Protein AF-A0AAD9DFH9-F1 (afdb_monomer_lite)

Organism: NCBI:txid267567

Sequence (785 aa):
MVCRERVYSNSEVNFMDFHFCVDCFRCASCRKSLGKLDAEDPFSGAQVVSNARGSIVQCGDCVMQPSGPKSTPVVVSYIPTKGGASSIKYCALCKSDFSGYKGEVQCIGVNNYHTECLRRKKSMIDSIGSRSLGSDDAGDMLEQITPPSSIAGDELTPAGAAQKLADKAIVRIALADDDGHTETSHLSNVFFVWSEKEDDLAEFEATEQDEKMEKFLRNDGCEIDLSVQVKYKLDTMKLQHNQLLTLPQLESDADGRITEKFQIELDLPDRSNIDIPQPSGPALLSIEPFPREQDSAKKVLRASWSYEYDGIQHEFRFTAPFNSPYGVAWEIFEGDELDFTSCKLECFIDTAYDHVMSESSPKQRRKSSRTSTSSLCDWELRADELLNEADDEKNSAKLVTGDNANPIDTSTKSDTSARISTEYSDGGSTLVRYRKSRHIDPDREENDHFSELLSVASYSDSISISLPTIVHITVEKNANDEIGLSLIEKYGTTVVSEVSKSGLFRSKLKEGCELLSINGHTVTSPRSFIRMMKDFTGQIVIMASSDPSPPGAKFIVVKKSFEFVGDKDEEQDISFQKLNGILRVEGIKEAGIFAETDISEGDLCLSINGVPAISENVAMRALARTQGNVALLMFPMANFWRSMVELTIETKYDRWWKSSSECVLFVGNDIAHPINLAFSQETGLCTIQDNTDSDVQVKTMNTIIHRVMKLLQQSIQSYISTPKKKRDSSRSLSVSPSGKLQNPSDVYKRALVKLDEMRESGRFSEEEYARAKRALTENAINTAN

Secondary structure (DSSP, 8-state):
--------TT-----------TTT-B-TTT--BGGGS-TT-TT-PEEEEEETTEEEEEEHHHHHS------PPP---------------B-TTT--BSTT--SPEEEETTEEEEHHHHHHHHHHHHHHTT-------------------S-------HHHHHHT--SEEEEEEEEE-TTS---EEEEEEEEEE-TTHHHHHHHHHHHHHHHHHHHHHH---PPP---EEEEEEE-TTS--S-SEEEPPPB-B-TT-BB-TTEEEEEE-TT-SSSPPPEESSS-EEEEEE-TTSTT-EEEEEEEEEEEEETTEEEEEEEEEEB--TT-S-SSB-TT-EEEGGG-EEEEEEE----GGG--------------------TTSTTTSSSSSSSS--------------------------------------------------HHHHHHHHHHHHHHHHH-SS--PPPPPPEEEEEEEE-TT----EEEEEETTEEEEEEE-TTSTTTTT--TT-EEEEETTEE--SHHHHHHHHHS--EEEEEEEESSPPPTT-EEEEEE--TT--S-TT---SEEEEEETTEEEEEEE-TTSTTTTSS--TT-EEEEETTEE--SHHHHHHHHHH--SEEEEEEE-HHHHHHHHHHHHS-TTEEEEESSSSEEEEEETTEEEEEEEEEE-TTT--EEESS-------HHHHHHHHHHHHHHHHHHHHHHHHS--------------TT---S-HHHHHHHHHHHHHHHHHTTSS-HHHHHHHHHHHHHHHHHHH-

Foldseek 3Di:
DDDDDDDDPDDDPDDDDDDDDQAPAAAPPPRHGLNPQDPPDPQQDWDWDADPVGIGIHTSVVVPDDDDDDDDDDDDDDDDDDDDDPDPQAAPQPRDGPVPPPADWDDDPPGIHGPVSVVVVVVVVVVVVPDDDDDDDDDDDDDDDDDDDDDDDPPPALLNVLVVDQQKKKKWKWFDDPPPPPPTHTQDIWMWGQPCSVVLSVVLVVVLVVVVVVCVVVVPPDDDWSKDKRWTDGDPPDPPVPLKGFDAWWDADPQQFTDPRIDIAMDRPPDPDDDGFAWPDGKGWDFACDVVNRDATWIKIKTWTWDADPQKIKIKIKIWTWPDLPGDDSTRHGGIITRSVPIIIMIMITNDDPPPPDDDDDDDDDDDDDDDDDDDDDDPVVVVVVVPPPPPPDDDDDDDDDDDDDDDDDDDDDDDDDDDDDDDDDDDDDPPDPDPPDDDDLLVLLQVLLSVLLSQLVDPDDPFDAAWAKDKDKFFDDLPAAQQFDWDQHNQWIFTQDGHCRHRCHPPADGQKTWADKPLHGDRYPVSVCVVPNPDGTMIITIITRHHHRRQKDKDKFFDDPPPPDDDPDDDQWFWDQAPQWIFTQDGDCPHRCVPPPHDGLKTFQDKNRHGCRDRVSRVVSVVPDHTMIITTIRQLLSSVVSLCVVQPDPQWDWDDPDSFWIWTDRHPPPPDIWIWGQDSRNRAIDTPDPDPDPRPSVVSRVSSVSSVVSSSSNSVCNVPPPPPPPPPPPPPCCPPVNDDPDLVVVLVVVLVVLVVCVVVVVDDPVRSVVSNVVSVVVSVVVVD

pLDDT: mean 75.34, std 22.9, range [23.89, 98.12]

Structure (mmCIF, N/CA/C/O backbone):
data_AF-A0AAD9DFH9-F1
#
_entry.id   AF-A0AAD9DFH9-F1
#
loop_
_atom_site.group_PDB
_atom_site.id
_atom_site.type_symbol
_atom_site.label_atom_id
_atom_site.label_alt_id
_atom_site.label_comp_id
_atom_site.label_asym_id
_atom_site.label_entity_id
_atom_site.label_seq_id
_atom_site.pdbx_PDB_ins_code
_atom_site.Cartn_x
_atom_site.Cartn_y
_atom_site.Cartn_z
_atom_site.occupancy
_atom_site.B_iso_or_equiv
_atom_site.auth_seq_id
_atom_site.auth_comp_id
_atom_site.auth_asym_id
_atom_site.auth_atom_id
_atom_site.pdbx_PDB_model_num
ATOM 1 N N . MET A 1 1 ? 17.040 25.869 -3.824 1.00 34.25 1 MET A N 1
ATOM 2 C CA . MET A 1 1 ? 18.285 25.871 -4.624 1.00 34.25 1 MET A CA 1
ATOM 3 C C . MET A 1 1 ? 19.460 26.176 -3.716 1.00 34.25 1 MET A C 1
ATOM 5 O O . MET A 1 1 ? 19.386 27.139 -2.967 1.00 34.25 1 MET A O 1
ATOM 9 N N . VAL A 1 2 ? 20.524 25.376 -3.768 1.00 29.17 2 VAL A N 1
ATOM 10 C CA . VAL A 1 2 ? 21.808 25.710 -3.137 1.00 29.17 2 VAL A CA 1
ATOM 11 C C . VAL A 1 2 ? 22.830 25.784 -4.263 1.00 29.17 2 VAL A C 1
ATOM 13 O O . VAL A 1 2 ? 23.212 24.751 -4.801 1.00 29.17 2 VAL A O 1
ATOM 16 N N . CYS A 1 3 ? 23.234 26.995 -4.645 1.00 36.47 3 CYS A N 1
ATOM 17 C CA . CYS A 1 3 ? 24.340 27.193 -5.577 1.00 36.47 3 CYS A CA 1
ATOM 18 C C . CYS A 1 3 ? 25.631 27.349 -4.768 1.00 36.47 3 CYS A C 1
ATOM 20 O O . CYS A 1 3 ? 25.657 28.069 -3.767 1.00 36.47 3 CYS A O 1
ATOM 22 N N . ARG A 1 4 ? 26.690 26.642 -5.160 1.00 37.12 4 ARG A N 1
ATOM 23 C CA . ARG A 1 4 ? 28.022 26.767 -4.560 1.00 37.12 4 ARG A CA 1
ATOM 24 C C . ARG A 1 4 ? 29.012 27.074 -5.669 1.00 37.12 4 ARG A C 1
ATOM 26 O O . ARG A 1 4 ? 29.520 26.153 -6.298 1.00 37.12 4 ARG A O 1
ATOM 33 N N . GLU A 1 5 ? 29.300 28.350 -5.878 1.00 42.38 5 GLU A N 1
ATOM 34 C CA . GLU A 1 5 ? 30.446 28.762 -6.684 1.00 42.38 5 GLU A CA 1
ATOM 35 C C . GLU A 1 5 ? 31.644 29.024 -5.764 1.00 42.38 5 GLU A C 1
ATOM 37 O O . GLU A 1 5 ? 31.523 29.642 -4.702 1.00 42.38 5 GLU A O 1
ATOM 42 N N . ARG A 1 6 ? 32.811 28.490 -6.133 1.00 40.62 6 ARG A N 1
ATOM 43 C CA . ARG A 1 6 ? 34.062 28.707 -5.403 1.00 40.62 6 ARG A CA 1
ATOM 44 C C . ARG A 1 6 ? 34.678 30.014 -5.892 1.00 40.62 6 ARG A C 1
ATOM 46 O O . ARG A 1 6 ? 35.302 30.042 -6.945 1.00 40.62 6 ARG A O 1
ATOM 53 N N . VAL A 1 7 ? 34.526 31.078 -5.111 1.00 41.00 7 VAL A N 1
ATOM 54 C CA . VAL A 1 7 ? 35.173 32.364 -5.400 1.00 41.00 7 VAL A CA 1
ATOM 55 C C . VAL A 1 7 ? 36.598 32.342 -4.840 1.00 41.00 7 VAL A C 1
ATOM 57 O O . VAL A 1 7 ? 36.805 32.074 -3.654 1.00 41.00 7 VAL A O 1
ATOM 60 N N . TYR A 1 8 ? 37.590 32.591 -5.695 1.00 47.69 8 TYR A N 1
ATOM 61 C CA . TYR A 1 8 ? 38.978 32.796 -5.276 1.00 47.69 8 TYR A CA 1
ATOM 62 C C . TYR A 1 8 ? 39.133 34.202 -4.684 1.00 47.69 8 TYR A C 1
ATOM 64 O O . TYR A 1 8 ? 38.439 35.132 -5.081 1.00 47.69 8 TYR A O 1
ATOM 72 N N . SER A 1 9 ? 40.044 34.374 -3.727 1.00 49.69 9 SER A N 1
ATOM 73 C CA . SER A 1 9 ? 40.058 35.502 -2.782 1.00 49.69 9 SER A CA 1
ATOM 74 C C . SER A 1 9 ? 40.278 36.915 -3.357 1.00 49.69 9 SER A C 1
ATOM 76 O O . SER A 1 9 ? 40.400 37.832 -2.559 1.00 49.69 9 SER A O 1
ATOM 78 N N . ASN A 1 10 ? 40.309 37.122 -4.681 1.00 48.41 10 ASN A N 1
ATOM 79 C CA . ASN A 1 10 ? 40.591 38.421 -5.315 1.00 48.41 10 ASN A CA 1
ATOM 80 C C . ASN A 1 10 ? 39.723 38.767 -6.553 1.00 48.41 10 ASN A C 1
ATOM 82 O O . ASN A 1 10 ? 40.087 39.671 -7.299 1.00 48.41 10 ASN A O 1
ATOM 86 N N . SER A 1 11 ? 38.597 38.092 -6.806 1.00 43.91 11 SER A N 1
ATOM 87 C CA . SER A 1 11 ? 37.689 38.443 -7.918 1.00 43.91 11 SER A CA 1
ATOM 88 C C . SER A 1 11 ? 36.369 39.034 -7.408 1.00 43.91 11 SER A C 1
ATOM 90 O O . SER A 1 11 ? 35.694 38.396 -6.600 1.00 43.91 11 SER A O 1
ATOM 92 N N . GLU A 1 12 ? 35.989 40.226 -7.888 1.00 46.69 12 GLU A N 1
ATOM 93 C CA . GLU A 1 12 ? 34.633 40.767 -7.708 1.00 46.69 12 GLU A CA 1
ATOM 94 C C . GLU A 1 12 ? 33.621 39.833 -8.387 1.00 46.69 12 GLU A C 1
ATOM 96 O O . GLU A 1 12 ? 33.785 39.459 -9.550 1.00 46.69 12 GLU A O 1
ATOM 101 N N . VAL A 1 13 ? 32.585 39.428 -7.647 1.00 46.88 13 VAL A N 1
ATOM 102 C CA . VAL A 1 13 ? 31.475 38.637 -8.189 1.00 46.88 13 VAL A CA 1
ATOM 103 C C . VAL A 1 13 ? 30.613 39.579 -9.022 1.00 46.88 13 VAL A C 1
ATOM 105 O O . VAL A 1 13 ? 29.714 40.239 -8.505 1.00 46.88 13 VAL A O 1
ATOM 108 N N . ASN A 1 14 ? 30.921 39.683 -10.311 1.00 48.25 14 ASN A N 1
ATOM 109 C CA . ASN A 1 14 ? 30.087 40.418 -11.250 1.00 48.25 14 ASN A CA 1
ATOM 110 C C . ASN A 1 14 ? 28.837 39.580 -11.541 1.00 48.25 14 ASN A C 1
ATOM 112 O O . ASN A 1 14 ? 28.956 38.527 -12.150 1.00 48.25 14 ASN A O 1
ATOM 116 N N . PHE A 1 15 ? 27.692 40.055 -11.036 1.00 48.97 15 PHE A N 1
ATOM 117 C CA . PHE A 1 15 ? 26.306 39.666 -11.338 1.00 48.97 15 PHE A CA 1
ATOM 118 C C . PHE A 1 15 ? 26.044 38.181 -11.661 1.00 48.97 15 PHE A C 1
ATOM 120 O O . PHE A 1 15 ? 26.361 37.682 -12.734 1.00 48.97 15 PHE A O 1
ATOM 127 N N . MET A 1 16 ? 25.361 37.491 -10.743 1.00 48.97 16 MET A N 1
ATOM 128 C CA . MET A 1 16 ? 24.745 36.194 -11.028 1.00 48.97 16 MET A CA 1
ATOM 129 C C . MET A 1 16 ? 23.327 36.396 -11.561 1.00 48.97 16 MET A C 1
ATOM 131 O O . MET A 1 16 ? 22.457 36.864 -10.822 1.00 48.97 16 MET A O 1
ATOM 135 N N . ASP A 1 17 ? 23.090 35.979 -12.801 1.00 48.53 17 ASP A N 1
ATOM 136 C CA . ASP A 1 17 ? 21.748 35.930 -13.372 1.00 48.53 17 ASP A CA 1
ATOM 137 C C . ASP A 1 17 ? 21.027 34.650 -12.934 1.00 48.53 17 ASP A C 1
ATOM 139 O O . ASP A 1 17 ? 21.520 33.530 -13.091 1.00 48.53 17 ASP A O 1
ATOM 143 N N . PHE A 1 18 ? 19.832 34.819 -12.371 1.00 52.66 18 PHE A N 1
ATOM 144 C CA . PHE A 1 18 ? 18.939 33.722 -12.014 1.00 52.66 18 PHE A CA 1
ATOM 145 C C . PHE A 1 18 ? 17.708 33.771 -12.912 1.00 52.66 18 PHE A C 1
ATOM 147 O O . PHE A 1 18 ? 16.924 34.717 -12.860 1.00 52.66 18 PHE A O 1
ATOM 154 N N . HIS A 1 19 ? 17.504 32.720 -13.703 1.00 52.22 19 HIS A N 1
ATOM 155 C CA . HIS A 1 19 ? 16.278 32.548 -14.474 1.00 52.22 19 HIS A CA 1
ATOM 156 C C . HIS A 1 19 ? 15.246 31.812 -13.615 1.00 52.22 19 HIS A C 1
ATOM 158 O O . HIS A 1 19 ? 15.403 30.631 -13.304 1.00 52.22 19 HIS A O 1
ATOM 164 N N . PHE A 1 20 ? 14.195 32.518 -13.203 1.00 56.41 20 PHE A N 1
ATOM 165 C CA . PHE A 1 20 ? 13.076 31.932 -12.469 1.00 56.41 20 PHE A CA 1
ATOM 166 C C . PHE A 1 20 ? 11.964 31.533 -13.439 1.00 56.41 20 PHE A C 1
ATOM 168 O O . PHE A 1 20 ? 11.616 32.297 -14.338 1.00 56.41 20 PHE A O 1
ATOM 175 N N . CYS A 1 21 ? 11.357 30.364 -13.222 1.00 57.78 21 CYS A N 1
ATOM 176 C CA . CYS A 1 21 ? 10.078 30.054 -13.851 1.00 57.78 21 CYS A CA 1
ATOM 177 C C . CYS A 1 21 ? 9.014 31.005 -13.280 1.00 57.78 21 CYS A C 1
ATOM 179 O O . CYS A 1 21 ? 8.750 31.006 -12.073 1.00 57.78 21 CYS A O 1
ATOM 181 N N . VAL A 1 22 ? 8.458 31.827 -14.167 1.00 55.53 22 VAL A N 1
ATOM 182 C CA . VAL A 1 22 ? 7.598 33.000 -13.928 1.00 55.53 22 VAL A CA 1
ATOM 183 C C . VAL A 1 22 ? 6.389 32.679 -13.029 1.00 55.53 22 VAL A C 1
ATOM 185 O O . VAL A 1 22 ? 5.982 33.519 -12.226 1.00 55.53 22 VAL A O 1
ATOM 188 N N . ASP A 1 23 ? 5.892 31.438 -13.048 1.00 63.00 23 ASP A N 1
ATOM 189 C CA . ASP A 1 23 ? 4.689 31.031 -12.306 1.00 63.00 23 ASP A CA 1
ATOM 190 C C . ASP A 1 23 ? 4.949 30.235 -11.017 1.00 63.00 23 ASP A C 1
ATOM 192 O O . ASP A 1 23 ? 4.044 30.062 -10.196 1.00 63.00 23 ASP A O 1
ATOM 196 N N . CYS A 1 24 ? 6.187 29.795 -10.777 1.00 71.50 24 CYS A N 1
ATOM 197 C CA . CYS A 1 24 ? 6.501 28.922 -9.641 1.00 71.50 24 CYS A CA 1
ATOM 198 C C . CYS A 1 24 ? 6.796 29.679 -8.337 1.00 71.50 24 CYS A C 1
ATOM 200 O O . CYS A 1 24 ? 6.831 29.071 -7.267 1.00 71.50 24 CYS A O 1
ATOM 202 N N . PHE A 1 25 ? 7.018 30.997 -8.391 1.00 76.06 25 PHE A N 1
ATOM 203 C CA . PHE A 1 25 ? 7.468 31.770 -7.233 1.00 76.06 25 PHE A CA 1
ATOM 204 C C . PHE A 1 25 ? 6.541 32.940 -6.900 1.00 76.06 25 PHE A C 1
ATOM 206 O O . PHE A 1 25 ? 6.201 33.778 -7.735 1.00 76.06 25 PHE A O 1
ATOM 213 N N . ARG A 1 26 ? 6.168 33.024 -5.619 1.00 83.81 26 ARG A N 1
ATOM 214 C CA . ARG A 1 26 ? 5.389 34.128 -5.047 1.00 83.81 26 ARG A CA 1
ATOM 215 C C . ARG A 1 26 ? 6.220 34.858 -3.999 1.00 83.81 26 ARG A C 1
ATOM 217 O O . ARG A 1 26 ? 6.926 34.218 -3.224 1.00 83.81 26 ARG A O 1
ATOM 224 N N . CYS A 1 27 ? 6.093 36.182 -3.938 1.00 84.56 27 CYS A N 1
ATOM 225 C CA . CYS A 1 27 ? 6.724 36.989 -2.895 1.00 84.56 27 CYS A CA 1
ATOM 226 C C . CYS A 1 27 ? 6.309 36.479 -1.505 1.00 84.56 27 CYS A C 1
ATOM 228 O O . CYS A 1 27 ? 5.117 36.386 -1.207 1.00 84.56 27 CYS A O 1
ATOM 230 N N . ALA A 1 28 ? 7.276 36.182 -0.637 1.00 85.62 28 ALA A N 1
ATOM 231 C CA . ALA A 1 28 ? 7.013 35.660 0.702 1.00 85.62 28 ALA A CA 1
ATOM 232 C C . ALA A 1 28 ? 6.160 36.615 1.559 1.00 85.62 28 ALA A C 1
ATOM 234 O O . ALA A 1 28 ? 5.367 36.155 2.379 1.00 85.62 28 ALA A O 1
ATOM 235 N N . SER A 1 29 ? 6.288 37.929 1.337 1.00 88.12 29 SER A N 1
ATOM 236 C CA . SER A 1 29 ? 5.566 38.954 2.096 1.00 88.12 29 SER A CA 1
ATOM 237 C C . SER A 1 29 ? 4.160 39.216 1.549 1.00 88.12 29 SER A C 1
ATOM 239 O O . SER A 1 29 ? 3.187 39.104 2.286 1.00 88.12 29 SER A O 1
ATOM 241 N N . CYS A 1 30 ? 4.023 39.551 0.260 1.00 89.06 30 CYS A N 1
ATOM 242 C CA . CYS A 1 30 ? 2.739 39.979 -0.317 1.00 89.06 30 CYS A CA 1
ATOM 243 C C . CYS A 1 30 ? 2.031 38.915 -1.169 1.00 89.06 30 CYS A C 1
ATOM 245 O O . CYS A 1 30 ? 0.954 39.177 -1.696 1.00 89.06 30 CYS A O 1
ATOM 247 N N . ARG A 1 31 ? 2.635 37.731 -1.343 1.00 86.88 31 ARG A N 1
ATOM 248 C CA . ARG A 1 31 ? 2.121 36.594 -2.134 1.00 86.88 31 ARG A CA 1
ATOM 249 C C . ARG A 1 31 ? 1.845 36.881 -3.619 1.00 86.88 31 ARG A C 1
ATOM 251 O O . ARG A 1 31 ? 1.329 35.997 -4.303 1.00 86.88 31 ARG A O 1
ATOM 258 N N . LYS A 1 32 ? 2.223 38.054 -4.145 1.00 83.56 32 LYS A N 1
ATOM 259 C CA . LYS A 1 32 ? 2.172 38.352 -5.587 1.00 83.56 32 LYS A CA 1
ATOM 260 C C . LYS A 1 32 ? 3.081 37.389 -6.357 1.00 83.56 32 LYS A C 1
ATOM 262 O O . LYS A 1 32 ? 4.185 37.096 -5.894 1.00 83.56 32 LYS A O 1
ATOM 267 N N . SER A 1 33 ? 2.611 36.914 -7.514 1.00 81.62 33 SER A N 1
ATOM 268 C CA . SER A 1 33 ? 3.453 36.159 -8.451 1.00 81.62 33 SER A CA 1
ATOM 269 C C . SER A 1 33 ? 4.599 37.052 -8.914 1.00 81.62 33 SER A C 1
ATOM 271 O O . SER A 1 33 ? 4.359 38.185 -9.337 1.00 81.62 33 SER A O 1
ATOM 273 N N . LEU A 1 34 ? 5.828 36.548 -8.808 1.00 75.00 34 LEU A N 1
ATOM 274 C CA . LEU A 1 34 ? 7.020 37.276 -9.243 1.00 75.00 34 LEU A CA 1
ATOM 275 C C . LEU A 1 34 ? 7.107 37.355 -10.770 1.00 75.00 34 LEU A C 1
ATOM 277 O O . LEU A 1 34 ? 7.780 38.231 -11.295 1.00 75.00 34 LEU A O 1
ATOM 281 N N . GLY A 1 35 ? 6.352 36.519 -11.482 1.00 74.25 35 GLY A N 1
ATOM 282 C CA . GLY A 1 35 ? 6.218 36.591 -12.928 1.00 74.25 35 GLY A CA 1
ATOM 283 C C . GLY A 1 35 ? 5.485 37.815 -13.471 1.00 74.25 35 GLY A C 1
ATOM 284 O O . GLY A 1 35 ? 5.462 38.040 -14.674 1.00 74.25 35 GLY A O 1
ATOM 285 N N . LYS A 1 36 ? 4.870 38.607 -12.586 1.00 73.00 36 LYS A N 1
ATOM 286 C CA . LYS A 1 36 ? 4.198 39.868 -12.930 1.00 73.00 36 LYS A CA 1
ATOM 287 C C . LYS A 1 36 ? 5.061 41.101 -12.643 1.00 73.00 36 LYS A C 1
ATOM 289 O O . LYS A 1 36 ? 4.527 42.207 -12.631 1.00 73.00 36 LYS A O 1
ATOM 294 N N . LEU A 1 37 ? 6.342 40.913 -12.323 1.00 72.50 37 LEU A N 1
ATOM 295 C CA . LEU A 1 37 ? 7.276 42.016 -12.111 1.00 72.50 37 LEU A CA 1
ATOM 296 C C . LEU A 1 37 ? 7.706 42.572 -13.468 1.00 72.50 37 LEU A C 1
ATOM 298 O O . LEU A 1 37 ? 8.056 41.817 -14.372 1.00 72.50 37 LEU A O 1
ATOM 302 N N . ASP A 1 38 ? 7.605 43.889 -13.611 1.00 69.25 38 ASP A N 1
ATOM 303 C CA . ASP A 1 38 ? 7.849 44.578 -14.872 1.00 69.25 38 ASP A CA 1
ATOM 304 C C . ASP A 1 38 ? 9.354 44.638 -15.147 1.00 69.25 38 ASP A C 1
ATOM 306 O O . ASP A 1 38 ? 10.089 45.281 -14.399 1.00 69.25 38 ASP A O 1
ATOM 310 N N . ALA A 1 39 ? 9.825 43.942 -16.183 1.00 61.78 39 ALA A N 1
ATOM 311 C CA . ALA A 1 39 ? 11.254 43.793 -16.464 1.00 61.78 39 ALA A CA 1
ATOM 312 C C . ALA A 1 39 ? 11.955 45.128 -16.786 1.00 61.78 39 ALA A C 1
ATOM 314 O O . ALA A 1 39 ? 13.180 45.201 -16.711 1.00 61.78 39 ALA A O 1
ATOM 315 N N . GLU A 1 40 ? 11.195 46.173 -17.132 1.00 65.06 40 GLU A N 1
ATOM 316 C CA . GLU A 1 40 ? 11.733 47.501 -17.443 1.00 65.06 40 GLU A CA 1
ATOM 317 C C . GLU A 1 40 ? 11.835 48.441 -16.229 1.00 65.06 40 GLU A C 1
ATOM 319 O O . GLU A 1 40 ? 12.477 49.489 -16.325 1.00 65.06 40 GLU A O 1
ATOM 324 N N . ASP A 1 41 ? 11.258 48.083 -15.077 1.00 68.25 41 ASP A N 1
ATOM 325 C CA . ASP A 1 41 ? 11.384 48.880 -13.854 1.00 68.25 41 ASP A CA 1
ATOM 326 C C . ASP A 1 41 ? 12.610 48.423 -13.034 1.00 68.25 41 ASP A C 1
ATOM 328 O O . ASP A 1 41 ? 12.608 47.327 -12.470 1.00 68.25 41 ASP A O 1
ATOM 332 N N . PRO A 1 42 ? 13.669 49.247 -12.898 1.00 52.88 42 PRO A N 1
ATOM 333 C CA . PRO A 1 42 ? 14.878 48.877 -12.159 1.00 52.88 42 PRO A CA 1
ATOM 334 C C . PRO A 1 42 ? 14.634 48.626 -10.660 1.00 52.88 42 PRO A C 1
ATOM 336 O O . PRO A 1 42 ? 15.512 48.090 -9.981 1.00 52.88 42 PRO A O 1
ATOM 339 N N . PHE A 1 43 ? 13.460 48.991 -10.131 1.00 50.91 43 PHE A N 1
ATOM 340 C CA . PHE A 1 43 ? 13.064 48.748 -8.744 1.00 50.91 43 PHE A CA 1
ATOM 341 C C . PHE A 1 43 ? 12.120 47.546 -8.566 1.00 50.91 43 PHE A C 1
ATOM 343 O O . PHE A 1 43 ? 11.827 47.173 -7.427 1.00 50.91 43 PHE A O 1
ATOM 350 N N . SER A 1 44 ? 11.698 46.882 -9.650 1.00 66.00 44 SER A N 1
ATOM 351 C CA . SER A 1 44 ? 10.789 45.726 -9.614 1.00 66.00 44 SER A CA 1
ATOM 352 C C . SER A 1 44 ? 11.492 44.382 -9.368 1.00 66.00 44 SER A C 1
ATOM 354 O O . SER A 1 44 ? 10.845 43.339 -9.389 1.00 66.00 44 SER A O 1
ATOM 356 N N . GLY A 1 45 ? 12.806 44.371 -9.118 1.00 73.38 45 GLY A N 1
ATOM 357 C CA . GLY A 1 45 ? 13.580 43.139 -8.937 1.00 73.38 45 GLY A CA 1
ATOM 358 C C . GLY A 1 45 ? 13.115 42.276 -7.756 1.00 73.38 45 GLY A C 1
ATOM 359 O O . GLY A 1 45 ? 12.454 42.741 -6.832 1.00 73.38 45 GLY A O 1
ATOM 360 N N . ALA A 1 46 ? 13.474 40.993 -7.752 1.00 75.25 46 ALA A N 1
ATOM 361 C CA . ALA A 1 46 ? 13.245 40.104 -6.615 1.00 75.25 46 ALA A CA 1
ATOM 362 C C . ALA A 1 46 ? 14.536 39.920 -5.801 1.00 75.25 46 ALA A C 1
ATOM 364 O O . ALA A 1 46 ? 15.613 39.738 -6.363 1.00 75.25 46 ALA A O 1
ATOM 365 N N . GLN A 1 47 ? 14.436 39.923 -4.472 1.00 80.69 47 GLN A N 1
ATOM 366 C CA . GLN A 1 47 ? 15.541 39.605 -3.571 1.00 80.69 47 GLN A CA 1
ATOM 367 C C . GLN A 1 47 ? 15.379 38.186 -3.026 1.00 80.69 47 GLN A C 1
ATOM 369 O O . GLN A 1 47 ? 14.330 37.836 -2.482 1.00 80.69 47 GLN A O 1
ATOM 374 N N . VAL A 1 48 ? 16.439 37.380 -3.115 1.00 77.88 48 VAL A N 1
ATOM 375 C CA . VAL A 1 48 ? 16.512 36.072 -2.454 1.00 77.88 48 VAL A CA 1
ATOM 376 C C . VAL A 1 48 ? 17.278 36.218 -1.142 1.00 77.88 48 VAL A C 1
ATOM 378 O O . VAL A 1 48 ? 18.471 36.510 -1.139 1.00 77.88 48 VAL A O 1
ATOM 381 N N . VAL A 1 49 ? 16.609 35.982 -0.016 1.00 74.81 49 VAL A N 1
ATOM 382 C CA . VAL A 1 49 ? 17.232 35.972 1.314 1.00 74.81 49 VAL A CA 1
ATOM 383 C C . VAL A 1 49 ? 17.428 34.521 1.737 1.00 74.81 49 VAL A C 1
ATOM 385 O O . VAL A 1 49 ? 16.458 33.784 1.900 1.00 74.81 49 VAL A O 1
ATOM 388 N N . SER A 1 50 ? 18.682 34.100 1.912 1.00 67.75 50 SER A N 1
ATOM 389 C CA . SER A 1 50 ? 19.030 32.719 2.279 1.00 67.75 50 SER A CA 1
ATOM 390 C C . SER A 1 50 ? 19.677 32.648 3.657 1.00 67.75 50 SER A C 1
ATOM 392 O O . SER A 1 50 ? 20.554 33.445 3.979 1.00 67.75 50 SER A O 1
ATOM 394 N N . ASN A 1 51 ? 19.278 31.666 4.466 1.00 65.25 51 ASN A N 1
ATOM 395 C CA . ASN A 1 51 ? 19.931 31.328 5.729 1.00 65.25 51 ASN A CA 1
ATOM 396 C C . ASN A 1 51 ? 20.049 29.800 5.899 1.00 65.25 51 ASN A C 1
ATOM 398 O O . ASN A 1 51 ? 19.638 29.027 5.035 1.00 65.25 51 ASN A O 1
ATOM 402 N N . ALA A 1 52 ? 20.595 29.348 7.032 1.00 52.00 52 ALA A N 1
ATOM 403 C CA . ALA A 1 52 ? 20.782 27.922 7.326 1.00 52.00 52 ALA A CA 1
ATOM 404 C C . ALA A 1 52 ? 19.474 27.097 7.381 1.00 52.00 52 ALA A C 1
ATOM 406 O O . ALA A 1 52 ? 19.534 25.873 7.437 1.00 52.00 52 ALA A O 1
ATOM 407 N N . ARG A 1 53 ? 18.301 27.746 7.386 1.00 52.59 53 ARG A N 1
ATOM 408 C CA . ARG A 1 53 ? 16.971 27.117 7.410 1.00 52.59 53 ARG A CA 1
ATOM 409 C C . ARG A 1 53 ? 16.251 27.154 6.055 1.00 52.59 53 ARG A C 1
ATOM 411 O O . ARG A 1 53 ? 15.155 26.613 5.965 1.00 52.59 53 ARG A O 1
ATOM 418 N N . GLY A 1 54 ? 16.841 27.764 5.024 1.00 57.72 54 GLY A N 1
ATOM 419 C CA . GLY A 1 54 ? 16.276 27.836 3.674 1.00 57.72 54 GLY A CA 1
ATOM 420 C C . GLY A 1 54 ? 16.382 29.223 3.036 1.00 57.72 54 GLY A C 1
ATOM 421 O O . GLY A 1 54 ? 16.959 30.151 3.607 1.00 57.72 54 GLY A O 1
ATOM 422 N N . SER A 1 55 ? 15.811 29.352 1.839 1.00 76.81 55 SER A N 1
ATOM 423 C CA . SER A 1 55 ? 15.786 30.592 1.055 1.00 76.81 55 SER A CA 1
ATOM 424 C C . SER A 1 55 ? 14.351 31.072 0.870 1.00 76.81 55 SER A C 1
ATOM 426 O O . SER A 1 55 ? 13.470 30.272 0.561 1.00 76.81 55 SER A O 1
ATOM 428 N N . ILE A 1 56 ? 14.120 32.374 1.024 1.00 82.06 56 ILE A N 1
ATOM 429 C CA . ILE A 1 56 ? 12.850 33.036 0.705 1.00 82.06 56 ILE A CA 1
ATOM 430 C C . ILE A 1 56 ? 13.071 34.067 -0.401 1.00 82.06 56 ILE A C 1
ATOM 432 O O . ILE A 1 56 ? 14.153 34.642 -0.497 1.00 82.06 56 ILE A O 1
ATOM 436 N N . VAL A 1 57 ? 12.048 34.312 -1.221 1.00 82.31 57 VAL A N 1
ATOM 437 C CA . VAL A 1 57 ? 12.090 35.313 -2.297 1.00 82.31 57 VAL A CA 1
ATOM 438 C C . VAL A 1 57 ? 11.079 36.420 -2.002 1.00 82.31 57 VAL A C 1
ATOM 440 O O . VAL A 1 57 ? 9.915 36.137 -1.711 1.00 82.31 57 VAL A O 1
ATOM 443 N N . GLN A 1 58 ? 11.504 37.680 -2.049 1.00 86.00 58 GLN A N 1
ATOM 444 C CA . GLN A 1 58 ? 10.665 38.864 -1.827 1.00 86.00 58 GLN A CA 1
ATOM 445 C C . GLN A 1 58 ? 10.708 39.775 -3.060 1.00 86.00 58 GLN A C 1
ATOM 447 O O . GLN A 1 58 ? 11.757 39.915 -3.675 1.00 86.00 58 GLN A O 1
ATOM 452 N N . CYS A 1 59 ? 9.582 40.386 -3.440 1.00 87.44 59 CYS A N 1
ATOM 453 C CA . CYS A 1 59 ? 9.560 41.386 -4.515 1.00 87.44 59 CYS A CA 1
ATOM 454 C C . CYS A 1 59 ? 10.135 42.727 -4.036 1.00 87.44 59 CYS A C 1
ATOM 456 O O . CYS A 1 59 ? 10.036 43.041 -2.847 1.00 87.44 59 CYS A O 1
ATOM 458 N N . GLY A 1 60 ? 10.663 43.528 -4.963 1.00 82.88 60 GLY A N 1
ATOM 459 C CA . GLY A 1 60 ? 11.338 44.802 -4.700 1.00 82.88 60 GLY A CA 1
ATOM 460 C C . GLY A 1 60 ? 10.504 45.757 -3.854 1.00 82.88 60 GLY A C 1
ATOM 461 O O . GLY A 1 60 ? 10.997 46.270 -2.853 1.00 82.88 60 GLY A O 1
ATOM 462 N N . ASP A 1 61 ? 9.202 45.863 -4.133 1.00 83.81 61 ASP A N 1
ATOM 463 C CA . ASP A 1 61 ? 8.256 46.649 -3.325 1.00 83.81 61 ASP A CA 1
ATOM 464 C C . ASP A 1 61 ? 8.273 46.277 -1.834 1.00 83.81 61 ASP A C 1
ATOM 466 O O . ASP A 1 61 ? 8.223 47.140 -0.960 1.00 83.81 61 ASP A O 1
ATOM 470 N N . CYS A 1 62 ? 8.328 44.978 -1.521 1.00 83.62 62 CYS A N 1
ATOM 471 C CA . CYS A 1 62 ? 8.317 44.490 -0.143 1.00 83.62 62 CYS A CA 1
ATOM 472 C C . CYS A 1 62 ? 9.677 44.627 0.541 1.00 83.62 62 CYS A C 1
ATOM 474 O O . CYS A 1 62 ? 9.724 44.655 1.767 1.00 83.62 62 CYS A O 1
ATOM 476 N N . VAL A 1 63 ? 10.759 44.696 -0.235 1.00 82.31 63 VAL A N 1
ATOM 477 C CA . VAL A 1 63 ? 12.115 44.953 0.264 1.00 82.31 63 VAL A CA 1
ATOM 478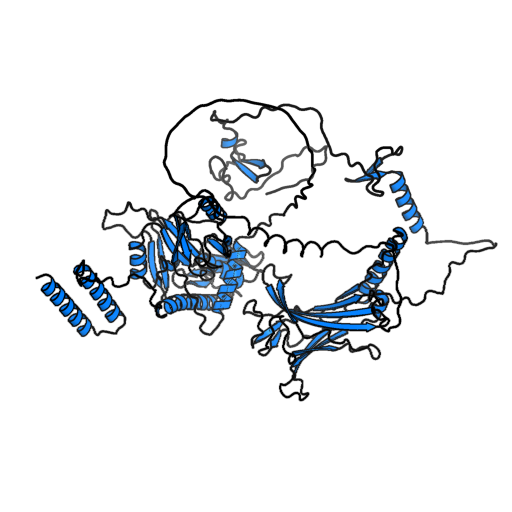 C C . VAL A 1 63 ? 12.293 46.440 0.573 1.00 82.31 63 VAL A C 1
ATOM 480 O O . VAL A 1 63 ? 12.902 46.799 1.578 1.00 82.31 63 VAL A O 1
ATOM 483 N N . MET A 1 64 ? 11.723 47.309 -0.265 1.00 77.44 64 MET A N 1
ATOM 484 C CA . MET A 1 64 ? 11.878 48.763 -0.180 1.00 77.44 64 MET A CA 1
ATOM 485 C C . MET A 1 64 ? 10.926 49.431 0.815 1.00 77.44 64 MET A C 1
ATOM 487 O O . MET A 1 64 ? 11.110 50.605 1.125 1.00 77.44 64 MET A O 1
ATOM 491 N N . GLN A 1 65 ? 9.924 48.722 1.341 1.00 77.31 65 GLN A N 1
ATOM 492 C CA . GLN A 1 65 ? 9.084 49.238 2.421 1.00 77.31 65 GLN A CA 1
ATOM 493 C C . GLN A 1 65 ? 9.782 49.047 3.779 1.00 77.31 65 GLN A C 1
ATOM 495 O O . GLN A 1 65 ? 9.817 47.925 4.290 1.00 77.31 65 GLN A O 1
ATOM 500 N N . PRO A 1 66 ? 10.312 50.112 4.416 1.00 44.81 66 PRO A N 1
ATOM 501 C CA . PRO A 1 66 ? 10.832 50.007 5.770 1.00 44.81 66 PRO A CA 1
ATOM 502 C C . PRO A 1 66 ? 9.678 49.649 6.707 1.00 44.81 66 PRO A C 1
ATOM 504 O O . PRO A 1 66 ? 8.708 50.394 6.854 1.00 44.81 66 PRO A O 1
ATOM 507 N N . SER A 1 67 ? 9.777 48.488 7.347 1.00 44.56 67 SER A N 1
ATOM 508 C CA . SER A 1 67 ? 8.832 48.057 8.369 1.00 44.56 67 SER A CA 1
ATOM 509 C C . SER A 1 67 ? 8.757 49.100 9.491 1.00 44.56 67 SER A C 1
ATOM 511 O O . SER A 1 67 ? 9.715 49.282 10.245 1.00 44.56 67 SER A O 1
ATOM 513 N N . GLY A 1 68 ? 7.609 49.771 9.619 1.00 41.78 68 GLY A N 1
ATOM 514 C CA . GLY A 1 68 ? 7.236 50.506 10.828 1.00 41.78 68 GLY A CA 1
ATOM 515 C C . GLY A 1 68 ? 7.125 49.565 12.043 1.00 41.78 68 GLY A C 1
ATOM 516 O O . GLY A 1 68 ? 6.993 48.349 11.884 1.00 41.78 68 GLY A O 1
ATOM 517 N N . PRO A 1 69 ? 7.202 50.089 13.276 1.00 43.47 69 PRO A N 1
ATOM 518 C CA . PRO A 1 69 ? 7.650 49.319 14.427 1.00 43.47 69 PRO A CA 1
ATOM 519 C C . PRO A 1 69 ? 6.524 48.465 15.009 1.00 43.47 69 PRO A C 1
ATOM 521 O O . PRO A 1 69 ? 5.583 49.009 15.582 1.00 43.47 69 PRO A O 1
ATOM 524 N N . LYS A 1 70 ? 6.659 47.134 14.978 1.00 35.00 70 LYS A N 1
ATOM 525 C CA . LYS A 1 70 ? 6.065 46.259 16.003 1.00 35.00 70 LYS A CA 1
ATOM 526 C C . LYS A 1 70 ? 7.031 45.130 16.382 1.00 35.00 70 LYS A C 1
ATOM 528 O O . LYS A 1 70 ? 7.215 44.170 15.647 1.00 35.00 70 LYS A O 1
ATOM 533 N N . SER A 1 71 ? 7.629 45.327 17.562 1.00 31.95 71 SER A N 1
ATOM 534 C CA . SER A 1 71 ? 8.260 44.360 18.476 1.00 31.95 71 SER A CA 1
ATOM 535 C C . SER A 1 71 ? 9.327 43.407 17.920 1.00 31.95 71 SER A C 1
ATOM 537 O O . SER A 1 71 ? 9.046 42.262 17.575 1.00 31.95 71 SER A O 1
ATOM 539 N N . THR A 1 72 ? 10.584 43.845 17.992 1.00 33.09 72 THR A N 1
ATOM 540 C CA . THR A 1 72 ? 11.756 42.981 18.204 1.00 33.09 72 THR A CA 1
ATOM 541 C C . THR A 1 72 ? 11.969 42.727 19.705 1.00 33.09 72 THR A C 1
ATOM 543 O O . THR A 1 72 ? 11.741 43.633 20.509 1.00 33.09 72 THR A O 1
ATOM 546 N N . PRO A 1 73 ? 12.513 41.568 20.121 1.00 30.86 73 PRO A N 1
ATOM 547 C CA . PRO A 1 73 ? 13.547 41.539 21.135 1.00 30.86 73 PRO A CA 1
ATOM 548 C C . PRO A 1 73 ? 14.900 41.808 20.465 1.00 30.86 73 PRO A C 1
ATOM 550 O O . PRO A 1 73 ? 15.278 41.198 19.465 1.00 30.86 73 PRO A O 1
ATOM 553 N N . VAL A 1 74 ? 15.595 42.783 21.029 1.00 30.22 74 VAL A N 1
ATOM 554 C CA . VAL A 1 74 ? 16.918 43.273 20.655 1.00 30.22 74 VAL A CA 1
ATOM 555 C C . VAL A 1 74 ? 17.991 42.221 20.957 1.00 30.22 74 VAL A C 1
ATOM 557 O O . VAL A 1 74 ? 18.042 41.702 22.069 1.00 30.22 74 VAL A O 1
ATOM 560 N N . VAL A 1 75 ? 18.918 42.002 20.019 1.00 24.70 75 VAL A N 1
ATOM 561 C CA . VAL A 1 75 ? 20.296 41.601 20.344 1.00 24.70 75 VAL A CA 1
ATOM 562 C C . VAL A 1 75 ? 21.231 42.632 19.722 1.00 24.70 75 VAL A C 1
ATOM 564 O O . VAL A 1 75 ? 21.331 42.763 18.505 1.00 24.70 75 VAL A O 1
ATOM 567 N N . VAL A 1 76 ? 21.858 43.406 20.606 1.00 25.39 76 VAL A N 1
ATOM 568 C CA . VAL A 1 76 ? 22.886 44.408 20.323 1.00 25.39 76 VAL A CA 1
ATOM 569 C C . VAL A 1 76 ? 24.149 43.711 19.820 1.00 25.39 76 VAL A C 1
ATOM 571 O O . VAL A 1 76 ? 24.634 42.764 20.437 1.00 25.39 76 VAL A O 1
ATOM 574 N N . SER A 1 77 ? 24.707 44.216 18.723 1.00 24.02 77 SER A N 1
ATOM 575 C CA . SER A 1 77 ? 26.042 43.873 18.245 1.00 24.02 77 SER A CA 1
ATOM 576 C C . SER A 1 77 ? 27.102 44.396 19.218 1.00 24.02 77 SER A C 1
ATOM 578 O O . SER A 1 77 ? 27.344 45.602 19.291 1.00 24.02 77 SER A O 1
ATOM 580 N N . TYR A 1 78 ? 27.762 43.490 19.934 1.00 23.89 78 TYR A N 1
ATOM 581 C CA . TYR A 1 78 ? 29.099 43.729 20.469 1.00 23.89 78 TYR A CA 1
ATOM 582 C C . TYR A 1 78 ? 30.122 43.197 19.467 1.00 23.89 78 TYR A C 1
ATOM 584 O O . TYR A 1 78 ? 29.940 42.117 18.914 1.00 23.89 78 TYR A O 1
ATOM 592 N N . ILE A 1 79 ? 31.191 43.960 19.249 1.00 34.12 79 ILE A N 1
ATOM 593 C CA . ILE A 1 79 ? 32.426 43.503 18.610 1.00 34.12 79 ILE A CA 1
ATOM 594 C C . ILE A 1 79 ? 33.260 42.811 19.698 1.00 34.12 79 ILE A C 1
ATOM 596 O O . ILE A 1 79 ? 33.659 43.495 20.644 1.00 34.12 79 ILE A O 1
ATOM 600 N N . PRO A 1 80 ? 33.599 41.515 19.573 1.00 26.56 80 PRO A N 1
ATOM 601 C CA . PRO A 1 80 ? 34.760 40.946 20.229 1.00 26.56 80 PRO A CA 1
ATOM 602 C C . PRO A 1 80 ? 35.851 40.698 19.187 1.00 26.56 80 PRO A C 1
ATOM 604 O O . PRO A 1 80 ? 35.710 39.947 18.222 1.00 26.56 80 PRO A O 1
ATOM 607 N N . THR A 1 81 ? 36.977 41.350 19.417 1.00 32.44 81 THR A N 1
ATOM 608 C CA . THR A 1 81 ? 38.281 40.997 18.877 1.00 32.44 81 THR A CA 1
ATOM 609 C C . THR A 1 81 ? 38.697 39.584 19.318 1.00 32.44 81 THR A C 1
ATOM 611 O O . THR A 1 81 ? 38.574 39.238 20.485 1.00 32.44 81 THR A O 1
ATOM 614 N N . LYS A 1 82 ? 39.288 38.831 18.375 1.00 42.69 82 LYS A N 1
ATOM 615 C CA . LYS A 1 82 ? 40.144 37.629 18.535 1.00 42.69 82 LYS A CA 1
ATOM 616 C C . LYS A 1 82 ? 39.546 36.363 19.193 1.00 42.69 82 LYS A C 1
ATOM 618 O O . LYS A 1 82 ? 39.310 36.313 20.391 1.00 42.69 82 LYS A O 1
ATOM 623 N N . GLY A 1 83 ? 39.537 35.275 18.411 1.00 28.98 83 GLY A N 1
ATOM 624 C CA . GLY A 1 83 ? 39.443 33.873 18.861 1.00 28.98 83 GLY A CA 1
ATOM 625 C C . GLY A 1 83 ? 38.521 33.042 17.960 1.00 28.98 83 GLY A C 1
ATOM 626 O O . GLY A 1 83 ? 37.413 33.467 17.687 1.00 28.98 83 GLY A O 1
ATOM 627 N N . GLY A 1 84 ? 38.862 31.874 17.420 1.00 32.22 84 GLY A N 1
ATOM 628 C CA . GLY A 1 84 ? 40.118 31.149 17.292 1.00 32.22 84 GLY A CA 1
ATOM 629 C C . GLY A 1 84 ? 39.932 30.176 16.121 1.00 32.22 84 GLY A C 1
ATOM 630 O O . GLY A 1 84 ? 38.998 29.379 16.124 1.00 32.22 84 GLY A O 1
ATOM 631 N N . ALA A 1 85 ? 40.780 30.267 15.097 1.00 36.34 85 ALA A N 1
ATOM 632 C CA . ALA A 1 85 ? 40.884 29.202 14.109 1.00 36.34 85 ALA A CA 1
ATOM 633 C C . ALA A 1 85 ? 41.536 28.004 14.807 1.00 36.34 85 ALA A C 1
ATOM 635 O O . ALA A 1 85 ? 42.571 28.164 15.457 1.00 36.34 85 ALA A O 1
ATOM 636 N N . SER A 1 86 ? 40.928 26.823 14.708 1.00 39.91 86 SER A N 1
ATOM 637 C CA . SER A 1 86 ? 41.532 25.574 15.163 1.00 39.91 86 SER A CA 1
ATOM 638 C C . SER A 1 86 ? 42.846 25.364 14.409 1.00 39.91 86 SER A C 1
ATOM 640 O O . SER A 1 86 ? 42.847 24.949 13.249 1.00 39.91 86 SER A O 1
ATOM 642 N N . SER A 1 87 ? 43.972 25.698 15.035 1.00 50.97 87 SER A N 1
ATOM 643 C CA . SER A 1 87 ? 45.282 25.368 14.496 1.00 50.97 87 SER A CA 1
ATOM 644 C C . SER A 1 87 ? 45.446 23.853 14.563 1.00 50.97 87 SER A C 1
ATOM 646 O O . SER A 1 87 ? 45.384 23.247 15.632 1.00 50.97 87 SER A O 1
ATOM 648 N N . ILE A 1 88 ? 45.603 23.222 13.402 1.00 58.84 88 ILE A N 1
ATOM 649 C CA . ILE A 1 88 ? 45.965 21.808 13.305 1.00 58.84 88 ILE A CA 1
ATOM 650 C C . ILE A 1 88 ? 47.336 21.654 13.968 1.00 58.84 88 ILE A C 1
ATOM 652 O O . ILE A 1 88 ? 48.323 22.208 13.482 1.00 58.84 88 ILE A O 1
ATOM 656 N N . LYS A 1 89 ? 47.376 20.943 15.099 1.00 81.38 89 LYS A N 1
ATOM 657 C CA . LYS A 1 89 ? 48.570 20.824 15.950 1.00 81.38 89 LYS A CA 1
ATOM 658 C C . LYS A 1 89 ? 49.544 19.730 15.520 1.00 81.38 89 LYS A C 1
ATOM 660 O O . LYS A 1 89 ? 50.647 19.697 16.038 1.00 81.38 89 LYS A O 1
ATOM 665 N N . TYR A 1 90 ? 49.183 18.871 14.567 1.00 87.62 90 TYR A N 1
ATOM 666 C CA . TYR A 1 90 ? 49.957 17.664 14.264 1.00 87.62 90 TYR A CA 1
ATOM 667 C C . TYR A 1 90 ? 50.361 17.575 12.794 1.00 87.62 90 TYR A C 1
ATOM 669 O O . TYR A 1 90 ? 49.584 17.923 11.901 1.00 87.62 90 TYR A O 1
ATOM 677 N N . CYS A 1 91 ? 51.560 17.050 12.542 1.00 90.69 91 CYS A N 1
ATOM 678 C CA . CYS A 1 91 ? 52.007 16.684 11.203 1.00 90.69 91 CYS A CA 1
ATOM 679 C C . CYS A 1 91 ? 51.140 15.548 10.651 1.00 90.69 91 CYS A C 1
ATOM 681 O O . CYS A 1 91 ? 51.063 14.474 11.242 1.00 90.69 91 CYS A O 1
ATOM 683 N N . ALA A 1 92 ? 50.520 15.740 9.487 1.00 86.12 9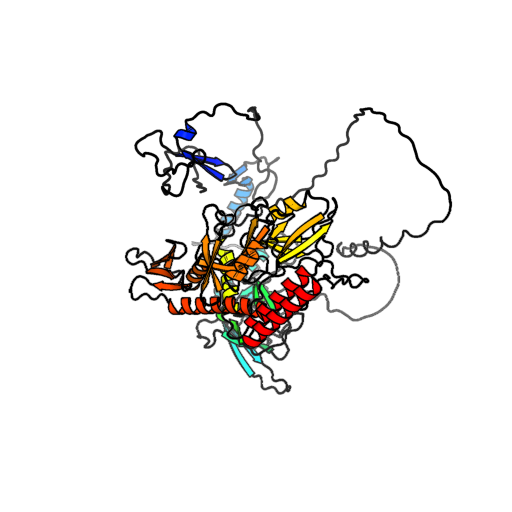2 ALA A N 1
ATOM 684 C CA . ALA A 1 92 ? 49.614 14.750 8.908 1.00 86.12 92 ALA A CA 1
ATOM 685 C C . ALA A 1 92 ? 50.306 13.418 8.548 1.00 86.12 92 ALA A C 1
ATOM 687 O O . ALA A 1 92 ? 49.626 12.390 8.523 1.00 86.12 92 ALA A O 1
ATOM 688 N N . LEU A 1 93 ? 51.630 13.434 8.331 1.00 88.69 93 LEU A N 1
ATOM 689 C CA . LEU A 1 93 ? 52.449 12.262 7.991 1.00 88.69 93 LEU A CA 1
ATOM 690 C C . LEU A 1 93 ? 52.848 11.439 9.224 1.00 88.69 93 LEU A C 1
ATOM 692 O O . LEU A 1 93 ? 52.563 10.253 9.275 1.00 88.69 93 LEU A O 1
ATOM 696 N N . CYS A 1 94 ? 53.488 12.053 10.222 1.00 89.94 94 CYS A N 1
ATOM 697 C CA . CYS A 1 94 ? 54.026 11.329 11.385 1.00 89.94 94 CYS A CA 1
ATOM 698 C C . CYS A 1 94 ? 53.197 11.491 12.666 1.00 89.94 94 CYS A C 1
ATOM 700 O O . CYS A 1 94 ? 53.598 10.996 13.712 1.00 89.94 94 CYS A O 1
ATOM 702 N N . LYS A 1 95 ? 52.084 12.231 12.604 1.00 89.19 95 LYS A N 1
ATOM 703 C CA . LYS A 1 95 ? 51.153 12.524 13.709 1.00 89.19 95 LYS A CA 1
ATOM 704 C C . LYS A 1 95 ? 51.761 13.208 14.941 1.00 89.19 95 LYS A C 1
ATOM 706 O O . LYS A 1 95 ? 51.041 13.437 15.906 1.00 89.19 95 LYS A O 1
ATOM 711 N N . SER A 1 96 ? 53.039 13.590 14.921 1.00 87.62 96 SER A N 1
ATOM 712 C CA . SER A 1 96 ? 53.661 14.314 16.033 1.00 87.62 96 SER A CA 1
ATOM 713 C C . SER A 1 96 ? 53.273 15.794 16.052 1.00 87.62 96 SER A C 1
ATOM 715 O O . SER A 1 96 ? 52.989 16.389 15.007 1.00 87.62 96 SER A O 1
ATOM 717 N N . ASP A 1 97 ? 53.226 16.353 17.264 1.00 88.75 97 ASP A N 1
ATOM 718 C CA . ASP A 1 97 ? 52.859 17.748 17.529 1.00 88.75 97 ASP A CA 1
ATOM 719 C C . ASP A 1 97 ? 53.917 18.706 16.956 1.00 88.75 97 ASP A C 1
ATOM 721 O O . ASP A 1 97 ? 55.119 18.430 17.012 1.00 88.75 97 ASP A O 1
ATOM 725 N N . PHE A 1 98 ? 53.477 19.846 16.425 1.00 87.88 98 PHE A N 1
ATOM 726 C CA . PHE A 1 98 ? 54.359 20.933 16.003 1.00 87.88 98 PHE A CA 1
ATOM 727 C C . PHE A 1 98 ? 54.964 21.697 17.190 1.00 87.88 98 PHE A C 1
ATOM 729 O O . PHE A 1 98 ? 55.942 22.428 17.013 1.00 87.88 98 PHE A O 1
ATOM 736 N N . SER A 1 99 ? 54.427 21.544 18.406 1.00 81.94 99 SER A N 1
ATOM 737 C CA . SER A 1 99 ? 54.979 22.163 19.610 1.00 81.94 99 SER A CA 1
ATOM 738 C C . SER A 1 99 ? 56.386 21.624 19.901 1.00 81.94 99 SER A C 1
ATOM 740 O O . SER A 1 99 ? 56.558 20.494 20.352 1.00 81.94 99 SER A O 1
ATOM 742 N N . GLY A 1 100 ? 57.407 22.441 19.635 1.00 79.50 100 GLY A N 1
ATOM 743 C CA . GLY A 1 100 ? 58.816 22.077 19.826 1.00 79.50 100 GLY A CA 1
ATOM 744 C C . GLY A 1 100 ? 59.541 21.616 18.558 1.00 79.50 100 GLY A C 1
ATOM 745 O O . GLY A 1 100 ? 60.757 21.418 18.605 1.00 79.50 100 GLY A O 1
ATOM 746 N N . TYR A 1 101 ? 58.853 21.510 17.414 1.00 88.06 101 TYR A N 1
ATOM 747 C CA . TYR A 1 101 ? 59.523 21.293 16.135 1.00 88.06 101 TYR A CA 1
ATOM 748 C C . TYR A 1 101 ? 60.270 22.566 15.720 1.00 88.06 101 TYR A C 1
ATOM 750 O O . TYR A 1 101 ? 59.674 23.618 15.508 1.00 88.06 101 TYR A O 1
ATOM 758 N N . LYS A 1 102 ? 61.602 22.480 15.626 1.00 85.56 102 LYS A N 1
ATOM 759 C CA . LYS A 1 102 ? 62.469 23.611 15.240 1.00 85.56 102 LYS A CA 1
ATOM 760 C C . LYS A 1 102 ? 62.621 23.779 13.721 1.00 85.56 102 LYS A C 1
ATOM 762 O O . LYS A 1 102 ? 63.344 24.672 13.290 1.00 85.56 102 LYS A O 1
ATOM 767 N N . GLY A 1 103 ? 62.005 22.903 12.926 1.00 83.94 103 GLY A N 1
ATOM 768 C CA . GLY A 1 103 ? 62.045 22.959 11.465 1.00 83.94 103 GLY A CA 1
ATOM 769 C C . GLY A 1 103 ? 60.845 23.689 10.864 1.00 83.94 103 GLY A C 1
ATOM 770 O O . GLY A 1 103 ? 59.891 24.043 11.552 1.00 83.94 103 GLY A O 1
ATOM 771 N N . GLU A 1 104 ? 60.881 23.886 9.552 1.00 85.81 104 GLU A N 1
ATOM 772 C CA . GLU A 1 104 ? 59.805 24.548 8.814 1.00 85.81 104 GLU A CA 1
ATOM 773 C C . GLU A 1 104 ? 58.584 23.623 8.656 1.00 85.81 104 GLU A C 1
ATOM 775 O O . GLU A 1 104 ? 58.721 22.420 8.400 1.00 85.81 104 GLU A O 1
ATOM 780 N N . VAL A 1 105 ? 57.379 24.170 8.813 1.00 86.94 105 VAL A N 1
ATOM 781 C CA . VAL A 1 105 ? 56.113 23.452 8.606 1.00 86.94 105 VAL A CA 1
ATOM 782 C C . VAL A 1 105 ? 55.550 23.851 7.250 1.00 86.94 105 VAL A C 1
ATOM 784 O O . VAL A 1 105 ? 55.366 25.036 6.987 1.00 86.94 105 VAL A O 1
ATOM 787 N N . GLN A 1 106 ? 55.266 22.871 6.394 1.00 81.56 106 GLN A N 1
ATOM 788 C CA . GLN A 1 106 ? 54.685 23.108 5.073 1.00 81.56 106 GLN A CA 1
ATOM 789 C C . GLN A 1 106 ? 53.193 22.773 5.075 1.00 81.56 106 GLN A C 1
ATOM 791 O O . GLN A 1 106 ? 52.794 21.684 5.494 1.00 81.56 106 GLN A O 1
ATOM 796 N N . CYS A 1 107 ? 52.374 23.704 4.586 1.00 82.00 107 CYS A N 1
ATOM 797 C CA . CYS A 1 107 ? 50.932 23.525 4.431 1.00 82.00 107 CYS A CA 1
ATOM 798 C C . CYS A 1 107 ? 50.624 23.087 2.993 1.00 82.00 107 CYS A C 1
ATOM 800 O O . CYS A 1 107 ? 50.879 23.838 2.052 1.00 82.00 107 CYS A O 1
ATOM 802 N N . ILE A 1 108 ? 50.063 21.888 2.815 1.00 73.25 108 ILE A N 1
ATOM 803 C CA . ILE A 1 108 ? 49.629 21.373 1.508 1.00 73.25 108 ILE A CA 1
ATOM 804 C C . ILE A 1 108 ? 48.148 20.999 1.622 1.00 73.25 108 ILE A C 1
ATOM 806 O O . ILE A 1 108 ? 47.781 20.023 2.281 1.00 73.25 108 ILE A O 1
ATOM 810 N N . GLY A 1 109 ? 47.285 21.797 0.988 1.00 80.06 109 GLY A N 1
ATOM 811 C CA . GLY A 1 109 ? 45.832 21.676 1.126 1.00 80.06 109 GLY A CA 1
ATOM 812 C C . GLY A 1 109 ? 45.365 22.059 2.534 1.00 80.06 109 GLY A C 1
ATOM 813 O O . GLY A 1 109 ? 45.723 23.117 3.039 1.00 80.06 109 GLY A O 1
ATOM 814 N N . VAL A 1 110 ? 44.566 21.197 3.169 1.00 77.94 110 VAL A N 1
ATOM 815 C CA . VAL A 1 110 ? 44.101 21.383 4.560 1.00 77.94 110 VAL A CA 1
ATOM 816 C C . VAL A 1 110 ? 45.056 20.793 5.605 1.00 77.94 110 VAL A C 1
ATOM 818 O O . VAL A 1 110 ? 44.781 20.891 6.794 1.00 77.94 110 VAL A O 1
ATOM 821 N N . ASN A 1 111 ? 46.163 20.174 5.182 1.00 82.25 111 ASN A N 1
ATOM 822 C CA . ASN A 1 111 ? 47.071 19.437 6.057 1.00 82.25 111 ASN A CA 1
ATOM 823 C C . ASN A 1 111 ? 48.420 20.151 6.214 1.00 82.25 111 ASN A C 1
ATOM 825 O O . ASN A 1 111 ? 48.966 20.699 5.254 1.00 82.25 111 ASN A O 1
ATOM 829 N N . ASN A 1 112 ? 48.989 20.057 7.417 1.00 89.75 112 ASN A N 1
ATOM 830 C CA . ASN A 1 112 ? 50.314 20.576 7.750 1.00 89.75 112 ASN A CA 1
ATOM 831 C C . ASN A 1 112 ? 51.310 19.417 7.884 1.00 89.75 112 ASN A C 1
ATOM 833 O O . ASN A 1 112 ? 50.970 18.358 8.416 1.00 89.75 112 ASN A O 1
ATOM 837 N N . TYR A 1 113 ? 52.553 19.621 7.452 1.00 92.38 113 TYR A N 1
ATOM 838 C CA . TYR A 1 113 ? 53.600 18.599 7.452 1.00 92.38 113 TYR A CA 1
ATOM 839 C C . TYR A 1 113 ? 54.920 19.147 8.003 1.00 92.38 113 TYR A C 1
ATOM 841 O O . TYR A 1 113 ? 55.293 20.284 7.720 1.00 92.38 113 TYR A O 1
ATOM 849 N N . HIS A 1 114 ? 55.678 18.323 8.730 1.00 96.00 114 HIS A N 1
ATOM 850 C CA . HIS A 1 114 ? 57.097 18.591 8.970 1.00 96.00 114 HIS A CA 1
ATOM 851 C C . HIS A 1 114 ? 57.843 18.548 7.633 1.00 96.00 114 HIS A C 1
ATOM 853 O O . HIS A 1 114 ? 57.736 17.555 6.908 1.00 96.00 114 HIS A O 1
ATOM 859 N N . THR A 1 115 ? 58.641 19.574 7.325 1.00 88.50 115 THR A N 1
ATOM 860 C CA . THR A 1 115 ? 59.463 19.593 6.098 1.00 88.50 115 THR A CA 1
ATOM 861 C C . THR A 1 115 ? 60.365 18.359 6.003 1.00 88.50 115 THR A C 1
ATOM 863 O O . THR A 1 115 ? 60.546 17.796 4.925 1.00 88.50 115 THR A O 1
ATOM 866 N N . GLU A 1 116 ? 60.853 17.861 7.141 1.00 88.31 116 GLU A N 1
ATOM 867 C CA . GLU A 1 116 ? 61.673 16.647 7.191 1.00 88.31 116 GLU A CA 1
ATOM 868 C C . GLU A 1 116 ? 60.890 15.372 6.828 1.00 88.31 116 GLU A C 1
ATOM 870 O O . GLU A 1 116 ? 61.417 14.484 6.160 1.00 88.31 116 GLU A O 1
ATOM 875 N N . CYS A 1 117 ? 59.604 15.289 7.191 1.00 89.19 117 CYS A N 1
ATOM 876 C CA . CYS A 1 117 ? 58.744 14.168 6.801 1.00 89.19 117 CYS A CA 1
ATOM 877 C C . CYS A 1 117 ? 58.472 14.162 5.293 1.00 89.19 117 CYS A C 1
ATOM 879 O O . CYS A 1 117 ? 58.467 13.098 4.677 1.00 89.19 117 CYS A O 1
ATOM 881 N N . LEU A 1 118 ? 58.294 15.340 4.688 1.00 85.50 118 LEU A N 1
ATOM 882 C CA . LEU A 1 118 ? 58.156 15.463 3.236 1.00 85.50 118 LEU A CA 1
ATOM 883 C C . LEU A 1 118 ? 59.465 15.132 2.509 1.00 85.50 118 LEU A C 1
ATOM 885 O O . LEU A 1 118 ? 59.426 14.445 1.490 1.00 85.50 118 LEU A O 1
ATOM 889 N N . ARG A 1 119 ? 60.625 15.529 3.055 1.00 83.75 119 ARG A N 1
ATOM 890 C CA . ARG A 1 119 ? 61.937 15.125 2.520 1.00 83.75 119 ARG A CA 1
ATOM 891 C C . ARG A 1 119 ? 62.152 13.620 2.574 1.00 83.75 119 ARG A C 1
ATOM 893 O O . ARG A 1 119 ? 62.587 13.061 1.577 1.00 83.75 119 ARG A O 1
ATOM 900 N N . ARG A 1 120 ? 61.822 12.957 3.687 1.00 83.00 120 ARG A N 1
ATOM 901 C CA . ARG A 1 120 ? 61.928 11.490 3.791 1.00 83.00 120 ARG A CA 1
ATOM 902 C C . ARG A 1 120 ? 61.016 10.783 2.796 1.00 83.00 120 ARG A C 1
ATOM 904 O O . ARG A 1 120 ? 61.469 9.867 2.123 1.00 83.00 120 ARG A O 1
ATOM 911 N N . LYS A 1 121 ? 59.772 11.254 2.642 1.00 81.62 121 LYS A N 1
ATOM 912 C CA . LYS A 1 121 ? 58.839 10.714 1.643 1.00 81.62 121 LYS A CA 1
ATOM 913 C C . LYS A 1 121 ? 59.373 10.892 0.219 1.00 81.62 121 LYS A C 1
ATOM 915 O O . LYS A 1 121 ? 59.344 9.946 -0.557 1.00 81.62 121 LYS A O 1
ATOM 920 N N . LYS A 1 122 ? 59.910 12.071 -0.110 1.00 76.81 122 LYS A N 1
ATOM 921 C CA . LYS A 1 122 ? 60.523 12.334 -1.419 1.00 76.81 122 LYS A CA 1
ATOM 922 C C . LYS A 1 122 ? 61.773 11.476 -1.649 1.00 76.81 122 LYS A C 1
ATOM 924 O O . LYS A 1 122 ? 61.889 10.861 -2.694 1.00 76.81 122 LYS A O 1
ATOM 929 N N . SER A 1 123 ? 62.638 11.341 -0.644 1.00 65.50 123 SER A N 1
ATOM 930 C CA . SER A 1 123 ? 63.827 10.483 -0.703 1.00 65.50 123 SER A CA 1
ATOM 931 C C . SER A 1 123 ? 63.491 8.996 -0.864 1.00 65.50 123 SER A C 1
ATOM 933 O O . SER A 1 123 ? 64.257 8.288 -1.510 1.00 65.50 123 SER A O 1
ATOM 935 N N . MET A 1 124 ? 62.376 8.511 -0.300 1.00 60.28 124 MET A N 1
ATOM 936 C CA . MET A 1 124 ? 61.876 7.147 -0.539 1.00 60.28 124 MET A CA 1
ATOM 937 C C . MET A 1 124 ? 61.370 6.975 -1.972 1.00 60.28 124 MET A C 1
ATOM 939 O O . MET A 1 124 ? 61.707 6.003 -2.633 1.00 60.28 124 MET A O 1
ATOM 943 N N . ILE A 1 125 ? 60.604 7.942 -2.477 1.00 66.62 125 ILE A N 1
ATOM 944 C CA . ILE A 1 125 ? 60.097 7.900 -3.854 1.00 66.62 125 ILE A CA 1
ATOM 945 C C . ILE A 1 125 ? 61.261 7.946 -4.857 1.00 66.62 125 ILE A C 1
ATOM 947 O O . ILE A 1 125 ? 61.287 7.164 -5.803 1.00 66.62 125 ILE A O 1
ATOM 951 N N . ASP A 1 126 ? 62.270 8.782 -4.607 1.00 59.97 126 ASP A N 1
ATOM 952 C CA . ASP A 1 126 ? 63.451 8.903 -5.468 1.00 59.97 126 ASP A CA 1
ATOM 953 C C . ASP A 1 126 ? 64.354 7.648 -5.403 1.00 59.97 126 ASP A C 1
ATOM 955 O O . ASP A 1 126 ? 64.985 7.286 -6.398 1.00 59.97 126 ASP A O 1
ATOM 959 N N . SER A 1 127 ? 64.385 6.931 -4.269 1.00 55.00 127 SER A N 1
ATOM 960 C CA . SER A 1 127 ? 65.117 5.655 -4.150 1.00 55.00 127 SER A CA 1
ATOM 961 C C . SER A 1 127 ? 64.395 4.476 -4.807 1.00 55.00 127 SER A C 1
ATOM 963 O O . SER A 1 127 ? 65.056 3.534 -5.241 1.00 55.00 127 SER A O 1
ATOM 965 N N . ILE A 1 128 ? 63.073 4.560 -4.968 1.00 52.38 128 ILE A N 1
ATOM 966 C CA . ILE A 1 128 ? 62.273 3.597 -5.737 1.00 52.38 128 ILE A CA 1
ATOM 967 C C . ILE A 1 128 ? 62.331 3.918 -7.246 1.00 52.38 128 ILE A C 1
ATOM 969 O O . ILE A 1 128 ? 62.396 3.009 -8.068 1.00 52.38 128 ILE A O 1
ATOM 973 N N . GLY A 1 129 ? 62.398 5.200 -7.627 1.00 43.34 129 GLY A N 1
ATOM 974 C CA . GLY A 1 129 ? 62.387 5.650 -9.027 1.00 43.34 129 GLY A CA 1
ATOM 975 C C . GLY A 1 129 ? 63.717 5.575 -9.793 1.00 43.34 129 GLY A C 1
ATOM 976 O O . GLY A 1 129 ? 63.733 5.865 -10.985 1.00 43.34 129 GLY A O 1
ATOM 977 N N . SER A 1 130 ? 64.831 5.192 -9.156 1.00 44.06 130 SER A N 1
ATOM 978 C CA . SER A 1 130 ? 66.177 5.252 -9.768 1.00 44.06 130 SER A CA 1
ATOM 979 C C . SER A 1 130 ? 66.710 3.924 -10.333 1.00 44.06 130 SER A C 1
ATOM 981 O O . SER A 1 130 ? 67.899 3.812 -10.627 1.00 44.06 130 SER A O 1
ATOM 983 N N . ARG A 1 131 ? 65.869 2.900 -10.521 1.00 47.94 131 ARG A N 1
ATOM 984 C CA . ARG A 1 131 ? 66.253 1.673 -11.242 1.00 47.94 131 ARG A CA 1
ATOM 985 C C . ARG A 1 131 ? 65.509 1.574 -12.573 1.00 47.94 131 ARG A C 1
ATOM 987 O O . ARG A 1 131 ? 64.473 0.930 -12.619 1.00 47.94 131 ARG A O 1
ATOM 994 N N . SER A 1 132 ? 66.051 2.192 -13.632 1.00 36.28 132 SER A N 1
ATOM 995 C CA . SER A 1 132 ? 66.160 1.608 -14.989 1.00 36.28 132 SER A CA 1
ATOM 996 C C . SER A 1 132 ? 66.684 2.616 -16.040 1.00 36.28 132 SER A C 1
ATOM 998 O O . SER A 1 132 ? 66.122 3.700 -16.180 1.00 36.28 132 SER A O 1
ATOM 1000 N N . LEU A 1 133 ? 67.696 2.163 -16.810 1.00 37.47 133 LEU A N 1
ATOM 1001 C CA . LEU A 1 133 ? 68.132 2.511 -18.189 1.00 37.47 133 LEU A CA 1
ATOM 1002 C C . LEU A 1 133 ? 69.510 3.197 -18.410 1.00 37.47 133 LEU A C 1
ATOM 1004 O O . LEU A 1 133 ? 69.604 4.419 -18.422 1.00 37.47 133 LEU A O 1
ATOM 1008 N N . GLY A 1 134 ? 70.507 2.352 -18.757 1.00 34.59 134 GLY A N 1
ATOM 1009 C CA . GLY A 1 134 ? 71.679 2.587 -19.646 1.00 34.59 134 GLY A CA 1
ATOM 1010 C C . GLY A 1 134 ? 72.875 3.361 -19.060 1.00 34.59 134 GLY A C 1
ATOM 1011 O O . GLY A 1 134 ? 72.669 4.335 -18.358 1.00 34.59 134 GLY A O 1
ATOM 1012 N N . SER A 1 135 ? 74.157 3.058 -19.304 1.00 37.50 135 SER A N 1
ATOM 1013 C CA . SER A 1 135 ? 74.856 2.173 -20.255 1.00 37.50 135 SER A CA 1
ATOM 1014 C C . SER A 1 135 ? 76.362 2.112 -19.894 1.00 37.50 135 SER A C 1
ATOM 1016 O O . SER A 1 135 ? 76.903 3.109 -19.427 1.00 37.50 135 SER A O 1
ATOM 1018 N N . ASP A 1 136 ? 76.988 0.973 -20.196 1.00 40.88 136 ASP A N 1
ATOM 1019 C CA . ASP A 1 136 ? 78.383 0.702 -20.603 1.00 40.88 136 ASP A CA 1
ATOM 1020 C C . ASP A 1 136 ? 79.623 1.043 -19.731 1.00 40.88 136 ASP A C 1
ATOM 1022 O O . ASP A 1 136 ? 79.947 2.188 -19.433 1.00 40.88 136 ASP A O 1
ATOM 1026 N N . ASP A 1 137 ? 80.390 -0.040 -19.527 1.00 39.69 137 ASP A N 1
ATOM 1027 C CA . ASP A 1 137 ? 81.849 -0.198 -19.400 1.00 39.69 137 ASP A CA 1
ATOM 1028 C C . ASP A 1 137 ? 82.631 0.019 -18.082 1.00 39.69 137 ASP A C 1
ATOM 1030 O O . ASP A 1 137 ? 82.609 1.060 -17.431 1.00 39.69 137 ASP A O 1
ATOM 1034 N N . ALA A 1 138 ? 83.483 -0.998 -17.857 1.00 35.62 138 ALA A N 1
ATOM 1035 C CA . ALA A 1 138 ? 84.732 -1.075 -17.090 1.00 35.62 138 ALA A CA 1
ATOM 1036 C C . ALA A 1 138 ? 84.705 -1.407 -15.578 1.00 35.62 138 ALA A C 1
ATOM 1038 O O . ALA A 1 138 ? 84.450 -0.562 -14.728 1.00 35.62 138 ALA A O 1
ATOM 1039 N N . GLY A 1 139 ? 85.224 -2.604 -15.260 1.00 32.59 139 GLY A N 1
ATOM 1040 C CA . GLY A 1 139 ? 86.326 -2.729 -14.293 1.00 32.59 139 GLY A CA 1
ATOM 1041 C C . GLY A 1 139 ? 86.054 -3.484 -12.989 1.00 32.59 139 GLY A C 1
ATOM 1042 O O . GLY A 1 139 ? 85.504 -2.926 -12.050 1.00 32.59 139 GLY A O 1
ATOM 1043 N N . ASP A 1 140 ? 86.546 -4.726 -12.943 1.00 39.75 140 ASP A N 1
ATOM 1044 C CA . ASP A 1 140 ? 86.904 -5.548 -11.773 1.00 39.75 140 ASP A CA 1
ATOM 1045 C C . ASP A 1 140 ? 87.068 -4.824 -10.419 1.00 39.75 140 ASP A C 1
ATOM 1047 O O . ASP A 1 140 ? 87.928 -3.956 -10.277 1.00 39.75 140 ASP A O 1
ATOM 1051 N N . MET A 1 141 ? 86.365 -5.305 -9.384 1.00 34.34 141 MET A N 1
ATOM 1052 C CA . MET A 1 141 ? 86.950 -5.958 -8.194 1.00 34.34 141 MET A CA 1
ATOM 1053 C C . MET A 1 141 ? 85.855 -6.347 -7.174 1.00 34.34 141 MET A C 1
ATOM 1055 O O . MET A 1 141 ? 84.934 -5.579 -6.922 1.00 34.34 141 MET A O 1
ATOM 1059 N N . LEU A 1 142 ? 86.010 -7.561 -6.618 1.00 36.25 142 LEU A N 1
ATOM 1060 C CA . LEU A 1 142 ? 85.504 -8.149 -5.355 1.00 36.25 142 LEU A CA 1
ATOM 1061 C C . LEU A 1 142 ? 84.802 -7.175 -4.371 1.00 36.25 142 LEU A C 1
ATOM 1063 O O . LEU A 1 142 ? 85.285 -6.074 -4.159 1.00 36.25 142 LEU A O 1
ATOM 1067 N N . GLU A 1 143 ? 83.753 -7.503 -3.608 1.00 37.84 143 GLU A N 1
ATOM 1068 C CA . GLU A 1 143 ? 83.297 -8.762 -3.002 1.00 37.84 143 GLU A CA 1
ATOM 1069 C C . GLU A 1 143 ? 81.922 -8.503 -2.328 1.00 37.84 143 GLU A C 1
ATOM 1071 O O . GLU A 1 143 ? 81.669 -7.395 -1.865 1.00 37.84 143 GLU A O 1
ATOM 1076 N N . GLN A 1 144 ? 81.094 -9.549 -2.197 1.00 46.44 144 GLN A N 1
ATOM 1077 C CA . GLN A 1 144 ? 79.997 -9.706 -1.218 1.00 46.44 144 GLN A CA 1
ATOM 1078 C C . GLN A 1 144 ? 78.847 -8.673 -1.215 1.00 46.44 144 GLN A C 1
ATOM 1080 O O . GLN A 1 144 ? 78.920 -7.624 -0.591 1.00 46.44 144 GLN A O 1
ATOM 1085 N N . ILE A 1 145 ? 77.717 -9.059 -1.817 1.00 34.09 145 ILE A N 1
ATOM 1086 C CA . ILE A 1 145 ? 76.421 -9.338 -1.157 1.00 34.09 145 ILE A CA 1
ATOM 1087 C C . ILE A 1 145 ? 75.508 -9.866 -2.272 1.00 34.09 145 ILE A C 1
ATOM 1089 O O . ILE A 1 145 ? 74.909 -9.115 -3.039 1.00 34.09 145 ILE A O 1
ATOM 1093 N N . THR A 1 146 ? 75.439 -11.188 -2.401 1.00 33.59 146 THR A N 1
ATOM 1094 C CA . THR A 1 146 ? 74.346 -11.847 -3.117 1.00 33.59 146 THR A CA 1
ATOM 1095 C C . THR A 1 146 ? 73.130 -11.797 -2.188 1.00 33.59 146 THR A C 1
ATOM 1097 O O . THR A 1 146 ? 73.234 -12.298 -1.065 1.00 33.59 146 THR A O 1
ATOM 1100 N N . PRO A 1 147 ? 71.987 -11.205 -2.579 1.00 34.03 147 PRO A N 1
ATOM 1101 C CA . PRO A 1 147 ? 70.751 -11.438 -1.844 1.00 34.03 147 PRO A CA 1
ATOM 1102 C C . PRO A 1 147 ? 70.406 -12.934 -1.943 1.00 34.03 147 PRO A C 1
ATOM 1104 O O . PRO A 1 147 ? 70.721 -13.560 -2.964 1.00 34.03 147 PRO A O 1
ATOM 1107 N N . PRO A 1 148 ? 69.793 -13.533 -0.909 1.00 35.19 148 PRO A N 1
ATOM 1108 C CA . PRO A 1 148 ? 69.423 -14.937 -0.941 1.00 35.19 148 PRO A CA 1
ATOM 1109 C C . PRO A 1 148 ? 68.312 -15.106 -1.979 1.00 35.19 148 PRO A C 1
ATOM 1111 O O . PRO A 1 148 ? 67.151 -14.798 -1.735 1.00 35.19 148 PRO A O 1
ATOM 1114 N N . SER A 1 149 ? 68.684 -15.567 -3.168 1.00 41.91 149 SER A N 1
ATOM 1115 C CA . SER A 1 149 ? 67.757 -16.263 -4.048 1.00 41.91 149 SER A CA 1
ATOM 1116 C C . SER A 1 149 ? 67.745 -17.731 -3.623 1.00 41.91 149 SER A C 1
ATOM 1118 O O . SER A 1 149 ? 68.771 -18.267 -3.210 1.00 41.91 149 SER A O 1
ATOM 1120 N N . SER A 1 150 ? 66.560 -18.339 -3.698 1.00 40.22 150 SER A N 1
ATOM 1121 C CA . SER A 1 150 ? 66.285 -19.773 -3.550 1.00 40.22 150 SER A CA 1
ATOM 1122 C C . SER A 1 150 ? 66.433 -20.399 -2.155 1.00 40.22 150 SER A C 1
ATOM 1124 O O . SER A 1 150 ? 67.261 -21.284 -1.989 1.00 40.22 150 SER A O 1
ATOM 1126 N N . ILE A 1 151 ? 65.585 -20.001 -1.194 1.00 38.12 151 ILE A N 1
ATOM 1127 C CA . ILE A 1 151 ? 64.811 -20.920 -0.319 1.00 38.12 151 ILE A CA 1
ATOM 1128 C C . ILE A 1 151 ? 63.506 -20.192 0.076 1.00 38.12 151 ILE A C 1
ATOM 1130 O O . ILE A 1 151 ? 63.252 -19.926 1.244 1.00 38.12 151 ILE A O 1
ATOM 1134 N N . ALA A 1 152 ? 62.705 -19.776 -0.905 1.00 42.22 152 ALA A N 1
ATOM 1135 C CA . ALA A 1 152 ? 61.289 -19.552 -0.640 1.00 42.22 152 ALA A CA 1
ATOM 1136 C C . ALA A 1 152 ? 60.661 -20.934 -0.805 1.00 42.22 152 ALA A C 1
ATOM 1138 O O . ALA A 1 152 ? 60.644 -21.464 -1.914 1.00 42.22 152 ALA A O 1
ATOM 1139 N N . GLY A 1 153 ? 60.266 -21.572 0.299 1.00 48.81 153 GLY A N 1
ATOM 1140 C CA . GLY A 1 153 ? 59.242 -22.603 0.172 1.00 48.81 153 GLY A CA 1
ATOM 1141 C C . GLY A 1 153 ? 58.051 -21.958 -0.529 1.00 48.81 153 GLY A C 1
ATOM 1142 O O . GLY A 1 153 ? 57.842 -20.757 -0.344 1.00 48.81 153 GLY A O 1
ATOM 1143 N N . ASP A 1 154 ? 57.334 -22.713 -1.357 1.00 58.78 154 ASP A N 1
ATOM 1144 C CA . ASP A 1 154 ? 56.019 -22.312 -1.856 1.00 58.78 154 ASP A CA 1
ATOM 1145 C C . ASP A 1 154 ? 55.104 -22.141 -0.634 1.00 58.78 154 ASP A C 1
ATOM 1147 O O . ASP A 1 154 ? 54.366 -23.044 -0.248 1.00 58.78 154 ASP A O 1
ATOM 1151 N N . GLU A 1 155 ? 55.255 -21.019 0.067 1.00 67.12 155 GLU A N 1
ATOM 1152 C CA . GLU A 1 155 ? 54.372 -20.602 1.134 1.00 67.12 155 GLU A CA 1
ATOM 1153 C C . GLU A 1 155 ? 53.030 -20.441 0.438 1.00 67.12 155 GLU A C 1
ATOM 1155 O O . GLU A 1 155 ? 52.895 -19.633 -0.481 1.00 67.12 155 GLU A O 1
ATOM 1160 N N . LEU A 1 156 ? 52.091 -21.324 0.771 1.00 76.31 156 LEU A N 1
ATOM 1161 C CA . LEU A 1 156 ? 50.774 -21.336 0.164 1.00 76.31 156 LEU A CA 1
ATOM 1162 C C . LEU A 1 156 ? 50.089 -20.036 0.544 1.00 76.31 156 LEU A C 1
ATOM 1164 O O . LEU A 1 156 ? 49.606 -19.862 1.660 1.00 76.31 156 LEU A O 1
ATOM 1168 N N . THR A 1 157 ? 50.116 -19.098 -0.390 1.00 88.31 157 THR A N 1
ATOM 1169 C CA . THR A 1 157 ? 49.432 -17.834 -0.231 1.00 88.31 157 THR A CA 1
ATOM 1170 C C . THR A 1 157 ? 47.971 -17.974 -0.653 1.00 88.31 157 THR A C 1
ATOM 1172 O O . THR A 1 157 ? 47.658 -18.804 -1.515 1.00 88.31 157 THR A O 1
ATOM 1175 N N . PRO A 1 158 ? 47.062 -17.150 -0.112 1.00 85.88 158 PRO A N 1
ATOM 1176 C CA . PRO A 1 158 ? 45.689 -17.051 -0.597 1.00 85.88 158 PRO A CA 1
ATOM 1177 C C . PRO A 1 158 ? 45.611 -16.815 -2.108 1.00 85.88 158 PRO A C 1
ATOM 1179 O O . PRO A 1 158 ? 44.783 -17.431 -2.772 1.00 85.88 158 PRO A O 1
ATOM 1182 N N . ALA A 1 159 ? 46.504 -15.994 -2.676 1.00 87.69 159 ALA A N 1
ATOM 1183 C CA . ALA A 1 159 ? 46.577 -15.772 -4.120 1.00 87.69 159 ALA A CA 1
ATOM 1184 C C . ALA A 1 159 ? 46.992 -17.047 -4.882 1.00 87.69 159 ALA A C 1
ATOM 1186 O O . ALA A 1 159 ? 46.365 -17.413 -5.879 1.00 87.69 159 ALA A O 1
ATOM 1187 N N . GLY A 1 160 ? 47.979 -17.794 -4.374 1.00 90.31 160 GLY A N 1
ATOM 1188 C CA . GLY A 1 160 ? 48.371 -19.093 -4.927 1.00 90.31 160 GLY A CA 1
ATOM 1189 C C . GLY A 1 160 ? 47.254 -20.141 -4.831 1.00 90.31 160 GLY A C 1
ATOM 1190 O O . GLY A 1 160 ? 47.041 -20.922 -5.763 1.00 90.31 160 GLY A O 1
ATOM 1191 N N . ALA A 1 161 ? 46.481 -20.130 -3.743 1.00 89.31 161 ALA A N 1
ATOM 1192 C CA . ALA A 1 161 ? 45.291 -20.962 -3.581 1.00 89.31 161 ALA A CA 1
ATOM 1193 C C . ALA A 1 161 ? 44.152 -20.528 -4.523 1.00 89.31 161 ALA A C 1
ATOM 1195 O O . ALA A 1 161 ? 43.505 -21.375 -5.141 1.00 89.31 161 ALA A O 1
ATOM 1196 N N . ALA A 1 162 ? 43.956 -19.223 -4.725 1.00 89.38 162 ALA A N 1
ATOM 1197 C CA . ALA A 1 162 ? 43.001 -18.668 -5.680 1.00 89.38 162 ALA A CA 1
ATOM 1198 C C . ALA A 1 162 ? 43.365 -19.033 -7.126 1.00 89.38 162 ALA A C 1
ATOM 1200 O O . ALA A 1 162 ? 42.486 -19.345 -7.928 1.00 89.38 162 ALA A O 1
ATOM 1201 N N . GLN A 1 163 ? 44.654 -19.098 -7.472 1.00 91.38 163 GLN A N 1
ATOM 1202 C CA . GLN A 1 163 ? 45.110 -19.564 -8.787 1.00 91.38 163 GLN A CA 1
ATOM 1203 C C . GLN A 1 163 ? 44.735 -21.039 -9.022 1.00 91.38 163 GLN A C 1
ATOM 1205 O O . GLN A 1 163 ? 44.418 -21.452 -10.147 1.00 91.38 163 GLN A O 1
ATOM 1210 N N . LYS A 1 164 ? 44.671 -21.825 -7.935 1.00 90.12 164 LYS A N 1
ATOM 1211 C CA . LYS A 1 164 ? 44.114 -23.185 -7.903 1.00 90.12 164 LYS A CA 1
ATOM 1212 C C . LYS A 1 164 ? 42.558 -23.219 -7.930 1.00 90.12 164 LYS A C 1
ATOM 1214 O O . LYS A 1 164 ? 41.961 -24.288 -7.917 1.00 90.12 164 LYS A O 1
ATOM 1219 N N . LEU A 1 165 ? 41.913 -22.071 -8.112 1.00 89.38 165 LEU A N 1
ATOM 1220 C CA . LEU A 1 165 ? 40.592 -21.829 -8.714 1.00 89.38 165 LEU A CA 1
ATOM 1221 C C . LEU A 1 165 ? 40.263 -22.674 -9.957 1.00 89.38 165 LEU A C 1
ATOM 1223 O O . LEU A 1 165 ? 41.073 -22.656 -10.891 1.00 89.38 165 LEU A O 1
ATOM 1227 N N . ALA A 1 166 ? 39.119 -23.360 -10.054 1.00 89.50 166 ALA A N 1
ATOM 1228 C CA . ALA A 1 166 ? 38.552 -23.683 -11.367 1.00 89.50 166 ALA A CA 1
ATOM 1229 C C . ALA A 1 166 ? 37.992 -22.402 -12.008 1.00 89.50 166 ALA A C 1
ATOM 1231 O O . ALA A 1 166 ? 37.422 -21.563 -11.319 1.00 89.50 166 ALA A O 1
ATOM 1232 N N . ASP A 1 167 ? 38.129 -22.252 -13.324 1.00 90.88 167 ASP A N 1
ATOM 1233 C CA . ASP A 1 167 ? 37.612 -21.067 -14.034 1.00 90.88 167 ASP A CA 1
ATOM 1234 C C . ASP A 1 167 ? 36.086 -21.113 -14.159 1.00 90.88 167 ASP A C 1
ATOM 1236 O O . ASP A 1 167 ? 35.435 -20.102 -14.427 1.00 90.88 167 ASP A O 1
ATOM 1240 N N . LYS A 1 168 ? 35.519 -22.311 -13.983 1.00 92.62 168 LYS A N 1
ATOM 1241 C CA . LYS A 1 168 ? 34.102 -22.609 -14.115 1.00 92.62 168 LYS A CA 1
ATOM 1242 C C . LYS A 1 168 ? 33.601 -23.348 -12.891 1.00 92.62 168 LYS A C 1
ATOM 1244 O O . LYS A 1 168 ? 34.275 -24.233 -12.369 1.00 92.62 168 LYS A O 1
ATOM 1249 N N . ALA A 1 169 ? 32.377 -23.024 -12.508 1.00 92.69 169 ALA A N 1
ATOM 1250 C CA . ALA A 1 169 ? 31.635 -23.725 -11.478 1.00 92.69 169 ALA A CA 1
ATOM 1251 C C . ALA A 1 169 ? 30.210 -23.998 -11.964 1.00 92.69 169 ALA A C 1
ATOM 1253 O O . ALA A 1 169 ? 29.628 -23.209 -12.713 1.00 92.69 169 ALA A O 1
ATOM 1254 N N . ILE A 1 170 ? 29.655 -25.134 -11.557 1.00 93.25 170 ILE A N 1
ATOM 1255 C CA . ILE A 1 170 ? 28.302 -25.558 -11.901 1.00 93.25 170 ILE A CA 1
ATOM 1256 C C . ILE A 1 170 ? 27.551 -25.799 -10.599 1.00 93.25 170 ILE A C 1
ATOM 1258 O O . ILE A 1 170 ? 27.930 -26.664 -9.819 1.00 93.25 170 ILE A O 1
ATOM 1262 N N . VAL A 1 171 ? 26.467 -25.060 -10.379 1.00 93.62 171 VAL A N 1
ATOM 1263 C CA . VAL A 1 171 ? 25.541 -25.318 -9.273 1.00 93.62 171 VAL A CA 1
ATOM 1264 C C . VAL A 1 171 ? 24.377 -26.138 -9.815 1.00 93.62 171 VAL A C 1
ATOM 1266 O O . VAL A 1 171 ? 23.643 -25.670 -10.689 1.00 93.62 171 VAL A O 1
ATOM 1269 N N . ARG A 1 172 ? 24.221 -27.371 -9.336 1.00 93.88 172 ARG A N 1
ATOM 1270 C CA . ARG A 1 172 ? 23.132 -28.276 -9.722 1.00 93.88 172 ARG A CA 1
ATOM 1271 C C . ARG A 1 172 ? 22.039 -28.221 -8.668 1.00 93.88 172 ARG A C 1
ATOM 1273 O O . ARG A 1 172 ? 22.328 -28.311 -7.481 1.00 93.88 172 ARG A O 1
ATOM 1280 N N . ILE A 1 173 ? 20.795 -28.078 -9.104 1.00 93.50 173 ILE A N 1
ATOM 1281 C CA . ILE A 1 173 ? 19.622 -28.052 -8.229 1.00 93.50 173 ILE A CA 1
ATOM 1282 C C . ILE A 1 173 ? 18.779 -29.281 -8.562 1.00 93.50 173 ILE A C 1
ATOM 1284 O O . ILE A 1 173 ? 18.420 -29.489 -9.726 1.00 93.50 173 ILE A O 1
ATOM 1288 N N . ALA A 1 174 ? 18.479 -30.097 -7.555 1.00 93.12 174 ALA A N 1
ATOM 1289 C CA . ALA A 1 174 ? 17.730 -31.338 -7.698 1.00 93.12 174 ALA A CA 1
ATOM 1290 C C . ALA A 1 174 ? 16.759 -31.555 -6.529 1.00 93.12 174 ALA A C 1
ATOM 1292 O O . ALA A 1 174 ? 16.923 -30.997 -5.443 1.00 93.12 174 ALA A O 1
ATOM 1293 N N . LEU A 1 175 ? 15.749 -32.390 -6.767 1.00 90.81 175 LEU A N 1
ATOM 1294 C CA . LEU A 1 175 ? 14.842 -32.898 -5.741 1.00 90.81 175 LEU A CA 1
ATOM 1295 C C . LEU A 1 175 ? 15.057 -34.396 -5.559 1.00 90.81 175 LEU A C 1
ATOM 1297 O O . LEU A 1 175 ? 15.065 -35.143 -6.537 1.00 90.81 175 LEU A O 1
ATOM 1301 N N . ALA A 1 176 ? 15.231 -34.825 -4.316 1.00 86.19 176 ALA A N 1
ATOM 1302 C CA . ALA A 1 176 ? 15.229 -36.228 -3.945 1.00 86.19 176 ALA A CA 1
ATOM 1303 C C . ALA A 1 176 ? 13.788 -36.714 -3.749 1.00 86.19 176 ALA A C 1
ATOM 1305 O O . ALA A 1 176 ? 12.985 -36.038 -3.101 1.00 86.19 176 ALA A O 1
ATOM 1306 N N . ASP A 1 177 ? 13.489 -37.896 -4.284 1.00 81.06 177 ASP A N 1
ATOM 1307 C CA . ASP A 1 177 ? 12.201 -38.554 -4.096 1.00 81.06 177 ASP A CA 1
ATOM 1308 C C . ASP A 1 177 ? 12.044 -39.086 -2.658 1.00 81.06 177 ASP A C 1
ATOM 1310 O O . ASP A 1 177 ? 13.002 -39.533 -2.017 1.00 81.06 177 ASP A O 1
ATOM 1314 N N . ASP A 1 178 ? 10.804 -39.073 -2.159 1.00 72.81 178 ASP A N 1
ATOM 1315 C CA . ASP A 1 178 ? 10.421 -39.427 -0.780 1.00 72.81 178 ASP A CA 1
ATOM 1316 C C . ASP A 1 178 ? 10.809 -40.854 -0.356 1.00 72.81 178 ASP A C 1
ATOM 1318 O O . ASP A 1 178 ? 10.888 -41.148 0.838 1.00 72.81 178 ASP A O 1
ATOM 1322 N N . ASP A 1 179 ? 11.078 -41.735 -1.319 1.00 70.19 179 ASP A N 1
ATOM 1323 C CA . ASP A 1 179 ? 11.243 -43.170 -1.092 1.00 70.19 179 ASP A CA 1
ATOM 1324 C C . ASP A 1 179 ? 12.695 -43.604 -0.817 1.00 70.19 179 ASP A C 1
ATOM 1326 O O . ASP A 1 179 ? 12.982 -44.800 -0.730 1.00 70.19 179 ASP A O 1
ATOM 1330 N N . GLY A 1 180 ? 13.644 -42.668 -0.686 1.00 58.25 180 GLY A N 1
ATOM 1331 C CA . GLY A 1 180 ? 15.060 -42.994 -0.440 1.00 58.25 180 GLY A CA 1
ATOM 1332 C C . GLY A 1 180 ? 15.726 -43.777 -1.583 1.00 58.25 180 GLY A C 1
ATOM 1333 O O . GLY A 1 180 ? 16.849 -44.270 -1.441 1.00 58.25 180 GLY A O 1
ATOM 1334 N N . HIS A 1 181 ? 15.042 -43.895 -2.723 1.00 57.19 181 HIS A N 1
ATOM 1335 C CA . HIS A 1 181 ? 15.575 -44.416 -3.968 1.00 57.19 181 HIS A CA 1
ATOM 1336 C C . HIS A 1 181 ? 16.142 -43.249 -4.783 1.00 57.19 181 HIS A C 1
ATOM 1338 O O . HIS A 1 181 ? 15.515 -42.212 -4.942 1.00 57.19 181 HIS A O 1
ATOM 1344 N N . THR A 1 182 ? 17.377 -43.415 -5.251 1.00 54.22 182 THR A N 1
ATOM 1345 C CA . THR A 1 182 ? 18.286 -42.382 -5.783 1.00 54.22 182 THR A CA 1
ATOM 1346 C C . THR A 1 182 ? 17.909 -41.815 -7.157 1.00 54.22 182 THR A C 1
ATOM 1348 O O . THR A 1 182 ? 18.796 -41.436 -7.920 1.00 54.22 182 THR A O 1
ATOM 1351 N N . GLU A 1 183 ? 16.633 -41.782 -7.526 1.00 61.94 183 GLU A N 1
ATOM 1352 C CA . GLU A 1 183 ? 16.225 -41.030 -8.711 1.00 61.94 183 GLU A CA 1
ATOM 1353 C C . GLU A 1 183 ? 16.077 -39.563 -8.301 1.00 61.94 183 GLU A C 1
ATOM 1355 O O . GLU A 1 183 ? 15.039 -39.102 -7.849 1.00 61.94 183 GLU A O 1
ATOM 1360 N N . THR A 1 184 ? 17.187 -38.825 -8.372 1.00 74.00 184 THR A N 1
ATOM 1361 C CA . THR A 1 184 ? 17.164 -37.378 -8.178 1.00 74.00 184 THR A CA 1
ATOM 1362 C C . THR A 1 184 ? 16.544 -36.731 -9.409 1.00 74.00 184 THR A C 1
ATOM 1364 O O . THR A 1 184 ? 17.086 -36.779 -10.518 1.00 74.00 184 THR A O 1
ATOM 1367 N N . SER A 1 185 ? 15.383 -36.110 -9.218 1.00 82.12 185 SER A N 1
ATOM 1368 C CA . SER A 1 185 ? 14.737 -35.304 -10.244 1.00 82.12 185 SER A CA 1
ATOM 1369 C C . SER A 1 185 ? 15.562 -34.035 -10.453 1.00 82.12 185 SER A C 1
ATOM 1371 O O . SER A 1 185 ? 15.523 -33.096 -9.654 1.00 82.12 185 SER A O 1
ATOM 1373 N N . HIS A 1 186 ? 16.371 -34.028 -11.513 1.00 87.06 186 HIS A N 1
ATOM 1374 C CA . HIS A 1 186 ? 17.186 -32.878 -11.900 1.00 87.06 186 HIS A CA 1
ATOM 1375 C C . HIS A 1 186 ? 16.288 -31.702 -12.301 1.00 87.06 186 HIS A C 1
ATOM 1377 O O . HIS A 1 186 ? 15.462 -31.836 -13.204 1.00 87.06 186 HIS A O 1
ATOM 1383 N N . LEU A 1 187 ? 16.448 -30.555 -11.632 1.00 87.06 187 LEU A N 1
ATOM 1384 C CA . LEU A 1 187 ? 15.655 -29.356 -11.909 1.00 87.06 187 LEU A CA 1
ATOM 1385 C C . LEU A 1 187 ? 16.388 -28.383 -12.834 1.00 87.06 187 LEU A C 1
ATOM 1387 O O . LEU A 1 187 ? 15.832 -27.931 -13.834 1.00 87.06 187 LEU A O 1
ATOM 1391 N N . SER A 1 188 ? 17.624 -28.013 -12.487 1.00 90.56 188 SER A N 1
ATOM 1392 C CA . SER A 1 188 ? 18.396 -27.027 -13.251 1.00 90.56 188 SER A CA 1
ATOM 1393 C C . SER A 1 188 ? 19.897 -27.107 -12.972 1.00 90.56 188 SER A C 1
ATOM 1395 O O . SER A 1 188 ? 20.333 -27.634 -11.950 1.00 90.56 188 SER A O 1
ATOM 1397 N N . ASN A 1 189 ? 20.688 -26.543 -13.887 1.00 91.56 189 ASN A N 1
ATOM 1398 C CA . ASN A 1 189 ? 22.120 -26.297 -13.727 1.00 91.56 189 ASN A CA 1
ATOM 1399 C C . ASN A 1 189 ? 22.399 -24.811 -13.939 1.00 91.56 189 ASN A C 1
ATOM 1401 O O . ASN A 1 189 ? 22.023 -24.270 -14.979 1.00 91.56 189 ASN A O 1
ATOM 1405 N N . VAL A 1 190 ? 23.106 -24.175 -13.008 1.00 89.75 190 VAL A N 1
ATOM 1406 C CA . VAL A 1 190 ? 23.562 -22.783 -13.106 1.00 89.75 190 VAL A CA 1
ATOM 1407 C C . VAL A 1 190 ? 25.065 -22.757 -13.349 1.00 89.75 190 VAL A C 1
ATOM 1409 O O . VAL A 1 190 ? 25.826 -23.350 -12.589 1.00 89.75 190 VAL A O 1
ATOM 1412 N N . PHE A 1 191 ? 25.492 -22.102 -14.430 1.00 91.62 191 PHE A N 1
ATOM 1413 C CA . PHE A 1 191 ? 26.895 -22.059 -14.845 1.00 91.62 191 PHE A CA 1
ATOM 1414 C C . PHE A 1 191 ? 27.518 -20.715 -14.483 1.00 91.62 191 PHE A C 1
ATOM 1416 O O . PHE A 1 191 ? 27.023 -19.658 -14.872 1.00 91.62 191 PHE A O 1
ATOM 1423 N N . PHE A 1 192 ? 28.638 -20.772 -13.780 1.00 90.12 192 PHE A N 1
ATOM 1424 C CA . PHE A 1 192 ? 29.417 -19.619 -13.366 1.00 90.12 192 PHE A CA 1
ATOM 1425 C C . PHE A 1 192 ? 30.802 -19.669 -14.006 1.00 90.12 192 PHE A C 1
ATOM 1427 O O . PHE A 1 192 ? 31.401 -20.740 -14.116 1.00 90.12 192 PHE A O 1
ATOM 1434 N N . VAL A 1 193 ? 31.306 -18.507 -14.416 1.00 92.00 193 VAL A N 1
ATOM 1435 C CA . VAL A 1 193 ? 32.641 -18.312 -14.986 1.00 92.00 193 VAL A CA 1
ATOM 1436 C C . VAL A 1 193 ? 33.344 -17.194 -14.225 1.00 92.00 193 VAL A C 1
ATOM 1438 O O . VAL A 1 193 ? 32.791 -16.116 -13.995 1.00 92.00 193 VAL A O 1
ATOM 1441 N N . TRP A 1 194 ? 34.596 -17.428 -13.862 1.00 92.06 194 TRP A N 1
ATOM 1442 C CA . TRP A 1 194 ? 35.471 -16.396 -13.331 1.00 92.06 194 TRP A CA 1
ATOM 1443 C C . TRP A 1 194 ? 36.118 -15.624 -14.491 1.00 92.06 194 TRP A C 1
ATOM 1445 O O . TRP A 1 194 ? 37.195 -15.962 -14.972 1.00 92.06 194 TRP A O 1
ATOM 1455 N N . SER A 1 195 ? 35.404 -14.620 -15.010 1.00 87.00 195 SER A N 1
ATOM 1456 C CA . SER A 1 195 ? 35.736 -13.976 -16.292 1.00 87.00 195 SER A CA 1
ATOM 1457 C C . SER A 1 195 ? 37.031 -13.158 -16.294 1.00 87.00 195 SER A C 1
ATOM 1459 O O . SER A 1 195 ? 37.642 -13.009 -17.343 1.00 87.00 195 SER A O 1
ATOM 1461 N N . GLU A 1 196 ? 37.414 -12.602 -15.145 1.00 89.69 196 GLU A N 1
ATOM 1462 C CA . GLU A 1 196 ? 38.549 -11.677 -14.973 1.00 89.69 196 GLU A CA 1
ATOM 1463 C C . GLU A 1 196 ? 39.628 -12.303 -14.077 1.00 89.69 196 GLU A C 1
ATOM 1465 O O . GLU A 1 196 ? 40.303 -11.619 -13.320 1.00 89.69 196 GLU A O 1
ATOM 1470 N N . LYS A 1 197 ? 39.796 -13.630 -14.157 1.00 91.31 197 LYS A N 1
ATOM 1471 C CA . LYS A 1 197 ? 40.674 -14.382 -13.253 1.00 91.31 197 LYS A CA 1
ATOM 1472 C C . LYS A 1 197 ? 42.104 -13.848 -13.189 1.00 91.31 197 LYS A C 1
ATOM 1474 O O . LYS A 1 197 ? 42.654 -13.754 -12.102 1.00 91.31 197 LYS A O 1
ATOM 1479 N N . GLU A 1 198 ? 42.720 -13.534 -14.325 1.00 92.75 198 GLU A N 1
ATOM 1480 C CA . GLU A 1 198 ? 44.110 -13.054 -14.351 1.00 92.75 198 GLU A CA 1
ATOM 1481 C C . GLU A 1 198 ? 44.258 -11.675 -13.689 1.00 92.75 198 GLU A C 1
ATOM 1483 O O . GLU A 1 198 ? 45.200 -11.469 -12.926 1.00 92.75 198 GLU A O 1
ATOM 1488 N N . ASP A 1 199 ? 43.306 -10.770 -13.931 1.00 90.44 199 ASP A N 1
ATOM 1489 C CA . ASP A 1 199 ? 43.298 -9.426 -13.345 1.00 90.44 199 ASP A CA 1
ATOM 1490 C C . ASP A 1 199 ? 43.019 -9.487 -11.834 1.00 90.44 199 ASP A C 1
ATOM 1492 O O . ASP A 1 199 ? 43.748 -8.879 -11.049 1.00 90.44 199 ASP A O 1
ATOM 1496 N N . ASP A 1 200 ? 42.028 -10.285 -11.418 1.00 87.75 200 ASP A N 1
ATOM 1497 C CA . ASP A 1 200 ? 41.681 -10.489 -10.008 1.00 87.75 200 ASP A CA 1
ATOM 1498 C C . ASP A 1 200 ? 42.851 -11.131 -9.237 1.00 87.75 200 ASP A C 1
ATOM 1500 O O . ASP A 1 200 ? 43.174 -10.712 -8.127 1.00 87.75 200 ASP A O 1
ATOM 1504 N N . LEU A 1 201 ? 43.542 -12.117 -9.830 1.00 90.19 201 LEU A N 1
ATOM 1505 C CA . LEU A 1 201 ? 44.736 -12.724 -9.229 1.00 90.19 201 LEU A CA 1
ATOM 1506 C C . LEU A 1 201 ? 45.872 -11.712 -9.062 1.00 90.19 201 LEU A C 1
ATOM 1508 O O . LEU A 1 201 ? 46.514 -11.699 -8.014 1.00 90.19 201 LEU A O 1
ATOM 1512 N N . ALA A 1 202 ? 46.103 -10.850 -10.055 1.00 90.25 202 ALA A N 1
ATOM 1513 C CA . ALA A 1 202 ? 47.111 -9.800 -9.953 1.00 90.25 202 ALA A CA 1
ATOM 1514 C C . ALA A 1 202 ? 46.768 -8.778 -8.852 1.00 90.25 202 ALA A C 1
ATOM 1516 O O . ALA A 1 202 ? 47.663 -8.320 -8.139 1.00 90.25 202 ALA A O 1
ATOM 1517 N N . GLU A 1 203 ? 45.485 -8.441 -8.677 1.00 89.56 203 GLU A N 1
ATOM 1518 C CA . GLU A 1 203 ? 45.018 -7.579 -7.585 1.00 89.56 203 GLU A CA 1
ATOM 1519 C C . GLU A 1 203 ? 45.211 -8.244 -6.213 1.00 89.56 203 GLU A C 1
ATOM 1521 O O . GLU A 1 203 ? 45.670 -7.586 -5.273 1.00 89.56 203 GLU A O 1
ATOM 1526 N N . PHE A 1 204 ? 44.935 -9.547 -6.094 1.00 89.12 204 PHE A N 1
ATOM 1527 C CA . PHE A 1 204 ? 45.171 -10.299 -4.858 1.00 89.12 204 PHE A CA 1
ATOM 1528 C C . PHE A 1 204 ? 46.656 -10.377 -4.510 1.00 89.12 204 PHE A C 1
ATOM 1530 O O . PHE A 1 204 ? 47.021 -10.097 -3.371 1.00 89.12 204 PHE A O 1
ATOM 1537 N N . GLU A 1 205 ? 47.523 -10.685 -5.478 1.00 90.25 205 GLU A N 1
ATOM 1538 C CA . GLU A 1 205 ? 48.976 -10.699 -5.271 1.00 90.25 205 GLU A CA 1
ATOM 1539 C C . GLU A 1 205 ? 49.504 -9.322 -4.846 1.00 90.25 205 GLU A C 1
ATOM 1541 O O . GLU A 1 205 ? 50.346 -9.232 -3.950 1.00 90.25 205 GLU A O 1
ATOM 1546 N N . ALA A 1 206 ? 49.003 -8.241 -5.455 1.00 88.88 206 ALA A N 1
ATOM 1547 C CA . ALA A 1 206 ? 49.381 -6.879 -5.088 1.00 88.88 206 ALA A CA 1
ATOM 1548 C C . ALA A 1 206 ? 48.915 -6.516 -3.669 1.00 88.88 206 ALA A C 1
ATOM 1550 O O . ALA A 1 206 ? 49.704 -5.995 -2.880 1.00 88.88 206 ALA A O 1
ATOM 1551 N N . THR A 1 207 ? 47.665 -6.838 -3.325 1.00 86.69 207 THR A N 1
ATOM 1552 C CA . THR A 1 207 ? 47.094 -6.576 -1.994 1.00 86.69 207 THR A CA 1
ATOM 1553 C C . THR A 1 207 ? 47.842 -7.357 -0.916 1.00 86.69 207 THR A C 1
ATOM 1555 O O . THR A 1 207 ? 48.241 -6.791 0.099 1.00 86.69 207 THR A O 1
ATOM 1558 N N . GLU A 1 208 ? 48.130 -8.634 -1.167 1.00 86.81 208 GLU A N 1
ATOM 1559 C CA . GLU A 1 208 ? 48.894 -9.478 -0.253 1.00 86.81 208 GLU A CA 1
ATOM 1560 C C . GLU A 1 208 ? 50.320 -8.937 -0.036 1.00 86.81 208 GLU A C 1
ATOM 1562 O O . GLU A 1 208 ? 50.834 -8.930 1.086 1.00 86.81 208 GLU A O 1
ATOM 1567 N N . GLN A 1 209 ? 50.976 -8.451 -1.097 1.00 87.06 209 GLN A N 1
ATOM 1568 C CA . GLN A 1 209 ? 52.292 -7.815 -0.992 1.00 87.06 209 GLN A CA 1
ATOM 1569 C C . GLN A 1 209 ? 52.245 -6.517 -0.180 1.00 87.06 209 GLN A C 1
ATOM 1571 O O . GLN A 1 209 ? 53.133 -6.294 0.650 1.00 87.06 209 GLN A O 1
ATOM 1576 N N . ASP A 1 210 ? 51.224 -5.686 -0.389 1.00 86.75 210 ASP A N 1
ATOM 1577 C CA . ASP A 1 210 ? 51.027 -4.436 0.345 1.00 86.75 210 ASP A CA 1
ATOM 1578 C C . ASP A 1 210 ? 50.776 -4.696 1.839 1.00 86.75 210 ASP A C 1
ATOM 1580 O O . ASP A 1 210 ? 51.387 -4.040 2.687 1.00 86.75 210 ASP A O 1
ATOM 1584 N N . GLU A 1 211 ? 49.971 -5.701 2.186 1.00 85.06 211 GLU A N 1
ATOM 1585 C CA . GLU A 1 211 ? 49.711 -6.086 3.577 1.00 85.06 211 GLU A CA 1
ATOM 1586 C C . GLU A 1 211 ? 50.947 -6.692 4.254 1.00 85.06 211 GLU A C 1
ATOM 1588 O O . GLU A 1 211 ? 51.305 -6.311 5.378 1.00 85.06 211 GLU A O 1
ATOM 1593 N N . LYS A 1 212 ? 51.680 -7.572 3.556 1.00 84.19 212 LYS A N 1
ATOM 1594 C CA . LYS A 1 212 ? 52.973 -8.092 4.037 1.00 84.19 212 LYS A CA 1
ATOM 1595 C C . LYS A 1 212 ? 53.973 -6.959 4.281 1.00 84.19 212 LYS A C 1
ATOM 1597 O O . LYS A 1 212 ? 54.672 -6.963 5.300 1.00 84.19 212 LYS A O 1
ATOM 1602 N N . MET A 1 213 ? 54.027 -5.972 3.384 1.00 84.81 213 MET A N 1
ATOM 1603 C CA . MET A 1 213 ? 54.869 -4.784 3.532 1.00 84.81 213 MET A CA 1
ATOM 1604 C C . MET A 1 213 ? 54.423 -3.927 4.720 1.00 84.81 213 MET A C 1
ATOM 1606 O O . MET A 1 213 ? 55.258 -3.486 5.512 1.00 84.81 213 MET A O 1
ATOM 1610 N N . GLU A 1 214 ? 53.119 -3.711 4.894 1.00 83.81 214 GLU A N 1
ATOM 1611 C CA . GLU A 1 214 ? 52.586 -2.945 6.016 1.00 83.81 214 GLU A CA 1
ATOM 1612 C C . GLU A 1 214 ? 52.932 -3.599 7.361 1.00 83.81 214 GLU A C 1
ATOM 1614 O O . GLU A 1 214 ? 53.387 -2.905 8.276 1.00 83.81 214 GLU A O 1
ATOM 1619 N N . LYS A 1 215 ? 52.819 -4.928 7.480 1.00 80.12 215 LYS A N 1
ATOM 1620 C CA . LYS A 1 215 ? 53.248 -5.657 8.686 1.00 80.12 215 LYS A CA 1
ATOM 1621 C C . LYS A 1 215 ? 54.740 -5.515 8.938 1.00 80.12 215 LYS A C 1
ATOM 1623 O O . LYS A 1 215 ? 55.139 -5.238 10.071 1.00 80.12 215 LYS A O 1
ATOM 1628 N N . PHE A 1 216 ? 55.562 -5.660 7.897 1.00 79.25 216 PHE A N 1
ATOM 1629 C CA . PHE A 1 216 ? 57.005 -5.457 8.012 1.00 79.25 216 PHE A CA 1
ATOM 1630 C C . PHE A 1 216 ? 57.335 -4.054 8.549 1.00 79.25 216 PHE A C 1
ATOM 1632 O O . PHE A 1 216 ? 58.227 -3.899 9.381 1.00 79.25 216 PHE A O 1
ATOM 1639 N N . LEU A 1 217 ? 56.580 -3.034 8.127 1.00 84.31 217 LEU A N 1
ATOM 1640 C CA . LEU A 1 217 ? 56.755 -1.654 8.583 1.00 84.31 217 LEU A CA 1
ATOM 1641 C C . LEU A 1 217 ? 56.220 -1.399 9.998 1.00 84.31 217 LEU A C 1
ATOM 1643 O O . LEU A 1 217 ? 56.796 -0.579 10.717 1.00 84.31 217 LEU A O 1
ATOM 1647 N N . ARG A 1 218 ? 55.128 -2.059 10.395 1.00 84.50 218 ARG A N 1
ATOM 1648 C CA . ARG A 1 218 ? 54.515 -1.893 11.721 1.00 84.50 218 ARG A CA 1
ATOM 1649 C C . ARG A 1 218 ? 55.265 -2.648 12.819 1.00 84.50 218 ARG A C 1
ATOM 1651 O O . ARG A 1 218 ? 55.299 -2.169 13.944 1.00 84.50 218 ARG A O 1
ATOM 1658 N N . ASN A 1 219 ? 55.929 -3.762 12.494 1.00 77.50 219 ASN A N 1
ATOM 1659 C CA . ASN A 1 219 ? 56.649 -4.620 13.449 1.00 77.50 219 ASN A CA 1
ATOM 1660 C C . ASN A 1 219 ? 55.772 -5.093 14.630 1.00 77.50 219 ASN A C 1
ATOM 1662 O O . ASN A 1 219 ? 56.268 -5.419 15.711 1.00 77.50 219 ASN A O 1
ATOM 1666 N N . ASP A 1 220 ? 54.461 -5.121 14.406 1.00 70.44 220 ASP A N 1
ATOM 1667 C CA . ASP A 1 220 ? 53.462 -5.576 15.354 1.00 70.44 220 ASP A CA 1
ATOM 1668 C C . ASP A 1 220 ? 53.261 -7.070 15.082 1.00 70.44 220 ASP A C 1
ATOM 1670 O O . ASP A 1 220 ? 52.873 -7.460 13.982 1.00 70.44 220 ASP A O 1
ATOM 1674 N N . GLY A 1 221 ? 53.563 -7.932 16.054 1.00 74.56 221 GLY A N 1
ATOM 1675 C CA . GLY A 1 221 ? 53.486 -9.396 15.918 1.00 74.56 221 GLY A CA 1
ATOM 1676 C C . GLY A 1 221 ? 52.070 -9.968 15.754 1.00 74.56 221 GLY A C 1
ATOM 1677 O O . GLY A 1 221 ? 51.855 -11.120 16.108 1.00 74.56 221 GLY A O 1
ATOM 1678 N N . CYS A 1 222 ? 51.106 -9.179 15.277 1.00 76.06 222 CYS A N 1
ATOM 1679 C CA . CYS A 1 222 ? 49.749 -9.635 14.998 1.00 76.06 222 CYS A CA 1
ATOM 1680 C C . CYS A 1 222 ? 49.726 -10.468 13.708 1.00 76.06 222 CYS A C 1
ATOM 1682 O O . CYS A 1 222 ? 50.452 -10.186 12.746 1.00 76.06 222 CYS A O 1
ATOM 1684 N N . GLU A 1 223 ? 48.900 -11.508 13.684 1.00 73.25 223 GLU A N 1
ATOM 1685 C CA . GLU A 1 223 ? 48.569 -12.231 12.456 1.00 73.25 223 GLU A CA 1
ATOM 1686 C C . GLU A 1 223 ? 47.810 -11.289 11.513 1.00 73.25 223 GLU A C 1
ATOM 1688 O O . GLU A 1 223 ? 47.001 -10.477 11.964 1.00 73.25 223 GLU A O 1
ATOM 1693 N N . ILE A 1 224 ? 48.159 -11.320 10.223 1.00 71.88 224 ILE A N 1
ATOM 1694 C CA . ILE A 1 224 ? 47.397 -10.588 9.207 1.00 71.88 224 ILE A CA 1
ATOM 1695 C C . ILE A 1 224 ? 46.339 -11.561 8.718 1.00 71.88 224 ILE A C 1
ATOM 1697 O O . ILE A 1 224 ? 46.679 -12.689 8.362 1.00 71.88 224 ILE A O 1
ATOM 1701 N N . ASP A 1 225 ? 45.095 -11.114 8.699 1.00 77.81 225 ASP A N 1
ATOM 1702 C CA . ASP A 1 225 ? 44.042 -11.775 7.947 1.00 77.81 225 ASP A CA 1
ATOM 1703 C C . ASP A 1 225 ? 44.301 -11.524 6.457 1.00 77.81 225 ASP A C 1
ATOM 1705 O O . ASP A 1 225 ? 44.088 -10.414 5.980 1.00 77.81 225 ASP A O 1
ATOM 1709 N N . LEU A 1 226 ? 44.830 -12.532 5.759 1.00 81.75 226 LEU A N 1
ATOM 1710 C CA . LEU A 1 226 ? 45.072 -12.482 4.316 1.00 81.75 226 LEU A CA 1
ATOM 1711 C C . LEU A 1 226 ? 43.882 -13.060 3.530 1.00 81.75 226 LEU A C 1
ATOM 1713 O O . LEU A 1 226 ? 44.062 -13.559 2.419 1.00 81.75 226 LEU A O 1
ATOM 1717 N N . SER A 1 227 ? 42.675 -13.086 4.102 1.00 83.31 227 SER A N 1
ATOM 1718 C CA . SER A 1 227 ? 41.535 -13.702 3.430 1.00 83.31 227 SER A CA 1
ATOM 1719 C C . SER A 1 227 ? 41.221 -13.026 2.092 1.00 83.31 227 SER A C 1
ATOM 1721 O O . SER A 1 227 ? 41.205 -11.803 1.946 1.00 83.31 227 SER A O 1
ATOM 1723 N N . VAL A 1 228 ? 40.957 -13.850 1.078 1.00 84.25 228 VAL A N 1
ATOM 1724 C CA . VAL A 1 228 ? 40.659 -13.398 -0.285 1.00 84.25 228 VAL A CA 1
ATOM 1725 C C . VAL A 1 228 ? 39.229 -13.773 -0.647 1.00 84.25 228 VAL A C 1
ATOM 1727 O O . VAL A 1 228 ? 38.815 -14.925 -0.506 1.00 84.25 228 VAL A O 1
ATOM 1730 N N . GLN A 1 229 ? 38.469 -12.804 -1.162 1.00 87.94 229 GLN A N 1
ATOM 1731 C CA . GLN A 1 229 ? 37.132 -13.036 -1.704 1.00 87.94 229 GLN A CA 1
ATOM 1732 C C . GLN A 1 229 ? 37.172 -13.072 -3.237 1.00 87.94 229 GLN A C 1
ATOM 1734 O O . GLN A 1 229 ? 37.327 -12.045 -3.894 1.00 87.94 229 GLN A O 1
ATOM 1739 N N . VAL A 1 230 ? 36.923 -14.246 -3.810 1.00 84.19 230 VAL A N 1
ATOM 1740 C CA . VAL A 1 230 ? 36.768 -14.471 -5.251 1.00 84.19 230 VAL A CA 1
ATOM 1741 C C . VAL A 1 230 ? 35.286 -14.423 -5.629 1.00 84.19 230 VAL A C 1
ATOM 1743 O O . VAL A 1 230 ? 34.450 -15.071 -4.998 1.00 84.19 230 VAL A O 1
ATOM 1746 N N . LYS A 1 231 ? 34.929 -13.679 -6.681 1.00 82.31 231 LYS A N 1
ATOM 1747 C CA . LYS A 1 231 ? 33.540 -13.566 -7.162 1.00 82.31 231 LYS A CA 1
ATOM 1748 C C . LYS A 1 231 ? 33.401 -14.166 -8.552 1.00 82.31 231 LYS A C 1
ATOM 1750 O O . LYS A 1 231 ? 33.973 -13.658 -9.511 1.00 82.31 231 LYS A O 1
ATOM 1755 N N . TYR A 1 232 ? 32.575 -15.199 -8.682 1.00 85.25 232 TYR A N 1
ATOM 1756 C CA . TYR A 1 232 ? 32.246 -15.752 -9.988 1.00 85.25 232 TYR A CA 1
ATOM 1757 C C . TYR A 1 232 ? 31.114 -14.945 -10.631 1.00 85.25 232 TYR A C 1
ATOM 1759 O O . TYR A 1 232 ? 30.142 -14.566 -9.970 1.00 85.25 232 TYR A O 1
ATOM 1767 N N . LYS A 1 233 ? 31.211 -14.700 -11.941 1.00 79.38 233 LYS A N 1
ATOM 1768 C CA . LYS A 1 233 ? 30.145 -14.061 -12.721 1.00 79.38 233 LYS A CA 1
ATOM 1769 C C . LYS A 1 233 ? 29.312 -15.142 -13.412 1.00 79.38 233 LYS A C 1
ATOM 1771 O O . LYS A 1 233 ? 29.823 -16.195 -13.786 1.00 79.38 233 LYS A O 1
ATOM 1776 N N . LEU A 1 234 ? 28.010 -14.907 -13.556 1.00 78.50 234 LEU A N 1
ATOM 1777 C CA . LEU A 1 234 ? 27.132 -15.822 -14.286 1.00 78.50 234 LEU A CA 1
ATOM 1778 C C . LEU A 1 234 ? 27.594 -15.912 -15.748 1.00 78.50 234 LEU A C 1
ATOM 1780 O O . LEU A 1 234 ? 27.823 -14.881 -16.387 1.00 78.50 234 LEU A O 1
ATOM 1784 N N . ASP A 1 235 ? 27.730 -17.129 -16.277 1.00 75.31 235 ASP A N 1
ATOM 1785 C CA . ASP A 1 235 ? 28.125 -17.323 -17.671 1.00 75.31 235 ASP A CA 1
ATOM 1786 C C . ASP A 1 235 ? 26.973 -16.932 -18.604 1.00 75.31 235 ASP A C 1
ATOM 1788 O O . ASP A 1 235 ? 26.023 -17.684 -18.828 1.00 75.31 235 ASP A O 1
ATOM 1792 N N . THR A 1 236 ? 27.061 -15.727 -19.161 1.00 55.94 236 THR A N 1
ATOM 1793 C CA . THR A 1 236 ? 26.059 -15.176 -20.081 1.00 55.94 236 THR A CA 1
ATOM 1794 C C . THR A 1 236 ? 26.090 -15.824 -21.470 1.00 55.94 236 THR A C 1
ATOM 1796 O O . THR A 1 236 ? 25.155 -15.622 -22.247 1.00 55.94 236 THR A O 1
ATOM 1799 N N . MET A 1 237 ? 27.116 -16.623 -21.807 1.00 50.78 237 MET A N 1
ATOM 1800 C CA . MET A 1 237 ? 27.266 -17.198 -23.152 1.00 50.78 237 MET A CA 1
ATOM 1801 C C . MET A 1 237 ? 26.358 -18.395 -23.432 1.00 50.78 237 MET A C 1
ATOM 1803 O O . MET A 1 237 ? 26.182 -18.778 -24.592 1.00 50.78 237 MET A O 1
ATOM 1807 N N . LYS A 1 238 ? 25.719 -18.963 -22.411 1.00 51.94 238 LYS A N 1
ATOM 1808 C CA . LYS A 1 238 ? 24.623 -19.910 -22.601 1.00 51.94 238 LYS A CA 1
ATOM 1809 C C . LYS A 1 238 ? 23.358 -19.237 -22.116 1.00 51.94 238 LYS A C 1
ATOM 1811 O O . LYS A 1 238 ? 23.148 -19.132 -20.915 1.00 51.94 238 LYS A O 1
ATOM 1816 N N . LEU A 1 239 ? 22.521 -18.805 -23.061 1.00 48.03 239 LEU A N 1
ATOM 1817 C CA . LEU A 1 239 ? 21.094 -18.576 -22.838 1.00 48.03 239 LEU A CA 1
ATOM 1818 C C . LEU A 1 239 ? 20.553 -19.772 -22.050 1.00 48.03 239 LEU A C 1
ATOM 1820 O O . LEU A 1 239 ? 20.230 -20.807 -22.633 1.00 48.03 239 LEU A O 1
ATOM 1824 N N . GLN A 1 240 ? 20.516 -19.666 -20.722 1.00 53.62 2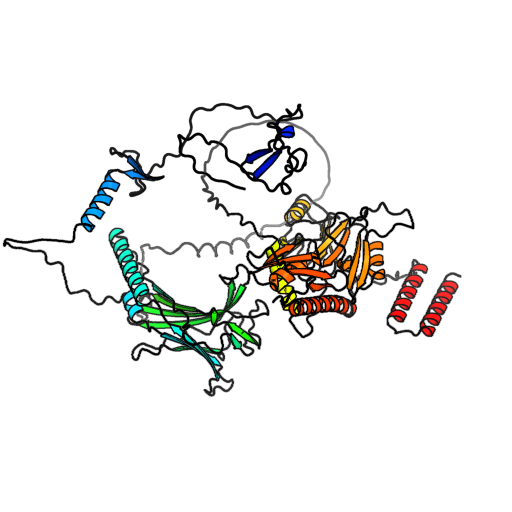40 GLN A N 1
ATOM 1825 C CA . GLN A 1 240 ? 19.800 -20.625 -19.911 1.00 53.62 240 GLN A CA 1
ATOM 1826 C C . GLN A 1 240 ? 18.361 -20.500 -20.376 1.00 53.62 240 GLN A C 1
ATOM 1828 O O . GLN A 1 240 ? 17.753 -19.440 -20.240 1.00 53.62 240 GLN A O 1
ATOM 1833 N N . HIS A 1 241 ? 17.837 -21.552 -21.003 1.00 54.59 241 HIS A N 1
ATOM 1834 C CA . HIS A 1 241 ? 16.461 -21.554 -21.490 1.00 54.59 241 HIS A CA 1
ATOM 1835 C C . HIS A 1 241 ? 15.444 -21.305 -20.363 1.00 54.59 241 HIS A C 1
ATOM 1837 O O . HIS A 1 241 ? 14.312 -20.945 -20.661 1.00 54.59 241 HIS A O 1
ATOM 1843 N N . ASN A 1 242 ? 15.879 -21.372 -19.099 1.00 64.00 242 ASN A N 1
ATOM 1844 C CA . ASN A 1 242 ? 15.099 -21.065 -17.912 1.00 64.00 242 ASN A CA 1
ATOM 1845 C C . ASN A 1 242 ? 15.838 -20.011 -17.067 1.00 64.00 242 ASN A C 1
ATOM 1847 O O . ASN A 1 242 ? 16.684 -20.350 -16.245 1.00 64.00 242 ASN A O 1
ATOM 1851 N N . GLN A 1 243 ? 15.536 -18.728 -17.285 1.00 83.31 243 GLN A N 1
ATOM 1852 C CA . GLN A 1 243 ? 15.981 -17.631 -16.401 1.00 83.31 243 GLN A CA 1
ATOM 1853 C C . GLN A 1 243 ? 15.334 -17.712 -15.010 1.00 83.31 243 GLN A C 1
ATOM 1855 O O . GLN A 1 243 ? 15.856 -17.164 -14.041 1.00 83.31 243 GLN A O 1
ATOM 1860 N N . LEU A 1 244 ? 14.203 -18.414 -14.943 1.00 88.56 244 LEU A N 1
ATOM 1861 C CA . LEU A 1 244 ? 13.378 -18.621 -13.770 1.00 88.56 244 LEU A CA 1
ATOM 1862 C C . LEU A 1 244 ? 13.194 -20.131 -13.585 1.00 88.56 244 LEU A C 1
ATOM 1864 O O . LEU A 1 244 ? 12.913 -20.836 -14.558 1.00 88.56 244 LEU A O 1
ATOM 1868 N N . LEU A 1 245 ? 13.370 -20.629 -12.362 1.00 91.19 245 LEU A N 1
ATOM 1869 C CA . LEU A 1 245 ? 13.047 -22.012 -12.004 1.00 91.19 245 LEU A CA 1
ATOM 1870 C C . LEU A 1 245 ? 11.876 -22.028 -11.035 1.00 91.19 245 LEU A C 1
ATOM 1872 O O . LEU A 1 245 ? 12.030 -21.654 -9.875 1.00 91.19 245 LEU A O 1
ATOM 1876 N N . THR A 1 246 ? 10.732 -22.507 -11.507 1.00 90.81 246 THR A N 1
ATOM 1877 C CA . THR A 1 246 ? 9.562 -22.762 -10.671 1.00 90.81 246 THR A CA 1
ATOM 1878 C C . THR A 1 246 ? 9.831 -23.957 -9.757 1.00 90.81 246 THR A C 1
ATOM 1880 O O . THR A 1 246 ? 10.145 -25.049 -10.236 1.00 90.81 246 THR A O 1
ATOM 1883 N N . LEU A 1 247 ? 9.715 -23.754 -8.448 1.00 90.00 247 LEU A N 1
ATOM 1884 C CA . LEU A 1 247 ? 9.864 -24.806 -7.448 1.00 90.00 247 LEU A CA 1
ATOM 1885 C C . LEU A 1 247 ? 8.499 -25.414 -7.080 1.00 90.00 247 LEU A C 1
ATOM 1887 O O . LEU A 1 247 ? 7.482 -24.708 -7.086 1.00 90.00 247 LEU A O 1
ATOM 1891 N N . PRO A 1 248 ? 8.452 -26.714 -6.733 1.00 89.06 248 PRO A N 1
ATOM 1892 C CA . PRO A 1 248 ? 7.298 -27.266 -6.036 1.00 89.06 248 PRO A CA 1
ATOM 1893 C C . PRO A 1 248 ? 7.218 -26.700 -4.613 1.00 89.06 248 PRO A C 1
ATOM 1895 O O . PRO A 1 248 ? 8.133 -26.023 -4.141 1.00 89.06 248 PRO A O 1
ATOM 1898 N N . GLN A 1 249 ? 6.127 -27.003 -3.911 1.00 87.94 249 GLN A N 1
ATOM 1899 C CA . GLN A 1 249 ? 6.016 -26.670 -2.495 1.00 87.94 249 GLN A CA 1
ATOM 1900 C C . GLN A 1 249 ? 7.150 -27.339 -1.706 1.00 87.94 249 GLN A C 1
ATOM 1902 O O . GLN A 1 249 ? 7.326 -28.557 -1.779 1.00 87.94 249 GLN A O 1
ATOM 1907 N N . LEU A 1 250 ? 7.904 -26.543 -0.948 1.00 88.19 250 LEU A N 1
ATOM 1908 C CA . LEU A 1 250 ? 8.976 -27.025 -0.081 1.00 88.19 250 LEU A CA 1
ATOM 1909 C C . LEU A 1 250 ? 8.732 -26.538 1.340 1.00 88.19 250 LEU A C 1
ATOM 1911 O O . LEU A 1 250 ? 8.463 -25.360 1.576 1.00 88.19 250 LEU A O 1
ATOM 1915 N N . GLU A 1 251 ? 8.843 -27.454 2.295 1.00 86.38 251 GLU A N 1
ATOM 1916 C CA . GLU A 1 251 ? 8.759 -27.107 3.706 1.00 86.38 251 GLU A CA 1
ATOM 1917 C C . GLU A 1 251 ? 10.107 -26.537 4.173 1.00 86.38 251 GLU A C 1
ATOM 1919 O O . GLU A 1 251 ? 11.183 -27.027 3.812 1.00 86.38 251 GLU A O 1
ATOM 1924 N N . SER A 1 252 ? 10.048 -25.483 4.979 1.00 86.19 252 SER A N 1
ATOM 1925 C CA . SER A 1 252 ? 11.197 -24.952 5.705 1.00 86.19 252 SER A CA 1
ATOM 1926 C C . SER A 1 252 ? 10.919 -25.011 7.200 1.00 86.19 252 SER A C 1
ATOM 1928 O O . SER A 1 252 ? 9.790 -24.763 7.628 1.00 86.19 252 SER A O 1
ATOM 1930 N N . ASP A 1 253 ? 11.933 -25.319 8.002 1.00 85.50 253 ASP A N 1
ATOM 1931 C CA . ASP A 1 253 ? 11.802 -25.245 9.455 1.00 85.50 253 ASP A CA 1
ATOM 1932 C C . ASP A 1 253 ? 11.812 -23.791 9.970 1.00 85.50 253 ASP A C 1
ATOM 1934 O O . ASP A 1 253 ? 11.901 -22.825 9.206 1.00 85.50 253 ASP A O 1
ATOM 1938 N N . ALA A 1 254 ? 11.690 -23.624 11.290 1.00 80.25 254 ALA A N 1
ATOM 1939 C CA . ALA A 1 254 ? 11.656 -22.308 11.931 1.00 80.25 254 ALA A CA 1
ATOM 1940 C C . ALA A 1 254 ? 12.956 -21.496 11.756 1.00 80.25 254 ALA A C 1
ATOM 1942 O O . ALA A 1 254 ? 12.920 -20.275 11.907 1.00 80.25 254 ALA A O 1
ATOM 1943 N N . ASP A 1 255 ? 14.070 -22.155 11.422 1.00 81.38 255 ASP A N 1
ATOM 1944 C CA . ASP A 1 255 ? 15.370 -21.531 11.160 1.00 81.38 255 ASP A CA 1
ATOM 1945 C C . ASP A 1 255 ? 15.587 -21.269 9.654 1.00 81.38 255 ASP A C 1
ATOM 1947 O O . ASP A 1 255 ? 16.670 -20.852 9.237 1.00 81.38 255 ASP A O 1
ATOM 1951 N N . GLY A 1 256 ? 14.565 -21.520 8.826 1.00 83.69 256 GLY A N 1
ATOM 1952 C CA . GLY A 1 256 ? 14.614 -21.359 7.377 1.00 83.69 256 GLY A CA 1
ATOM 1953 C C . GLY A 1 256 ? 15.362 -22.482 6.657 1.00 83.69 256 GLY A C 1
ATOM 1954 O O . GLY A 1 256 ? 15.677 -22.329 5.479 1.00 83.69 256 GLY A O 1
ATOM 1955 N N . ARG A 1 257 ? 15.669 -23.610 7.307 1.00 87.50 257 ARG A N 1
ATOM 1956 C CA . ARG A 1 257 ? 16.313 -24.751 6.638 1.00 87.50 257 ARG A CA 1
ATOM 1957 C C . ARG A 1 257 ? 15.288 -25.459 5.773 1.00 87.50 257 ARG A C 1
ATOM 1959 O O . ARG A 1 257 ? 14.237 -25.870 6.260 1.00 87.50 257 ARG A O 1
ATOM 1966 N N . ILE A 1 258 ? 15.596 -25.600 4.492 1.00 86.75 258 ILE A N 1
ATOM 1967 C CA . ILE A 1 258 ? 14.732 -26.291 3.534 1.00 86.75 258 ILE A CA 1
ATOM 1968 C C . ILE A 1 258 ? 14.914 -27.801 3.723 1.00 86.75 258 ILE A C 1
ATOM 1970 O O . ILE A 1 258 ? 16.022 -28.251 4.022 1.00 86.75 258 ILE A O 1
ATOM 1974 N N . THR A 1 259 ? 13.839 -28.584 3.568 1.00 80.00 259 THR A N 1
ATOM 1975 C CA . THR A 1 259 ? 13.881 -30.052 3.714 1.00 80.00 259 THR A CA 1
ATOM 1976 C C . THR A 1 259 ? 15.067 -30.693 2.986 1.00 80.00 259 THR A C 1
ATOM 1978 O O . THR A 1 259 ? 15.394 -30.278 1.874 1.00 80.00 259 THR A O 1
ATOM 1981 N N . GLU A 1 260 ? 15.611 -31.787 3.534 1.00 76.31 260 GLU A N 1
ATOM 1982 C CA . GLU A 1 260 ? 16.701 -32.585 2.928 1.00 76.31 260 GLU A CA 1
ATOM 1983 C C . GLU A 1 260 ? 16.391 -33.102 1.508 1.00 76.31 260 GLU A C 1
ATOM 1985 O O . GLU A 1 260 ? 17.294 -33.522 0.783 1.00 76.31 260 GLU A O 1
ATOM 1990 N N . LYS A 1 261 ? 15.119 -33.045 1.089 1.00 83.38 261 LYS A N 1
ATOM 1991 C CA . LYS A 1 261 ? 14.685 -33.365 -0.272 1.00 83.38 261 LYS A CA 1
ATOM 1992 C C . LYS A 1 261 ? 15.225 -32.383 -1.309 1.00 83.38 261 LYS A C 1
ATOM 1994 O O . LYS A 1 261 ? 15.411 -32.768 -2.455 1.00 83.38 261 LYS A O 1
ATOM 1999 N N . PHE A 1 262 ? 15.473 -31.127 -0.943 1.00 89.69 262 PHE A N 1
ATOM 2000 C CA . PHE A 1 262 ? 15.988 -30.124 -1.870 1.00 89.69 262 PHE A CA 1
ATOM 2001 C C . PHE A 1 262 ? 17.515 -30.089 -1.812 1.00 89.69 262 PHE A C 1
ATOM 2003 O O . PHE A 1 262 ? 18.104 -29.608 -0.843 1.00 89.69 262 PHE A O 1
ATOM 2010 N N . GLN A 1 263 ? 18.155 -30.616 -2.853 1.00 91.06 263 GLN A N 1
ATOM 2011 C CA . GLN A 1 263 ? 19.603 -30.775 -2.918 1.00 91.06 263 GLN A CA 1
ATOM 2012 C C . GLN A 1 263 ? 20.210 -29.744 -3.866 1.00 91.06 263 GLN A C 1
ATOM 2014 O O . GLN A 1 263 ? 19.788 -29.593 -5.015 1.00 91.06 263 GLN A O 1
ATOM 2019 N N . ILE A 1 264 ? 21.221 -29.033 -3.369 1.00 92.69 264 ILE A N 1
ATOM 2020 C CA . ILE A 1 264 ? 22.023 -28.095 -4.150 1.00 92.69 264 ILE A CA 1
ATOM 2021 C C . ILE A 1 264 ? 23.464 -28.594 -4.097 1.00 92.69 264 ILE A C 1
ATOM 2023 O O . ILE A 1 264 ? 24.073 -28.655 -3.029 1.00 92.69 264 ILE A O 1
ATOM 2027 N N . GLU A 1 265 ? 24.004 -28.960 -5.251 1.00 94.38 265 GLU A N 1
ATOM 2028 C CA . GLU A 1 265 ? 25.354 -29.502 -5.393 1.00 94.38 265 GLU A CA 1
ATOM 2029 C C . GLU A 1 265 ? 26.248 -28.514 -6.144 1.00 94.38 265 GLU A C 1
ATOM 2031 O O . GLU A 1 265 ? 25.793 -27.820 -7.056 1.00 94.38 265 GLU A O 1
ATOM 2036 N N . LEU A 1 266 ? 27.530 -28.474 -5.784 1.00 94.19 266 LEU A N 1
ATOM 2037 C CA . LEU A 1 266 ? 28.550 -27.685 -6.468 1.00 94.19 266 LEU A CA 1
ATOM 2038 C C . LEU A 1 266 ? 29.527 -28.623 -7.183 1.00 94.19 266 LEU A C 1
ATOM 2040 O O . LEU A 1 266 ? 30.146 -29.479 -6.558 1.00 94.19 266 LEU A O 1
ATOM 2044 N N . ASP A 1 267 ? 29.680 -28.430 -8.490 1.00 93.38 267 ASP A N 1
ATOM 2045 C CA . ASP A 1 267 ? 30.570 -29.199 -9.358 1.00 93.38 267 ASP A CA 1
ATOM 2046 C C . ASP A 1 267 ? 31.604 -28.269 -10.018 1.00 93.38 267 ASP A C 1
ATOM 2048 O O . ASP A 1 267 ? 31.270 -27.200 -10.541 1.00 93.38 267 ASP A O 1
ATOM 2052 N N . LEU A 1 268 ? 32.875 -28.673 -9.977 1.00 92.31 268 LEU A N 1
ATOM 2053 C CA . LEU A 1 268 ? 34.033 -27.923 -10.471 1.00 92.31 268 LEU A CA 1
ATOM 2054 C C . LEU A 1 268 ? 34.704 -28.744 -11.594 1.00 92.31 268 LEU A C 1
ATOM 2056 O O . LEU A 1 268 ? 35.633 -29.510 -11.330 1.00 92.31 268 LEU A O 1
ATOM 2060 N N . PRO A 1 269 ? 34.245 -28.615 -12.855 1.00 84.50 269 PRO A N 1
ATOM 2061 C CA . PRO A 1 269 ? 34.477 -29.606 -13.915 1.00 84.50 269 PRO A CA 1
ATOM 2062 C C . PRO A 1 269 ? 35.933 -29.740 -14.389 1.00 84.50 269 PRO A C 1
ATOM 2064 O O . PRO A 1 269 ? 36.299 -30.765 -14.961 1.00 84.50 269 PRO A O 1
ATOM 2067 N N . ASP A 1 270 ? 36.771 -28.727 -14.168 1.00 80.31 270 ASP A N 1
ATOM 2068 C CA . ASP A 1 270 ? 38.102 -28.641 -14.781 1.00 80.31 270 ASP A CA 1
ATOM 2069 C C . ASP A 1 270 ? 39.236 -29.194 -13.893 1.00 80.31 270 ASP A C 1
ATOM 2071 O O . ASP A 1 270 ? 40.412 -28.946 -14.172 1.00 80.31 270 ASP A O 1
ATOM 2075 N N . ARG A 1 271 ? 38.937 -29.943 -12.815 1.00 70.12 271 ARG A N 1
ATOM 2076 C CA . ARG A 1 271 ? 39.977 -30.422 -11.882 1.00 70.12 271 ARG A CA 1
ATOM 2077 C C . ARG A 1 271 ? 39.836 -31.884 -11.476 1.00 70.12 271 ARG A C 1
ATOM 2079 O O . ARG A 1 271 ? 38.918 -32.270 -10.771 1.00 70.12 271 ARG A O 1
ATOM 2086 N N . SER A 1 272 ? 40.834 -32.685 -11.853 1.00 67.81 272 SER A N 1
ATOM 2087 C CA . SER A 1 272 ? 40.918 -34.112 -11.517 1.00 67.81 272 SER A CA 1
ATOM 2088 C C . SER A 1 272 ? 41.473 -34.411 -10.116 1.00 67.81 272 SER A C 1
ATOM 2090 O O . SER A 1 272 ? 41.452 -35.569 -9.712 1.00 67.81 272 SER A O 1
ATOM 2092 N N . ASN A 1 273 ? 42.003 -33.408 -9.398 1.00 71.44 273 ASN A N 1
ATOM 2093 C CA . ASN A 1 273 ? 42.835 -33.617 -8.200 1.00 71.44 273 ASN A CA 1
ATOM 2094 C C . ASN A 1 273 ? 42.455 -32.752 -6.976 1.00 71.44 273 ASN A C 1
ATOM 2096 O O . ASN A 1 273 ? 43.231 -32.724 -6.026 1.00 71.44 273 ASN A O 1
ATOM 2100 N N . ILE A 1 274 ? 41.339 -32.012 -6.993 1.00 74.69 274 ILE A N 1
ATOM 2101 C CA . ILE A 1 274 ? 40.879 -31.259 -5.808 1.00 74.69 274 ILE A CA 1
ATOM 2102 C C . ILE A 1 274 ? 39.750 -32.033 -5.134 1.00 74.69 274 ILE A C 1
ATOM 2104 O O . ILE A 1 274 ? 38.907 -32.613 -5.820 1.00 74.69 274 ILE A O 1
ATOM 2108 N N . ASP A 1 275 ? 39.751 -32.031 -3.803 1.00 83.06 275 ASP A N 1
ATOM 2109 C CA . ASP A 1 275 ? 38.657 -32.570 -3.007 1.00 83.06 275 ASP A CA 1
ATOM 2110 C C . ASP A 1 275 ? 37.335 -31.880 -3.361 1.00 83.06 275 ASP A C 1
ATOM 2112 O O . ASP A 1 275 ? 37.248 -30.661 -3.512 1.00 83.06 275 ASP A O 1
ATOM 2116 N N . ILE A 1 276 ? 36.285 -32.680 -3.524 1.00 85.56 276 ILE A N 1
ATOM 2117 C CA . ILE A 1 276 ? 34.960 -32.168 -3.875 1.00 85.56 276 ILE A CA 1
ATOM 2118 C C . ILE A 1 276 ? 34.456 -31.316 -2.698 1.00 85.56 276 ILE A C 1
ATOM 2120 O O . ILE A 1 276 ? 34.377 -31.858 -1.586 1.00 85.56 276 ILE A O 1
ATOM 2124 N N . PRO A 1 277 ? 34.089 -30.032 -2.916 1.00 91.69 277 PRO A N 1
ATOM 2125 C CA . PRO A 1 277 ? 33.537 -29.177 -1.871 1.00 91.69 277 PRO A CA 1
ATOM 2126 C C . PRO A 1 277 ? 32.384 -29.874 -1.147 1.00 91.69 277 PRO A C 1
ATOM 2128 O O . PRO A 1 277 ? 31.402 -30.276 -1.772 1.00 91.69 277 PRO A O 1
ATOM 2131 N N . GLN A 1 278 ? 32.500 -30.030 0.171 1.00 93.75 278 GLN A N 1
ATOM 2132 C CA . GLN A 1 278 ? 31.452 -30.664 0.966 1.00 93.75 278 GLN A CA 1
ATOM 2133 C C . GLN A 1 278 ? 30.428 -29.606 1.387 1.00 93.75 278 GLN A C 1
ATOM 2135 O O . GLN A 1 278 ? 30.833 -28.518 1.801 1.00 93.75 278 GLN A O 1
ATOM 2140 N N . PRO A 1 279 ? 29.114 -29.879 1.305 1.00 93.69 279 PRO A N 1
ATOM 2141 C CA . PRO A 1 279 ? 28.103 -28.954 1.804 1.00 93.69 279 PRO A CA 1
ATOM 2142 C C . PRO A 1 279 ? 28.339 -28.648 3.287 1.00 93.69 279 PRO A C 1
ATOM 2144 O O . PRO A 1 279 ? 28.468 -29.562 4.100 1.00 93.69 279 PRO A O 1
ATOM 2147 N N . SER A 1 280 ? 28.370 -27.368 3.658 1.00 91.12 280 SER A N 1
ATOM 2148 C CA . SER A 1 280 ? 28.562 -26.945 5.055 1.00 91.12 280 SER A CA 1
ATOM 2149 C C . SER A 1 280 ? 27.279 -27.095 5.894 1.00 91.12 280 SER A C 1
ATOM 2151 O O . SER A 1 280 ? 27.300 -26.907 7.109 1.00 91.12 280 SER A O 1
ATOM 2153 N N . GLY A 1 281 ? 26.151 -27.421 5.254 1.00 90.00 281 GLY A N 1
ATOM 2154 C CA . GLY A 1 281 ? 24.840 -27.608 5.870 1.00 90.00 281 GLY A CA 1
ATOM 2155 C C . GLY A 1 281 ? 23.716 -27.704 4.827 1.00 90.00 281 GLY A C 1
ATOM 2156 O O . GLY A 1 281 ? 23.998 -27.693 3.626 1.00 90.00 281 GLY A O 1
ATOM 2157 N N . PRO A 1 282 ? 22.444 -27.801 5.263 1.00 89.44 282 PRO A N 1
ATOM 2158 C CA . PRO A 1 282 ? 21.293 -27.743 4.365 1.00 89.44 282 PRO A CA 1
ATOM 2159 C C . PRO A 1 282 ? 21.164 -26.361 3.713 1.00 89.44 282 PRO A C 1
ATOM 2161 O O . PRO A 1 282 ? 21.685 -25.365 4.224 1.00 89.44 282 PRO A O 1
ATOM 2164 N N . ALA A 1 283 ? 20.426 -26.289 2.604 1.00 91.94 283 ALA A N 1
ATOM 2165 C CA . ALA A 1 283 ? 20.083 -25.013 1.993 1.00 91.94 283 ALA A CA 1
ATOM 2166 C C . ALA A 1 283 ? 19.247 -24.162 2.963 1.00 91.94 283 ALA A C 1
ATOM 2168 O O . ALA A 1 283 ? 18.313 -24.649 3.608 1.00 91.94 283 ALA A O 1
ATOM 2169 N N . LEU A 1 284 ? 19.597 -22.884 3.060 1.00 93.06 284 LEU A N 1
ATOM 2170 C CA . LEU A 1 284 ? 18.973 -21.924 3.957 1.00 93.06 284 LEU A CA 1
ATOM 2171 C C . LEU A 1 284 ? 18.129 -20.941 3.165 1.00 93.06 284 LEU A C 1
ATOM 2173 O O . LEU A 1 284 ? 18.549 -20.417 2.133 1.00 93.06 284 LEU A O 1
ATOM 2177 N N . LEU A 1 285 ? 16.957 -20.648 3.697 1.00 92.00 285 LEU A N 1
ATOM 2178 C CA . LEU A 1 285 ? 16.128 -19.548 3.273 1.00 92.00 285 LEU A CA 1
ATOM 2179 C C . LEU A 1 285 ? 16.391 -18.347 4.179 1.00 92.00 285 LEU A C 1
ATOM 2181 O O . LEU A 1 285 ? 16.361 -18.466 5.400 1.00 92.00 285 LEU A O 1
ATOM 2185 N N . SER A 1 286 ? 16.625 -17.182 3.588 1.00 91.19 286 SER A N 1
ATOM 2186 C CA . SER A 1 286 ? 16.715 -15.918 4.311 1.00 91.19 286 SER A CA 1
ATOM 2187 C C . SER A 1 286 ? 15.815 -14.857 3.688 1.00 91.19 286 SER A C 1
ATOM 2189 O O . SER A 1 286 ? 15.420 -14.935 2.524 1.00 91.19 286 SER A O 1
ATOM 2191 N N . ILE A 1 287 ? 15.480 -13.847 4.486 1.00 88.44 287 ILE A N 1
ATOM 2192 C CA . ILE A 1 287 ? 14.789 -12.640 4.041 1.00 88.44 287 ILE A CA 1
ATOM 2193 C C . ILE A 1 287 ? 15.789 -11.492 4.091 1.00 88.44 287 ILE A C 1
ATOM 2195 O O . ILE A 1 287 ? 16.266 -11.134 5.168 1.00 88.44 287 ILE A O 1
ATOM 2199 N N . GLU A 1 288 ? 16.110 -10.906 2.939 1.00 85.62 288 GLU A N 1
ATOM 2200 C CA . GLU A 1 288 ? 17.158 -9.890 2.836 1.00 85.62 288 GLU A CA 1
ATOM 2201 C C . GLU A 1 288 ? 16.711 -8.667 2.042 1.00 85.62 288 GLU A C 1
ATOM 2203 O O . GLU A 1 288 ? 16.081 -8.816 0.996 1.00 85.62 288 GLU A O 1
ATOM 2208 N N . PRO A 1 289 ? 17.070 -7.447 2.479 1.00 74.81 289 PRO A N 1
ATOM 2209 C CA . PRO A 1 289 ? 16.891 -6.257 1.657 1.00 74.81 289 PRO A CA 1
ATOM 2210 C C . PRO A 1 289 ? 17.746 -6.392 0.392 1.00 74.81 289 PRO A C 1
ATOM 2212 O O . PRO A 1 289 ? 18.974 -6.495 0.476 1.00 74.81 289 PRO A O 1
ATOM 2215 N N . PHE A 1 290 ? 17.120 -6.426 -0.787 1.00 60.91 290 PHE A N 1
ATOM 2216 C CA . PHE A 1 290 ? 17.864 -6.696 -2.013 1.00 60.91 290 PHE A CA 1
ATOM 2217 C C . PHE A 1 290 ? 18.524 -5.411 -2.539 1.00 60.91 290 PHE A C 1
ATOM 2219 O O . PHE A 1 290 ? 17.838 -4.440 -2.843 1.00 60.91 290 PHE A O 1
ATOM 2226 N N . PRO A 1 291 ? 19.857 -5.361 -2.707 1.00 50.62 291 PRO A N 1
ATOM 2227 C CA . PRO A 1 291 ? 20.596 -4.097 -2.820 1.00 50.62 291 PRO A CA 1
ATOM 2228 C C . PRO A 1 291 ? 20.297 -3.258 -4.076 1.00 50.62 291 PRO A C 1
ATOM 2230 O O . PRO A 1 291 ? 20.734 -2.110 -4.150 1.00 50.62 291 PRO A O 1
ATOM 2233 N N . ARG A 1 292 ? 19.584 -3.809 -5.070 1.00 56.47 292 ARG A N 1
ATOM 2234 C CA . ARG A 1 292 ? 19.178 -3.092 -6.293 1.00 56.47 292 ARG A CA 1
ATOM 2235 C C . ARG A 1 292 ? 17.779 -2.474 -6.214 1.00 56.47 292 ARG A C 1
ATOM 2237 O O . ARG A 1 292 ? 17.512 -1.539 -6.959 1.00 56.47 292 ARG A O 1
ATOM 2244 N N . GLU A 1 293 ? 16.928 -2.942 -5.309 1.00 56.47 293 GLU A N 1
ATOM 2245 C CA . GLU A 1 293 ? 15.564 -2.446 -5.114 1.00 56.47 293 GLU A CA 1
ATOM 2246 C C . GLU A 1 293 ? 15.486 -1.899 -3.695 1.00 56.47 293 GLU A C 1
ATOM 2248 O O . GLU A 1 293 ? 15.530 -2.646 -2.727 1.00 56.47 293 GLU A O 1
ATOM 2253 N N . GLN A 1 294 ? 15.484 -0.574 -3.559 1.00 49.50 294 GLN A N 1
ATOM 2254 C CA . GLN A 1 294 ? 15.863 0.069 -2.301 1.00 49.50 294 GLN A CA 1
ATOM 2255 C C . GLN A 1 294 ? 14.965 -0.246 -1.091 1.00 49.50 294 GLN A C 1
ATOM 2257 O O . GLN A 1 294 ? 15.408 0.091 -0.001 1.00 49.50 294 GLN A O 1
ATOM 2262 N N . ASP A 1 295 ? 13.804 -0.904 -1.233 1.00 50.66 295 ASP A N 1
ATOM 2263 C CA . ASP A 1 295 ? 12.894 -1.189 -0.107 1.00 50.66 295 ASP A CA 1
ATOM 2264 C C . ASP A 1 295 ? 12.088 -2.514 -0.198 1.00 50.66 295 ASP A C 1
ATOM 2266 O O . ASP A 1 295 ? 11.219 -2.754 0.640 1.00 50.66 295 ASP A O 1
ATOM 2270 N N . SER A 1 296 ? 12.382 -3.431 -1.135 1.00 69.88 296 SER A N 1
ATOM 2271 C CA . SER A 1 296 ? 11.776 -4.776 -1.134 1.00 69.88 296 SER A CA 1
ATOM 2272 C C . SER A 1 296 ? 12.737 -5.780 -0.488 1.00 69.88 296 SER A C 1
ATOM 2274 O O . SER A 1 296 ? 13.799 -6.125 -1.018 1.00 69.88 296 SER A O 1
ATOM 2276 N N . ALA A 1 297 ? 12.391 -6.257 0.709 1.00 81.88 297 ALA A N 1
ATOM 2277 C CA . ALA A 1 297 ? 13.021 -7.472 1.202 1.00 81.88 297 ALA A CA 1
ATOM 2278 C C . ALA A 1 297 ? 12.655 -8.605 0.231 1.00 81.88 297 ALA A C 1
ATOM 2280 O O . ALA A 1 297 ? 11.501 -8.741 -0.166 1.00 81.88 297 ALA A O 1
ATOM 2281 N N . LYS A 1 298 ? 13.641 -9.382 -0.208 1.00 88.44 298 LYS A N 1
ATOM 2282 C CA . LYS A 1 298 ? 13.428 -10.561 -1.040 1.00 88.44 298 LYS A CA 1
ATOM 2283 C C . LYS A 1 298 ? 13.716 -11.793 -0.217 1.00 88.44 298 LYS A C 1
ATOM 2285 O O . LYS A 1 298 ? 14.599 -11.812 0.639 1.00 88.44 298 LYS A O 1
ATOM 2290 N N . LYS A 1 299 ? 12.960 -12.832 -0.516 1.00 92.19 299 LYS A N 1
ATOM 2291 C CA . LYS A 1 299 ? 13.281 -14.182 -0.103 1.00 92.19 299 LYS A CA 1
ATOM 2292 C C . LYS A 1 299 ? 14.490 -14.650 -0.914 1.00 92.19 299 LYS A C 1
ATOM 2294 O O . LYS A 1 299 ? 14.535 -14.457 -2.130 1.00 92.19 299 LYS A O 1
ATOM 2299 N N . VAL A 1 300 ? 15.483 -15.216 -0.246 1.00 93.50 300 VAL A N 1
ATOM 2300 C CA . VAL A 1 300 ? 16.773 -15.577 -0.832 1.00 93.50 300 VAL A CA 1
ATOM 2301 C C . VAL A 1 300 ? 17.133 -16.997 -0.416 1.00 93.50 300 VAL A C 1
ATOM 2303 O O . VAL A 1 300 ? 17.136 -17.330 0.764 1.00 93.50 300 VAL A O 1
ATOM 2306 N N . LEU A 1 301 ? 17.438 -17.832 -1.404 1.00 95.06 301 LEU A N 1
ATOM 2307 C CA . LEU A 1 301 ? 17.988 -19.167 -1.223 1.00 95.06 301 LEU A CA 1
ATOM 2308 C C . LEU A 1 301 ? 19.511 -19.085 -1.096 1.00 95.06 301 LEU A C 1
ATOM 2310 O O . LEU A 1 301 ? 20.169 -18.467 -1.938 1.00 95.06 301 LEU A O 1
ATOM 2314 N N . ARG A 1 302 ? 20.072 -19.743 -0.082 1.00 95.50 302 ARG A N 1
ATOM 2315 C CA . ARG A 1 302 ? 21.511 -19.825 0.173 1.00 95.50 302 ARG A CA 1
ATOM 2316 C C . ARG A 1 302 ? 21.965 -21.272 0.303 1.00 95.50 302 ARG A C 1
ATOM 2318 O O . ARG A 1 302 ? 21.312 -22.077 0.958 1.00 95.50 302 ARG A O 1
ATOM 2325 N N . ALA A 1 303 ? 23.123 -21.572 -0.267 1.00 96.25 303 ALA A N 1
ATOM 2326 C CA . ALA A 1 303 ? 23.849 -22.809 -0.014 1.00 96.25 303 ALA A CA 1
ATOM 2327 C C . ALA A 1 303 ? 25.336 -22.505 0.147 1.00 96.25 303 ALA A C 1
ATOM 2329 O O . ALA A 1 303 ? 25.869 -21.630 -0.541 1.00 96.25 303 ALA A O 1
ATOM 2330 N N . SER A 1 304 ? 25.976 -23.220 1.068 1.00 95.88 304 SER A N 1
ATOM 2331 C CA . SER A 1 304 ? 27.402 -23.095 1.348 1.00 95.88 304 SER A CA 1
ATOM 2332 C C . SER A 1 304 ? 28.094 -24.444 1.202 1.00 95.88 304 SER A C 1
ATOM 2334 O O . SER A 1 304 ? 27.557 -25.467 1.632 1.00 95.88 304 SER A O 1
ATOM 2336 N N . TRP A 1 305 ? 29.302 -24.428 0.649 1.00 96.75 305 TRP A N 1
ATOM 2337 C CA . TRP A 1 305 ? 30.202 -25.578 0.611 1.00 96.75 305 TRP A CA 1
ATOM 2338 C C . TRP A 1 305 ? 31.561 -25.166 1.133 1.00 96.75 305 TRP A C 1
ATOM 2340 O O . TRP A 1 305 ? 31.970 -24.024 0.954 1.00 96.75 305 TRP A O 1
ATOM 2350 N N . SER A 1 306 ? 32.288 -26.105 1.714 1.00 94.81 306 SER A N 1
ATOM 2351 C CA . SER A 1 306 ? 33.653 -25.871 2.144 1.00 94.81 306 SER A CA 1
ATOM 2352 C C . SER A 1 306 ? 34.541 -27.071 1.869 1.00 94.81 306 SER A C 1
ATOM 2354 O O . SER A 1 306 ? 34.102 -28.217 1.981 1.00 94.81 306 SER A O 1
ATOM 2356 N N . TYR A 1 307 ? 35.800 -26.813 1.543 1.00 93.81 307 TYR A N 1
ATOM 2357 C CA . TYR A 1 307 ? 36.860 -27.811 1.619 1.00 93.81 307 TYR A CA 1
ATOM 2358 C C . TYR A 1 307 ? 38.145 -27.160 2.117 1.00 93.81 307 TYR A C 1
ATOM 2360 O O . TYR A 1 307 ? 38.322 -25.946 2.019 1.00 93.81 307 TYR A O 1
ATOM 2368 N N . GLU A 1 308 ? 39.032 -27.979 2.658 1.00 91.56 308 GLU A N 1
ATOM 2369 C CA . GLU A 1 308 ? 40.360 -27.566 3.089 1.00 91.56 308 GLU A CA 1
ATOM 2370 C C . GLU A 1 308 ? 41.382 -28.160 2.126 1.00 91.56 308 GLU A C 1
ATOM 2372 O O . GLU A 1 308 ? 41.306 -29.341 1.787 1.00 91.56 308 GLU A O 1
ATOM 2377 N N . TYR A 1 309 ? 42.323 -27.347 1.660 1.00 88.19 309 TYR A N 1
ATOM 2378 C CA . TYR A 1 309 ? 43.395 -27.804 0.790 1.00 88.19 309 TYR A CA 1
ATOM 2379 C C . TYR A 1 309 ? 44.710 -27.153 1.201 1.00 88.19 309 TYR A C 1
ATOM 2381 O O . TYR A 1 309 ? 44.829 -25.931 1.234 1.00 88.19 309 TYR A O 1
ATOM 2389 N N . ASP A 1 310 ? 45.688 -27.992 1.543 1.00 87.75 310 ASP A N 1
ATOM 2390 C CA . ASP A 1 310 ? 46.989 -27.592 2.084 1.00 87.75 310 ASP A CA 1
ATOM 2391 C C . ASP A 1 310 ? 46.900 -26.582 3.259 1.00 87.75 310 ASP A C 1
ATOM 2393 O O . ASP A 1 310 ? 47.702 -25.654 3.355 1.00 87.75 310 ASP A O 1
ATOM 2397 N N . GLY A 1 311 ? 45.920 -26.752 4.159 1.00 87.12 311 GLY A N 1
ATOM 2398 C CA . GLY A 1 311 ? 45.710 -25.879 5.326 1.00 87.12 311 GLY A CA 1
ATOM 2399 C C . GLY A 1 311 ? 44.979 -24.565 5.033 1.00 87.12 311 GLY A C 1
ATOM 2400 O O . GLY A 1 311 ? 44.849 -23.730 5.924 1.00 87.12 311 GLY A O 1
ATOM 2401 N N . ILE A 1 312 ? 44.504 -24.368 3.800 1.00 88.06 312 ILE A N 1
ATOM 2402 C CA . ILE A 1 312 ? 43.702 -23.210 3.396 1.00 88.06 312 ILE A CA 1
ATOM 2403 C C . ILE A 1 312 ? 42.249 -23.647 3.243 1.00 88.06 312 ILE A C 1
ATOM 2405 O O . ILE A 1 312 ? 41.943 -24.600 2.518 1.00 88.06 312 ILE A O 1
ATOM 2409 N N . GLN A 1 313 ? 41.346 -22.937 3.911 1.00 91.44 313 GLN A N 1
ATOM 2410 C CA . GLN A 1 313 ? 39.919 -23.196 3.830 1.00 91.44 313 GLN A CA 1
ATOM 2411 C C . GLN A 1 313 ? 39.312 -22.414 2.664 1.00 91.44 313 GLN A C 1
ATOM 2413 O O . GLN A 1 313 ? 39.451 -21.198 2.562 1.00 91.44 313 GLN A O 1
ATOM 2418 N N . HIS A 1 314 ? 38.595 -23.119 1.797 1.00 92.75 314 HIS A N 1
ATOM 2419 C CA . HIS A 1 314 ? 37.790 -22.537 0.733 1.00 92.75 314 HIS A CA 1
ATOM 2420 C C . HIS A 1 314 ? 36.311 -22.664 1.109 1.00 92.75 314 HIS A C 1
ATOM 2422 O O . HIS A 1 314 ? 35.824 -23.784 1.237 1.00 92.75 314 HIS A O 1
ATOM 2428 N N . GLU A 1 315 ? 35.584 -21.555 1.265 1.00 95.00 315 GLU A N 1
ATOM 2429 C CA . GLU A 1 315 ? 34.125 -21.524 1.464 1.00 95.00 315 GLU A CA 1
ATOM 2430 C C . GLU A 1 315 ? 33.435 -20.947 0.223 1.00 95.00 315 GLU A C 1
ATOM 2432 O O . GLU A 1 315 ? 33.618 -19.786 -0.125 1.00 95.00 315 GLU A O 1
ATOM 2437 N N . PHE A 1 316 ? 32.584 -21.730 -0.431 1.00 95.69 316 PHE A N 1
ATOM 2438 C CA . PHE A 1 316 ? 31.741 -21.291 -1.538 1.00 95.69 316 PHE A CA 1
ATOM 2439 C C . PHE A 1 316 ? 30.359 -20.923 -1.021 1.00 95.69 316 PHE A C 1
ATOM 2441 O O . PHE A 1 316 ? 29.767 -21.680 -0.258 1.00 95.69 316 PHE A O 1
ATOM 2448 N N . ARG A 1 317 ? 29.809 -19.805 -1.496 1.00 95.88 317 ARG A N 1
ATOM 2449 C CA . ARG A 1 317 ? 28.470 -19.315 -1.164 1.00 95.88 317 ARG A CA 1
ATOM 2450 C C . ARG A 1 317 ? 27.662 -19.069 -2.425 1.00 95.88 317 ARG A C 1
ATOM 2452 O O . ARG A 1 317 ? 27.940 -18.137 -3.178 1.00 95.88 317 ARG A O 1
ATOM 2459 N N . PHE A 1 318 ? 26.632 -19.877 -2.633 1.00 96.00 318 PHE A N 1
ATOM 2460 C CA . PHE A 1 318 ? 25.621 -19.649 -3.658 1.00 96.00 318 PHE A CA 1
ATOM 2461 C C . PHE A 1 318 ? 24.444 -18.882 -3.063 1.00 96.00 318 PHE A C 1
ATOM 2463 O O . PHE A 1 318 ? 23.970 -19.201 -1.974 1.00 96.00 318 PHE A O 1
ATOM 2470 N N . THR A 1 319 ? 23.980 -17.861 -3.778 1.00 94.75 319 THR A N 1
ATOM 2471 C CA . THR A 1 319 ? 22.840 -17.028 -3.385 1.00 94.75 319 THR A CA 1
ATOM 2472 C C . THR A 1 319 ? 21.924 -16.826 -4.586 1.00 94.75 319 THR A C 1
ATOM 2474 O O . THR A 1 319 ? 22.367 -16.294 -5.603 1.00 94.75 319 THR A O 1
ATOM 2477 N N . ALA A 1 320 ? 20.650 -17.201 -4.474 1.00 94.88 320 ALA A N 1
ATOM 2478 C CA . ALA A 1 320 ? 19.643 -17.004 -5.517 1.00 94.88 320 ALA A CA 1
ATOM 2479 C C . ALA A 1 320 ? 18.380 -16.348 -4.935 1.00 94.88 320 ALA A C 1
ATOM 2481 O O . ALA A 1 320 ? 17.745 -16.930 -4.053 1.00 94.88 320 ALA A O 1
ATOM 2482 N N . PRO A 1 321 ? 18.003 -15.136 -5.374 1.00 93.75 321 PRO A N 1
ATOM 2483 C CA . PRO A 1 321 ? 16.754 -14.525 -4.941 1.00 93.75 321 PRO A CA 1
ATOM 2484 C C . PRO A 1 321 ? 15.551 -15.216 -5.584 1.00 93.75 321 PRO A C 1
ATOM 2486 O O . PRO A 1 321 ? 15.630 -15.736 -6.694 1.00 93.75 321 PRO A O 1
ATOM 2489 N N . PHE A 1 322 ? 14.416 -15.163 -4.901 1.00 92.75 322 PHE A N 1
ATOM 2490 C CA . PHE A 1 322 ? 13.136 -15.539 -5.478 1.00 92.75 322 PHE A CA 1
ATOM 2491 C C . PHE A 1 322 ? 12.513 -14.349 -6.213 1.00 92.75 322 PHE A C 1
ATOM 2493 O O . PHE A 1 322 ? 12.449 -13.238 -5.681 1.00 92.75 322 PHE A O 1
ATOM 2500 N N . ASN A 1 323 ? 11.990 -14.601 -7.409 1.00 88.94 323 ASN A N 1
ATOM 2501 C CA . ASN A 1 323 ? 11.039 -13.739 -8.098 1.00 88.94 323 ASN A CA 1
ATOM 2502 C C . ASN A 1 323 ? 9.621 -14.078 -7.620 1.00 88.94 323 ASN A C 1
ATOM 2504 O O . ASN A 1 323 ? 8.779 -14.536 -8.387 1.00 88.94 323 ASN A O 1
ATOM 2508 N N . SER A 1 324 ? 9.375 -13.938 -6.316 1.00 77.12 324 SER A N 1
ATOM 2509 C CA . SER A 1 324 ? 8.058 -14.237 -5.760 1.00 77.12 324 SER A CA 1
ATOM 2510 C C . SER A 1 324 ? 7.151 -13.009 -5.900 1.00 77.12 324 SER A C 1
ATOM 2512 O O . SER A 1 324 ? 7.445 -11.969 -5.302 1.00 77.12 324 SER A O 1
ATOM 2514 N N . PRO A 1 325 ? 6.029 -13.092 -6.640 1.00 60.44 325 PRO A N 1
ATOM 2515 C CA . PRO A 1 325 ? 5.030 -12.023 -6.662 1.00 60.44 325 PRO A CA 1
ATOM 2516 C C . PRO A 1 325 ? 4.247 -11.925 -5.335 1.00 60.44 325 PRO A C 1
ATOM 2518 O O . PRO A 1 325 ? 3.467 -10.989 -5.146 1.00 60.44 325 PRO A O 1
ATOM 2521 N N . TYR A 1 326 ? 4.450 -12.877 -4.412 1.00 54.78 326 TYR A N 1
ATOM 2522 C CA . TYR A 1 326 ? 3.644 -13.104 -3.209 1.00 54.78 326 TYR A CA 1
ATOM 2523 C C . TYR A 1 326 ? 4.110 -12.333 -1.958 1.00 54.78 326 TYR A C 1
ATOM 2525 O O . TYR A 1 326 ? 3.578 -12.536 -0.867 1.00 54.78 326 TYR A O 1
ATOM 2533 N N . GLY A 1 327 ? 5.065 -11.409 -2.096 1.00 63.88 327 GLY A N 1
ATOM 2534 C CA . GLY A 1 327 ? 5.670 -10.732 -0.949 1.00 63.88 327 GLY A CA 1
ATOM 2535 C C . GLY A 1 327 ? 6.587 -11.664 -0.152 1.00 63.88 327 GLY A C 1
ATOM 2536 O O . GLY A 1 327 ? 6.979 -12.737 -0.605 1.00 63.88 327 GLY A O 1
ATOM 2537 N N . VAL A 1 328 ? 6.998 -11.226 1.035 1.00 71.81 328 VAL A N 1
ATOM 2538 C CA . VAL A 1 328 ? 8.090 -11.867 1.774 1.00 71.81 328 VAL A CA 1
ATOM 2539 C C . VAL A 1 328 ? 7.544 -12.855 2.803 1.00 71.81 328 VAL A C 1
ATOM 2541 O O . VAL A 1 328 ? 7.261 -12.487 3.941 1.00 71.81 328 VAL A O 1
ATOM 2544 N N . ALA A 1 329 ? 7.378 -14.113 2.399 1.00 80.12 329 ALA A N 1
ATOM 2545 C CA . ALA A 1 329 ? 7.027 -15.213 3.295 1.00 80.12 329 ALA A CA 1
ATOM 2546 C C . ALA A 1 329 ? 8.235 -16.130 3.546 1.00 80.12 329 ALA A C 1
ATOM 2548 O O . ALA A 1 329 ? 9.081 -16.313 2.671 1.00 80.12 329 ALA A O 1
ATOM 2549 N N . TRP A 1 330 ? 8.295 -16.729 4.739 1.00 81.75 330 TRP A N 1
ATOM 2550 C CA . TRP A 1 330 ? 9.297 -17.748 5.079 1.00 81.75 330 TRP A CA 1
ATOM 2551 C C . TRP A 1 330 ? 8.997 -19.116 4.446 1.00 81.75 330 TRP A C 1
ATOM 2553 O O . TRP A 1 330 ? 9.866 -19.972 4.430 1.00 81.75 330 TRP A O 1
ATOM 2563 N N . GLU A 1 331 ? 7.803 -19.324 3.890 1.00 86.12 331 GLU A N 1
ATOM 2564 C CA . GLU A 1 331 ? 7.397 -20.585 3.255 1.00 86.12 331 GLU A CA 1
ATOM 2565 C C . GLU A 1 331 ? 7.684 -20.562 1.745 1.00 86.12 331 GLU A C 1
ATOM 2567 O O . GLU A 1 331 ? 7.547 -19.515 1.106 1.00 86.12 331 GLU A O 1
ATOM 2572 N N . ILE A 1 332 ? 8.101 -21.696 1.161 1.00 87.44 332 ILE A N 1
ATOM 2573 C CA . ILE A 1 332 ? 8.227 -21.895 -0.296 1.00 87.44 332 ILE A CA 1
ATOM 2574 C C . ILE A 1 332 ? 6.944 -22.504 -0.838 1.00 87.44 332 ILE A C 1
ATOM 2576 O O . ILE A 1 332 ? 6.674 -23.693 -0.664 1.00 87.44 332 ILE A O 1
ATOM 2580 N N . PHE A 1 333 ? 6.156 -21.659 -1.500 1.00 86.88 333 PHE A N 1
ATOM 2581 C CA . PHE A 1 333 ? 4.908 -22.065 -2.124 1.00 86.88 333 PHE A CA 1
ATOM 2582 C C . PHE A 1 333 ? 5.167 -22.742 -3.466 1.00 86.88 333 PHE A C 1
ATOM 2584 O O . PHE A 1 333 ? 6.123 -22.422 -4.172 1.00 86.88 333 PHE A O 1
ATOM 2591 N N . GLU A 1 334 ? 4.281 -23.665 -3.833 1.00 88.25 334 GLU A N 1
ATOM 2592 C CA . GLU A 1 334 ? 4.253 -24.198 -5.191 1.00 88.25 334 GLU A CA 1
ATOM 2593 C C . GLU A 1 334 ? 4.078 -23.044 -6.184 1.00 88.25 334 GLU A C 1
ATOM 2595 O O . GLU A 1 334 ? 3.155 -22.238 -6.056 1.00 88.25 334 GLU A O 1
ATOM 2600 N N . GLY A 1 335 ? 4.977 -22.958 -7.162 1.00 87.56 335 GLY A N 1
ATOM 2601 C CA . GLY A 1 335 ? 4.964 -21.869 -8.134 1.00 87.56 335 GLY A CA 1
ATOM 2602 C C . GLY A 1 335 ? 5.925 -20.721 -7.824 1.00 87.56 335 GLY A C 1
ATOM 2603 O O . GLY A 1 335 ? 6.079 -19.850 -8.675 1.00 87.56 335 GLY A O 1
ATOM 2604 N N . ASP A 1 336 ? 6.587 -20.705 -6.660 1.00 91.00 336 ASP A N 1
ATOM 2605 C CA . ASP A 1 336 ? 7.663 -19.746 -6.391 1.00 91.00 336 ASP A CA 1
ATOM 2606 C C . ASP A 1 336 ? 8.806 -19.942 -7.403 1.00 91.00 336 ASP A C 1
ATOM 2608 O O . ASP A 1 336 ? 9.248 -21.064 -7.661 1.00 91.00 336 ASP A O 1
ATOM 2612 N N . GLU A 1 337 ? 9.311 -18.845 -7.966 1.00 93.50 337 GLU A N 1
ATOM 2613 C CA . GLU A 1 337 ? 10.349 -18.877 -8.996 1.00 93.50 337 GLU A CA 1
ATOM 2614 C C . GLU A 1 337 ? 11.695 -18.409 -8.437 1.00 93.50 337 GLU A C 1
ATOM 2616 O O . GLU A 1 337 ? 11.797 -17.316 -7.881 1.00 93.50 337 GLU A O 1
ATOM 2621 N N . LEU A 1 338 ? 12.753 -19.203 -8.609 1.00 93.31 338 LEU A N 1
ATOM 2622 C CA . LEU A 1 338 ? 14.130 -18.758 -8.382 1.00 93.31 338 LEU A CA 1
ATOM 2623 C C . LEU A 1 338 ? 14.618 -17.941 -9.576 1.00 93.31 338 LEU A C 1
ATOM 2625 O O . LEU A 1 338 ? 14.597 -18.430 -10.704 1.00 93.31 338 LEU A O 1
ATOM 2629 N N . ASP A 1 339 ? 15.108 -16.731 -9.317 1.00 92.38 339 ASP A N 1
ATOM 2630 C CA . ASP A 1 339 ? 15.677 -15.846 -10.329 1.00 92.38 339 ASP A CA 1
ATOM 2631 C C . ASP A 1 339 ? 17.181 -16.073 -10.484 1.00 92.38 339 ASP A C 1
ATOM 2633 O O . ASP A 1 339 ? 18.011 -15.555 -9.727 1.00 92.38 339 ASP A O 1
ATOM 2637 N N . PHE A 1 340 ? 17.544 -16.829 -11.519 1.00 91.56 340 PHE A N 1
ATOM 2638 C CA . PHE A 1 340 ? 18.943 -17.074 -11.849 1.00 91.56 340 PHE A CA 1
ATOM 2639 C C . PHE A 1 340 ? 19.615 -15.878 -12.521 1.00 91.56 340 PHE A C 1
ATOM 2641 O O . PHE A 1 340 ? 20.841 -15.808 -12.530 1.00 91.56 340 PHE A O 1
ATOM 2648 N N . THR A 1 341 ? 18.872 -14.885 -13.017 1.00 86.94 341 THR A N 1
ATOM 2649 C CA . THR A 1 341 ? 19.486 -13.673 -13.591 1.00 86.94 341 THR A CA 1
ATOM 2650 C C . THR A 1 341 ? 20.186 -12.821 -12.530 1.00 86.94 341 THR A C 1
ATOM 2652 O O . THR A 1 341 ? 21.141 -12.102 -12.831 1.00 86.94 341 THR A O 1
ATOM 2655 N N . SER A 1 342 ? 19.745 -12.950 -11.276 1.00 87.69 342 SER A N 1
ATOM 2656 C CA . SER A 1 342 ? 20.255 -12.204 -10.124 1.00 87.69 342 SER A CA 1
ATOM 2657 C C . SER A 1 342 ? 21.061 -13.061 -9.141 1.00 87.69 342 SER A C 1
ATOM 2659 O O . SER A 1 342 ? 21.466 -12.561 -8.085 1.00 87.69 342 SER A O 1
ATOM 2661 N N . CYS A 1 343 ? 21.288 -14.340 -9.453 1.00 92.19 343 CYS A N 1
ATOM 2662 C CA . CYS A 1 343 ? 22.040 -15.243 -8.588 1.00 92.19 343 CYS A CA 1
ATOM 2663 C C . CYS A 1 343 ? 23.550 -14.940 -8.586 1.00 92.19 343 CYS A C 1
ATOM 2665 O O . CYS A 1 343 ? 24.088 -14.297 -9.492 1.00 92.19 343 CYS A O 1
ATOM 2667 N N . LYS A 1 344 ? 24.240 -15.373 -7.529 1.00 93.69 344 LYS A N 1
ATOM 2668 C CA . LYS A 1 344 ? 25.672 -15.134 -7.309 1.00 93.69 344 LYS A CA 1
ATOM 2669 C C . LYS A 1 344 ? 26.340 -16.370 -6.726 1.00 93.69 344 LYS A C 1
ATOM 2671 O O . LYS A 1 344 ? 25.728 -17.079 -5.928 1.00 93.69 344 LYS A O 1
ATOM 2676 N N . LEU A 1 345 ? 27.604 -16.567 -7.085 1.00 95.25 345 LEU A N 1
ATOM 2677 C CA . LEU A 1 345 ? 28.495 -17.540 -6.466 1.00 95.25 345 LEU A CA 1
ATOM 2678 C C . LEU A 1 345 ? 29.776 -16.820 -6.029 1.00 95.25 345 LEU A C 1
ATOM 2680 O O . LEU A 1 345 ? 30.482 -16.228 -6.847 1.00 95.25 345 LEU A O 1
ATOM 2684 N N . GLU A 1 346 ? 30.054 -16.849 -4.734 1.00 93.81 346 GLU A N 1
ATOM 2685 C CA . GLU A 1 346 ? 31.239 -16.245 -4.117 1.00 93.81 346 GLU A CA 1
ATOM 2686 C C . GLU A 1 346 ? 32.101 -17.356 -3.508 1.00 93.81 346 GLU A C 1
ATOM 2688 O O . GLU A 1 346 ? 31.563 -18.356 -3.045 1.00 93.81 346 GLU A O 1
ATOM 2693 N N . CYS A 1 347 ? 33.423 -17.209 -3.516 1.00 94.25 347 CYS A N 1
ATOM 2694 C CA . CYS A 1 347 ? 34.354 -18.099 -2.830 1.00 94.25 347 CYS A CA 1
ATOM 2695 C C . CYS A 1 347 ? 35.231 -17.269 -1.892 1.00 94.25 347 CYS A C 1
ATOM 2697 O O . CYS A 1 347 ? 35.864 -16.311 -2.323 1.00 94.25 347 CYS A O 1
ATOM 2699 N N . PHE A 1 348 ? 35.273 -17.641 -0.623 1.00 92.75 348 PHE A N 1
ATOM 2700 C CA . PHE A 1 348 ? 36.122 -17.056 0.404 1.00 92.75 348 PHE A CA 1
ATOM 2701 C C . PHE A 1 348 ? 37.282 -18.014 0.656 1.00 92.75 348 PHE A C 1
ATOM 2703 O O . PHE A 1 348 ? 37.069 -19.215 0.801 1.00 92.75 348 PHE A O 1
ATOM 2710 N N . ILE A 1 349 ? 38.503 -17.497 0.641 1.00 91.44 349 ILE A N 1
ATOM 2711 C CA . ILE A 1 349 ? 39.730 -18.261 0.849 1.00 91.44 349 ILE A CA 1
ATOM 2712 C C . ILE A 1 349 ? 40.364 -17.718 2.118 1.00 91.44 349 ILE A C 1
ATOM 2714 O O . ILE A 1 349 ? 40.790 -16.565 2.128 1.00 91.44 349 ILE A O 1
ATOM 2718 N N . ASP A 1 350 ? 40.398 -18.528 3.168 1.00 88.50 350 ASP A N 1
ATOM 2719 C CA . ASP A 1 350 ? 40.919 -18.142 4.476 1.00 88.50 350 ASP A CA 1
ATOM 2720 C C . ASP A 1 350 ? 42.119 -19.021 4.856 1.00 88.50 350 ASP A C 1
ATOM 2722 O O . ASP A 1 350 ? 42.094 -20.247 4.724 1.00 88.50 350 ASP A O 1
ATOM 2726 N N . THR A 1 351 ? 43.193 -18.374 5.302 1.00 80.19 351 THR A N 1
ATOM 2727 C CA . THR A 1 351 ? 44.424 -19.010 5.795 1.00 80.19 351 THR A CA 1
ATOM 2728 C C . THR A 1 351 ? 44.388 -19.307 7.291 1.00 80.19 351 THR A C 1
ATOM 2730 O O . THR A 1 351 ? 45.267 -20.004 7.794 1.00 80.19 351 THR A O 1
ATOM 2733 N N . ALA A 1 352 ? 43.421 -18.756 8.024 1.00 61.75 352 ALA A N 1
ATOM 2734 C CA . ALA A 1 352 ? 43.382 -18.792 9.477 1.00 61.75 352 ALA A CA 1
ATOM 2735 C C . ALA A 1 352 ? 42.521 -19.951 9.997 1.00 61.75 352 ALA A C 1
ATOM 2737 O O . ALA A 1 352 ? 41.496 -19.732 10.640 1.00 61.75 352 ALA A O 1
ATOM 2738 N N . TYR A 1 353 ? 42.951 -21.200 9.775 1.00 51.25 353 TYR A N 1
ATOM 2739 C CA . TYR A 1 353 ? 42.462 -22.293 10.619 1.00 51.25 353 TYR A CA 1
ATOM 2740 C C . TYR A 1 353 ? 43.455 -22.592 11.740 1.00 51.25 353 TYR A C 1
ATOM 2742 O O . TYR A 1 353 ? 44.517 -23.191 11.564 1.00 51.25 353 TYR A O 1
ATOM 2750 N N . ASP A 1 354 ? 43.078 -22.116 12.920 1.00 50.75 354 ASP A N 1
ATOM 2751 C CA . ASP A 1 354 ? 43.817 -22.198 14.167 1.00 50.75 354 ASP A CA 1
ATOM 2752 C C . ASP A 1 354 ? 43.943 -23.673 14.599 1.00 50.75 354 ASP A C 1
ATOM 2754 O O . ASP A 1 354 ? 43.030 -24.282 15.164 1.00 50.75 354 ASP A O 1
ATOM 2758 N N . HIS A 1 355 ? 45.095 -24.288 14.325 1.00 46.75 355 HIS A N 1
ATOM 2759 C CA . HIS A 1 355 ? 45.376 -25.703 14.608 1.00 46.75 355 HIS A CA 1
ATOM 2760 C C . HIS A 1 355 ? 45.488 -26.020 16.124 1.00 46.75 355 HIS A C 1
ATOM 2762 O O . HIS A 1 355 ? 45.904 -27.113 16.519 1.00 46.75 355 HIS A O 1
ATOM 2768 N N . VAL A 1 356 ? 45.129 -25.075 17.002 1.00 45.56 356 VAL A N 1
ATOM 2769 C CA . VAL A 1 356 ? 45.419 -25.097 18.447 1.00 45.56 356 VAL A CA 1
ATOM 2770 C C . VAL A 1 356 ? 44.425 -25.934 19.271 1.00 45.56 356 VAL A C 1
ATOM 2772 O O . VAL A 1 356 ? 44.687 -26.214 20.439 1.00 45.56 356 VAL A O 1
ATOM 2775 N N . MET A 1 357 ? 43.319 -26.430 18.703 1.00 43.16 357 MET A N 1
ATOM 2776 C CA . MET A 1 357 ? 42.272 -27.109 19.496 1.00 43.16 357 MET A CA 1
ATOM 2777 C C . MET A 1 357 ? 42.181 -28.640 19.378 1.00 43.16 357 MET A C 1
ATOM 2779 O O . MET A 1 357 ? 41.216 -29.228 19.868 1.00 43.16 357 MET A O 1
ATOM 2783 N N . SER A 1 358 ? 43.184 -29.335 18.831 1.00 41.19 358 SER A N 1
ATOM 2784 C CA . SER A 1 358 ? 43.153 -30.806 18.739 1.00 41.19 358 SER A CA 1
ATOM 2785 C C . SER A 1 358 ? 44.358 -31.518 19.370 1.00 41.19 358 SER A C 1
ATOM 2787 O O . SER A 1 358 ? 45.044 -32.289 18.707 1.00 41.19 358 SER A O 1
ATOM 2789 N N . GLU A 1 359 ? 44.573 -31.352 20.678 1.00 37.62 359 GLU A N 1
ATOM 2790 C CA . GLU A 1 359 ? 45.272 -32.366 21.485 1.00 37.62 359 GLU A CA 1
ATOM 2791 C C . GLU A 1 359 ? 44.466 -32.724 22.740 1.00 37.62 359 GLU A C 1
ATOM 2793 O O . GLU A 1 359 ? 44.533 -32.080 23.785 1.00 37.62 359 GLU A O 1
ATOM 2798 N N . SER A 1 360 ? 43.719 -33.826 22.653 1.00 45.88 360 SER A N 1
ATOM 2799 C CA . SER A 1 360 ? 43.173 -34.531 23.810 1.00 45.88 360 SER A CA 1
ATOM 2800 C C . SER A 1 360 ? 43.830 -35.907 23.942 1.00 45.88 360 SER A C 1
ATOM 2802 O O . SER A 1 360 ? 43.530 -36.798 23.153 1.00 45.88 360 SER A O 1
ATOM 2804 N N . SER A 1 361 ? 44.667 -36.123 24.966 1.00 32.19 361 SER A N 1
ATOM 2805 C CA . SER A 1 361 ? 44.704 -37.388 25.731 1.00 32.19 361 SER A CA 1
ATOM 2806 C C . SER A 1 361 ? 45.519 -37.265 27.045 1.00 32.19 361 SER A C 1
ATOM 2808 O O . SER A 1 361 ? 46.319 -36.345 27.198 1.00 32.19 361 SER A O 1
ATOM 2810 N N . PRO A 1 362 ? 45.278 -38.136 28.053 1.00 56.50 362 PRO A N 1
ATOM 2811 C CA . PRO A 1 362 ? 45.381 -37.774 29.472 1.00 56.50 362 PRO A CA 1
ATOM 2812 C C . PRO A 1 362 ? 46.570 -38.417 30.209 1.00 56.50 362 PRO A C 1
ATOM 2814 O O . PRO A 1 362 ? 46.939 -39.548 29.892 1.00 56.50 362 PRO A O 1
ATOM 2817 N N . LYS A 1 363 ? 47.073 -37.782 31.291 1.00 34.56 363 LYS A N 1
ATOM 2818 C CA . LYS A 1 363 ? 47.547 -38.460 32.530 1.00 34.56 363 LYS A CA 1
ATOM 2819 C C . LYS A 1 363 ? 48.035 -37.515 33.652 1.00 34.56 363 LYS A C 1
ATOM 2821 O O . LYS A 1 363 ? 48.909 -36.687 33.470 1.00 34.56 363 LYS A O 1
ATOM 2826 N N . GLN A 1 364 ? 47.542 -37.826 34.857 1.00 33.66 364 GLN A N 1
ATOM 2827 C CA . GLN A 1 364 ? 48.215 -37.804 36.173 1.00 33.66 364 GLN A CA 1
ATOM 2828 C C . GLN A 1 364 ? 48.617 -36.481 36.879 1.00 33.66 364 GLN A C 1
ATOM 2830 O O . GLN A 1 364 ? 49.737 -36.004 36.800 1.00 33.66 364 GLN A O 1
ATOM 2835 N N . ARG A 1 365 ? 47.760 -36.095 37.840 1.00 34.16 365 ARG A N 1
ATOM 2836 C CA . ARG A 1 365 ? 48.013 -36.146 39.306 1.00 34.16 365 ARG A CA 1
ATOM 2837 C C . ARG A 1 365 ? 49.299 -35.463 39.844 1.00 34.16 365 ARG A C 1
ATOM 2839 O O . ARG A 1 365 ? 50.306 -36.142 39.998 1.00 34.16 365 ARG A O 1
ATOM 2846 N N . ARG A 1 366 ? 49.182 -34.253 40.424 1.00 30.80 366 ARG A N 1
ATOM 2847 C CA . ARG A 1 366 ? 49.438 -33.938 41.864 1.00 30.80 366 ARG A CA 1
ATOM 2848 C C . ARG A 1 366 ? 49.373 -32.431 42.188 1.00 30.80 366 ARG A C 1
ATOM 2850 O O . ARG A 1 366 ? 49.622 -31.575 41.358 1.00 30.80 366 ARG A O 1
ATOM 2857 N N . LYS A 1 367 ? 49.016 -32.184 43.454 1.00 36.09 367 LYS A N 1
ATOM 2858 C CA . LYS A 1 367 ? 48.855 -30.927 44.207 1.00 36.09 367 LYS A CA 1
ATOM 2859 C C . LYS A 1 367 ? 50.078 -29.991 44.142 1.00 36.09 367 LYS A C 1
ATOM 2861 O O . LYS A 1 367 ? 51.165 -30.480 44.410 1.00 36.09 367 LYS A O 1
ATOM 2866 N N . SER A 1 368 ? 49.864 -28.676 43.985 1.00 29.75 368 SER A N 1
ATOM 2867 C CA . SER A 1 368 ? 50.038 -27.627 45.026 1.00 29.75 368 SER A CA 1
ATOM 2868 C C . SER A 1 368 ? 50.374 -26.233 44.457 1.00 29.75 368 SER A C 1
ATOM 2870 O O . SER A 1 368 ? 51.327 -26.105 43.703 1.00 29.75 368 SER A O 1
ATOM 2872 N N . SER A 1 369 ? 49.650 -25.220 44.964 1.00 33.81 369 SER A N 1
ATOM 2873 C CA . SER A 1 369 ? 50.025 -23.806 45.222 1.00 33.81 369 SER A CA 1
ATOM 2874 C C . SER A 1 369 ? 50.515 -22.873 44.096 1.00 33.81 369 SER A C 1
ATOM 2876 O O . SER A 1 369 ? 51.556 -23.133 43.517 1.00 33.81 369 SER A O 1
ATOM 2878 N N . ARG A 1 370 ? 49.808 -21.719 43.977 1.00 33.41 370 ARG A N 1
ATOM 2879 C CA . ARG A 1 370 ? 50.261 -20.311 43.746 1.00 33.41 370 ARG A CA 1
ATOM 2880 C C . ARG A 1 370 ? 51.443 -20.125 42.771 1.00 33.41 370 ARG A C 1
ATOM 2882 O O . ARG A 1 370 ? 52.519 -20.626 43.037 1.00 33.41 370 ARG A O 1
ATOM 2889 N N . THR A 1 371 ? 51.403 -19.343 41.693 1.00 31.11 371 THR A N 1
ATOM 2890 C CA . THR A 1 371 ? 50.800 -18.024 41.395 1.00 31.11 371 THR A CA 1
ATOM 2891 C C . THR A 1 371 ? 51.149 -17.724 39.930 1.00 31.11 371 THR A C 1
ATOM 2893 O O . THR A 1 371 ? 52.298 -17.965 39.574 1.00 31.11 371 THR A O 1
ATOM 2896 N N . SER A 1 372 ? 50.238 -17.155 39.131 1.00 29.91 372 SER A N 1
ATOM 2897 C CA . SER A 1 372 ? 50.438 -15.976 38.248 1.00 29.91 372 SER A CA 1
ATOM 2898 C C . SER A 1 372 ? 49.434 -15.912 37.076 1.00 29.91 372 SER A C 1
ATOM 2900 O O . SER A 1 372 ? 49.196 -16.877 36.366 1.00 29.91 372 SER A O 1
ATOM 2902 N N . THR A 1 373 ? 48.822 -14.731 36.994 1.00 34.44 373 THR A N 1
ATOM 2903 C CA . THR A 1 373 ? 48.153 -13.985 35.909 1.00 34.44 373 THR A CA 1
ATOM 2904 C C . THR A 1 373 ? 48.240 -14.453 34.444 1.00 34.44 373 THR A C 1
ATOM 2906 O O . THR A 1 373 ? 49.338 -14.509 33.900 1.00 34.44 373 THR A O 1
ATOM 2909 N N . SER A 1 374 ? 47.083 -14.513 33.765 1.00 29.89 374 SER A N 1
ATOM 2910 C CA . SER A 1 374 ? 46.761 -13.767 32.521 1.00 29.89 374 SER A CA 1
ATOM 2911 C C . SER A 1 374 ? 45.245 -13.894 32.221 1.00 29.89 374 SER A C 1
ATOM 2913 O O . SER A 1 374 ? 44.661 -14.954 32.397 1.00 29.89 374 SER A O 1
ATOM 2915 N N . SER A 1 375 ? 44.525 -12.771 32.118 1.00 40.47 375 SER A N 1
ATOM 2916 C CA . SER A 1 375 ? 43.992 -12.196 30.865 1.00 40.47 375 SER A CA 1
ATOM 2917 C C . SER A 1 375 ? 42.873 -13.015 30.200 1.00 40.47 375 SER A C 1
ATOM 2919 O O . SER A 1 375 ? 43.129 -13.756 29.256 1.00 40.47 375 SER A O 1
ATOM 2921 N N . LEU A 1 376 ? 41.632 -12.815 30.658 1.00 30.23 376 LEU A N 1
ATOM 2922 C CA . LEU A 1 376 ? 40.395 -13.229 29.983 1.00 30.23 376 LEU A CA 1
ATOM 2923 C C . LEU A 1 376 ? 39.320 -12.141 30.165 1.00 30.23 376 LEU A C 1
ATOM 2925 O O . LEU A 1 376 ? 39.295 -11.453 31.185 1.00 30.23 376 LEU A O 1
ATOM 2929 N N . CYS A 1 377 ? 38.525 -11.952 29.113 1.00 35.09 377 CYS A N 1
ATOM 2930 C CA . CYS A 1 377 ? 37.693 -10.792 28.802 1.00 35.09 377 CYS A CA 1
ATOM 2931 C C . CYS A 1 377 ? 36.469 -10.577 29.715 1.00 35.09 377 CYS A C 1
ATOM 2933 O O . CYS A 1 377 ? 35.844 -11.508 30.206 1.00 35.09 377 CYS A O 1
ATOM 2935 N N . ASP A 1 378 ? 36.118 -9.299 29.867 1.00 40.53 378 ASP A N 1
ATOM 2936 C CA . ASP A 1 378 ? 35.336 -8.689 30.951 1.00 40.53 378 ASP A CA 1
ATOM 2937 C C . ASP A 1 378 ? 33.866 -8.392 30.565 1.00 40.53 378 ASP A C 1
ATOM 2939 O O . ASP A 1 378 ? 33.338 -7.317 30.850 1.00 40.53 378 ASP A O 1
ATOM 2943 N N . TRP A 1 379 ? 33.191 -9.303 29.850 1.00 39.59 379 TRP A N 1
ATOM 2944 C CA . TRP A 1 379 ? 31.784 -9.096 29.449 1.00 39.59 379 TRP A CA 1
ATOM 2945 C C . TRP A 1 379 ? 30.793 -10.150 29.967 1.00 39.59 379 TRP A C 1
ATOM 2947 O O . TRP A 1 379 ? 29.607 -9.843 30.060 1.00 39.59 379 TRP A O 1
ATOM 2957 N N . GLU A 1 380 ? 31.245 -11.328 30.412 1.00 39.88 380 GLU A N 1
ATOM 2958 C CA . GLU A 1 380 ? 30.348 -12.387 30.917 1.00 39.88 380 GLU A CA 1
ATOM 2959 C C . GLU A 1 380 ? 30.049 -12.300 32.426 1.00 39.88 380 GLU A C 1
ATOM 2961 O O . GLU A 1 380 ? 29.022 -12.799 32.874 1.00 39.88 380 GLU A O 1
ATOM 2966 N N . LEU A 1 381 ? 30.855 -11.588 33.224 1.00 37.47 381 LEU A N 1
ATOM 2967 C CA . LEU A 1 381 ? 30.626 -11.463 34.677 1.00 37.47 381 LEU A CA 1
ATOM 2968 C C . LEU A 1 381 ? 29.568 -10.417 35.075 1.00 37.47 381 LEU A C 1
ATOM 2970 O O . LEU A 1 381 ? 29.160 -10.378 36.230 1.00 37.47 381 LEU A O 1
ATOM 2974 N N . ARG A 1 382 ? 29.071 -9.596 34.139 1.00 43.66 382 ARG A N 1
ATOM 2975 C CA . ARG A 1 382 ? 28.021 -8.593 34.419 1.00 43.66 382 ARG A CA 1
ATOM 2976 C C . ARG A 1 382 ? 26.588 -9.107 34.271 1.00 43.66 382 ARG A C 1
ATOM 2978 O O . ARG A 1 382 ? 25.667 -8.423 34.711 1.00 43.66 382 ARG A O 1
ATOM 2985 N N . ALA A 1 383 ? 26.384 -10.267 33.652 1.00 40.47 383 ALA A N 1
ATOM 2986 C CA . ALA A 1 383 ? 25.043 -10.810 33.429 1.00 40.47 383 ALA A CA 1
ATOM 2987 C C . ALA A 1 383 ? 24.490 -11.547 34.665 1.00 40.47 383 ALA A C 1
ATOM 2989 O O . ALA A 1 383 ? 23.291 -11.473 34.927 1.00 40.47 383 ALA A O 1
ATOM 2990 N N . ASP A 1 384 ? 25.360 -12.155 35.477 1.00 37.12 384 ASP A N 1
ATOM 2991 C CA . ASP A 1 384 ? 24.954 -12.939 36.654 1.00 37.12 384 ASP A CA 1
ATOM 2992 C C . ASP A 1 384 ? 24.882 -12.125 37.962 1.00 37.12 384 ASP A C 1
ATOM 2994 O O . ASP A 1 384 ? 24.311 -12.583 38.955 1.00 37.12 384 ASP A O 1
ATOM 2998 N N . GLU A 1 385 ? 25.385 -10.886 37.969 1.00 38.84 385 GLU A N 1
ATOM 2999 C CA . GLU A 1 385 ? 25.323 -9.984 39.133 1.00 38.84 385 GLU A CA 1
ATOM 3000 C C . GLU A 1 385 ? 24.013 -9.167 39.193 1.00 38.84 385 GLU A C 1
ATOM 3002 O O . GLU A 1 385 ? 23.648 -8.667 40.251 1.00 38.84 385 GLU A O 1
ATOM 3007 N N . LEU A 1 386 ? 23.236 -9.101 38.100 1.00 38.69 386 LEU A N 1
ATOM 3008 C CA . LEU A 1 386 ? 21.938 -8.399 38.053 1.00 38.69 386 LEU A CA 1
ATOM 3009 C C . LEU A 1 386 ? 20.720 -9.294 38.346 1.00 38.69 386 LEU A C 1
ATOM 3011 O O . LEU A 1 386 ? 19.603 -8.789 38.452 1.00 38.69 386 LEU A O 1
ATOM 3015 N N . LEU A 1 387 ? 20.915 -10.607 38.502 1.00 39.84 387 LEU A N 1
ATOM 3016 C CA . LEU A 1 387 ? 19.842 -11.559 38.825 1.00 39.84 387 LEU A CA 1
ATOM 3017 C C . LEU A 1 387 ? 19.797 -11.973 40.305 1.00 39.84 387 LEU A C 1
ATOM 3019 O O . LEU A 1 387 ? 18.864 -12.665 40.698 1.00 39.84 387 LEU A O 1
ATOM 3023 N N . ASN A 1 388 ? 20.735 -11.506 41.137 1.00 38.31 388 ASN A N 1
ATOM 3024 C CA . ASN A 1 388 ? 20.799 -11.851 42.565 1.00 38.31 388 ASN A CA 1
ATOM 3025 C C . ASN A 1 388 ? 20.482 -10.690 43.534 1.00 38.31 388 ASN A C 1
ATOM 3027 O O . ASN A 1 388 ? 20.588 -10.875 44.741 1.00 38.31 388 ASN A O 1
ATOM 3031 N N . GLU A 1 389 ? 20.026 -9.526 43.053 1.00 37.44 389 GLU A N 1
ATOM 3032 C CA . GLU A 1 389 ? 19.639 -8.381 43.911 1.00 37.44 389 GLU A CA 1
ATOM 3033 C C . GLU A 1 389 ? 18.115 -8.136 44.004 1.00 37.44 389 GLU A C 1
ATOM 3035 O O . GLU A 1 389 ? 17.675 -7.048 44.368 1.00 37.44 389 GLU A O 1
ATOM 3040 N N . ALA A 1 390 ? 17.277 -9.139 43.708 1.00 38.41 390 ALA A N 1
ATOM 3041 C CA . ALA A 1 390 ? 15.812 -9.004 43.776 1.00 38.41 390 ALA A CA 1
ATOM 3042 C C . ALA A 1 390 ? 15.117 -9.806 44.897 1.00 38.41 390 ALA A C 1
ATOM 3044 O O . ALA A 1 390 ? 13.895 -9.726 45.003 1.00 38.41 390 ALA A O 1
ATOM 3045 N N . ASP A 1 391 ? 15.850 -10.531 45.750 1.00 38.53 391 ASP A N 1
ATOM 3046 C CA . ASP A 1 391 ? 15.249 -11.494 46.694 1.00 38.53 391 ASP A CA 1
ATOM 3047 C C . ASP A 1 391 ? 15.706 -11.363 48.160 1.00 38.53 391 ASP A C 1
ATOM 3049 O O . ASP A 1 391 ? 15.682 -12.338 48.903 1.00 38.53 391 ASP A O 1
ATOM 3053 N N . ASP A 1 392 ? 16.045 -10.157 48.632 1.00 38.44 392 ASP A N 1
ATOM 3054 C CA . ASP A 1 392 ? 16.400 -9.952 50.048 1.00 38.44 392 ASP A CA 1
ATOM 3055 C C . ASP A 1 392 ? 15.838 -8.652 50.660 1.00 38.44 392 ASP A C 1
ATOM 3057 O O . ASP A 1 392 ? 16.551 -7.851 51.246 1.00 38.44 392 ASP A O 1
ATOM 3061 N N . GLU A 1 393 ? 14.514 -8.459 50.613 1.00 38.34 393 GLU A N 1
ATOM 3062 C CA . GLU A 1 393 ? 13.811 -7.606 51.594 1.00 38.34 393 GLU A CA 1
ATOM 3063 C C . GLU A 1 393 ? 12.432 -8.176 51.966 1.00 38.34 393 GLU A C 1
ATOM 3065 O O . GLU A 1 393 ? 11.368 -7.627 51.680 1.00 38.34 393 GLU A O 1
ATOM 3070 N N . LYS A 1 394 ? 12.431 -9.309 52.673 1.00 39.28 394 LYS A N 1
ATOM 3071 C CA . LYS A 1 394 ? 11.293 -9.732 53.501 1.00 39.28 394 LYS A CA 1
ATOM 3072 C C . LYS A 1 394 ? 11.809 -10.482 54.717 1.00 39.28 394 LYS A C 1
ATOM 3074 O O . LYS A 1 394 ? 11.946 -11.696 54.671 1.00 39.28 394 LYS A O 1
ATOM 3079 N N . ASN A 1 395 ? 12.082 -9.752 55.802 1.00 34.66 395 ASN A N 1
ATOM 3080 C CA . ASN A 1 395 ? 11.802 -10.163 57.187 1.00 34.66 395 ASN A CA 1
ATOM 3081 C C . ASN A 1 395 ? 12.390 -9.163 58.199 1.00 34.66 395 ASN A C 1
ATOM 3083 O O . ASN A 1 395 ? 13.524 -9.307 58.644 1.00 34.66 395 ASN A O 1
ATOM 3087 N N . SER A 1 396 ? 11.577 -8.219 58.683 1.00 34.41 396 SER A N 1
ATOM 3088 C CA . SER A 1 396 ? 11.651 -7.816 60.094 1.00 34.41 396 SER A CA 1
ATOM 3089 C C . SER A 1 396 ? 10.287 -7.346 60.636 1.00 34.41 396 SER A C 1
ATOM 3091 O O . SER A 1 396 ? 9.459 -6.790 59.923 1.00 34.41 396 SER A O 1
ATOM 3093 N N . ALA A 1 397 ? 10.061 -7.726 61.897 1.00 33.16 397 ALA A N 1
ATOM 3094 C CA . ALA A 1 397 ? 8.884 -7.696 62.780 1.00 33.16 397 ALA A CA 1
ATOM 3095 C C . ALA A 1 397 ? 7.899 -6.499 62.676 1.00 33.16 397 ALA A C 1
ATOM 3097 O O . ALA A 1 397 ? 8.309 -5.373 62.447 1.00 33.16 397 ALA A O 1
ATOM 3098 N N . LYS A 1 398 ? 6.566 -6.679 62.759 1.00 34.03 398 LYS A N 1
ATOM 3099 C CA . LYS A 1 398 ? 5.660 -7.053 63.890 1.00 34.03 398 LYS A CA 1
ATOM 3100 C C . LYS A 1 398 ? 5.412 -5.948 64.954 1.00 34.03 398 LYS A C 1
ATOM 3102 O O . LYS A 1 398 ? 6.313 -5.635 65.717 1.00 34.03 398 LYS A O 1
ATOM 3107 N N . LEU A 1 399 ? 4.120 -5.569 65.076 1.00 32.72 399 LEU A N 1
ATOM 3108 C CA . LEU A 1 399 ? 3.389 -4.816 66.136 1.00 32.72 399 LEU A CA 1
ATOM 3109 C C . LEU A 1 399 ? 3.820 -3.350 66.371 1.00 32.72 399 LEU A C 1
ATOM 3111 O O . LEU A 1 399 ? 4.989 -3.077 66.572 1.00 32.72 399 LEU A O 1
ATOM 3115 N N . VAL A 1 400 ? 2.925 -2.350 66.366 1.00 31.03 400 VAL A N 1
ATOM 3116 C CA . VAL A 1 400 ? 1.895 -2.061 67.391 1.00 31.03 400 VAL A CA 1
ATOM 3117 C C . VAL A 1 400 ? 0.761 -1.176 66.813 1.00 31.03 400 VAL A C 1
ATOM 3119 O O . VAL A 1 400 ? 0.952 -0.401 65.885 1.00 31.03 400 VAL A O 1
ATOM 3122 N N . THR A 1 401 ? -0.424 -1.347 67.397 1.00 34.50 401 THR A N 1
ATOM 3123 C CA . THR A 1 401 ? -1.736 -0.686 67.240 1.00 34.50 401 THR A CA 1
ATOM 3124 C C . THR A 1 401 ? -1.798 0.831 67.501 1.00 34.50 401 THR A C 1
ATOM 3126 O O . THR A 1 401 ? -1.102 1.306 68.393 1.00 34.50 401 THR A O 1
ATOM 3129 N N . GLY A 1 402 ? -2.795 1.517 66.912 1.00 28.80 402 GLY A N 1
ATOM 3130 C CA . GLY A 1 402 ? -3.563 2.560 67.624 1.00 28.80 402 GLY A CA 1
ATOM 3131 C C . GLY A 1 402 ? -3.840 3.883 66.890 1.00 28.80 402 GLY A C 1
ATOM 3132 O O . GLY A 1 402 ? -2.967 4.733 66.820 1.00 28.80 402 GLY A O 1
ATOM 3133 N N . ASP A 1 403 ? -5.080 4.020 66.410 1.00 32.97 403 ASP A N 1
ATOM 3134 C CA . ASP A 1 403 ? -6.006 5.171 66.402 1.00 32.97 403 ASP A CA 1
ATOM 3135 C C . ASP A 1 403 ? -5.555 6.655 66.434 1.00 32.97 403 ASP A C 1
ATOM 3137 O O . ASP A 1 403 ? -4.742 7.092 67.242 1.00 32.97 403 ASP A O 1
ATOM 3141 N N . ASN A 1 404 ? -6.372 7.431 65.699 1.00 32.59 404 ASN A N 1
ATOM 3142 C CA . ASN A 1 404 ? -6.895 8.787 65.957 1.00 32.59 404 ASN A CA 1
ATOM 3143 C C . ASN A 1 404 ? -6.335 10.018 65.206 1.00 32.59 404 ASN A C 1
ATOM 3145 O O . ASN A 1 404 ? -5.229 10.485 65.429 1.00 32.59 404 ASN A O 1
ATOM 3149 N N . ALA A 1 405 ? -7.275 10.607 64.448 1.00 31.94 405 ALA A N 1
ATOM 3150 C CA . ALA A 1 405 ? -7.668 12.022 64.397 1.00 31.94 405 ALA A CA 1
ATOM 3151 C C . ALA A 1 405 ? -6.701 13.103 63.847 1.00 31.94 405 ALA A C 1
ATOM 3153 O O . ALA A 1 405 ? -5.698 13.466 64.447 1.00 31.94 405 ALA A O 1
ATOM 3154 N N . ASN A 1 406 ? -7.159 13.731 62.753 1.00 36.06 406 ASN A N 1
ATOM 3155 C CA . ASN A 1 406 ? -6.965 15.147 62.372 1.00 36.06 406 ASN A CA 1
ATOM 3156 C C . ASN A 1 406 ? -7.261 16.128 63.543 1.00 36.06 406 ASN A C 1
ATOM 3158 O O . ASN A 1 406 ? -7.899 15.691 64.503 1.00 36.06 406 ASN A O 1
ATOM 3162 N N . PRO A 1 407 ? -7.050 17.468 63.432 1.00 56.12 407 PRO A N 1
ATOM 3163 C CA . PRO A 1 407 ? -6.378 18.297 62.401 1.00 56.12 407 PRO A CA 1
ATOM 3164 C C . PRO A 1 407 ? -5.429 19.377 63.011 1.00 56.12 407 PRO A C 1
ATOM 3166 O O . PRO A 1 407 ? -5.325 19.486 64.228 1.00 56.12 407 PRO A O 1
ATOM 3169 N N . ILE A 1 408 ? -4.808 20.232 62.178 1.00 33.66 408 ILE A N 1
ATOM 3170 C CA . ILE A 1 408 ? -4.811 21.724 62.246 1.00 33.66 408 ILE A CA 1
ATOM 3171 C C . ILE A 1 408 ? -3.582 22.333 61.539 1.00 33.66 408 ILE A C 1
ATOM 3173 O O . ILE A 1 408 ? -2.449 21.891 61.702 1.00 33.66 408 ILE A O 1
ATOM 3177 N N . ASP A 1 409 ? -3.886 23.381 60.770 1.00 33.62 409 ASP A N 1
ATOM 3178 C CA . ASP A 1 409 ? -3.036 24.412 60.170 1.00 33.62 409 ASP A CA 1
ATOM 3179 C C . ASP A 1 409 ? -1.785 24.833 60.958 1.00 33.62 409 ASP A C 1
ATOM 3181 O O . ASP A 1 409 ? -1.821 25.036 62.169 1.00 33.62 409 ASP A O 1
ATOM 3185 N N . THR A 1 410 ? -0.728 25.199 60.228 1.00 31.23 410 THR A N 1
ATOM 3186 C CA . THR A 1 410 ? -0.159 26.557 60.332 1.00 31.23 410 THR A CA 1
ATOM 3187 C C . THR A 1 410 ? 0.779 26.864 59.167 1.00 31.23 410 THR A C 1
ATOM 3189 O O . THR A 1 410 ? 1.700 26.125 58.835 1.00 31.23 410 THR A O 1
ATOM 3192 N N . SER A 1 411 ? 0.524 28.015 58.555 1.00 33.12 411 SER A N 1
ATOM 3193 C CA . SER A 1 411 ? 1.399 28.727 57.634 1.00 33.12 411 SER A CA 1
ATOM 3194 C C . SER A 1 411 ? 2.648 29.264 58.338 1.00 33.12 411 SER A C 1
ATOM 3196 O O . SER A 1 411 ? 2.481 29.869 59.395 1.00 33.12 411 SER A O 1
ATOM 3198 N N . THR A 1 412 ? 3.810 29.266 57.673 1.00 30.81 412 THR A N 1
ATOM 3199 C CA . THR A 1 412 ? 4.664 30.470 57.590 1.00 30.81 412 THR A CA 1
ATOM 3200 C C . THR A 1 412 ? 5.744 30.365 56.511 1.00 30.81 412 THR A C 1
ATOM 3202 O O . THR A 1 412 ? 6.409 29.351 56.337 1.00 30.81 412 THR A O 1
ATOM 3205 N N . LYS A 1 413 ? 5.892 31.483 55.798 1.00 36.12 413 LYS A N 1
ATOM 3206 C CA . LYS A 1 413 ? 6.965 31.860 54.871 1.00 36.12 413 LYS A CA 1
ATOM 3207 C C . LYS A 1 413 ? 8.327 31.916 55.576 1.00 36.12 413 LYS A C 1
ATOM 3209 O O . LYS A 1 413 ? 8.348 32.361 56.718 1.00 36.12 413 LYS A O 1
ATOM 3214 N N . SER A 1 414 ? 9.420 31.666 54.845 1.00 29.91 414 SER A N 1
ATOM 3215 C CA . SER A 1 414 ? 10.479 32.668 54.574 1.00 29.91 414 SER A CA 1
ATOM 3216 C C . SER A 1 414 ? 11.738 32.050 53.944 1.00 29.91 414 SER A C 1
ATOM 3218 O O . SER A 1 414 ? 12.376 31.187 54.535 1.00 29.91 414 SER A O 1
ATOM 3220 N N . ASP A 1 415 ? 12.046 32.539 52.745 1.00 29.75 415 ASP A N 1
ATOM 3221 C CA . ASP A 1 415 ? 13.328 32.993 52.191 1.00 29.75 415 ASP A CA 1
ATOM 3222 C C . ASP A 1 415 ? 14.698 32.517 52.724 1.00 29.75 415 ASP A C 1
ATOM 3224 O O . ASP A 1 415 ? 15.030 32.581 53.904 1.00 29.75 415 ASP A O 1
ATOM 3228 N N . THR A 1 416 ? 15.575 32.343 51.725 1.00 31.03 416 THR A N 1
ATOM 3229 C CA . THR A 1 416 ? 17.031 32.601 51.697 1.00 31.03 416 THR A CA 1
ATOM 3230 C C . THR A 1 416 ? 17.967 31.733 52.536 1.00 31.03 416 THR A C 1
ATOM 3232 O O . THR A 1 416 ? 18.163 31.945 53.726 1.00 31.03 416 THR A O 1
ATOM 3235 N N . SER A 1 417 ? 18.757 30.917 51.831 1.00 29.62 417 SER A N 1
ATOM 3236 C CA . SER A 1 417 ? 20.188 30.789 52.116 1.00 29.62 417 SER A CA 1
ATOM 3237 C C . SER A 1 417 ? 20.937 30.338 50.865 1.00 29.62 417 SER A C 1
ATOM 3239 O O . SER A 1 417 ? 20.740 29.239 50.351 1.00 29.62 417 SER A O 1
ATOM 3241 N N . ALA A 1 418 ? 21.791 31.227 50.369 1.00 33.44 418 ALA A N 1
ATOM 3242 C CA . ALA A 1 418 ? 22.842 30.917 49.422 1.00 33.44 418 ALA A CA 1
ATOM 3243 C C . ALA A 1 418 ? 24.027 30.290 50.167 1.00 33.44 418 ALA A C 1
ATOM 3245 O O . ALA A 1 418 ? 24.460 30.846 51.177 1.00 33.44 418 ALA A O 1
ATOM 3246 N N . ARG A 1 419 ? 24.626 29.221 49.624 1.00 30.64 419 ARG A N 1
ATOM 3247 C CA . ARG A 1 419 ? 26.071 28.971 49.768 1.00 30.64 419 ARG A CA 1
ATOM 3248 C C . ARG A 1 419 ? 26.612 27.919 48.787 1.00 30.64 419 ARG A C 1
ATOM 3250 O O . ARG A 1 419 ? 26.306 26.745 48.897 1.00 30.64 419 ARG A O 1
ATOM 3257 N N . ILE A 1 420 ? 27.438 28.425 47.866 1.00 28.42 420 ILE A N 1
ATOM 3258 C CA . ILE A 1 420 ? 28.821 28.012 47.553 1.00 28.42 420 ILE A CA 1
ATOM 3259 C C . ILE A 1 420 ? 29.078 26.534 47.191 1.00 28.42 420 ILE A C 1
ATOM 3261 O O . ILE A 1 420 ? 29.147 25.667 48.052 1.00 28.42 420 ILE A O 1
ATOM 3265 N N . SER A 1 421 ? 29.361 26.363 45.895 1.00 27.66 421 SER A N 1
ATOM 3266 C CA . SER A 1 421 ? 30.491 25.649 45.278 1.00 27.66 421 SER A CA 1
ATOM 3267 C C . SER A 1 421 ? 30.812 24.215 45.699 1.00 27.66 421 SER A C 1
ATOM 3269 O O . SER A 1 421 ? 31.323 23.968 46.786 1.00 27.66 421 SER A O 1
ATOM 3271 N N . THR A 1 422 ? 30.780 23.309 44.721 1.00 27.52 422 THR A N 1
ATOM 3272 C CA . THR A 1 422 ? 31.991 22.556 44.352 1.00 27.52 422 THR A CA 1
ATOM 3273 C C . THR A 1 422 ? 31.885 22.027 42.926 1.00 27.52 422 THR A C 1
ATOM 3275 O O . THR A 1 422 ? 30.895 21.422 42.527 1.00 27.52 422 THR A O 1
ATOM 3278 N N . GLU A 1 423 ? 32.918 22.347 42.157 1.00 31.30 423 GLU A N 1
ATOM 3279 C CA . GLU A 1 423 ? 33.197 21.880 40.809 1.00 31.30 423 GLU A CA 1
ATOM 3280 C C . GLU A 1 423 ? 33.503 20.379 40.840 1.00 31.30 423 GLU A C 1
ATOM 3282 O O . GLU A 1 423 ? 34.351 19.955 41.618 1.00 31.30 423 GLU A O 1
ATOM 3287 N N . TYR A 1 424 ? 32.882 19.601 39.956 1.00 31.05 424 TYR A N 1
ATOM 3288 C CA . TYR A 1 424 ? 33.532 18.440 39.354 1.00 31.05 424 TYR A CA 1
ATOM 3289 C C . TYR A 1 424 ? 33.154 18.391 37.876 1.00 31.05 424 TYR A C 1
ATOM 3291 O O . TYR A 1 424 ? 32.003 18.203 37.490 1.00 31.05 424 TYR A O 1
ATOM 3299 N N . SER A 1 425 ? 34.174 18.663 37.071 1.00 30.17 425 SER A N 1
ATOM 3300 C CA . SER A 1 425 ? 34.234 18.447 35.638 1.00 30.17 425 SER A CA 1
ATOM 3301 C C . SER A 1 425 ? 34.297 16.946 35.386 1.00 30.17 425 SER A C 1
ATOM 3303 O O . SER A 1 425 ? 35.265 16.322 35.813 1.00 30.17 425 SER A O 1
ATOM 3305 N N . ASP A 1 426 ? 33.335 16.395 34.648 1.00 31.55 426 ASP A N 1
ATOM 3306 C CA . ASP A 1 426 ? 33.544 15.119 33.971 1.00 31.55 426 ASP A CA 1
ATOM 3307 C C . ASP A 1 426 ? 33.108 15.210 32.505 1.00 31.55 426 ASP A C 1
ATOM 3309 O O . ASP A 1 426 ? 31.991 15.610 32.163 1.00 31.55 426 ASP A O 1
ATOM 3313 N N . GLY A 1 427 ? 34.082 14.953 31.637 1.00 29.58 427 GLY A N 1
ATOM 3314 C CA . GLY A 1 427 ? 34.020 15.157 30.201 1.00 29.58 427 GLY A CA 1
ATOM 3315 C C . GLY A 1 427 ? 33.496 13.913 29.502 1.00 29.58 427 GLY A C 1
ATOM 3316 O O . GLY A 1 427 ? 34.268 13.038 29.127 1.00 29.58 427 GLY A O 1
ATOM 3317 N N . GLY A 1 428 ? 32.187 13.866 29.263 1.00 28.30 428 GLY A N 1
ATOM 3318 C CA . GLY A 1 428 ? 31.550 12.867 28.405 1.00 28.30 428 GLY A CA 1
ATOM 3319 C C . GLY A 1 428 ? 31.472 13.334 26.951 1.00 28.30 428 GLY A C 1
ATOM 3320 O O . GLY A 1 428 ? 30.567 14.079 26.574 1.00 28.30 428 GLY A O 1
ATOM 3321 N N . SER A 1 429 ? 32.422 12.884 26.129 1.00 25.55 429 SER A N 1
ATOM 3322 C CA . SER A 1 429 ? 32.454 13.051 24.671 1.00 25.55 429 SER A CA 1
ATOM 3323 C C . SER A 1 429 ? 31.210 12.435 24.015 1.00 25.55 429 SER A C 1
ATOM 3325 O O . SER A 1 429 ? 31.084 11.217 23.902 1.00 25.55 429 SER A O 1
ATOM 3327 N N . THR A 1 430 ? 30.274 13.276 23.573 1.00 27.92 430 THR A N 1
ATOM 3328 C CA . THR A 1 430 ? 29.120 12.865 22.764 1.00 27.92 430 THR A CA 1
ATOM 3329 C C . THR A 1 430 ? 29.485 12.947 21.283 1.00 27.92 430 THR A C 1
ATOM 3331 O O . THR A 1 430 ? 29.540 14.017 20.677 1.00 27.92 430 THR A O 1
ATOM 3334 N N . LEU A 1 431 ? 29.737 11.781 20.684 1.00 28.44 431 LEU A N 1
ATOM 3335 C CA . LEU A 1 431 ? 29.861 11.582 19.240 1.00 28.44 431 LEU A CA 1
ATOM 3336 C C . LEU A 1 431 ? 28.503 11.856 18.569 1.00 28.44 431 LEU A C 1
ATOM 3338 O O . LEU A 1 431 ? 27.669 10.969 18.394 1.00 28.44 431 LEU A O 1
ATOM 3342 N N . VAL A 1 432 ? 28.269 13.113 18.189 1.00 26.17 432 VAL A N 1
ATOM 3343 C CA . VAL A 1 432 ? 27.132 13.518 17.354 1.00 26.17 432 VAL A CA 1
ATOM 3344 C C . VAL A 1 432 ? 27.367 12.993 15.934 1.00 26.17 432 VAL A C 1
ATOM 3346 O O . VAL A 1 432 ? 28.003 13.639 15.101 1.00 26.17 432 VAL A O 1
ATOM 3349 N N . ARG A 1 433 ? 26.851 11.791 15.644 1.00 26.27 433 ARG A N 1
ATOM 3350 C CA . ARG A 1 433 ? 26.673 11.309 14.267 1.00 26.27 433 ARG A CA 1
ATOM 3351 C C . ARG A 1 433 ? 25.677 12.232 13.564 1.00 26.27 433 ARG A C 1
ATOM 3353 O O . ARG A 1 433 ? 24.478 12.182 13.827 1.00 26.27 433 ARG A O 1
ATOM 3360 N N . TYR A 1 434 ? 26.170 13.046 12.636 1.00 24.59 434 TYR A N 1
ATOM 3361 C CA . TYR A 1 434 ? 25.339 13.750 11.664 1.00 24.59 434 TYR A CA 1
ATOM 3362 C C . TYR A 1 434 ? 24.608 12.720 10.787 1.00 24.59 434 TYR A C 1
ATOM 3364 O O . TYR A 1 434 ? 25.148 12.222 9.799 1.00 24.59 434 TYR A O 1
ATOM 3372 N N . ARG A 1 435 ? 23.363 12.383 11.147 1.00 29.14 435 ARG A N 1
ATOM 3373 C CA . ARG A 1 435 ? 22.437 11.692 10.244 1.00 29.14 435 ARG A CA 1
ATOM 3374 C C . ARG A 1 435 ? 22.069 12.660 9.120 1.00 29.14 435 ARG A C 1
ATOM 3376 O O . ARG A 1 435 ? 21.374 13.649 9.334 1.00 29.14 435 ARG A O 1
ATOM 3383 N N . LYS A 1 436 ? 22.557 12.361 7.916 1.00 27.28 436 LYS A N 1
ATOM 3384 C CA . LYS A 1 436 ? 22.072 12.925 6.652 1.00 27.28 436 LYS A CA 1
ATOM 3385 C C . LYS A 1 436 ? 20.576 12.595 6.560 1.00 27.28 436 LYS A C 1
ATOM 3387 O O . LYS A 1 436 ? 20.218 11.448 6.315 1.00 27.28 436 LYS A O 1
ATOM 3392 N N . SER A 1 437 ? 19.720 13.579 6.823 1.00 29.00 437 SER A N 1
ATOM 3393 C CA . SER A 1 437 ? 18.279 13.511 6.568 1.00 29.00 437 SER A CA 1
ATOM 3394 C C . SER A 1 437 ? 18.078 13.280 5.071 1.00 29.00 437 SER A C 1
ATOM 3396 O O . SER A 1 437 ? 18.243 14.210 4.282 1.00 29.00 437 SER A O 1
ATOM 3398 N N . ARG A 1 438 ? 17.814 12.031 4.673 1.00 31.47 438 ARG A N 1
ATOM 3399 C CA . ARG A 1 438 ? 17.431 11.686 3.302 1.00 31.47 438 ARG A CA 1
ATOM 3400 C C . ARG A 1 438 ? 16.032 12.256 3.075 1.00 31.47 438 ARG A C 1
ATOM 3402 O O . ARG A 1 438 ? 15.132 11.984 3.859 1.00 31.47 438 ARG A O 1
ATOM 3409 N N . HIS A 1 439 ? 15.891 13.105 2.064 1.00 33.53 439 HIS A N 1
ATOM 3410 C CA . HIS A 1 439 ? 14.591 13.571 1.606 1.00 33.53 439 HIS A CA 1
ATOM 3411 C C . HIS A 1 439 ? 13.938 12.380 0.905 1.00 33.53 439 HIS A C 1
ATOM 3413 O O . HIS A 1 439 ? 14.420 11.960 -0.144 1.00 33.53 439 HIS A O 1
ATOM 3419 N N . ILE A 1 440 ? 12.941 11.778 1.547 1.00 42.53 440 ILE A N 1
ATOM 3420 C CA . ILE A 1 440 ? 12.109 10.737 0.943 1.00 42.53 440 ILE A CA 1
ATOM 3421 C C . ILE A 1 440 ? 11.209 11.447 -0.072 1.00 42.53 440 ILE A C 1
ATOM 3423 O O . ILE A 1 440 ? 10.743 12.561 0.187 1.00 42.53 440 ILE A O 1
ATOM 3427 N N . ASP A 1 441 ? 11.086 10.866 -1.259 1.00 44.53 441 ASP A N 1
ATOM 3428 C CA . ASP A 1 441 ? 10.166 11.332 -2.289 1.00 44.53 441 ASP A CA 1
ATOM 3429 C C . ASP A 1 441 ? 8.759 10.842 -1.907 1.00 44.53 441 ASP A C 1
ATOM 3431 O O . ASP A 1 441 ? 8.571 9.625 -1.836 1.00 44.53 441 ASP A O 1
ATOM 3435 N N . PRO A 1 442 ? 7.803 11.729 -1.574 1.00 50.59 442 PRO A N 1
ATOM 3436 C CA . PRO A 1 442 ? 6.463 11.318 -1.154 1.00 50.59 442 PRO A CA 1
ATOM 3437 C C . PRO A 1 442 ? 5.734 10.492 -2.223 1.00 50.59 442 PRO A C 1
ATOM 3439 O O . PRO A 1 442 ? 4.948 9.618 -1.867 1.00 50.59 442 PRO A O 1
ATOM 3442 N N . ASP A 1 443 ? 6.051 10.694 -3.506 1.00 58.38 443 ASP A N 1
ATOM 3443 C CA . ASP A 1 443 ? 5.433 9.954 -4.613 1.00 58.38 443 ASP A CA 1
ATOM 3444 C C . ASP A 1 443 ? 5.900 8.484 -4.637 1.00 58.38 443 ASP A C 1
ATOM 3446 O O . ASP A 1 443 ? 5.207 7.592 -5.126 1.00 58.38 443 ASP A O 1
ATOM 3450 N N . ARG A 1 444 ? 7.062 8.188 -4.039 1.00 65.75 444 ARG A N 1
ATOM 3451 C CA . ARG A 1 444 ? 7.616 6.832 -3.995 1.00 65.75 444 ARG A CA 1
ATOM 3452 C C . ARG A 1 444 ? 6.852 5.906 -3.048 1.00 65.75 444 ARG A C 1
ATOM 3454 O O . ARG A 1 444 ? 6.608 4.759 -3.410 1.00 65.75 444 ARG A O 1
ATOM 3461 N N . GLU A 1 445 ? 6.452 6.394 -1.874 1.00 64.25 445 GLU A N 1
ATOM 3462 C CA . GLU A 1 445 ? 5.654 5.596 -0.930 1.00 64.25 445 GLU A CA 1
ATOM 3463 C C . GLU A 1 445 ? 4.282 5.246 -1.528 1.00 64.25 445 GLU A C 1
ATOM 3465 O O . GLU A 1 445 ? 3.804 4.128 -1.351 1.00 64.25 445 GLU A O 1
ATOM 3470 N N . GLU A 1 446 ? 3.662 6.151 -2.299 1.00 66.62 446 GLU A N 1
ATOM 3471 C CA . GLU A 1 446 ? 2.388 5.867 -2.979 1.00 66.62 446 GLU A CA 1
ATOM 3472 C C . GLU A 1 446 ? 2.510 4.703 -3.987 1.00 66.62 446 GLU A C 1
ATOM 3474 O O . GLU A 1 446 ? 1.596 3.880 -4.105 1.00 66.62 446 GLU A O 1
ATOM 3479 N N . ASN A 1 447 ? 3.661 4.565 -4.649 1.00 70.75 447 ASN A N 1
ATOM 3480 C CA . ASN A 1 447 ? 3.901 3.538 -5.666 1.00 70.75 447 ASN A CA 1
ATOM 3481 C C . ASN A 1 447 ? 4.151 2.128 -5.116 1.00 70.75 447 ASN A C 1
ATOM 3483 O O . ASN A 1 447 ? 3.684 1.148 -5.709 1.00 70.75 447 ASN A O 1
ATOM 3487 N N . ASP A 1 448 ? 4.850 1.997 -3.988 1.00 71.69 448 ASP A N 1
ATOM 3488 C CA . ASP A 1 448 ? 5.134 0.686 -3.382 1.00 71.69 448 ASP A CA 1
ATOM 3489 C C . ASP A 1 448 ? 3.832 -0.025 -2.983 1.00 71.69 448 ASP A C 1
ATOM 3491 O O . ASP A 1 448 ? 3.649 -1.229 -3.171 1.00 71.69 448 ASP A O 1
ATOM 3495 N N . HIS A 1 449 ? 2.853 0.743 -2.525 1.00 69.88 449 HIS A N 1
ATOM 3496 C CA . HIS A 1 449 ? 1.552 0.211 -2.153 1.00 69.88 449 HIS A CA 1
ATOM 3497 C C . HIS A 1 449 ? 0.590 0.044 -3.308 1.00 69.88 449 HIS A C 1
ATOM 3499 O O . HIS A 1 449 ? -0.314 -0.791 -3.255 1.00 69.88 449 HIS A O 1
ATOM 3505 N N . PHE A 1 450 ? 0.780 0.816 -4.369 1.00 75.94 450 PHE A N 1
ATOM 3506 C CA . PHE A 1 450 ? 0.103 0.509 -5.604 1.00 75.94 450 PHE A CA 1
ATOM 3507 C C . PHE A 1 450 ? 0.534 -0.860 -6.133 1.00 75.94 450 PHE A C 1
ATOM 3509 O O . PHE A 1 450 ? -0.307 -1.673 -6.516 1.00 75.94 450 PHE A O 1
ATOM 3516 N N . SER A 1 451 ? 1.830 -1.154 -6.046 1.00 77.25 451 SER A N 1
ATOM 3517 C CA . SER A 1 451 ? 2.369 -2.476 -6.357 1.00 77.25 451 SER A CA 1
ATOM 3518 C C . SER A 1 451 ? 1.749 -3.549 -5.458 1.00 77.25 451 SER A C 1
ATOM 3520 O O . SER A 1 451 ? 1.303 -4.569 -5.969 1.00 77.25 451 SER A O 1
ATOM 3522 N N . GLU A 1 452 ? 1.586 -3.287 -4.157 1.00 81.19 452 GLU A N 1
ATOM 3523 C CA . GLU A 1 452 ? 0.857 -4.170 -3.232 1.00 81.19 452 GLU A CA 1
ATOM 3524 C C . GLU A 1 452 ? -0.609 -4.391 -3.659 1.00 81.19 452 GLU A C 1
ATOM 3526 O O . GLU A 1 452 ? -1.071 -5.532 -3.725 1.00 81.19 452 GLU A O 1
ATOM 3531 N N . LEU A 1 453 ? -1.338 -3.325 -4.020 1.00 83.12 453 LEU A N 1
ATOM 3532 C CA . LEU A 1 453 ? -2.721 -3.413 -4.504 1.00 83.12 453 LEU A CA 1
ATOM 3533 C C . LEU A 1 453 ? -2.822 -4.274 -5.759 1.00 83.12 453 LEU A C 1
ATOM 3535 O O . LEU A 1 453 ? -3.767 -5.046 -5.915 1.00 83.12 453 LEU A O 1
ATOM 3539 N N . LEU A 1 454 ? -1.866 -4.116 -6.670 1.00 81.06 454 LEU A N 1
ATOM 3540 C CA . LEU A 1 454 ? -1.838 -4.848 -7.921 1.00 81.06 454 LEU A CA 1
ATOM 3541 C C . LEU A 1 454 ? -1.411 -6.286 -7.762 1.00 81.06 454 LEU A C 1
ATOM 3543 O O . LEU A 1 454 ? -2.009 -7.137 -8.417 1.00 81.06 454 LEU A O 1
ATOM 3547 N N . SER A 1 455 ? -0.456 -6.560 -6.876 1.00 78.50 455 SER A N 1
ATOM 3548 C CA . SER A 1 455 ? -0.161 -7.915 -6.445 1.00 78.50 455 SER A CA 1
ATOM 3549 C C . SER A 1 455 ? -1.462 -8.544 -5.977 1.00 78.50 455 SER A C 1
ATOM 3551 O O . SER A 1 455 ? -1.898 -9.505 -6.597 1.00 78.50 455 SER A O 1
ATOM 3553 N N . VAL A 1 456 ? -2.183 -7.927 -5.034 1.00 77.00 456 VAL A N 1
ATOM 3554 C CA . VAL A 1 456 ? -3.466 -8.437 -4.514 1.00 77.00 456 VAL A CA 1
ATOM 3555 C C . VAL A 1 456 ? -4.556 -8.557 -5.599 1.00 77.00 456 VAL A C 1
ATOM 3557 O O . VAL A 1 456 ? -5.322 -9.519 -5.599 1.00 77.00 456 VAL A O 1
ATOM 3560 N N . ALA A 1 457 ? -4.616 -7.642 -6.569 1.00 74.44 457 ALA A N 1
ATOM 3561 C CA . ALA A 1 457 ? -5.579 -7.687 -7.675 1.00 74.44 457 ALA A CA 1
ATOM 3562 C C . ALA A 1 457 ? -5.196 -8.665 -8.804 1.00 74.44 457 ALA A C 1
ATOM 3564 O O . ALA A 1 457 ? -6.032 -8.977 -9.659 1.00 74.44 457 ALA A O 1
ATOM 3565 N N . SER A 1 458 ? -3.942 -9.120 -8.853 1.00 68.31 458 SER A N 1
ATOM 3566 C CA . SER A 1 458 ? -3.457 -10.079 -9.850 1.00 68.31 458 SER A CA 1
ATOM 3567 C C . SER A 1 458 ? -3.858 -11.521 -9.531 1.00 68.31 458 SER A C 1
ATOM 3569 O O . SER A 1 458 ? -3.970 -12.325 -10.458 1.00 68.31 458 SER A O 1
ATOM 3571 N N . TYR A 1 459 ? -4.178 -11.821 -8.267 1.00 64.75 459 TYR A N 1
ATOM 3572 C CA . TYR A 1 459 ? -4.704 -13.118 -7.846 1.00 64.75 459 TYR A CA 1
ATOM 3573 C C . TYR A 1 459 ? -6.079 -13.364 -8.471 1.00 64.75 459 TYR A C 1
ATOM 3575 O O . TYR A 1 459 ? -7.033 -12.612 -8.253 1.00 64.75 459 TYR A O 1
ATOM 3583 N N . SER A 1 460 ? -6.198 -14.439 -9.250 1.00 51.50 460 SER A N 1
ATOM 3584 C CA . SER A 1 460 ? -7.438 -14.805 -9.938 1.00 51.50 460 SER A CA 1
ATOM 3585 C C . SER A 1 460 ? -8.549 -15.255 -8.987 1.00 51.50 460 SER A C 1
ATOM 3587 O O . SER A 1 460 ? -9.719 -15.182 -9.367 1.00 51.50 460 SER A O 1
ATOM 3589 N N . ASP A 1 461 ? -8.219 -15.633 -7.745 1.00 52.59 461 ASP A N 1
ATOM 3590 C CA . ASP A 1 461 ? -9.144 -16.337 -6.861 1.00 52.59 461 ASP A CA 1
ATOM 3591 C C . ASP A 1 461 ? -9.194 -15.765 -5.428 1.00 52.59 461 ASP A C 1
ATOM 3593 O O . ASP A 1 461 ? -8.428 -16.110 -4.535 1.00 52.59 461 ASP A O 1
ATOM 3597 N N . SER A 1 462 ? -10.226 -14.952 -5.180 1.00 56.31 462 SER A N 1
ATOM 3598 C CA . SER A 1 462 ? -10.932 -14.808 -3.889 1.00 56.31 462 SER A CA 1
ATOM 3599 C C . SER A 1 462 ? -10.287 -14.084 -2.694 1.00 56.31 462 SER A C 1
ATOM 3601 O O . SER A 1 462 ? -10.892 -14.091 -1.619 1.00 56.31 462 SER A O 1
ATOM 3603 N N . ILE A 1 463 ? -9.162 -13.378 -2.836 1.00 70.62 463 ILE A N 1
ATOM 3604 C CA . ILE A 1 463 ? -8.671 -12.523 -1.737 1.00 70.62 463 ILE A CA 1
ATOM 3605 C C . ILE A 1 463 ? -9.561 -11.274 -1.630 1.00 70.62 463 ILE A C 1
ATOM 3607 O O . ILE A 1 463 ? -9.363 -10.274 -2.317 1.00 70.62 463 ILE A O 1
ATOM 3611 N N . SER A 1 464 ? -10.586 -11.327 -0.775 1.00 76.06 464 SER A N 1
ATOM 3612 C CA . SER A 1 464 ? -11.376 -10.140 -0.441 1.00 76.06 464 SER A CA 1
ATOM 3613 C C . SER A 1 464 ? -10.608 -9.288 0.564 1.00 76.06 464 SER A C 1
ATOM 3615 O O . SER A 1 464 ? -10.352 -9.754 1.676 1.00 76.06 464 SER A O 1
ATOM 3617 N N . ILE A 1 465 ? -10.287 -8.040 0.218 1.00 86.62 465 ILE A N 1
ATOM 3618 C CA . ILE A 1 465 ? -9.708 -7.104 1.185 1.00 86.62 465 ILE A CA 1
ATOM 3619 C C . ILE A 1 465 ? -10.798 -6.743 2.201 1.00 86.62 465 ILE A C 1
ATOM 3621 O O . ILE A 1 465 ? -11.883 -6.279 1.848 1.00 86.62 465 ILE A O 1
ATOM 3625 N N . SER A 1 466 ? -10.541 -6.969 3.487 1.00 89.69 466 SER A N 1
ATOM 3626 C CA . SER A 1 466 ? -11.471 -6.556 4.534 1.00 89.69 466 SER A CA 1
ATOM 3627 C C . SER A 1 466 ? -11.419 -5.041 4.706 1.00 89.69 466 SER A C 1
ATOM 3629 O O . SER A 1 466 ? -10.359 -4.489 4.989 1.00 89.69 466 SER A O 1
ATOM 3631 N N . LEU A 1 467 ? -12.562 -4.363 4.581 1.00 93.38 467 LEU A N 1
ATOM 3632 C CA . LEU A 1 467 ? -12.629 -2.937 4.895 1.00 93.38 467 LEU A CA 1
ATOM 3633 C C . LEU A 1 467 ? -12.467 -2.721 6.408 1.00 93.38 467 LEU A C 1
ATOM 3635 O O . LEU A 1 467 ? -13.194 -3.360 7.183 1.00 93.38 467 LEU A O 1
ATOM 3639 N N . PRO A 1 468 ? -11.580 -1.808 6.840 1.00 94.56 468 PRO A N 1
ATOM 3640 C CA . PRO A 1 468 ? -11.380 -1.536 8.252 1.00 94.56 468 PRO A CA 1
ATOM 3641 C C . PRO A 1 468 ? -12.638 -0.938 8.883 1.00 94.56 468 PRO A C 1
ATOM 3643 O O . PRO A 1 468 ? -13.399 -0.186 8.267 1.00 94.56 468 PRO A O 1
ATOM 3646 N N . THR A 1 469 ? -12.857 -1.256 10.155 1.00 94.12 469 THR A N 1
ATOM 3647 C CA . THR A 1 469 ? -13.922 -0.649 10.960 1.00 94.12 469 THR A CA 1
ATOM 3648 C C . THR A 1 469 ? -13.365 0.470 11.825 1.00 94.12 469 THR A C 1
ATOM 3650 O O . THR A 1 469 ? -12.179 0.487 12.131 1.00 94.12 469 THR A O 1
ATOM 3653 N N . ILE A 1 470 ? -14.218 1.398 12.259 1.00 96.44 470 ILE A N 1
ATOM 3654 C CA . ILE A 1 470 ? -13.812 2.409 13.237 1.00 96.44 470 ILE A CA 1
ATOM 3655 C C . ILE A 1 470 ? -14.021 1.875 14.653 1.00 96.44 470 ILE A C 1
ATOM 3657 O O . ILE A 1 470 ? -15.100 1.380 15.010 1.00 96.44 470 ILE A O 1
ATOM 3661 N N . VAL A 1 471 ? -12.977 1.993 15.467 1.00 96.38 471 VAL A N 1
ATOM 3662 C CA . VAL A 1 471 ? -12.984 1.684 16.893 1.00 96.38 471 VAL A CA 1
ATOM 3663 C C . VAL A 1 471 ? -12.793 2.961 17.702 1.00 96.38 471 VAL A C 1
ATOM 3665 O O . VAL A 1 471 ? -11.989 3.828 17.366 1.00 96.38 471 VAL A O 1
ATOM 3668 N N . HIS A 1 472 ? -13.559 3.069 18.787 1.00 96.31 472 HIS A N 1
ATOM 3669 C CA . HIS A 1 472 ? -13.404 4.128 19.776 1.00 96.31 472 HIS A CA 1
ATOM 3670 C C . HIS A 1 472 ? -12.806 3.526 21.036 1.00 96.31 472 HIS A C 1
ATOM 3672 O O . HIS A 1 472 ? -13.361 2.592 21.618 1.00 96.31 472 HIS A O 1
ATOM 3678 N N . ILE A 1 473 ? -11.660 4.055 21.434 1.00 97.25 473 ILE A N 1
ATOM 3679 C CA . ILE A 1 473 ? -10.845 3.531 22.514 1.00 97.25 473 ILE A CA 1
ATOM 3680 C C . ILE A 1 473 ? -10.795 4.579 23.609 1.00 97.25 473 ILE A C 1
ATOM 3682 O O . ILE A 1 473 ? -10.274 5.670 23.403 1.00 97.25 473 ILE A O 1
ATOM 3686 N N . THR A 1 474 ? -11.316 4.231 24.781 1.00 97.38 474 THR A N 1
ATOM 3687 C CA . THR A 1 474 ? -11.230 5.077 25.970 1.00 97.38 474 THR A CA 1
ATOM 3688 C C . THR A 1 474 ? -10.161 4.533 26.916 1.00 97.38 474 THR A C 1
ATOM 3690 O O . THR A 1 474 ? -10.157 3.342 27.261 1.00 97.38 474 THR A O 1
ATOM 3693 N N . VAL A 1 475 ? -9.232 5.396 27.319 1.00 97.25 475 VAL A N 1
ATOM 3694 C CA . VAL A 1 475 ? -8.163 5.113 28.289 1.00 97.25 475 VAL A CA 1
ATOM 3695 C C . VAL A 1 475 ? -8.081 6.257 29.297 1.00 97.25 475 VAL A C 1
ATOM 3697 O O . VAL A 1 475 ? -8.358 7.397 28.947 1.00 97.25 475 VAL A O 1
ATOM 3700 N N . GLU A 1 476 ? -7.710 5.962 30.537 1.00 97.69 476 GLU A N 1
ATOM 3701 C CA . GLU A 1 476 ? -7.412 6.978 31.551 1.00 97.69 476 GLU A CA 1
ATOM 3702 C C . GLU A 1 476 ? -5.891 7.132 31.616 1.00 97.69 476 GLU A C 1
ATOM 3704 O O . GLU A 1 476 ? -5.207 6.133 31.829 1.00 97.69 476 GLU A O 1
ATOM 3709 N N . LYS A 1 477 ? -5.361 8.339 31.389 1.00 97.62 477 LYS A N 1
ATOM 3710 C CA . LYS A 1 477 ? -3.917 8.616 31.395 1.00 97.62 477 LYS A CA 1
ATOM 3711 C C . LYS A 1 477 ? -3.518 9.413 32.632 1.00 97.62 477 LYS A C 1
ATOM 3713 O O . LYS A 1 477 ? -3.959 10.549 32.811 1.00 97.62 477 LYS A O 1
ATOM 3718 N N . ASN A 1 478 ? -2.598 8.876 33.423 1.00 97.06 478 ASN A N 1
ATOM 3719 C CA . ASN A 1 478 ? -1.925 9.613 34.488 1.00 97.06 478 ASN A CA 1
ATOM 3720 C C . ASN A 1 478 ? -0.734 10.422 33.947 1.00 97.06 478 ASN A C 1
ATOM 3722 O O . ASN A 1 478 ? -0.278 10.242 32.815 1.00 97.06 478 ASN A O 1
ATOM 3726 N N . ALA A 1 479 ? -0.200 11.331 34.768 1.00 94.94 479 ALA A N 1
ATOM 3727 C CA . ALA A 1 479 ? 0.936 12.179 34.387 1.00 94.94 479 ALA A CA 1
ATOM 3728 C C . ALA A 1 479 ? 2.199 11.374 34.022 1.00 94.94 479 ALA A C 1
ATOM 3730 O O . ALA A 1 479 ? 2.946 11.792 33.142 1.00 94.94 479 ALA A O 1
ATOM 3731 N N . ASN A 1 480 ? 2.390 10.216 34.661 1.00 94.31 480 ASN A N 1
ATOM 3732 C CA . ASN A 1 480 ? 3.583 9.379 34.516 1.00 94.31 480 ASN A CA 1
ATOM 3733 C C . ASN A 1 480 ? 3.376 8.171 33.588 1.00 94.31 480 ASN A C 1
ATOM 3735 O O . ASN A 1 480 ? 4.306 7.390 33.413 1.00 94.31 480 ASN A O 1
ATOM 3739 N N . ASP A 1 481 ? 2.180 7.990 33.022 1.00 95.75 481 ASP A N 1
ATOM 3740 C CA . ASP A 1 481 ? 1.913 6.832 32.170 1.00 95.75 481 ASP A CA 1
ATOM 3741 C C . ASP A 1 481 ? 2.621 6.988 30.822 1.00 95.75 481 ASP A C 1
ATOM 3743 O O . ASP A 1 481 ? 2.451 7.987 30.110 1.00 95.75 481 ASP A O 1
ATOM 3747 N N . GLU A 1 482 ? 3.378 5.963 30.443 1.00 94.31 482 GLU A N 1
ATOM 3748 C CA . GLU A 1 482 ? 3.956 5.863 29.112 1.00 94.31 482 GLU A CA 1
ATOM 3749 C C . GLU A 1 482 ? 2.869 5.536 28.081 1.00 94.31 482 GLU A C 1
ATOM 3751 O O . GLU A 1 482 ? 2.043 4.636 28.256 1.00 94.31 482 GLU A O 1
ATOM 3756 N N . ILE A 1 483 ? 2.887 6.252 26.954 1.00 96.06 483 ILE A N 1
ATOM 3757 C CA . ILE A 1 483 ? 1.956 6.016 25.840 1.00 96.06 483 ILE A CA 1
ATOM 3758 C C . ILE A 1 483 ? 2.121 4.578 25.319 1.00 96.06 483 ILE A C 1
ATOM 3760 O O . ILE A 1 483 ? 1.130 3.886 25.087 1.00 96.06 483 ILE A O 1
ATOM 3764 N N . GLY A 1 484 ? 3.374 4.134 25.162 1.00 96.00 484 GLY A N 1
ATOM 3765 C CA . GLY A 1 484 ? 3.727 2.799 24.683 1.00 96.00 484 GLY A CA 1
ATOM 3766 C C . GLY A 1 484 ? 3.256 2.502 23.257 1.00 96.00 484 GLY A C 1
ATOM 3767 O O . GLY A 1 484 ? 2.790 1.398 22.991 1.00 96.00 484 GLY A O 1
ATOM 3768 N N . LEU A 1 485 ? 3.353 3.488 22.361 1.00 97.19 485 LEU A N 1
ATOM 3769 C CA . LEU A 1 485 ? 3.100 3.338 20.927 1.00 97.19 485 LEU A CA 1
ATOM 3770 C C . LEU A 1 485 ? 4.313 3.823 20.135 1.00 97.19 485 LEU A C 1
ATOM 3772 O O . LEU A 1 485 ? 4.796 4.931 20.382 1.00 97.19 485 LEU A O 1
ATOM 3776 N N . SER A 1 486 ? 4.727 3.035 19.147 1.00 97.00 486 SER A N 1
ATOM 3777 C CA . SER A 1 486 ? 5.596 3.492 18.062 1.00 97.00 486 SER A CA 1
ATOM 3778 C C . SER A 1 486 ? 4.712 3.850 16.873 1.00 97.00 486 SER A C 1
ATOM 3780 O O . SER A 1 486 ? 3.790 3.107 16.526 1.00 97.00 486 SER A O 1
ATOM 3782 N N . LEU A 1 487 ? 4.946 5.024 16.292 1.00 97.31 487 LEU A N 1
ATOM 3783 C CA . LEU A 1 487 ? 4.109 5.588 15.239 1.00 97.31 487 LEU A CA 1
ATOM 3784 C C . LEU A 1 487 ? 4.953 5.917 14.019 1.00 97.31 487 LEU A C 1
ATOM 3786 O O . LEU A 1 487 ? 6.030 6.503 14.149 1.00 97.31 487 LEU A O 1
ATOM 3790 N N . ILE A 1 488 ? 4.406 5.618 12.851 1.00 95.56 488 ILE A N 1
ATOM 3791 C CA . ILE A 1 488 ? 4.957 6.002 11.556 1.00 95.56 488 ILE A CA 1
ATOM 3792 C C . ILE A 1 488 ? 3.925 6.830 10.796 1.00 95.56 488 ILE A C 1
ATOM 3794 O O . ILE A 1 488 ? 2.719 6.723 11.027 1.00 95.56 488 ILE A O 1
ATOM 3798 N N . GLU A 1 489 ? 4.405 7.710 9.932 1.00 94.00 489 GLU A N 1
ATOM 3799 C CA . GLU A 1 489 ? 3.550 8.408 8.980 1.00 94.00 489 GLU A CA 1
ATOM 3800 C C . GLU A 1 489 ? 3.464 7.544 7.725 1.00 94.00 489 GLU A C 1
ATOM 3802 O O . GLU A 1 489 ? 4.494 7.087 7.240 1.00 94.00 489 GLU A O 1
ATOM 3807 N N . LYS A 1 490 ? 2.248 7.272 7.253 1.00 87.56 490 LYS A N 1
ATOM 3808 C CA . LYS A 1 490 ? 1.991 6.492 6.039 1.00 87.56 490 LYS A CA 1
ATOM 3809 C C . LYS A 1 490 ? 0.868 7.188 5.271 1.00 87.56 490 LYS A C 1
ATOM 3811 O O . LYS A 1 490 ? -0.243 7.295 5.791 1.00 87.56 490 LYS A O 1
ATOM 3816 N N . TYR A 1 491 ? 1.152 7.721 4.083 1.00 79.12 491 TYR A N 1
ATOM 3817 C CA . TYR A 1 491 ? 0.192 8.478 3.249 1.00 79.12 491 TYR A CA 1
ATOM 3818 C C . TYR A 1 491 ? -0.460 9.690 3.928 1.00 79.12 491 TYR A C 1
ATOM 3820 O O . TYR A 1 491 ? -1.661 9.937 3.797 1.00 79.12 491 TYR A O 1
ATOM 3828 N N . GLY A 1 492 ? 0.306 10.411 4.743 1.00 84.88 492 GLY A N 1
ATOM 3829 C CA . GLY A 1 492 ? -0.235 11.514 5.542 1.00 84.88 492 GLY A CA 1
ATOM 3830 C C . GLY A 1 492 ? -1.203 11.068 6.648 1.00 84.88 492 GLY A C 1
ATOM 3831 O O . GLY A 1 492 ? -1.844 11.907 7.278 1.00 84.88 492 GLY A O 1
ATOM 3832 N N . THR A 1 493 ? -1.304 9.762 6.918 1.00 90.88 493 THR A N 1
ATOM 3833 C CA . THR A 1 493 ? -2.005 9.210 8.083 1.00 90.88 493 THR A CA 1
ATOM 3834 C C . THR A 1 493 ? -1.001 8.745 9.134 1.00 90.88 493 THR A C 1
ATOM 3836 O O . THR A 1 493 ? 0.154 8.433 8.843 1.00 90.88 493 THR A O 1
ATOM 3839 N N . THR A 1 494 ? -1.418 8.730 10.399 1.00 96.38 494 THR A N 1
ATOM 3840 C CA . THR A 1 494 ? -0.579 8.249 11.504 1.00 96.38 494 THR A CA 1
ATOM 3841 C C . THR A 1 494 ? -0.903 6.795 11.791 1.00 96.38 494 THR A C 1
ATOM 3843 O O . THR A 1 494 ? -1.988 6.501 12.287 1.00 96.38 494 THR A O 1
ATOM 3846 N N . VAL A 1 495 ? 0.040 5.896 11.525 1.00 96.88 495 VAL A N 1
ATOM 3847 C CA . VAL A 1 495 ? -0.140 4.448 11.672 1.00 96.88 495 VAL A CA 1
ATOM 3848 C C . VAL A 1 495 ? 0.639 3.935 12.874 1.00 96.88 495 VAL A C 1
ATOM 3850 O O . VAL A 1 495 ? 1.767 4.357 13.137 1.00 96.88 495 VAL A O 1
ATOM 3853 N N . VAL A 1 496 ? 0.034 3.014 13.619 1.00 97.62 496 VAL A N 1
ATOM 3854 C CA . VAL A 1 496 ? 0.688 2.301 14.717 1.00 97.62 496 VAL A CA 1
ATOM 3855 C C . VAL A 1 496 ? 1.652 1.270 14.138 1.00 97.62 496 VAL A C 1
ATOM 3857 O O . VAL A 1 496 ? 1.212 0.294 13.536 1.00 97.62 496 VAL A O 1
ATOM 3860 N N . SER A 1 497 ? 2.956 1.466 14.324 1.00 96.69 497 SER A N 1
ATOM 3861 C CA . SER A 1 497 ? 3.967 0.492 13.900 1.00 96.69 497 SER A CA 1
ATOM 3862 C C . SER A 1 497 ? 4.240 -0.568 14.962 1.00 96.69 497 SER A C 1
ATOM 3864 O O . SER A 1 497 ? 4.581 -1.686 14.618 1.00 96.69 497 SER A O 1
ATOM 3866 N N . GLU A 1 498 ? 4.098 -0.220 16.244 1.00 96.12 498 GLU A N 1
ATOM 3867 C CA . GLU A 1 498 ? 4.333 -1.133 17.367 1.00 96.12 498 GLU A CA 1
ATOM 3868 C C . GLU A 1 498 ? 3.473 -0.725 18.570 1.00 96.12 498 GLU A C 1
ATOM 3870 O O . GLU A 1 498 ? 3.281 0.470 18.837 1.00 96.12 498 GLU A O 1
ATOM 3875 N N . VAL A 1 499 ? 2.990 -1.711 19.330 1.00 96.88 499 VAL A N 1
ATOM 3876 C CA . VAL A 1 499 ? 2.283 -1.495 20.602 1.00 96.88 499 VAL A CA 1
ATOM 3877 C C . VAL A 1 499 ? 3.061 -2.147 21.742 1.00 96.88 499 VAL A C 1
ATOM 3879 O O . VAL A 1 499 ? 3.149 -3.371 21.832 1.00 96.88 499 VAL A O 1
ATOM 3882 N N . SER A 1 500 ? 3.567 -1.336 22.673 1.00 96.69 500 SER A N 1
ATOM 3883 C CA . SER A 1 500 ? 4.297 -1.842 23.838 1.00 96.69 500 SER A CA 1
ATOM 3884 C C . SER A 1 500 ? 3.402 -2.696 24.743 1.00 96.69 500 SER A C 1
ATOM 3886 O O . SER A 1 500 ? 2.257 -2.348 25.051 1.00 96.69 500 SER A O 1
ATOM 3888 N N . LYS A 1 501 ? 3.965 -3.794 25.263 1.00 94.62 501 LYS A N 1
ATOM 3889 C CA . LYS A 1 501 ? 3.300 -4.694 26.222 1.00 94.62 501 LYS A CA 1
ATOM 3890 C C . LYS A 1 501 ? 3.001 -4.029 27.572 1.00 94.62 501 LYS A C 1
ATOM 3892 O O . LYS A 1 501 ? 2.119 -4.510 28.285 1.00 94.62 501 LYS A O 1
ATOM 3897 N N . SER A 1 502 ? 3.715 -2.962 27.930 1.00 94.06 502 SER A N 1
ATOM 3898 C CA . SER A 1 502 ? 3.496 -2.166 29.149 1.00 94.06 502 SER A CA 1
ATOM 3899 C C . SER A 1 502 ? 2.741 -0.856 28.891 1.00 94.06 502 SER A C 1
ATOM 3901 O O . SER A 1 502 ? 2.429 -0.144 29.840 1.00 94.06 502 SER A O 1
ATOM 3903 N N . GLY A 1 503 ? 2.432 -0.540 27.629 1.00 94.94 503 GLY A N 1
ATOM 3904 C CA . GLY A 1 503 ? 1.848 0.736 27.223 1.00 94.94 503 GLY A CA 1
ATOM 3905 C C . GLY A 1 503 ? 0.374 0.921 27.576 1.00 94.94 503 GLY A C 1
ATOM 3906 O O . GLY A 1 503 ? -0.386 -0.040 27.722 1.00 94.94 503 GLY A O 1
ATOM 3907 N N . LEU A 1 504 ? -0.059 2.185 27.592 1.00 96.19 504 LEU A N 1
ATOM 3908 C CA . LEU A 1 504 ? -1.444 2.602 27.850 1.00 96.19 504 LEU A CA 1
ATOM 3909 C C . LEU A 1 504 ? -2.480 1.934 26.921 1.00 96.19 504 LEU A C 1
ATOM 3911 O O . LEU A 1 504 ? -3.637 1.728 27.297 1.00 96.19 504 LEU A O 1
ATOM 3915 N N . PHE A 1 505 ? -2.066 1.582 25.702 1.00 95.75 505 PHE A N 1
ATOM 3916 C CA . PHE A 1 505 ? -2.931 1.020 24.659 1.00 95.75 505 PHE A CA 1
ATOM 3917 C C . PHE A 1 505 ? -2.797 -0.489 24.469 1.00 95.75 505 PHE A C 1
ATOM 3919 O O . PHE A 1 505 ? -3.356 -1.036 23.510 1.00 95.75 505 PHE A O 1
ATOM 3926 N N . ARG A 1 506 ? -2.113 -1.181 25.390 1.00 93.25 506 ARG A N 1
ATOM 3927 C CA . ARG A 1 506 ? -1.989 -2.642 25.371 1.00 93.25 506 ARG A CA 1
ATOM 3928 C C . ARG A 1 506 ? -3.360 -3.287 25.147 1.00 93.25 506 ARG A C 1
ATOM 3930 O O . ARG A 1 506 ? -4.316 -2.976 25.856 1.00 93.25 506 ARG A O 1
ATOM 3937 N N . SER A 1 507 ? -3.454 -4.208 24.184 1.00 88.06 507 SER A N 1
ATOM 3938 C CA . SER A 1 507 ? -4.668 -4.957 23.785 1.00 88.06 507 SER A CA 1
ATOM 3939 C C . SER A 1 507 ? -5.824 -4.152 23.172 1.00 88.06 507 SER A C 1
ATOM 3941 O O . SER A 1 507 ? -6.792 -4.757 22.714 1.00 88.06 507 SER A O 1
ATOM 3943 N N . LYS A 1 508 ? -5.745 -2.815 23.144 1.00 92.69 508 LYS A N 1
ATOM 3944 C CA . LYS A 1 508 ? -6.802 -1.949 22.594 1.00 92.69 508 LYS A CA 1
ATOM 3945 C C . LYS A 1 508 ? -6.512 -1.516 21.159 1.00 92.69 508 LYS A C 1
ATOM 3947 O O . LYS A 1 508 ? -7.449 -1.367 20.382 1.00 92.69 508 LYS A O 1
ATOM 3952 N N . LEU A 1 509 ? -5.235 -1.332 20.828 1.00 96.38 509 LEU A N 1
ATOM 3953 C CA . LEU A 1 509 ? -4.747 -1.077 19.474 1.00 96.38 509 LEU A CA 1
ATOM 3954 C C . LEU A 1 509 ? -3.919 -2.259 18.976 1.00 96.38 509 LEU A C 1
ATOM 3956 O O . LEU A 1 509 ? -3.377 -3.029 19.772 1.00 96.38 509 LEU A O 1
ATOM 3960 N N . LYS A 1 510 ? -3.832 -2.374 17.653 1.00 96.31 510 LYS A N 1
ATOM 3961 C CA . LYS A 1 510 ? -2.963 -3.317 16.956 1.00 96.31 510 LYS A CA 1
ATOM 3962 C C . LYS A 1 510 ? -2.019 -2.555 16.037 1.00 96.31 510 LYS A C 1
ATOM 3964 O O . LYS A 1 510 ? -2.266 -1.400 15.690 1.00 96.31 510 LYS A O 1
ATOM 3969 N N . GLU A 1 511 ? -0.947 -3.225 15.654 1.00 96.06 511 GLU A N 1
ATOM 3970 C CA . GLU A 1 511 ? -0.071 -2.762 14.585 1.00 96.06 511 GLU A CA 1
ATOM 3971 C C . GLU A 1 511 ? -0.864 -2.649 13.279 1.00 96.06 511 GLU A C 1
ATOM 3973 O O . GLU A 1 511 ? -1.772 -3.441 13.015 1.00 96.06 511 GLU A O 1
ATOM 3978 N N . GLY A 1 512 ? -0.571 -1.608 12.505 1.00 95.25 512 GLY A N 1
ATOM 3979 C CA . GLY A 1 512 ? -1.290 -1.269 11.282 1.00 95.25 512 GLY A CA 1
ATOM 3980 C C . GLY A 1 512 ? -2.570 -0.446 11.480 1.00 95.25 512 GLY A C 1
ATOM 3981 O O . GLY A 1 512 ? -3.117 0.042 10.496 1.00 95.25 512 GLY A O 1
ATOM 3982 N N . CYS A 1 513 ? -3.042 -0.235 12.716 1.00 96.94 513 CYS A N 1
ATOM 3983 C CA . CYS A 1 513 ? -4.169 0.664 12.979 1.00 96.94 513 CYS A CA 1
ATOM 3984 C C . CYS A 1 513 ? -3.811 2.120 12.642 1.00 96.94 513 CYS A C 1
ATOM 3986 O O . CYS A 1 513 ? -2.764 2.627 13.047 1.00 96.94 513 CYS A O 1
ATOM 3988 N N . GLU A 1 514 ? -4.729 2.824 11.990 1.00 97.69 514 GLU A N 1
ATOM 3989 C CA . GLU A 1 514 ? -4.617 4.247 11.682 1.00 97.69 514 GLU A CA 1
ATOM 3990 C C . GLU A 1 514 ? -5.279 5.072 12.784 1.00 97.69 514 GLU A C 1
ATOM 3992 O O . GLU A 1 514 ? -6.432 4.843 13.158 1.00 97.69 514 GLU A O 1
ATOM 3997 N N . LEU A 1 515 ? -4.549 6.042 13.324 1.00 98.12 515 LEU A N 1
ATOM 3998 C CA . LEU A 1 515 ? -5.013 6.941 14.372 1.00 98.12 515 LEU A CA 1
ATOM 3999 C C . LEU A 1 515 ? -5.665 8.157 13.725 1.00 98.12 515 LEU A C 1
ATOM 4001 O O . LEU A 1 515 ? -4.998 8.964 13.087 1.00 98.12 515 LEU A O 1
ATOM 4005 N N . LEU A 1 516 ? -6.977 8.286 13.913 1.00 97.44 516 LEU A N 1
ATOM 4006 C CA . LEU A 1 516 ? -7.802 9.245 13.182 1.00 97.44 516 LEU A CA 1
ATOM 4007 C C . LEU A 1 516 ? -8.065 10.518 13.991 1.00 97.44 516 LEU A C 1
ATOM 4009 O O . LEU A 1 516 ? -7.960 11.632 13.481 1.00 97.44 516 LEU A O 1
ATOM 4013 N N . SER A 1 517 ? -8.421 10.380 15.272 1.00 97.69 517 SER A N 1
ATOM 4014 C CA . SER A 1 517 ? -8.593 11.537 16.160 1.00 97.69 517 SER A CA 1
ATOM 4015 C C . SER A 1 517 ? -8.391 11.204 17.636 1.00 97.69 517 SER A C 1
ATOM 4017 O O . SER A 1 517 ? -8.578 10.062 18.050 1.00 97.69 517 SER A O 1
ATOM 4019 N N . ILE A 1 518 ? -8.045 12.217 18.434 1.00 97.44 518 ILE A N 1
ATOM 4020 C CA . ILE A 1 518 ? -7.923 12.153 19.895 1.00 97.44 518 ILE A CA 1
ATOM 4021 C C . ILE A 1 518 ? -8.805 13.242 20.497 1.00 97.44 518 ILE A C 1
ATOM 4023 O O . ILE A 1 518 ? -8.644 14.415 20.173 1.00 97.44 518 ILE A O 1
ATOM 4027 N N . ASN A 1 519 ? -9.738 12.876 21.376 1.00 95.50 519 ASN A N 1
ATOM 4028 C CA . ASN A 1 519 ? -10.649 13.808 22.050 1.00 95.50 519 ASN A CA 1
ATOM 4029 C C . ASN A 1 519 ? -11.371 14.761 21.076 1.00 95.50 519 ASN A C 1
ATOM 4031 O O . ASN A 1 519 ? -11.586 15.934 21.368 1.00 95.50 519 ASN A O 1
ATOM 4035 N N . GLY A 1 520 ? -11.720 14.265 19.886 1.00 93.75 520 GLY A N 1
ATOM 4036 C CA . GLY A 1 520 ? -12.363 15.066 18.844 1.00 93.75 520 GLY A CA 1
ATOM 4037 C C . GLY A 1 520 ? -11.411 15.924 17.998 1.00 93.75 520 GLY A C 1
ATOM 4038 O O . GLY A 1 520 ? -11.877 16.607 17.091 1.00 93.75 520 GLY A O 1
ATOM 4039 N N . HIS A 1 521 ? -10.097 15.884 18.232 1.00 95.56 521 HIS A N 1
ATOM 4040 C CA . HIS A 1 521 ? -9.090 16.553 17.403 1.00 95.56 521 HIS A CA 1
ATOM 4041 C C . HIS A 1 521 ? -8.463 15.580 16.405 1.00 95.56 521 HIS A C 1
ATOM 4043 O O . HIS A 1 521 ? -7.974 14.523 16.800 1.00 95.56 521 HIS A O 1
ATOM 4049 N N . THR A 1 522 ? -8.471 15.928 15.119 1.00 95.50 522 THR A N 1
ATOM 4050 C CA . THR A 1 522 ? -7.878 15.108 14.054 1.00 95.50 522 THR A CA 1
ATOM 4051 C C . THR A 1 522 ? -6.374 14.928 14.255 1.00 95.50 522 THR A C 1
ATOM 4053 O O . THR A 1 522 ? -5.655 15.873 14.593 1.00 95.50 522 THR A O 1
ATOM 4056 N N . VAL A 1 523 ? -5.894 13.706 14.037 1.00 96.50 523 VAL A N 1
ATOM 4057 C CA . VAL A 1 523 ? -4.468 13.375 14.053 1.00 96.50 523 VAL A CA 1
ATOM 4058 C C . VAL A 1 523 ? -3.945 13.458 12.624 1.00 96.50 523 VAL A C 1
ATOM 4060 O O . VAL A 1 523 ? -4.337 12.669 11.777 1.00 96.50 523 VAL A O 1
ATOM 4063 N N . THR A 1 524 ? -3.060 14.417 12.357 1.00 93.12 524 THR A N 1
ATOM 4064 C CA . THR A 1 524 ? -2.489 14.633 11.016 1.00 93.12 524 THR A CA 1
ATOM 4065 C C . THR A 1 524 ? -1.089 14.054 10.843 1.00 93.12 524 THR A C 1
ATOM 4067 O O . THR A 1 524 ? -0.628 13.910 9.724 1.00 93.12 524 THR A O 1
ATOM 4070 N N . SER A 1 525 ? -0.373 13.776 11.936 1.00 95.94 525 SER A N 1
ATOM 4071 C CA . SER A 1 525 ? 0.973 13.193 11.892 1.00 95.94 525 SER A CA 1
ATOM 4072 C C . SER A 1 525 ? 1.358 12.572 13.239 1.00 95.94 525 SER A C 1
ATOM 4074 O O . SER A 1 525 ? 0.824 12.996 14.280 1.00 95.94 525 SER A O 1
ATOM 4076 N N . PRO A 1 526 ? 2.344 11.650 13.273 1.00 97.06 526 PRO A N 1
ATOM 4077 C CA . PRO A 1 526 ? 2.871 11.081 14.516 1.00 97.06 526 PRO A CA 1
ATOM 4078 C C . PRO A 1 526 ? 3.280 12.152 15.530 1.00 97.06 526 PRO A C 1
ATOM 4080 O O . PRO A 1 526 ? 3.031 12.044 16.731 1.00 97.06 526 PRO A O 1
ATOM 4083 N N . ARG A 1 527 ? 3.857 13.256 15.044 1.00 95.25 527 ARG A N 1
ATOM 4084 C CA . ARG A 1 527 ? 4.260 14.385 15.888 1.00 95.25 527 ARG A CA 1
ATOM 4085 C C . ARG A 1 527 ? 3.060 15.126 16.478 1.00 95.25 527 ARG A C 1
ATOM 4087 O O . ARG A 1 527 ? 3.125 15.549 17.634 1.00 95.25 527 ARG A O 1
ATOM 4094 N N . SER A 1 528 ? 1.985 15.289 15.704 1.00 95.56 528 SER A N 1
ATOM 4095 C CA . SER A 1 528 ? 0.730 15.872 16.189 1.00 95.56 528 SER A CA 1
ATOM 4096 C C . SER A 1 528 ? 0.124 15.002 17.292 1.00 95.56 528 SER A C 1
ATOM 4098 O O . SER A 1 528 ? -0.214 15.519 18.359 1.00 95.56 528 SER A O 1
ATOM 4100 N N . PHE A 1 529 ? 0.103 13.680 17.087 1.00 96.62 529 PHE A N 1
ATOM 4101 C CA . PHE A 1 529 ? -0.336 12.707 18.087 1.00 96.62 529 PHE A CA 1
ATOM 4102 C C . PHE A 1 529 ? 0.460 12.823 19.393 1.00 96.62 529 PHE A C 1
ATOM 4104 O O . PHE A 1 529 ? -0.121 13.040 20.456 1.00 96.62 529 PHE A O 1
ATOM 4111 N N . ILE A 1 530 ? 1.795 12.749 19.317 1.00 96.06 530 ILE A N 1
ATOM 4112 C CA . ILE A 1 530 ? 2.671 12.811 20.498 1.00 96.06 530 ILE A CA 1
ATOM 4113 C C . ILE A 1 530 ? 2.454 14.121 21.260 1.00 96.06 530 ILE A C 1
ATOM 4115 O O . ILE A 1 530 ? 2.371 14.116 22.487 1.00 96.06 530 ILE A O 1
ATOM 4119 N N . ARG A 1 531 ? 2.312 15.246 20.547 1.00 94.81 531 ARG A N 1
ATOM 4120 C CA . ARG A 1 531 ? 2.049 16.548 21.170 1.00 94.81 531 ARG A CA 1
ATOM 4121 C C . ARG A 1 531 ? 0.709 16.573 21.908 1.00 94.81 531 ARG A C 1
ATOM 4123 O O . ARG A 1 531 ? 0.662 17.085 23.018 1.00 94.81 531 ARG A O 1
ATOM 4130 N N . MET A 1 532 ? -0.353 16.021 21.318 1.00 95.19 532 MET A N 1
ATOM 4131 C CA . MET A 1 532 ? -1.672 15.952 21.963 1.00 95.19 532 MET A CA 1
ATOM 4132 C C . MET A 1 532 ? -1.670 15.052 23.204 1.00 95.19 532 MET A C 1
ATOM 4134 O O . MET A 1 532 ? -2.372 15.340 24.167 1.00 95.19 532 MET A O 1
ATOM 4138 N N . MET A 1 533 ? -0.865 13.988 23.202 1.00 95.75 533 MET A N 1
ATOM 4139 C CA . MET A 1 533 ? -0.798 13.026 24.305 1.00 95.75 533 MET A CA 1
ATOM 4140 C C . MET A 1 533 ? 0.121 13.454 25.455 1.00 95.75 533 MET A C 1
ATOM 4142 O O . MET A 1 533 ? -0.123 13.069 26.600 1.00 95.75 533 MET A O 1
ATOM 4146 N N . LYS A 1 534 ? 1.187 14.213 25.169 1.00 93.19 534 LYS A N 1
ATOM 4147 C CA . LYS A 1 534 ? 2.228 14.551 26.152 1.00 93.19 534 LYS A CA 1
ATOM 4148 C C . LYS A 1 534 ? 1.668 15.310 27.353 1.00 93.19 534 LYS A C 1
ATOM 4150 O O . LYS A 1 534 ? 1.928 14.924 28.489 1.00 93.19 534 LYS A O 1
ATOM 4155 N N . ASP A 1 535 ? 0.867 16.336 27.088 1.00 86.75 535 ASP A N 1
ATOM 4156 C CA . ASP A 1 535 ? 0.406 17.274 28.117 1.00 86.75 535 ASP A CA 1
ATOM 4157 C C . ASP A 1 535 ? -0.968 16.894 28.694 1.00 86.75 535 ASP A C 1
ATOM 4159 O O . ASP A 1 535 ? -1.480 17.561 29.591 1.00 86.75 535 ASP A O 1
ATOM 4163 N N . PHE A 1 536 ? -1.579 15.818 28.191 1.00 95.25 536 PHE A N 1
ATOM 4164 C CA . PHE A 1 536 ? -2.918 15.412 28.595 1.00 95.25 536 PHE A CA 1
ATOM 4165 C C . PHE A 1 536 ? -2.882 14.451 29.789 1.00 95.25 536 PHE A C 1
ATOM 4167 O O . PHE A 1 536 ? -2.156 13.451 29.776 1.00 95.25 536 PHE A O 1
ATOM 4174 N N . THR A 1 537 ? -3.706 14.726 30.798 1.00 96.12 537 THR A N 1
ATOM 4175 C CA . THR A 1 537 ? -4.021 13.824 31.912 1.00 96.12 537 THR A CA 1
ATOM 4176 C C . THR A 1 537 ? -5.536 13.675 32.029 1.00 96.12 537 THR A C 1
ATOM 4178 O O . THR A 1 537 ? -6.284 14.617 31.768 1.00 96.12 537 THR A O 1
ATOM 4181 N N . GLY A 1 538 ? -5.995 12.481 32.394 1.00 97.25 538 GLY A N 1
ATOM 4182 C CA . GLY A 1 538 ? -7.410 12.133 32.487 1.00 97.25 538 GLY A CA 1
ATOM 4183 C C . GLY A 1 538 ? -7.890 11.219 31.357 1.00 97.25 538 GLY A C 1
ATOM 4184 O O . GLY A 1 538 ? -7.100 10.515 30.720 1.00 97.25 538 GLY A O 1
ATOM 4185 N N . GLN A 1 539 ? -9.195 11.244 31.093 1.00 97.69 539 GLN A N 1
ATOM 4186 C CA . GLN A 1 539 ? -9.830 10.390 30.093 1.00 97.69 539 GLN A CA 1
ATOM 4187 C C . GLN A 1 539 ? -9.494 10.818 28.656 1.00 97.69 539 GLN A C 1
ATOM 4189 O O . GLN A 1 539 ? -9.802 11.929 28.227 1.00 97.69 539 GLN A O 1
ATOM 4194 N N . ILE A 1 540 ? -8.920 9.895 27.888 1.00 97.00 540 ILE A N 1
ATOM 4195 C CA . ILE A 1 540 ? -8.590 10.046 26.472 1.00 97.00 540 ILE A CA 1
ATOM 4196 C C . ILE A 1 540 ? -9.494 9.134 25.653 1.00 97.00 540 ILE A C 1
ATOM 4198 O O . ILE A 1 540 ? -9.603 7.939 25.927 1.00 97.00 540 ILE A O 1
ATOM 4202 N N . VAL A 1 541 ? -10.107 9.696 24.616 1.00 96.94 541 VAL A N 1
ATOM 4203 C CA . VAL A 1 541 ? -10.913 8.985 23.626 1.00 96.94 541 VAL A CA 1
ATOM 4204 C C . VAL A 1 541 ? -10.206 9.049 22.279 1.00 96.94 541 VAL A C 1
ATOM 4206 O O . VAL A 1 541 ? -10.110 10.112 21.671 1.00 96.94 541 VAL A O 1
ATOM 4209 N N . ILE A 1 542 ? -9.730 7.905 21.799 1.00 97.62 542 ILE A N 1
ATOM 4210 C CA . ILE A 1 542 ? -9.112 7.758 20.482 1.00 97.62 542 ILE A CA 1
ATOM 4211 C C . ILE A 1 542 ? -10.122 7.163 19.510 1.00 97.62 542 ILE A C 1
ATOM 4213 O O . ILE A 1 542 ? -10.785 6.177 19.821 1.00 97.62 542 ILE A O 1
ATOM 4217 N N . MET A 1 543 ? -10.213 7.748 18.323 1.00 97.88 543 MET A N 1
ATOM 4218 C CA . MET A 1 543 ? -10.837 7.140 17.154 1.00 97.88 543 MET A CA 1
ATOM 4219 C C . MET A 1 543 ? -9.728 6.561 16.278 1.00 97.88 543 MET A C 1
ATOM 4221 O O . MET A 1 543 ? -8.826 7.301 15.882 1.00 97.88 543 MET A O 1
ATOM 4225 N N . ALA A 1 544 ? -9.787 5.264 15.992 1.00 98.06 544 ALA A N 1
ATOM 4226 C CA . ALA A 1 544 ? -8.799 4.567 15.174 1.00 98.06 544 ALA A CA 1
ATOM 4227 C C . ALA A 1 544 ? -9.467 3.569 14.222 1.00 98.06 544 ALA A C 1
ATOM 4229 O O . ALA A 1 544 ? -10.624 3.189 14.433 1.00 98.06 544 ALA A O 1
ATOM 4230 N N . SER A 1 545 ? -8.750 3.133 13.190 1.00 97.50 545 SER A N 1
ATOM 4231 C CA . SER A 1 545 ? -9.155 1.980 12.386 1.00 97.50 545 SER A CA 1
ATOM 4232 C C . SER A 1 545 ? -8.886 0.669 13.144 1.00 97.50 545 SER A C 1
ATOM 4234 O O . SER A 1 545 ? -7.999 0.594 13.995 1.00 97.50 545 SER A O 1
ATOM 4236 N N . SER A 1 546 ? -9.670 -0.376 12.875 1.00 95.75 546 SER A N 1
ATOM 4237 C CA . SER A 1 546 ? -9.452 -1.711 13.450 1.00 95.75 546 SER A CA 1
ATOM 4238 C C . SER A 1 546 ? -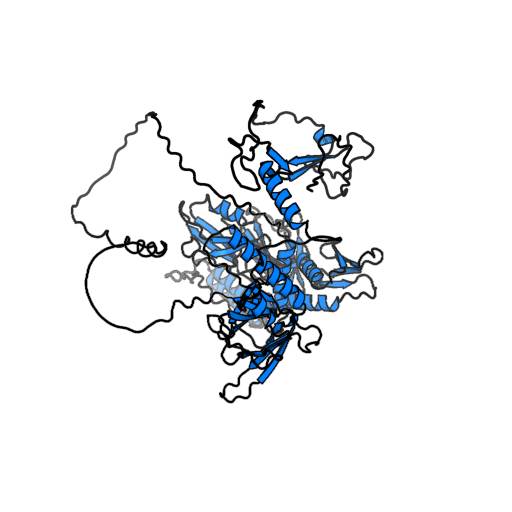8.304 -2.463 12.789 1.00 95.75 546 SER A C 1
ATOM 4240 O O . SER A 1 546 ? -7.691 -3.308 13.434 1.00 95.75 546 SER A O 1
ATOM 4242 N N . ASP A 1 547 ? -8.055 -2.147 11.521 1.00 93.69 547 ASP A N 1
ATOM 4243 C CA . ASP A 1 547 ? -7.129 -2.811 10.610 1.00 93.69 547 ASP A CA 1
ATOM 4244 C C . ASP A 1 547 ? -6.567 -1.748 9.635 1.00 93.69 547 ASP A C 1
ATOM 4246 O O . ASP A 1 547 ? -7.124 -0.638 9.569 1.00 93.69 547 ASP A O 1
ATOM 4250 N N . PRO A 1 548 ? -5.488 -2.041 8.890 1.00 93.12 548 PRO A N 1
ATOM 4251 C CA . PRO A 1 548 ? -4.972 -1.144 7.856 1.00 93.12 548 PRO A CA 1
ATOM 4252 C C . PRO A 1 548 ? -6.020 -0.825 6.784 1.00 93.12 548 PRO A C 1
ATOM 4254 O O . PRO A 1 548 ? -6.853 -1.674 6.445 1.00 93.12 548 PRO A O 1
ATOM 4257 N N . SER A 1 549 ? -5.971 0.381 6.215 1.00 94.06 549 SER A N 1
ATOM 4258 C CA . SER A 1 549 ? -6.748 0.681 5.009 1.00 94.06 549 SER A CA 1
ATOM 4259 C C . SER A 1 549 ? -6.282 -0.172 3.826 1.00 94.06 549 SER A C 1
ATOM 4261 O O . SER A 1 549 ? -5.098 -0.513 3.748 1.00 94.06 549 SER A O 1
ATOM 4263 N N . PRO A 1 550 ? -7.186 -0.510 2.881 1.00 93.00 550 PRO A N 1
ATOM 4264 C CA . PRO A 1 550 ? -6.782 -1.087 1.605 1.00 93.00 550 PRO A CA 1
ATOM 4265 C C . PRO A 1 550 ? -5.664 -0.248 0.969 1.00 93.00 550 PRO A C 1
ATOM 4267 O O . PRO A 1 550 ? -5.745 0.981 1.045 1.00 93.00 550 PRO A O 1
ATOM 4270 N N . PRO A 1 551 ? -4.654 -0.857 0.328 1.00 90.06 551 PRO A N 1
ATOM 4271 C CA . PRO A 1 551 ? -3.599 -0.095 -0.332 1.00 90.06 551 PRO A CA 1
ATOM 4272 C C . PRO A 1 551 ? -4.182 0.926 -1.323 1.00 90.06 551 PRO A C 1
ATOM 4274 O O . PRO A 1 551 ? -5.111 0.614 -2.070 1.00 90.06 551 PRO A O 1
ATOM 4277 N N . GLY A 1 552 ? -3.691 2.167 -1.276 1.00 91.19 552 GLY A N 1
ATOM 4278 C CA . GLY A 1 552 ? -4.229 3.302 -2.041 1.00 91.19 552 GLY A CA 1
ATOM 4279 C C . GLY A 1 552 ? -5.490 3.966 -1.460 1.00 91.19 552 GLY A C 1
ATOM 4280 O O . GLY A 1 552 ? -5.872 5.037 -1.924 1.00 91.19 552 GLY A O 1
ATOM 4281 N N . ALA A 1 553 ? -6.135 3.390 -0.440 1.00 94.94 553 ALA A N 1
ATOM 4282 C CA . ALA A 1 553 ? -7.197 4.057 0.314 1.00 94.94 553 ALA A CA 1
ATOM 4283 C C . ALA A 1 553 ? -6.629 4.802 1.530 1.00 94.94 553 ALA A C 1
ATOM 4285 O O . ALA A 1 553 ? -5.640 4.381 2.127 1.00 94.94 553 ALA A O 1
ATOM 4286 N N . LYS A 1 554 ? -7.296 5.885 1.937 1.00 95.12 554 LYS A N 1
ATOM 4287 C CA . LYS A 1 554 ? -6.932 6.679 3.115 1.00 95.12 554 LYS A CA 1
ATOM 4288 C C . LYS A 1 554 ? -8.157 7.188 3.860 1.00 95.12 554 LYS A C 1
ATOM 4290 O O . LYS A 1 554 ? -9.217 7.406 3.265 1.00 95.12 554 LYS A O 1
ATOM 4295 N N . PHE A 1 555 ? -8.016 7.403 5.165 1.00 96.75 555 PHE A N 1
ATOM 4296 C CA . PHE A 1 555 ? -9.056 8.049 5.957 1.00 96.75 555 PHE A CA 1
ATOM 4297 C C . PHE A 1 555 ? -8.957 9.574 5.901 1.00 96.75 555 PHE A C 1
ATOM 4299 O O . PHE A 1 555 ? -7.913 10.157 6.178 1.00 96.75 555 PHE A O 1
ATOM 4306 N N . ILE A 1 556 ? -10.090 10.222 5.644 1.00 96.31 556 ILE A N 1
ATOM 4307 C CA . ILE A 1 556 ? -10.262 11.673 5.719 1.00 96.31 556 ILE A CA 1
ATOM 4308 C C . ILE A 1 556 ? -11.200 11.974 6.880 1.00 96.31 556 ILE A C 1
ATOM 4310 O O . ILE A 1 556 ? -12.316 11.453 6.944 1.00 96.31 556 ILE A O 1
ATOM 4314 N N . VAL A 1 557 ? -10.733 12.787 7.829 1.00 96.62 557 VAL A N 1
ATOM 4315 C CA . VAL A 1 557 ? -11.449 13.067 9.078 1.00 96.62 557 VAL A CA 1
ATOM 4316 C C . VAL A 1 557 ? -11.830 14.537 9.145 1.00 96.62 557 VAL A C 1
ATOM 4318 O O . VAL A 1 557 ? -10.976 15.395 9.372 1.00 96.62 557 VAL A O 1
ATOM 4321 N N . VAL A 1 558 ? -13.125 14.819 9.024 1.00 96.00 558 VAL A N 1
ATOM 4322 C CA . VAL A 1 558 ? -13.675 16.173 9.164 1.00 96.00 558 VAL A CA 1
ATOM 4323 C C . VAL A 1 558 ? -14.439 16.321 10.469 1.00 96.00 558 VAL A C 1
ATOM 4325 O O . VAL A 1 558 ? -15.055 15.375 10.961 1.00 96.00 558 VAL A O 1
ATOM 4328 N N . LYS A 1 559 ? -14.426 17.524 11.042 1.00 94.88 559 LYS A N 1
ATOM 4329 C CA . LYS A 1 559 ? -15.182 17.834 12.256 1.00 94.88 559 LYS A CA 1
ATOM 4330 C C . LYS A 1 559 ? -16.499 18.506 11.886 1.00 94.88 559 LYS A C 1
ATOM 4332 O O . LYS A 1 559 ? -16.513 19.650 11.449 1.00 94.88 559 LYS A O 1
ATOM 4337 N N . LYS A 1 560 ? -17.611 17.818 12.127 1.00 91.94 560 LYS A N 1
ATOM 4338 C CA . LYS A 1 560 ? -18.960 18.366 11.990 1.00 91.94 560 LYS A CA 1
ATOM 4339 C C . LYS A 1 560 ? -19.289 19.232 13.207 1.00 91.94 560 LYS A C 1
ATOM 4341 O O . LYS A 1 560 ? -19.221 18.758 14.347 1.00 91.94 560 LYS A O 1
ATOM 4346 N N . SER A 1 561 ? -19.625 20.502 12.984 1.00 85.06 561 SER A N 1
ATOM 4347 C CA . SER A 1 561 ? -20.076 21.403 14.047 1.00 85.06 561 SER A CA 1
ATOM 4348 C C . SER A 1 561 ? -21.468 20.987 14.545 1.00 85.06 561 SER A C 1
ATOM 4350 O O . SER A 1 561 ? -22.328 20.554 13.782 1.00 85.06 561 SER A O 1
ATOM 4352 N N . PHE A 1 562 ? -21.691 21.087 15.858 1.00 75.38 562 PHE A N 1
ATOM 4353 C CA . PHE A 1 562 ? -22.972 20.736 16.487 1.00 75.38 562 PHE A CA 1
ATOM 4354 C C . PHE A 1 562 ? -24.068 21.792 16.266 1.00 75.38 562 PHE A C 1
ATOM 4356 O O . PHE A 1 562 ? -25.222 21.545 16.605 1.00 75.38 562 PHE A O 1
ATOM 4363 N N . GLU A 1 563 ? -23.720 22.958 15.720 1.00 69.69 563 GLU A N 1
ATOM 4364 C CA . GLU A 1 563 ? -24.609 24.125 15.631 1.00 69.69 563 GLU A CA 1
ATOM 4365 C C . GLU A 1 563 ? -25.651 24.025 14.499 1.00 69.69 563 GLU A C 1
ATOM 4367 O O . GLU A 1 563 ? -26.593 24.810 14.463 1.00 69.69 563 GLU A O 1
ATOM 4372 N N . PHE A 1 564 ? -25.560 23.009 13.637 1.00 56.62 564 PHE A N 1
ATOM 4373 C CA . PHE A 1 564 ? -26.449 22.786 12.490 1.00 56.62 564 PHE A CA 1
ATOM 4374 C C . PHE A 1 564 ? -27.730 22.004 12.839 1.00 56.62 564 PHE A C 1
ATOM 4376 O O . PHE A 1 564 ? -28.043 20.956 12.274 1.00 56.62 564 PHE A O 1
ATOM 4383 N N . VAL A 1 565 ? -28.487 22.494 13.822 1.00 54.84 565 VAL A N 1
ATOM 4384 C CA . VAL A 1 565 ? -29.825 21.975 14.156 1.00 54.84 565 VAL A CA 1
ATOM 4385 C C . VAL A 1 565 ? -30.843 23.070 13.860 1.00 54.84 565 VAL A C 1
ATOM 4387 O O . VAL A 1 565 ? -31.415 23.642 14.786 1.00 54.84 565 VAL A O 1
ATOM 4390 N N . GLY A 1 566 ? -31.045 23.429 12.587 1.00 50.91 566 GLY A N 1
ATOM 4391 C CA . GLY A 1 566 ? -31.926 24.566 12.338 1.00 50.91 566 GLY A CA 1
ATOM 4392 C C . GLY A 1 566 ? -32.245 25.027 10.925 1.00 50.91 566 GLY A C 1
ATOM 4393 O O . GLY A 1 566 ? -32.628 26.177 10.833 1.00 50.91 566 GLY A O 1
ATOM 4394 N N . ASP A 1 567 ? -32.185 24.214 9.869 1.00 55.81 567 ASP A N 1
ATOM 4395 C CA . ASP A 1 567 ? -33.118 24.390 8.744 1.00 55.81 567 ASP A CA 1
ATOM 4396 C C . ASP A 1 567 ? -33.228 23.115 7.899 1.00 55.81 567 ASP A C 1
ATOM 4398 O O . ASP A 1 567 ? -32.272 22.369 7.714 1.00 55.81 567 ASP A O 1
ATOM 4402 N N . LYS A 1 568 ? -34.449 22.783 7.466 1.00 59.47 568 LYS A N 1
ATOM 4403 C CA . LYS A 1 568 ? -34.787 21.463 6.894 1.00 59.47 568 LYS A CA 1
ATOM 4404 C C . LYS A 1 568 ? -34.367 21.266 5.433 1.00 59.47 568 LYS A C 1
ATOM 4406 O O . LYS A 1 568 ? -34.538 20.158 4.933 1.00 59.47 568 LYS A O 1
ATOM 4411 N N . ASP A 1 569 ? -33.795 22.288 4.805 1.00 62.94 569 ASP A N 1
ATOM 4412 C CA . ASP A 1 569 ? -33.435 22.301 3.381 1.00 62.94 569 ASP A CA 1
ATOM 4413 C C . ASP A 1 569 ? -31.927 22.500 3.158 1.00 62.94 569 ASP A C 1
ATOM 4415 O O . ASP A 1 569 ? -31.498 23.047 2.144 1.00 62.94 569 ASP A O 1
ATOM 4419 N N . GLU A 1 570 ? -31.097 22.067 4.108 1.00 62.62 570 GLU A N 1
ATOM 4420 C CA . GLU A 1 570 ? -29.650 22.100 3.922 1.00 62.62 570 GLU A CA 1
ATOM 4421 C C . GLU A 1 570 ? -29.226 21.085 2.860 1.00 62.62 570 GLU A C 1
ATOM 4423 O O . GLU A 1 570 ? -29.232 19.868 3.068 1.00 62.62 570 GLU A O 1
ATOM 4428 N N . GLU A 1 571 ? -28.885 21.627 1.690 1.00 70.44 571 GLU A N 1
ATOM 4429 C CA . GLU A 1 571 ? -28.143 20.938 0.642 1.00 70.44 571 GLU A CA 1
ATOM 4430 C C . GLU A 1 571 ? -26.982 20.147 1.246 1.00 70.44 571 GLU A C 1
ATOM 4432 O O . GLU A 1 571 ? -26.251 20.628 2.113 1.00 70.44 571 GLU A O 1
ATOM 4437 N N . GLN A 1 572 ? -26.818 18.926 0.757 1.00 84.94 572 GLN A N 1
ATOM 4438 C CA . GLN A 1 572 ? -25.795 17.998 1.209 1.00 84.94 572 GLN A CA 1
ATOM 4439 C C . GLN A 1 572 ? -24.399 18.576 0.922 1.00 84.94 572 GLN A C 1
ATOM 4441 O O . GLN A 1 572 ? -24.114 18.956 -0.210 1.00 84.94 572 GLN A O 1
ATOM 4446 N N . ASP A 1 573 ? -23.517 18.610 1.928 1.00 92.88 573 ASP A N 1
ATOM 4447 C CA . ASP A 1 573 ? -22.135 19.105 1.765 1.00 92.88 573 ASP A CA 1
ATOM 4448 C C . ASP A 1 573 ? -21.308 18.279 0.763 1.00 92.88 573 ASP A C 1
ATOM 4450 O O . ASP A 1 573 ? -20.330 18.768 0.200 1.00 92.88 573 ASP A O 1
ATOM 4454 N N . ILE A 1 574 ? -21.691 17.016 0.572 1.00 96.88 574 ILE A N 1
ATOM 4455 C CA . ILE A 1 574 ? -21.106 16.072 -0.378 1.00 96.88 574 ILE A CA 1
ATOM 4456 C C . ILE A 1 574 ? -22.229 15.200 -0.947 1.00 96.88 574 ILE A C 1
ATOM 4458 O O . ILE A 1 574 ? -23.064 14.703 -0.184 1.00 96.88 574 ILE A O 1
ATOM 4462 N N . SER A 1 575 ? -22.252 15.015 -2.266 1.00 96.81 575 SER A N 1
ATOM 4463 C CA . SER A 1 575 ? -23.179 14.111 -2.955 1.00 96.81 575 SER A CA 1
ATOM 4464 C C . SER A 1 575 ? -22.441 12.895 -3.512 1.00 96.81 575 SER A C 1
ATOM 4466 O O . SER A 1 575 ? -21.246 12.946 -3.822 1.00 96.81 575 SER A O 1
ATOM 4468 N N . PHE A 1 576 ? -23.154 11.772 -3.622 1.00 97.44 576 PHE A N 1
ATOM 4469 C CA . PHE A 1 576 ? -22.588 10.523 -4.120 1.00 97.44 576 PHE A CA 1
ATOM 4470 C C . PHE A 1 576 ? -23.412 9.954 -5.261 1.00 97.44 576 PHE A C 1
ATOM 4472 O O . PHE A 1 576 ? -24.632 9.867 -5.168 1.00 97.44 576 PHE A O 1
ATOM 4479 N N . GLN A 1 577 ? -22.723 9.401 -6.252 1.00 96.62 577 GLN A N 1
ATOM 4480 C CA . GLN A 1 577 ? -23.334 8.638 -7.328 1.00 96.62 577 GLN A CA 1
ATOM 4481 C C . GLN A 1 577 ? -22.884 7.179 -7.259 1.00 96.62 577 GLN A C 1
ATOM 4483 O O . GLN A 1 577 ? -21.708 6.870 -7.058 1.00 96.62 577 GLN A O 1
ATOM 4488 N N . LYS A 1 578 ? -23.820 6.242 -7.433 1.00 95.62 578 LYS A N 1
ATOM 4489 C CA . LYS A 1 578 ? -23.492 4.813 -7.498 1.00 95.62 578 LYS A CA 1
ATOM 4490 C C . LYS A 1 578 ? -23.150 4.408 -8.928 1.00 95.62 578 LYS A C 1
ATOM 4492 O O . LYS A 1 578 ? -24.037 4.345 -9.773 1.00 95.62 578 LYS A O 1
ATOM 4497 N N . LEU A 1 579 ? -21.897 4.028 -9.156 1.00 92.88 579 LEU A N 1
ATOM 4498 C CA . LEU A 1 579 ? -21.394 3.556 -10.445 1.00 92.88 579 LEU A CA 1
ATOM 4499 C C . LEU A 1 579 ? -20.727 2.189 -10.271 1.00 92.88 579 LEU A C 1
ATOM 4501 O O . LEU A 1 579 ? -19.879 1.999 -9.402 1.00 92.88 579 LEU A O 1
ATOM 4505 N N . ASN A 1 580 ? -21.150 1.203 -11.068 1.00 88.75 580 ASN A N 1
ATOM 4506 C CA . ASN A 1 580 ? -20.623 -0.172 -11.039 1.00 88.75 580 ASN A CA 1
ATOM 4507 C C . ASN A 1 580 ? -20.605 -0.822 -9.640 1.00 88.75 580 ASN A C 1
ATOM 4509 O O . ASN A 1 580 ? -19.749 -1.637 -9.315 1.00 88.75 580 ASN A O 1
ATOM 4513 N N . GLY A 1 581 ? -21.573 -0.469 -8.789 1.00 89.25 581 GLY A N 1
ATOM 4514 C CA . GLY A 1 581 ? -21.685 -1.030 -7.441 1.00 89.25 581 GLY A CA 1
ATOM 4515 C C . GLY A 1 581 ? -20.835 -0.345 -6.366 1.00 89.25 581 GLY A C 1
ATOM 4516 O O . GLY A 1 581 ? -20.967 -0.735 -5.208 1.00 89.25 581 GLY A O 1
ATOM 4517 N N . ILE A 1 582 ? -20.046 0.675 -6.715 1.00 94.00 582 ILE A N 1
ATOM 4518 C CA . ILE A 1 582 ? -19.228 1.487 -5.801 1.00 94.00 582 ILE A CA 1
ATOM 4519 C C . ILE A 1 582 ? -19.793 2.916 -5.770 1.00 94.00 582 ILE A C 1
ATOM 4521 O O . ILE A 1 582 ? -20.365 3.378 -6.759 1.00 94.00 582 ILE A O 1
ATOM 4525 N N . LEU A 1 583 ? -19.692 3.612 -4.635 1.00 96.56 583 LEU A N 1
ATOM 4526 C CA . LEU A 1 583 ? -20.055 5.028 -4.559 1.00 96.56 583 LEU A CA 1
ATOM 4527 C C . LEU A 1 583 ? -18.881 5.912 -4.955 1.00 96.56 583 LEU A C 1
ATOM 4529 O O . LEU A 1 583 ? -17.786 5.765 -4.415 1.00 96.56 583 LEU A O 1
ATOM 4533 N N . ARG A 1 584 ? -19.142 6.847 -5.865 1.00 96.50 584 ARG A N 1
ATOM 4534 C CA . ARG A 1 584 ? -18.235 7.927 -6.244 1.00 96.50 584 ARG A CA 1
ATOM 4535 C C . ARG A 1 584 ? -18.729 9.246 -5.683 1.00 96.50 584 ARG A C 1
ATOM 4537 O O . ARG A 1 584 ? -19.936 9.424 -5.528 1.00 96.50 584 ARG A O 1
ATOM 4544 N N . VAL A 1 585 ? -17.808 10.150 -5.397 1.00 97.44 585 VAL A N 1
ATOM 4545 C CA . VAL A 1 585 ? -18.127 11.544 -5.086 1.00 97.44 585 VAL A CA 1
ATOM 4546 C C . VAL A 1 585 ? -18.582 12.221 -6.373 1.00 97.44 585 VAL A C 1
ATOM 4548 O O . VAL A 1 585 ? -17.839 12.238 -7.350 1.00 97.44 585 VAL A O 1
ATOM 4551 N N . GLU A 1 586 ? -19.811 12.724 -6.383 1.00 96.69 586 GLU A N 1
ATOM 4552 C CA . GLU A 1 586 ? -20.384 13.425 -7.538 1.00 96.69 586 GLU A CA 1
ATOM 4553 C C . GLU A 1 586 ? -20.132 14.929 -7.451 1.00 96.69 586 GLU A C 1
ATOM 4555 O O . GLU A 1 586 ? -19.818 15.550 -8.457 1.00 96.69 586 GLU A O 1
ATOM 4560 N N . GLY A 1 587 ? -20.241 15.499 -6.252 1.00 96.38 587 GLY A N 1
ATOM 4561 C CA . GLY A 1 587 ? -20.046 16.922 -6.028 1.00 96.38 587 GLY A CA 1
ATOM 4562 C C . GLY A 1 587 ? -19.701 17.226 -4.579 1.00 96.38 587 GLY A C 1
ATOM 4563 O O . GLY A 1 587 ? -20.101 16.510 -3.653 1.00 96.38 587 GLY A O 1
ATOM 4564 N N . ILE A 1 588 ? -18.949 18.307 -4.388 1.00 97.06 588 ILE A N 1
ATOM 4565 C CA . ILE A 1 588 ? -18.574 18.836 -3.076 1.00 97.06 588 ILE A CA 1
ATOM 4566 C C . ILE A 1 588 ? -19.029 20.287 -3.020 1.00 97.06 588 ILE A C 1
ATOM 4568 O O . ILE A 1 588 ? -18.682 21.097 -3.877 1.00 97.06 588 ILE A O 1
ATOM 4572 N N . LYS A 1 589 ? -19.811 20.635 -2.000 1.00 96.06 589 LYS A N 1
ATOM 4573 C CA . LYS A 1 589 ? -20.279 22.007 -1.825 1.00 96.06 589 LYS A CA 1
ATOM 4574 C C . LYS A 1 589 ? -19.114 22.894 -1.391 1.00 96.06 589 LYS A C 1
ATOM 4576 O O . LYS A 1 589 ? -18.493 22.623 -0.369 1.00 96.06 589 LYS A O 1
ATOM 4581 N N . GLU A 1 590 ? -18.878 23.998 -2.102 1.00 94.50 590 GLU A N 1
ATOM 4582 C CA . GLU A 1 590 ? -17.773 24.940 -1.821 1.00 94.50 590 GLU A CA 1
ATOM 4583 C C . GLU A 1 590 ? -17.789 25.513 -0.393 1.00 94.50 590 GLU A C 1
ATOM 4585 O O . GLU A 1 590 ? -16.747 25.850 0.158 1.00 94.50 590 GLU A O 1
ATOM 4590 N N . ALA A 1 591 ? -18.973 25.628 0.213 1.00 92.44 591 ALA A N 1
ATOM 4591 C CA . ALA A 1 591 ? -19.153 26.105 1.586 1.00 92.44 591 ALA A CA 1
ATOM 4592 C C . ALA A 1 591 ? -19.344 24.970 2.615 1.00 92.44 591 ALA A C 1
ATOM 4594 O O . ALA A 1 591 ? -19.629 25.248 3.779 1.00 92.44 591 ALA A O 1
ATOM 4595 N N . GLY A 1 592 ? -19.254 23.708 2.186 1.00 92.75 592 GLY A N 1
ATOM 4596 C CA . GLY A 1 592 ? -19.488 22.538 3.028 1.00 92.75 592 GLY A CA 1
ATOM 4597 C C . GLY A 1 592 ? -18.262 22.128 3.844 1.00 92.75 592 GLY A C 1
ATOM 4598 O O . GLY A 1 592 ? -17.134 22.535 3.563 1.00 92.75 592 GLY A O 1
ATOM 4599 N N . ILE A 1 593 ? -18.455 21.248 4.832 1.00 93.94 593 ILE A N 1
ATOM 4600 C CA . ILE A 1 593 ? -17.366 20.783 5.719 1.00 93.94 593 ILE A CA 1
ATOM 4601 C C . ILE A 1 593 ? -16.250 20.007 4.998 1.00 93.94 593 ILE A C 1
ATOM 4603 O O . ILE A 1 593 ? -15.193 19.765 5.580 1.00 93.94 593 ILE A O 1
ATOM 4607 N N . PHE A 1 594 ? -16.497 19.584 3.756 1.00 96.00 594 PHE A N 1
ATOM 4608 C CA . PHE A 1 594 ? -15.556 18.836 2.923 1.00 96.00 594 PHE A CA 1
ATOM 4609 C C . PHE A 1 594 ? -14.777 19.721 1.942 1.00 96.00 594 PHE A C 1
ATOM 4611 O O . PHE A 1 594 ? -13.835 19.231 1.326 1.00 96.00 594 PHE A O 1
ATOM 4618 N N . ALA A 1 595 ? -15.112 21.009 1.813 1.00 95.31 595 ALA A N 1
ATOM 4619 C CA . ALA A 1 595 ? -14.506 21.902 0.822 1.00 95.31 595 ALA A CA 1
ATOM 4620 C C . ALA A 1 595 ? -12.989 22.090 1.001 1.00 95.31 595 ALA A C 1
ATOM 4622 O O . ALA A 1 595 ? -12.267 22.287 0.030 1.00 95.31 595 ALA A O 1
ATOM 4623 N N . GLU A 1 596 ? -12.501 22.017 2.243 1.00 94.19 596 GLU A N 1
ATOM 4624 C CA . GLU A 1 596 ? -11.074 22.150 2.574 1.00 94.19 596 GLU A CA 1
ATOM 4625 C C . GLU A 1 596 ? -10.336 20.802 2.627 1.00 94.19 596 GLU A C 1
ATOM 4627 O O . GLU A 1 596 ? -9.162 20.748 3.000 1.00 94.19 596 GLU A O 1
ATOM 4632 N N . THR A 1 597 ? -11.020 19.702 2.305 1.00 95.31 597 THR A N 1
ATOM 4633 C CA . THR A 1 597 ? -10.393 18.378 2.256 1.00 95.31 597 THR A CA 1
ATOM 4634 C C . THR A 1 597 ? -9.725 18.135 0.910 1.00 95.31 597 THR A C 1
ATOM 4636 O O . THR A 1 597 ? -9.886 18.886 -0.044 1.00 95.31 597 THR A O 1
ATOM 4639 N N . ASP A 1 598 ? -8.970 17.051 0.835 1.00 93.81 598 ASP A N 1
ATOM 4640 C CA . ASP A 1 598 ? -8.359 16.538 -0.384 1.00 93.81 598 ASP A CA 1
ATOM 4641 C C . ASP A 1 598 ? -9.276 15.580 -1.164 1.00 93.81 598 ASP A C 1
ATOM 4643 O O . ASP A 1 598 ? -8.815 14.903 -2.083 1.00 93.81 598 ASP A O 1
ATOM 4647 N N . ILE A 1 599 ? -10.568 15.522 -0.818 1.00 96.38 599 ILE A N 1
ATOM 4648 C CA . ILE A 1 599 ? -11.575 14.784 -1.585 1.00 96.38 599 ILE A CA 1
ATOM 4649 C C . ILE A 1 599 ? -11.821 15.519 -2.902 1.00 96.38 599 ILE A C 1
ATOM 4651 O O . ILE A 1 599 ? -12.047 16.727 -2.912 1.00 96.38 599 ILE A O 1
ATOM 4655 N N . SER A 1 600 ? -11.814 14.783 -4.009 1.00 95.75 600 SER A N 1
ATOM 4656 C CA . SER A 1 600 ? -12.146 15.293 -5.339 1.00 95.75 600 SER A CA 1
ATOM 4657 C C . SER A 1 600 ? -13.356 14.575 -5.936 1.00 95.75 600 SER A C 1
ATOM 4659 O O . SER A 1 600 ? -13.676 13.438 -5.582 1.00 95.75 600 SER A O 1
ATOM 4661 N N . GLU A 1 601 ? -14.030 15.229 -6.882 1.00 95.50 601 GLU A N 1
ATOM 4662 C CA . GLU A 1 601 ? -15.061 14.583 -7.700 1.00 95.50 601 GLU A CA 1
ATOM 4663 C C . GLU A 1 601 ? -14.475 13.375 -8.448 1.00 95.50 601 GLU A C 1
ATOM 4665 O O . GLU A 1 601 ? -13.365 13.418 -8.984 1.00 95.50 601 GLU A O 1
ATOM 4670 N N . GLY A 1 602 ? -15.222 12.271 -8.457 1.00 95.25 602 GLY A N 1
ATOM 4671 C CA . GLY A 1 602 ? -14.799 10.986 -9.009 1.00 95.25 602 GLY A CA 1
ATOM 4672 C C . GLY A 1 602 ? -14.127 10.038 -8.011 1.00 95.25 602 GLY A C 1
ATOM 4673 O O . GLY A 1 602 ? -14.081 8.838 -8.294 1.00 95.25 602 GLY A O 1
ATOM 4674 N N . ASP A 1 603 ? -13.672 10.510 -6.844 1.00 97.31 603 ASP A N 1
ATOM 4675 C CA . ASP A 1 603 ? -13.072 9.648 -5.815 1.00 97.31 603 ASP A CA 1
ATOM 4676 C C . ASP A 1 603 ? -14.064 8.605 -5.294 1.00 97.31 603 ASP A C 1
ATOM 4678 O O . ASP A 1 603 ? -15.271 8.852 -5.213 1.00 97.31 603 ASP A O 1
ATOM 4682 N N . LEU A 1 604 ? -13.569 7.424 -4.910 1.00 97.38 604 LEU A N 1
ATOM 4683 C CA . LEU A 1 604 ? -14.441 6.358 -4.415 1.00 97.38 604 LEU A CA 1
ATOM 4684 C C . LEU A 1 604 ? -14.602 6.465 -2.900 1.00 97.38 604 LEU A C 1
ATOM 4686 O O . LEU A 1 604 ? -13.620 6.485 -2.160 1.00 97.38 604 LEU A O 1
ATOM 4690 N N . CYS A 1 605 ? -15.843 6.448 -2.424 1.00 97.88 605 CYS A N 1
ATOM 4691 C CA . CYS A 1 605 ? -16.145 6.321 -1.005 1.00 97.88 605 CYS A CA 1
ATOM 4692 C C . CYS A 1 605 ? -16.349 4.844 -0.660 1.00 97.88 605 CYS A C 1
ATOM 4694 O O . CYS A 1 605 ? -17.292 4.209 -1.136 1.00 97.88 605 CYS A O 1
ATOM 4696 N N . LEU A 1 606 ? -15.469 4.285 0.174 1.00 97.44 606 LEU A N 1
ATOM 4697 C CA . LEU A 1 606 ? -15.537 2.881 0.590 1.00 97.44 606 LEU A CA 1
ATOM 4698 C C . LEU A 1 606 ? -16.341 2.715 1.886 1.00 97.44 606 LEU A C 1
ATOM 4700 O O . LEU A 1 606 ? -17.136 1.780 2.022 1.00 97.44 606 LEU A O 1
ATOM 4704 N N . SER A 1 607 ? -16.166 3.624 2.852 1.00 97.50 607 SER A N 1
ATOM 4705 C CA . SER A 1 607 ? -16.935 3.616 4.101 1.00 97.50 607 SER A CA 1
ATOM 4706 C C . SER A 1 607 ? -17.036 4.994 4.757 1.00 97.50 607 SER A C 1
ATOM 4708 O O . SER A 1 607 ? -16.177 5.848 4.562 1.00 97.50 607 SER A O 1
ATOM 4710 N N . ILE A 1 608 ? -18.075 5.192 5.571 1.00 97.50 608 ILE A N 1
ATOM 4711 C CA . ILE A 1 608 ? -18.304 6.394 6.381 1.00 97.50 608 ILE A CA 1
ATOM 4712 C C . ILE A 1 608 ? -18.488 5.959 7.834 1.00 97.50 608 ILE A C 1
ATOM 4714 O O . ILE A 1 608 ? -19.437 5.245 8.162 1.00 97.50 608 ILE A O 1
ATOM 4718 N N . ASN A 1 609 ? -17.565 6.353 8.710 1.00 96.06 609 ASN A N 1
ATOM 4719 C CA . ASN A 1 609 ? -17.487 5.924 10.108 1.00 96.06 609 ASN A CA 1
ATOM 4720 C C . ASN A 1 609 ? -17.575 4.398 10.278 1.00 96.06 609 ASN A C 1
ATOM 4722 O O . ASN A 1 609 ? -18.262 3.874 11.159 1.00 96.06 609 ASN A O 1
ATOM 4726 N N . GLY A 1 610 ? -16.892 3.669 9.391 1.00 94.12 610 GLY A N 1
ATOM 4727 C CA . GLY A 1 610 ? -16.867 2.206 9.382 1.00 94.12 610 GLY A CA 1
ATOM 4728 C C . GLY A 1 610 ? -18.167 1.561 8.896 1.00 94.12 610 GLY A C 1
ATOM 4729 O O . GLY A 1 610 ? -18.308 0.342 8.985 1.00 94.12 610 GLY A O 1
ATOM 4730 N N . VAL A 1 611 ? -19.128 2.348 8.397 1.00 94.69 611 VAL A N 1
ATOM 4731 C CA . VAL A 1 611 ? -20.300 1.855 7.667 1.00 94.69 611 VAL A CA 1
ATOM 4732 C C . VAL A 1 611 ? -19.949 1.814 6.179 1.00 94.69 611 VAL A C 1
ATOM 4734 O O . VAL A 1 611 ? -19.680 2.871 5.612 1.00 94.69 611 VAL A O 1
ATOM 4737 N N . PRO A 1 612 ? -19.962 0.645 5.518 1.00 95.12 612 PRO A N 1
ATOM 4738 C CA . PRO A 1 612 ? -19.653 0.566 4.095 1.00 95.12 612 PRO A CA 1
ATOM 4739 C C . PRO A 1 612 ? -20.630 1.384 3.258 1.00 95.12 612 PRO A C 1
ATOM 4741 O O . PRO A 1 612 ? -21.848 1.351 3.470 1.00 95.12 612 PRO A O 1
ATOM 4744 N N . ALA A 1 613 ? -20.088 2.089 2.275 1.00 95.25 613 ALA A N 1
ATOM 4745 C CA . ALA A 1 613 ? -20.827 3.026 1.451 1.00 95.25 613 ALA A CA 1
ATOM 4746 C C . ALA A 1 613 ? -21.465 2.285 0.249 1.00 95.25 613 ALA A C 1
ATOM 4748 O O . ALA A 1 613 ? -21.032 2.373 -0.893 1.00 95.25 613 ALA A O 1
ATOM 4749 N N . ILE A 1 614 ? -22.492 1.472 0.525 1.00 94.62 614 ILE A N 1
ATOM 4750 C CA . ILE A 1 614 ? -23.094 0.530 -0.452 1.00 94.62 614 ILE A CA 1
ATOM 4751 C C . ILE A 1 614 ? -24.116 1.169 -1.405 1.00 94.62 614 ILE A C 1
ATOM 4753 O O . ILE A 1 614 ? -24.462 0.617 -2.459 1.00 94.62 614 ILE A O 1
ATOM 4757 N N . SER A 1 615 ? -24.680 2.295 -0.984 1.00 95.88 615 SER A N 1
ATOM 4758 C CA . SER A 1 615 ? -25.657 3.095 -1.715 1.00 95.88 615 SER A CA 1
ATOM 4759 C C . SER A 1 615 ? -25.681 4.507 -1.148 1.00 95.88 615 SER A C 1
ATOM 4761 O O . SER A 1 615 ? -25.372 4.710 0.029 1.00 95.88 615 SER A O 1
ATOM 4763 N N . GLU A 1 616 ? -26.089 5.464 -1.973 1.00 96.94 616 GLU A N 1
ATOM 4764 C CA . GLU A 1 616 ? -26.179 6.880 -1.616 1.00 96.94 616 GLU A CA 1
ATOM 4765 C C . GLU A 1 616 ? -27.007 7.065 -0.335 1.00 96.94 616 GLU A C 1
ATOM 4767 O O . GLU A 1 616 ? -26.534 7.617 0.652 1.00 96.94 616 GLU A O 1
ATOM 4772 N N . ASN A 1 617 ? -28.185 6.438 -0.263 1.00 93.62 617 ASN A N 1
ATOM 4773 C CA . ASN A 1 617 ? -29.042 6.457 0.927 1.00 93.62 617 ASN A CA 1
ATOM 4774 C C . ASN A 1 617 ? -28.364 5.917 2.200 1.00 93.62 617 ASN A C 1
ATOM 4776 O O . ASN A 1 617 ? -28.718 6.310 3.314 1.00 93.62 617 ASN A O 1
ATOM 4780 N N . VAL A 1 618 ? -27.444 4.954 2.089 1.00 94.12 618 VAL A N 1
ATOM 4781 C CA . VAL A 1 618 ? -26.701 4.439 3.250 1.00 94.12 618 VAL A CA 1
ATOM 4782 C C . VAL A 1 618 ? -25.592 5.404 3.647 1.00 94.12 618 VAL A C 1
ATOM 4784 O O . VAL A 1 618 ? -25.477 5.697 4.837 1.00 94.12 618 VAL A O 1
ATOM 4787 N N . ALA A 1 619 ? -24.855 5.942 2.675 1.00 96.12 619 ALA A N 1
ATOM 4788 C CA . ALA A 1 619 ? -23.833 6.960 2.899 1.00 96.12 619 ALA A CA 1
ATOM 4789 C C . ALA A 1 619 ? -24.431 8.213 3.562 1.00 96.12 619 ALA A C 1
ATOM 4791 O O . ALA A 1 619 ? -23.997 8.610 4.643 1.00 96.12 619 ALA A O 1
ATOM 4792 N N . MET A 1 620 ? -25.525 8.744 3.014 1.00 94.69 620 MET A N 1
ATOM 4793 C CA . MET A 1 620 ? -26.214 9.915 3.561 1.00 94.69 620 MET A CA 1
ATOM 4794 C C . MET A 1 620 ? -26.762 9.671 4.966 1.00 94.69 620 MET A C 1
ATOM 4796 O O . MET A 1 620 ? -26.625 10.516 5.850 1.00 94.69 620 MET A O 1
ATOM 4800 N N . ARG A 1 621 ? -27.320 8.483 5.236 1.00 92.00 621 ARG A N 1
ATOM 4801 C CA . ARG A 1 621 ? -27.744 8.125 6.600 1.00 92.00 621 ARG A CA 1
ATOM 4802 C C . ARG A 1 621 ? -26.563 8.000 7.563 1.00 92.00 621 ARG A C 1
ATOM 4804 O O . ARG A 1 621 ? -26.725 8.345 8.732 1.00 92.00 621 ARG A O 1
ATOM 4811 N N . ALA A 1 622 ? -25.410 7.504 7.117 1.00 94.56 622 ALA A N 1
ATOM 4812 C CA . ALA A 1 622 ? -24.203 7.423 7.939 1.00 94.56 622 ALA A CA 1
ATOM 4813 C C . ALA A 1 622 ? -23.657 8.824 8.275 1.00 94.56 622 ALA A C 1
ATOM 4815 O O . ALA A 1 622 ? -23.372 9.101 9.443 1.00 94.56 622 ALA A O 1
ATOM 4816 N N . LEU A 1 623 ? -23.619 9.734 7.296 1.00 94.50 623 LEU A N 1
ATOM 4817 C CA . LEU A 1 623 ? -23.245 11.140 7.493 1.00 94.50 623 LEU A CA 1
ATOM 4818 C C . LEU A 1 623 ? -24.209 11.878 8.428 1.00 94.50 623 LEU A C 1
ATOM 4820 O O . LEU A 1 623 ? -23.782 12.567 9.355 1.00 94.50 623 LEU A O 1
ATOM 4824 N N . ALA A 1 624 ? -25.518 11.702 8.233 1.00 91.00 624 ALA A N 1
ATOM 4825 C CA . ALA A 1 624 ? -26.535 12.356 9.052 1.00 91.00 624 ALA A CA 1
ATOM 4826 C C . ALA A 1 624 ? -26.484 11.902 10.520 1.00 91.00 624 ALA A C 1
ATOM 4828 O O . ALA A 1 624 ? -26.691 12.705 11.427 1.00 91.00 624 ALA A O 1
ATOM 4829 N N . ARG A 1 625 ? -26.194 10.617 10.765 1.00 90.25 625 ARG A N 1
ATOM 4830 C CA . ARG A 1 625 ? -26.114 10.039 12.120 1.00 90.25 625 ARG A CA 1
ATOM 4831 C C . ARG A 1 625 ? -24.819 10.362 12.851 1.00 90.25 625 ARG A C 1
ATOM 4833 O O . ARG A 1 625 ? -24.775 10.225 14.072 1.00 90.25 625 ARG A O 1
ATOM 4840 N N . THR A 1 626 ? -23.775 10.730 12.122 1.00 90.56 626 THR A N 1
ATOM 4841 C CA . THR A 1 626 ? -22.482 11.035 12.721 1.00 90.56 626 THR A CA 1
ATOM 4842 C C . THR A 1 626 ? -22.531 12.379 13.443 1.00 90.56 626 THR A C 1
ATOM 4844 O O . THR A 1 626 ? -23.024 13.371 12.906 1.00 90.56 626 THR A O 1
ATOM 4847 N N . GLN A 1 627 ? -21.992 12.402 14.662 1.00 89.75 627 GLN A N 1
ATOM 4848 C CA . GLN A 1 627 ? -21.820 13.600 15.480 1.00 89.75 627 GLN A CA 1
ATOM 4849 C C . GLN A 1 627 ? -20.330 13.815 15.760 1.00 89.75 627 GLN A C 1
ATOM 4851 O O . GLN A 1 627 ? -19.612 12.852 16.026 1.00 89.75 627 GLN A O 1
ATOM 4856 N N . GLY A 1 628 ? -19.867 15.067 15.730 1.00 92.94 628 GLY A N 1
ATOM 4857 C CA . GLY A 1 628 ? -18.451 15.386 15.904 1.00 92.94 628 GLY A CA 1
ATOM 4858 C C . GLY A 1 628 ? -17.620 14.965 14.692 1.00 92.94 628 GLY A C 1
ATOM 4859 O O . GLY A 1 628 ? -17.849 15.459 13.593 1.00 92.94 628 GLY A O 1
ATOM 4860 N N . ASN A 1 629 ? -16.646 14.076 14.880 1.00 95.44 629 ASN A N 1
ATOM 4861 C CA . ASN A 1 629 ? -15.741 13.685 13.800 1.00 95.44 629 ASN A CA 1
ATOM 4862 C C . ASN A 1 629 ? -16.385 12.664 12.855 1.00 95.44 629 ASN A C 1
ATOM 4864 O O . ASN A 1 629 ? -16.941 11.649 13.283 1.00 95.44 629 ASN A O 1
ATOM 4868 N N . VAL A 1 630 ? -16.274 12.935 11.560 1.00 96.56 630 VAL A N 1
ATOM 4869 C CA . VAL A 1 630 ? -16.684 12.060 10.465 1.00 96.56 630 VAL A CA 1
ATOM 4870 C C . VAL A 1 630 ? -15.420 11.534 9.800 1.00 96.56 630 VAL A C 1
ATOM 4872 O O . VAL A 1 630 ? -14.649 12.320 9.263 1.00 96.56 630 VAL A O 1
ATOM 4875 N N . ALA A 1 631 ? -15.203 10.222 9.841 1.00 97.44 631 ALA A N 1
ATOM 4876 C CA . ALA A 1 631 ? -14.134 9.545 9.116 1.00 97.44 631 ALA A CA 1
ATOM 4877 C C . ALA A 1 631 ? -14.682 8.925 7.829 1.00 97.44 631 ALA A C 1
ATOM 4879 O O . ALA A 1 631 ? -15.584 8.087 7.880 1.00 97.44 631 ALA A O 1
ATOM 4880 N N . LEU A 1 632 ? -14.137 9.313 6.682 1.00 98.00 632 LEU A N 1
ATOM 4881 C CA . LEU A 1 632 ? -14.451 8.735 5.382 1.00 98.00 632 LEU A CA 1
ATOM 4882 C C . LEU A 1 632 ? -13.245 7.927 4.919 1.00 98.00 632 LEU A C 1
ATOM 4884 O O . LEU A 1 632 ? -12.148 8.467 4.848 1.00 98.00 632 LEU A O 1
ATOM 4888 N N . LEU A 1 633 ? -13.441 6.649 4.605 1.00 97.62 633 LEU A N 1
ATOM 4889 C CA . LEU A 1 633 ? -12.433 5.852 3.915 1.00 97.62 633 LEU A CA 1
ATOM 4890 C C . LEU A 1 633 ? -12.583 6.103 2.415 1.00 97.62 633 LEU A C 1
ATOM 4892 O O . LEU A 1 633 ? -13.543 5.617 1.807 1.00 97.62 633 LEU A O 1
ATOM 4896 N N . MET A 1 634 ? -11.657 6.871 1.851 1.00 97.62 634 MET A N 1
ATOM 4897 C CA . MET A 1 634 ? -11.672 7.310 0.459 1.00 97.62 634 MET A CA 1
ATOM 4898 C C . MET A 1 634 ? -10.571 6.614 -0.336 1.00 97.62 634 MET A C 1
ATOM 4900 O O . MET A 1 634 ? -9.489 6.363 0.186 1.00 97.62 634 MET A O 1
ATOM 4904 N N . PHE A 1 635 ? -10.841 6.317 -1.603 1.00 96.88 635 PHE A N 1
ATOM 4905 C CA . PHE A 1 635 ? -9.858 5.831 -2.567 1.00 96.88 635 PHE A CA 1
ATOM 4906 C C . PHE A 1 635 ? -9.675 6.910 -3.648 1.00 96.88 635 PHE A C 1
ATOM 4908 O O . PHE A 1 635 ? -10.558 7.048 -4.506 1.00 96.88 635 PHE A O 1
ATOM 4915 N N . PRO A 1 636 ? -8.593 7.713 -3.582 1.00 95.94 636 PRO A N 1
ATOM 4916 C CA . PRO A 1 636 ? -8.380 8.832 -4.492 1.00 95.94 636 PRO A CA 1
ATOM 4917 C C . PRO A 1 636 ? -8.091 8.339 -5.911 1.00 95.94 636 PRO A C 1
ATOM 4919 O O . PRO A 1 636 ? -7.061 7.710 -6.170 1.00 95.94 636 PRO A O 1
ATOM 4922 N N . MET A 1 637 ? -8.986 8.635 -6.853 1.00 95.88 637 MET A N 1
ATOM 4923 C CA . MET A 1 637 ? -8.867 8.129 -8.225 1.00 95.88 637 MET A CA 1
ATOM 4924 C C . MET A 1 637 ? -7.691 8.764 -8.968 1.00 95.88 637 MET A C 1
ATOM 4926 O O . MET A 1 637 ? -7.025 8.090 -9.750 1.00 95.88 637 MET A O 1
ATOM 4930 N N . ALA A 1 638 ? -7.397 10.035 -8.685 1.00 94.62 638 ALA A N 1
ATOM 4931 C CA . ALA A 1 638 ? -6.279 10.748 -9.295 1.00 94.62 638 ALA A CA 1
ATOM 4932 C C . ALA A 1 638 ? -4.928 10.094 -8.965 1.00 94.62 638 ALA A C 1
ATOM 4934 O O . ALA A 1 638 ? -4.121 9.865 -9.864 1.00 94.62 638 ALA A O 1
ATOM 4935 N N . ASN A 1 639 ? -4.698 9.748 -7.694 1.00 93.94 639 ASN A N 1
ATOM 4936 C CA . ASN A 1 639 ? -3.460 9.088 -7.272 1.00 93.94 639 ASN A CA 1
ATOM 4937 C C . ASN A 1 639 ? -3.379 7.677 -7.862 1.00 93.94 639 ASN A C 1
ATOM 4939 O O . ASN A 1 639 ? -2.353 7.300 -8.415 1.00 93.94 639 ASN A O 1
ATOM 4943 N N . PHE A 1 640 ? -4.495 6.943 -7.864 1.00 94.62 640 PHE A N 1
ATOM 4944 C CA . PHE A 1 640 ? -4.572 5.637 -8.514 1.00 94.62 640 PHE A CA 1
ATOM 4945 C C . PHE A 1 640 ? -4.197 5.690 -10.005 1.00 94.62 640 PHE A C 1
ATOM 4947 O O . PHE A 1 640 ? -3.430 4.853 -10.480 1.00 94.62 640 PHE A O 1
ATOM 4954 N N . TRP A 1 641 ? -4.692 6.677 -10.757 1.00 95.56 641 TRP A N 1
ATOM 4955 C CA . TRP A 1 641 ? -4.331 6.832 -12.167 1.00 95.56 641 TRP A CA 1
ATOM 4956 C C . TRP A 1 641 ? -2.871 7.236 -12.366 1.00 95.56 641 TRP A C 1
ATOM 4958 O O . TRP A 1 641 ? -2.248 6.748 -13.308 1.00 95.56 641 TRP A O 1
ATOM 4968 N N . ARG A 1 642 ? -2.307 8.070 -11.482 1.00 94.94 642 ARG A N 1
ATOM 4969 C CA . ARG A 1 642 ? -0.870 8.378 -11.490 1.00 94.94 642 ARG A CA 1
ATOM 4970 C C . ARG A 1 642 ? -0.044 7.116 -11.345 1.00 94.94 642 ARG A C 1
ATOM 4972 O O . ARG A 1 642 ? 0.697 6.793 -12.267 1.00 94.94 642 ARG A O 1
ATOM 4979 N N . SER A 1 643 ? -0.271 6.338 -10.294 1.00 92.19 643 SER A N 1
ATOM 4980 C CA . SER A 1 643 ? 0.466 5.092 -10.079 1.00 92.19 643 SER A CA 1
ATOM 4981 C C . SER A 1 643 ? 0.252 4.078 -11.213 1.00 92.19 643 SER A C 1
ATOM 4983 O O . SER A 1 643 ? 1.190 3.394 -11.619 1.00 92.19 643 SER A O 1
ATOM 4985 N N . MET A 1 644 ? -0.946 4.025 -11.813 1.00 92.75 644 MET A N 1
ATOM 4986 C CA . MET A 1 644 ? -1.203 3.216 -13.013 1.00 92.75 644 MET A CA 1
ATOM 4987 C C . MET A 1 644 ? -0.329 3.627 -14.201 1.00 92.75 644 MET A C 1
ATOM 4989 O O . MET A 1 644 ? 0.260 2.760 -14.851 1.00 92.75 644 MET A O 1
ATOM 4993 N N . VAL A 1 645 ? -0.253 4.925 -14.506 1.00 94.25 645 VAL A N 1
ATOM 4994 C CA . VAL A 1 645 ? 0.623 5.447 -15.567 1.00 94.25 645 VAL A CA 1
ATOM 4995 C C . VAL A 1 645 ? 2.072 5.142 -15.229 1.00 94.25 645 VAL A C 1
ATOM 4997 O O . VAL A 1 645 ? 2.815 4.687 -16.091 1.00 94.25 645 VAL A O 1
ATOM 5000 N N . GLU A 1 646 ? 2.474 5.342 -13.978 1.00 91.81 646 GLU A N 1
ATOM 5001 C CA . GLU A 1 646 ? 3.865 5.182 -13.585 1.00 91.81 646 GLU A CA 1
ATOM 5002 C C . GLU A 1 646 ? 4.374 3.755 -13.716 1.00 91.81 646 GLU A C 1
ATOM 5004 O O . GLU A 1 646 ? 5.509 3.551 -14.154 1.00 91.81 646 GLU A O 1
ATOM 5009 N N . LEU A 1 647 ? 3.505 2.797 -13.412 1.00 88.88 647 LEU A N 1
ATOM 5010 C CA . LEU A 1 647 ? 3.785 1.380 -13.532 1.00 88.88 647 LEU A CA 1
ATOM 5011 C C . LEU A 1 647 ? 3.747 0.875 -14.978 1.00 88.88 647 LEU A C 1
ATOM 5013 O O . LEU A 1 647 ? 4.568 0.050 -15.368 1.00 88.88 647 LEU A O 1
ATOM 5017 N N . THR A 1 648 ? 2.744 1.290 -15.754 1.00 90.62 648 THR A N 1
ATOM 5018 C CA . THR A 1 648 ? 2.470 0.672 -17.065 1.00 90.62 648 THR A CA 1
ATOM 5019 C C . THR A 1 648 ? 3.151 1.376 -18.227 1.00 90.62 648 THR A C 1
ATOM 5021 O O . THR A 1 648 ? 3.341 0.767 -19.280 1.00 90.62 648 THR A O 1
ATOM 5024 N N . ILE A 1 649 ? 3.510 2.648 -18.064 1.00 91.94 649 ILE A N 1
ATOM 5025 C CA . ILE A 1 649 ? 4.194 3.417 -19.096 1.00 91.94 649 ILE A CA 1
ATOM 5026 C C . ILE A 1 649 ? 5.697 3.297 -18.890 1.00 91.94 649 ILE A C 1
ATOM 5028 O O . ILE A 1 649 ? 6.216 3.592 -17.820 1.00 91.94 649 ILE A O 1
ATOM 5032 N N . GLU A 1 650 ? 6.410 2.905 -19.939 1.00 87.94 650 GLU A N 1
ATOM 5033 C CA . GLU A 1 650 ? 7.868 2.801 -19.922 1.00 87.94 650 GLU A CA 1
ATOM 5034 C C . GLU A 1 650 ? 8.546 4.127 -19.540 1.00 87.94 650 GLU A C 1
ATOM 5036 O O . GLU A 1 650 ? 8.040 5.219 -19.802 1.00 87.94 650 GLU A O 1
ATOM 5041 N N . THR A 1 651 ? 9.754 4.039 -18.987 1.00 89.06 651 THR A N 1
ATOM 5042 C CA . THR A 1 651 ? 10.561 5.204 -18.584 1.00 89.06 651 THR A CA 1
ATOM 5043 C C . THR A 1 651 ? 11.029 6.073 -19.754 1.00 89.06 651 THR A C 1
ATOM 5045 O O . THR A 1 651 ? 11.532 7.167 -19.527 1.00 89.06 651 THR A O 1
ATOM 5048 N N . LYS A 1 652 ? 10.859 5.617 -21.006 1.00 88.62 652 LYS A N 1
ATOM 5049 C CA . LYS A 1 652 ? 11.171 6.402 -22.214 1.00 88.62 652 LYS A CA 1
ATOM 5050 C C . LYS A 1 652 ? 10.196 7.557 -22.469 1.00 88.62 652 LYS A C 1
ATOM 5052 O O . LYS A 1 652 ? 10.473 8.391 -23.330 1.00 88.62 652 LYS A O 1
ATOM 5057 N N . TYR A 1 653 ? 9.052 7.561 -21.785 1.00 92.44 653 TYR A N 1
ATOM 5058 C CA . TYR A 1 653 ? 8.062 8.622 -21.892 1.00 92.44 653 TYR A CA 1
ATOM 5059 C C . TYR A 1 653 ? 8.237 9.628 -20.757 1.00 92.44 653 TYR A C 1
ATOM 5061 O O . TYR A 1 653 ? 8.148 9.256 -19.584 1.00 92.44 653 TYR A O 1
ATOM 5069 N N . ASP A 1 654 ? 8.379 10.904 -21.103 1.00 93.75 654 ASP A N 1
ATOM 5070 C CA . ASP A 1 654 ? 8.206 11.985 -20.139 1.00 93.75 654 ASP A CA 1
ATOM 5071 C C . ASP A 1 654 ? 6.710 12.187 -19.885 1.00 93.75 654 ASP A C 1
ATOM 5073 O O . ASP A 1 654 ? 5.897 12.192 -20.813 1.00 93.75 654 ASP A O 1
ATOM 5077 N N . ARG A 1 655 ? 6.332 12.324 -18.612 1.00 94.62 655 ARG A N 1
ATOM 5078 C CA . ARG A 1 655 ? 4.934 12.334 -18.161 1.00 94.62 655 ARG A CA 1
ATOM 5079 C C . ARG A 1 655 ? 4.575 13.720 -17.647 1.00 94.62 655 ARG A C 1
ATOM 5081 O O . ARG A 1 655 ? 5.249 14.250 -16.766 1.00 94.62 655 ARG A O 1
ATOM 5088 N N . TRP A 1 656 ? 3.482 14.288 -18.140 1.00 95.69 656 TRP A N 1
ATOM 5089 C CA . TRP A 1 656 ? 2.976 15.577 -17.680 1.00 95.69 656 TRP A CA 1
ATOM 5090 C C . TRP A 1 656 ? 1.472 15.512 -17.416 1.00 95.69 656 TRP A C 1
ATOM 5092 O O . TRP A 1 656 ? 0.691 15.164 -18.293 1.00 95.69 656 TRP A O 1
ATOM 5102 N N . TRP A 1 657 ? 1.038 15.854 -16.204 1.00 96.25 657 TRP A N 1
ATOM 5103 C CA . TRP A 1 657 ? -0.381 15.848 -15.843 1.00 96.25 657 TRP A CA 1
ATOM 5104 C C . TRP A 1 657 ? -1.010 17.214 -16.105 1.00 96.25 657 TRP A C 1
ATOM 5106 O O . TRP A 1 657 ? -0.676 18.198 -15.445 1.00 96.25 657 TRP A O 1
ATOM 5116 N N . LYS A 1 658 ? -1.943 17.264 -17.059 1.00 95.44 658 LYS A N 1
ATOM 5117 C CA . LYS A 1 658 ? -2.706 18.473 -17.399 1.00 95.44 658 LYS A CA 1
ATOM 5118 C C . LYS A 1 658 ? -3.862 18.701 -16.423 1.00 95.44 658 LYS A C 1
ATOM 5120 O O . LYS A 1 658 ? -4.222 19.842 -16.141 1.00 95.44 658 LYS A O 1
ATOM 5125 N N . SER A 1 659 ? -4.434 17.621 -15.898 1.00 95.25 659 SER A N 1
ATOM 5126 C CA . SER A 1 659 ? -5.466 17.639 -14.857 1.00 95.25 659 SER A CA 1
ATOM 5127 C C . SER A 1 659 ? -5.326 16.411 -13.948 1.00 95.25 659 SER A C 1
ATOM 5129 O O . SER A 1 659 ? -4.393 15.628 -14.103 1.00 95.25 659 SER A O 1
ATOM 5131 N N . SER A 1 660 ? -6.250 16.205 -13.004 1.00 93.19 660 SER A N 1
ATOM 5132 C CA . SER A 1 660 ? -6.310 14.972 -12.202 1.00 93.19 660 SER A CA 1
ATOM 5133 C C . SER A 1 660 ? -6.656 13.722 -13.019 1.00 93.19 660 SER A C 1
ATOM 5135 O O . SER A 1 660 ? -6.469 12.620 -12.522 1.00 93.19 660 SER A O 1
ATOM 5137 N N . SER A 1 661 ? -7.153 13.887 -14.249 1.00 95.75 661 SER A N 1
ATOM 5138 C CA . SER A 1 661 ? -7.655 12.810 -15.113 1.00 95.75 661 SER A CA 1
ATOM 5139 C C . SER A 1 661 ? -7.077 12.837 -16.532 1.00 95.75 661 SER A C 1
ATOM 5141 O O . SER A 1 661 ? -7.454 12.019 -17.363 1.00 95.75 661 SER A O 1
ATOM 5143 N N . GLU A 1 662 ? -6.152 13.752 -16.828 1.00 96.75 662 GLU A N 1
ATOM 5144 C CA . GLU A 1 662 ? -5.502 13.868 -18.136 1.00 96.75 662 GLU A CA 1
ATOM 5145 C C . GLU A 1 662 ? -3.980 13.867 -17.966 1.00 96.75 662 GLU A C 1
ATOM 5147 O O . GLU A 1 662 ? -3.417 14.752 -17.311 1.00 96.75 662 GLU A O 1
ATOM 5152 N N . CYS A 1 663 ? -3.321 12.890 -18.587 1.00 97.12 663 CYS A N 1
ATOM 5153 C CA . CYS A 1 663 ? -1.871 12.752 -18.628 1.00 97.12 663 CYS A CA 1
ATOM 5154 C C . CYS A 1 663 ? -1.387 12.829 -20.076 1.00 97.12 663 CYS A C 1
ATOM 5156 O O . CYS A 1 663 ? -1.925 12.172 -20.962 1.00 97.12 663 CYS A O 1
ATOM 5158 N N . VAL A 1 664 ? -0.361 13.630 -20.310 1.00 96.38 664 VAL A N 1
ATOM 5159 C CA . VAL A 1 664 ? 0.283 13.828 -21.601 1.00 96.38 664 VAL A CA 1
ATOM 5160 C C . VAL A 1 664 ? 1.639 13.138 -21.556 1.00 96.38 664 VAL A C 1
ATOM 5162 O O . VAL A 1 664 ? 2.438 13.401 -20.655 1.00 96.38 664 VAL A O 1
ATOM 5165 N N . LEU A 1 665 ? 1.890 12.248 -22.511 1.00 95.62 665 LEU A N 1
ATOM 5166 C CA . LEU A 1 665 ? 3.156 11.537 -22.651 1.00 95.62 665 LEU A CA 1
ATOM 5167 C C . LEU A 1 665 ? 3.955 12.101 -23.826 1.00 95.62 665 LEU A C 1
ATOM 5169 O O . LEU A 1 665 ? 3.416 12.247 -24.924 1.00 95.62 665 LEU A O 1
ATOM 5173 N N . PHE A 1 666 ? 5.245 12.348 -23.616 1.00 93.25 666 PHE A N 1
ATOM 5174 C CA . PHE A 1 666 ? 6.188 12.772 -24.654 1.00 93.25 666 PHE A CA 1
ATOM 5175 C C . PHE A 1 666 ? 7.237 11.682 -24.883 1.00 93.25 666 PHE A C 1
ATOM 5177 O O . PHE A 1 666 ? 7.779 11.138 -23.924 1.00 93.25 666 PHE A O 1
ATOM 5184 N N . VAL A 1 667 ? 7.520 11.336 -26.142 1.00 91.56 667 VAL A N 1
ATOM 5185 C CA . VAL A 1 667 ? 8.505 10.296 -26.491 1.00 91.56 667 VAL A CA 1
ATOM 5186 C C . VAL A 1 667 ? 9.863 10.945 -26.733 1.00 91.56 667 VAL A C 1
ATOM 5188 O O . VAL A 1 667 ? 10.099 11.537 -27.789 1.00 91.56 667 VAL A O 1
ATOM 5191 N N . GLY A 1 668 ? 10.776 10.826 -25.768 1.00 86.62 668 GLY A N 1
ATOM 5192 C CA . GLY A 1 668 ? 12.075 11.498 -25.836 1.00 86.62 668 GLY A CA 1
ATOM 5193 C C . GLY A 1 668 ? 11.925 13.008 -26.068 1.00 86.62 668 GLY A C 1
ATOM 5194 O O . GLY A 1 668 ? 11.134 13.669 -25.408 1.00 86.62 668 GLY A O 1
ATOM 5195 N N . ASN A 1 669 ? 12.649 13.558 -27.046 1.00 84.44 669 ASN A N 1
ATOM 5196 C CA . ASN A 1 669 ? 12.593 14.992 -27.365 1.00 84.44 669 ASN A CA 1
ATOM 5197 C C . ASN A 1 669 ? 11.484 15.369 -28.370 1.00 84.44 669 ASN A C 1
ATOM 5199 O O . ASN A 1 669 ? 11.451 16.518 -28.819 1.00 84.44 669 ASN A O 1
ATOM 5203 N N . ASP A 1 670 ? 10.617 14.435 -28.781 1.00 81.12 670 ASP A N 1
ATOM 5204 C CA . ASP A 1 670 ? 9.544 14.746 -29.730 1.00 81.12 670 ASP A CA 1
ATOM 5205 C C . ASP A 1 670 ? 8.345 15.387 -29.018 1.00 81.12 670 ASP A C 1
ATOM 5207 O O . ASP A 1 670 ? 7.400 14.729 -28.585 1.00 81.12 670 ASP A O 1
ATOM 5211 N N . ILE A 1 671 ? 8.397 16.714 -28.908 1.00 85.38 671 ILE A N 1
ATOM 5212 C CA . ILE A 1 671 ? 7.313 17.537 -28.355 1.00 85.38 671 ILE A CA 1
ATOM 5213 C C . ILE A 1 671 ? 6.154 17.675 -29.365 1.00 85.38 671 ILE A C 1
ATOM 5215 O O . ILE A 1 671 ? 5.064 18.107 -28.996 1.00 85.38 671 ILE A O 1
ATOM 5219 N N . ALA A 1 672 ? 6.355 17.329 -30.644 1.00 87.94 672 ALA A N 1
ATOM 5220 C CA . ALA A 1 672 ? 5.374 17.602 -31.694 1.00 87.94 672 ALA A CA 1
ATOM 5221 C C . ALA A 1 672 ? 4.189 16.623 -31.694 1.00 87.94 672 ALA A C 1
ATOM 5223 O O . ALA A 1 672 ? 3.121 16.976 -32.195 1.00 87.94 672 ALA A O 1
ATOM 5224 N N . HIS A 1 673 ? 4.350 15.430 -31.112 1.00 89.19 673 HIS A N 1
ATOM 5225 C CA . HIS A 1 673 ? 3.332 14.374 -31.132 1.00 89.19 673 HIS A CA 1
ATOM 5226 C C . HIS A 1 673 ? 3.072 13.795 -29.732 1.00 89.19 673 HIS A C 1
ATOM 5228 O O . HIS A 1 673 ? 3.362 12.621 -29.485 1.00 89.19 673 HIS A O 1
ATOM 5234 N N . PRO A 1 674 ? 2.539 14.597 -28.791 1.00 93.94 674 PRO A N 1
ATOM 5235 C CA . PRO A 1 674 ? 2.194 14.093 -27.472 1.00 93.94 674 PRO A CA 1
ATOM 5236 C C . PRO A 1 674 ? 1.067 13.057 -27.547 1.00 93.94 674 PRO A C 1
ATOM 5238 O O . PRO A 1 674 ? 0.131 13.195 -28.336 1.00 93.94 674 PRO A O 1
ATOM 5241 N N . ILE A 1 675 ? 1.122 12.049 -26.680 1.00 94.81 675 ILE A N 1
ATOM 5242 C CA . ILE A 1 675 ? 0.033 11.083 -26.502 1.00 94.81 675 ILE A CA 1
ATOM 5243 C C . ILE A 1 675 ? -0.797 11.526 -25.301 1.00 94.81 675 ILE A C 1
ATOM 5245 O O . ILE A 1 675 ? -0.314 11.532 -24.169 1.00 94.81 675 ILE A O 1
ATOM 5249 N N . ASN A 1 676 ? -2.056 11.879 -25.545 1.00 95.81 676 ASN A N 1
ATOM 5250 C CA . ASN A 1 676 ? -2.986 12.308 -24.506 1.00 95.81 676 ASN A CA 1
ATOM 5251 C C . ASN A 1 676 ? -3.775 11.113 -23.953 1.00 95.81 676 ASN A C 1
ATOM 5253 O O . ASN A 1 676 ? -4.690 10.598 -24.602 1.00 95.81 676 ASN A O 1
ATOM 5257 N N . LEU A 1 677 ? -3.430 10.690 -22.737 1.00 97.00 677 LEU A N 1
ATOM 5258 C CA . LEU A 1 677 ? -4.196 9.738 -21.942 1.00 97.00 677 LEU A CA 1
ATOM 5259 C C . LEU A 1 677 ? -5.284 10.476 -21.158 1.00 97.00 677 LEU A C 1
ATOM 5261 O O . LEU A 1 677 ? -4.991 11.336 -20.329 1.00 97.00 677 LEU A O 1
ATOM 5265 N N . ALA A 1 678 ? -6.540 10.102 -21.383 1.00 97.06 678 ALA A N 1
ATOM 5266 C CA . ALA A 1 678 ? -7.690 10.619 -20.655 1.00 97.06 678 ALA A CA 1
ATOM 5267 C C . ALA A 1 678 ? -8.366 9.505 -19.854 1.00 97.06 678 ALA A C 1
ATOM 5269 O O . ALA A 1 678 ? -8.787 8.483 -20.405 1.00 97.06 678 ALA A O 1
ATOM 5270 N N . PHE A 1 679 ? -8.492 9.719 -18.549 1.00 96.44 679 PHE A N 1
ATOM 5271 C CA . PHE A 1 679 ? -9.153 8.825 -17.612 1.00 96.44 679 PHE A CA 1
ATOM 5272 C C . PHE A 1 679 ? -10.592 9.287 -17.389 1.00 96.44 679 PHE A C 1
ATOM 5274 O O . PHE A 1 679 ? -10.859 10.366 -16.870 1.00 96.44 679 PHE A O 1
ATOM 5281 N N . SER A 1 680 ? -11.552 8.461 -17.793 1.00 94.31 680 SER A N 1
ATOM 5282 C CA . SER A 1 680 ? -12.971 8.770 -17.642 1.00 94.31 680 SER A CA 1
ATOM 5283 C C . SER A 1 680 ? -13.361 8.751 -16.163 1.00 94.31 680 SER A C 1
ATOM 5285 O O . SER A 1 680 ? -13.294 7.713 -15.507 1.00 94.31 680 SER A O 1
ATOM 5287 N N . GLN A 1 681 ? -13.839 9.880 -15.640 1.00 88.75 681 GLN A N 1
ATOM 5288 C CA . GLN A 1 681 ? -14.372 9.965 -14.275 1.00 88.75 681 GLN A CA 1
ATOM 5289 C C . GLN A 1 681 ? -15.650 9.136 -14.072 1.00 88.75 681 GLN A C 1
ATOM 5291 O O . GLN A 1 681 ? -15.966 8.773 -12.943 1.00 88.75 681 GLN A O 1
ATOM 5296 N N . GLU A 1 682 ? -16.360 8.782 -15.145 1.00 87.19 682 GLU A N 1
ATOM 5297 C CA . GLU A 1 682 ? -17.565 7.948 -15.086 1.00 87.19 682 GLU A CA 1
ATOM 5298 C C . GLU A 1 682 ? -17.205 6.455 -15.044 1.00 87.19 682 GLU A C 1
ATOM 5300 O O . GLU A 1 682 ? -17.610 5.718 -14.147 1.00 87.19 682 GLU A O 1
ATOM 5305 N N . THR A 1 683 ? -16.381 5.993 -15.988 1.00 88.94 683 THR A N 1
ATOM 5306 C CA . THR A 1 683 ? -16.046 4.561 -16.099 1.00 88.94 683 THR A CA 1
ATOM 5307 C C . THR A 1 683 ? -14.824 4.165 -15.268 1.00 88.94 683 THR A C 1
ATOM 5309 O O . THR A 1 683 ? -14.657 2.999 -14.917 1.00 88.94 683 THR A O 1
ATOM 5312 N N . GLY A 1 684 ? -13.963 5.127 -14.931 1.00 89.31 684 GLY A N 1
ATOM 5313 C CA . GLY A 1 684 ? -12.632 4.913 -14.359 1.00 89.31 684 GLY A CA 1
ATOM 5314 C C . GLY A 1 684 ? -11.569 4.467 -15.368 1.00 89.31 684 GLY A C 1
ATOM 5315 O O . GLY A 1 684 ? -10.422 4.300 -14.961 1.00 89.31 684 GLY A O 1
ATOM 5316 N N . LEU A 1 685 ? -11.930 4.248 -16.639 1.00 94.81 685 LEU A N 1
ATOM 5317 C CA . LEU A 1 685 ? -11.052 3.672 -17.661 1.00 94.81 685 LEU A CA 1
ATOM 5318 C C . LEU A 1 685 ? -10.245 4.738 -18.407 1.00 94.81 685 LEU A C 1
ATOM 5320 O O . LEU A 1 685 ? -10.701 5.864 -18.600 1.00 94.81 685 LEU A O 1
ATOM 5324 N N . CYS A 1 686 ? -9.059 4.345 -18.858 1.00 96.69 686 CYS A N 1
ATOM 5325 C CA . CYS A 1 686 ? -8.164 5.132 -19.690 1.00 96.69 686 CYS A CA 1
ATOM 5326 C C . CYS A 1 686 ? -8.544 5.019 -21.175 1.00 96.69 686 CYS A C 1
ATOM 5328 O O . CYS A 1 686 ? -8.879 3.941 -21.675 1.00 96.69 686 CYS A O 1
ATOM 5330 N N . THR A 1 687 ? -8.456 6.131 -21.893 1.00 96.56 687 THR A N 1
ATOM 5331 C CA . THR A 1 687 ? -8.631 6.238 -23.346 1.00 96.56 687 THR A CA 1
ATOM 5332 C C . THR A 1 687 ? -7.526 7.119 -23.924 1.00 96.56 687 THR A C 1
ATOM 5334 O O . THR A 1 687 ? -7.023 8.000 -23.230 1.00 96.56 687 THR A O 1
ATOM 5337 N N . ILE A 1 688 ? -7.143 6.889 -25.181 1.00 95.56 688 ILE A N 1
ATOM 5338 C CA . ILE A 1 688 ? -6.234 7.784 -25.912 1.00 95.56 688 ILE A CA 1
ATOM 5339 C C . ILE A 1 688 ? -7.104 8.748 -26.718 1.00 95.56 688 ILE A C 1
ATOM 5341 O O . ILE A 1 688 ? -7.962 8.291 -27.474 1.00 95.56 688 ILE A O 1
ATOM 5345 N N . GLN A 1 689 ? -6.929 10.060 -26.535 1.00 92.12 689 GLN A N 1
ATOM 5346 C CA . GLN A 1 689 ? -7.740 11.058 -27.251 1.00 92.12 689 GLN A CA 1
ATOM 5347 C C . GLN A 1 689 ? -7.307 11.242 -28.714 1.00 92.12 689 GLN A C 1
ATOM 5349 O O . GLN A 1 689 ? -8.142 11.588 -29.550 1.00 92.12 689 GLN A O 1
ATOM 5354 N N . ASP A 1 690 ? -6.049 10.940 -29.043 1.00 84.94 690 ASP A N 1
ATOM 5355 C CA . ASP A 1 690 ? -5.496 11.093 -30.387 1.00 84.94 690 ASP A CA 1
ATOM 5356 C C . ASP A 1 690 ? -5.248 9.730 -31.044 1.00 84.94 690 ASP A C 1
ATOM 5358 O O . ASP A 1 690 ? -4.617 8.845 -30.474 1.00 84.94 690 ASP A O 1
ATOM 5362 N N . ASN A 1 691 ? -5.771 9.551 -32.260 1.00 61.44 691 ASN A N 1
ATOM 5363 C CA . ASN A 1 691 ? -5.830 8.274 -32.987 1.00 61.44 691 ASN A CA 1
ATOM 5364 C C . ASN A 1 691 ? -4.483 7.878 -33.631 1.00 61.44 691 ASN A C 1
ATOM 5366 O O . ASN A 1 691 ? -4.447 7.378 -34.757 1.00 61.44 691 ASN A O 1
ATOM 5370 N N . THR A 1 692 ? -3.372 8.192 -32.969 1.00 66.94 692 THR A N 1
ATOM 5371 C CA . THR A 1 692 ? -2.033 7.836 -33.429 1.00 66.94 692 THR A CA 1
ATOM 5372 C C . THR A 1 692 ? -1.724 6.391 -33.051 1.00 66.94 692 THR A C 1
ATOM 5374 O O . THR A 1 692 ? -2.149 5.891 -32.009 1.00 66.94 692 THR A O 1
ATOM 5377 N N . ASP A 1 693 ? -1.002 5.711 -33.938 1.00 79.94 693 ASP A N 1
ATOM 5378 C CA . ASP A 1 693 ? -0.564 4.317 -33.816 1.00 79.94 693 ASP A CA 1
ATOM 5379 C C . ASP A 1 693 ? 0.521 4.213 -32.722 1.00 79.94 693 ASP A C 1
ATOM 5381 O O . ASP A 1 693 ? 1.708 4.060 -32.997 1.00 79.94 693 ASP A O 1
ATOM 5385 N N . SER A 1 694 ? 0.131 4.466 -31.469 1.00 82.06 694 SER A N 1
ATOM 5386 C CA . SER A 1 694 ? 1.038 4.506 -30.324 1.00 82.06 694 SER A CA 1
ATOM 5387 C C . SER A 1 694 ? 1.233 3.116 -29.724 1.00 82.06 694 SER A C 1
ATOM 5389 O O . SER A 1 694 ? 0.276 2.359 -29.559 1.00 82.06 694 SER A O 1
ATOM 5391 N N . ASP A 1 695 ? 2.458 2.817 -29.292 1.00 87.62 695 ASP A N 1
ATOM 5392 C CA . ASP A 1 695 ? 2.804 1.561 -28.607 1.00 87.62 695 ASP A CA 1
ATOM 5393 C C . ASP A 1 695 ? 2.223 1.461 -27.178 1.00 87.62 695 ASP A C 1
ATOM 5395 O O . ASP A 1 695 ? 2.483 0.499 -26.449 1.00 87.62 695 ASP A O 1
ATOM 5399 N N . VAL A 1 696 ? 1.455 2.459 -26.725 1.00 90.06 696 VAL A N 1
ATOM 5400 C CA . VAL A 1 696 ? 0.919 2.499 -25.363 1.00 90.06 696 VAL A CA 1
ATOM 5401 C C . VAL A 1 696 ? -0.192 1.460 -25.201 1.00 90.06 696 VAL A C 1
ATOM 5403 O O . VAL A 1 696 ? -1.282 1.568 -25.765 1.00 90.06 696 VAL A O 1
ATOM 5406 N N . GLN A 1 697 ? 0.052 0.455 -24.356 1.00 91.69 697 GLN A N 1
ATOM 5407 C CA . GLN A 1 697 ? -0.882 -0.646 -24.114 1.00 91.69 697 GLN A CA 1
ATOM 5408 C C . GLN A 1 697 ? -2.054 -0.260 -23.189 1.00 91.69 697 GLN A C 1
ATOM 5410 O O . GLN A 1 697 ? -2.229 -0.813 -22.100 1.00 91.69 697 GLN A O 1
ATOM 5415 N N . VAL A 1 698 ? -2.933 0.642 -23.635 1.00 93.88 698 VAL A N 1
ATOM 5416 C CA . VAL A 1 698 ? -4.115 1.080 -22.860 1.00 93.88 698 VAL A CA 1
ATOM 5417 C C . VAL A 1 698 ? -5.047 -0.079 -22.499 1.00 93.88 698 VAL A C 1
ATOM 5419 O O . VAL A 1 698 ? -5.666 -0.080 -21.436 1.00 93.88 698 VAL A O 1
ATOM 5422 N N . LYS A 1 699 ? -5.106 -1.127 -23.328 1.00 94.06 699 LYS A N 1
ATOM 5423 C CA . LYS A 1 699 ? -5.861 -2.349 -23.015 1.00 94.06 699 LYS A CA 1
ATOM 5424 C C . LYS A 1 699 ? -5.344 -3.043 -21.748 1.00 94.06 699 LYS A C 1
ATOM 5426 O O . LYS A 1 699 ? -6.150 -3.498 -20.934 1.00 94.06 699 LYS A O 1
ATOM 5431 N N . THR A 1 700 ? -4.026 -3.108 -21.571 1.00 91.81 700 THR A N 1
ATOM 5432 C CA . THR A 1 700 ? -3.386 -3.685 -20.381 1.00 91.81 700 THR A CA 1
ATOM 5433 C C . THR A 1 700 ? -3.706 -2.832 -19.157 1.00 91.81 700 THR A C 1
ATOM 5435 O O . THR A 1 700 ? -4.213 -3.355 -18.165 1.00 91.81 700 THR A O 1
ATOM 5438 N N . MET A 1 701 ? -3.551 -1.509 -19.271 1.00 94.38 701 MET A N 1
ATOM 5439 C CA . MET A 1 701 ? -3.900 -0.553 -18.214 1.00 94.38 701 MET A CA 1
ATOM 5440 C C . MET A 1 701 ? -5.364 -0.697 -17.772 1.00 94.38 701 MET A C 1
ATOM 5442 O O . MET A 1 701 ? -5.650 -0.878 -16.591 1.00 94.38 701 MET A O 1
ATOM 5446 N N . ASN A 1 702 ? -6.300 -0.727 -18.723 1.00 95.62 702 ASN A N 1
ATOM 5447 C CA . ASN A 1 702 ? -7.726 -0.890 -18.440 1.00 95.62 702 ASN A CA 1
ATOM 5448 C C . ASN A 1 702 ? -8.071 -2.248 -17.831 1.00 95.62 702 ASN A C 1
ATOM 5450 O O . ASN A 1 702 ? -8.984 -2.327 -17.013 1.00 95.62 702 ASN A O 1
ATOM 5454 N N . THR A 1 703 ? -7.345 -3.307 -18.193 1.00 93.44 703 THR A N 1
ATOM 5455 C CA . THR A 1 703 ? -7.517 -4.632 -17.582 1.00 93.44 703 THR A CA 1
ATOM 5456 C C . THR A 1 703 ? -7.143 -4.593 -16.103 1.00 93.44 703 THR A C 1
ATOM 5458 O O . THR A 1 703 ? -7.891 -5.106 -15.269 1.00 93.44 703 THR A O 1
ATOM 5461 N N . ILE A 1 704 ? -6.026 -3.943 -15.770 1.00 91.38 704 ILE A N 1
ATOM 5462 C CA . ILE A 1 704 ? -5.577 -3.758 -14.388 1.00 91.38 704 ILE A CA 1
ATOM 5463 C C . ILE A 1 704 ? -6.590 -2.909 -13.610 1.00 91.38 704 ILE A C 1
ATOM 5465 O O . ILE A 1 704 ? -7.049 -3.326 -12.545 1.00 91.38 704 ILE A O 1
ATOM 5469 N N . ILE A 1 705 ? -7.026 -1.782 -14.184 1.00 93.62 705 ILE A N 1
ATOM 5470 C CA . ILE A 1 705 ? -8.050 -0.917 -13.585 1.00 93.62 705 ILE A CA 1
ATOM 5471 C C . ILE A 1 705 ? -9.323 -1.710 -13.277 1.00 93.62 705 ILE A C 1
ATOM 5473 O O . ILE A 1 705 ? -9.847 -1.634 -12.167 1.00 93.62 705 ILE A O 1
ATOM 5477 N N . HIS A 1 706 ? -9.802 -2.522 -14.223 1.00 93.75 706 HIS A N 1
ATOM 5478 C CA . HIS A 1 706 ? -10.992 -3.347 -14.015 1.00 93.75 706 HIS A CA 1
ATOM 5479 C C . HIS A 1 706 ? -10.832 -4.335 -12.857 1.00 93.75 706 HIS A C 1
ATOM 5481 O O . HIS A 1 706 ? -11.772 -4.526 -12.084 1.00 93.75 706 HIS A O 1
ATOM 5487 N N . ARG A 1 707 ? -9.656 -4.963 -12.724 1.00 92.00 707 ARG A N 1
ATOM 5488 C CA . ARG A 1 707 ? -9.372 -5.904 -11.631 1.00 92.00 707 ARG A CA 1
ATOM 5489 C C . ARG A 1 707 ? -9.400 -5.207 -10.277 1.00 92.00 707 ARG A C 1
ATOM 5491 O O . ARG A 1 707 ? -10.079 -5.696 -9.379 1.00 92.00 707 ARG A O 1
ATOM 5498 N N . VAL A 1 708 ? -8.760 -4.044 -10.156 1.00 93.00 708 VAL A N 1
ATOM 5499 C CA . VAL A 1 708 ? -8.768 -3.252 -8.917 1.00 93.00 708 VAL A CA 1
ATOM 5500 C C . VAL A 1 708 ? -10.188 -2.813 -8.553 1.00 93.00 708 VAL A C 1
ATOM 5502 O O . VAL A 1 708 ? -10.622 -3.016 -7.422 1.00 93.00 708 VAL A O 1
ATOM 5505 N N . MET A 1 709 ? -10.962 -2.297 -9.514 1.00 94.12 709 MET A N 1
ATOM 5506 C CA . MET A 1 709 ? -12.356 -1.899 -9.270 1.00 94.12 709 MET A CA 1
ATOM 5507 C C . MET A 1 709 ? -13.218 -3.086 -8.829 1.00 94.12 709 MET A C 1
ATOM 5509 O O . MET A 1 709 ? -13.981 -2.981 -7.868 1.00 94.12 709 MET A O 1
ATOM 5513 N N . LYS A 1 710 ? -13.068 -4.243 -9.486 1.00 93.06 710 LYS A N 1
ATOM 5514 C CA . LYS A 1 710 ? -13.762 -5.479 -9.104 1.00 93.06 710 LYS A CA 1
ATOM 5515 C C . LYS A 1 710 ? -13.374 -5.921 -7.694 1.00 93.06 710 LYS A C 1
ATOM 5517 O O . LYS A 1 710 ? -14.248 -6.324 -6.929 1.00 93.06 710 LYS A O 1
ATOM 5522 N N . LEU A 1 711 ? -12.097 -5.817 -7.341 1.00 92.62 711 LEU A N 1
ATOM 5523 C CA . LEU A 1 711 ? -11.605 -6.162 -6.018 1.00 92.62 711 LEU A CA 1
ATOM 5524 C C . LEU A 1 711 ? -12.204 -5.245 -4.942 1.00 92.62 711 LEU A C 1
ATOM 5526 O O . LEU A 1 711 ? -12.748 -5.738 -3.959 1.00 92.62 711 LEU A O 1
ATOM 5530 N N . LEU A 1 712 ? -12.208 -3.924 -5.149 1.00 93.62 712 LEU A N 1
ATOM 5531 C CA . LEU A 1 712 ? -12.830 -2.972 -4.219 1.00 93.62 712 LEU A CA 1
ATOM 5532 C C . LEU A 1 712 ? -14.337 -3.229 -4.065 1.00 93.62 712 LEU A C 1
ATOM 5534 O O . LEU A 1 712 ? -14.873 -3.202 -2.954 1.00 93.62 712 LEU A O 1
ATOM 5538 N N . GLN A 1 713 ? -15.023 -3.553 -5.164 1.00 93.56 713 GLN A N 1
ATOM 5539 C CA . GLN A 1 713 ? -16.429 -3.949 -5.140 1.00 93.56 713 GLN A CA 1
ATOM 5540 C C . GLN A 1 713 ? -16.638 -5.225 -4.309 1.00 93.56 713 GLN A C 1
ATOM 5542 O O . GLN A 1 713 ? -17.549 -5.282 -3.479 1.00 93.56 713 GLN A O 1
ATOM 5547 N N . GLN A 1 714 ? -15.797 -6.244 -4.502 1.00 91.94 714 GLN A N 1
ATOM 5548 C CA . GLN A 1 714 ? -15.843 -7.493 -3.741 1.00 91.94 714 GLN A CA 1
ATOM 5549 C C . GLN A 1 714 ? -15.558 -7.269 -2.255 1.00 91.94 714 GLN A C 1
ATOM 5551 O O . GLN A 1 714 ? -16.242 -7.861 -1.427 1.00 91.94 714 GLN A O 1
ATOM 5556 N N . SER A 1 715 ? -14.635 -6.376 -1.904 1.00 91.06 715 SER A N 1
ATOM 5557 C CA . SER A 1 715 ? -14.338 -5.980 -0.522 1.00 91.06 715 SER A CA 1
ATOM 5558 C C . SER A 1 715 ? -15.563 -5.388 0.182 1.00 91.06 715 SER A C 1
ATOM 5560 O O . SER A 1 715 ? -15.913 -5.792 1.295 1.00 91.06 715 SER A O 1
ATOM 5562 N N . ILE A 1 716 ? -16.297 -4.501 -0.501 1.00 92.06 716 ILE A N 1
ATOM 5563 C CA . ILE A 1 716 ? -17.568 -3.955 -0.002 1.00 92.06 716 ILE A CA 1
ATOM 5564 C C . ILE A 1 716 ? -18.609 -5.076 0.175 1.00 92.06 716 ILE A C 1
ATOM 5566 O O . ILE A 1 716 ? -19.264 -5.150 1.215 1.00 92.06 716 ILE A O 1
ATOM 5570 N N . GLN A 1 717 ? -18.759 -5.975 -0.805 1.00 91.06 717 GLN A N 1
ATOM 5571 C CA . GLN A 1 717 ? -19.732 -7.078 -0.738 1.00 91.06 717 GLN A CA 1
ATOM 5572 C C . GLN A 1 717 ? -19.388 -8.123 0.334 1.00 91.06 717 GLN A C 1
ATOM 5574 O O . GLN A 1 717 ? -20.273 -8.617 1.038 1.00 91.06 717 GLN A O 1
ATOM 5579 N N . SER A 1 718 ? -18.104 -8.433 0.506 1.00 89.38 718 SER A N 1
ATOM 5580 C CA . SER A 1 718 ? -17.596 -9.340 1.537 1.00 89.38 718 SER A CA 1
ATOM 5581 C C . SER A 1 718 ? -17.956 -8.815 2.925 1.00 89.38 718 SER A C 1
ATOM 5583 O O . SER A 1 718 ? -18.518 -9.546 3.741 1.00 89.38 718 SER A O 1
ATOM 5585 N N . TYR A 1 719 ? -17.796 -7.511 3.160 1.00 86.81 719 TYR A N 1
ATOM 5586 C CA . TYR A 1 719 ? -18.215 -6.892 4.416 1.00 86.81 719 TYR A CA 1
ATOM 5587 C C . TYR A 1 719 ? -19.726 -7.038 4.680 1.00 86.81 719 TYR A C 1
ATOM 5589 O O . TYR A 1 719 ? -20.142 -7.265 5.817 1.00 86.81 719 TYR A O 1
ATOM 5597 N N . ILE A 1 720 ? -20.568 -6.900 3.649 1.00 86.75 720 ILE A N 1
ATOM 5598 C CA . ILE A 1 720 ? -22.031 -7.045 3.783 1.00 86.75 720 ILE A CA 1
ATOM 5599 C C . ILE A 1 720 ? -22.406 -8.493 4.106 1.00 86.75 720 ILE A C 1
ATOM 5601 O O . ILE A 1 720 ? -23.268 -8.738 4.953 1.00 86.75 720 ILE A O 1
ATOM 5605 N N . SER A 1 721 ? -21.787 -9.437 3.397 1.00 87.00 721 SER A N 1
ATOM 5606 C CA . SER A 1 721 ? -22.112 -10.862 3.472 1.00 87.00 721 SER A CA 1
ATOM 5607 C C . SER A 1 721 ? -21.544 -11.544 4.714 1.00 87.00 721 SER A C 1
ATOM 5609 O O . SER A 1 721 ? -22.153 -12.492 5.214 1.00 87.00 721 SER A O 1
ATOM 5611 N N . THR A 1 722 ? -20.425 -11.046 5.251 1.00 84.00 722 THR A N 1
ATOM 5612 C CA . THR A 1 722 ? -19.808 -11.602 6.453 1.00 84.00 722 THR A CA 1
ATOM 5613 C C . THR A 1 722 ? -20.797 -11.471 7.611 1.00 84.00 722 THR A C 1
ATOM 5615 O O . THR A 1 722 ? -21.157 -10.349 7.992 1.00 84.00 722 THR A O 1
ATOM 5618 N N . PRO A 1 723 ? -21.269 -12.589 8.197 1.00 71.38 723 PRO A N 1
ATOM 5619 C CA . PRO A 1 723 ? -22.179 -12.532 9.322 1.00 71.38 723 PRO A CA 1
ATOM 5620 C C . PRO A 1 723 ? -21.459 -11.772 10.422 1.00 71.38 723 PRO A C 1
ATOM 5622 O O . PRO A 1 723 ? -20.446 -12.239 10.943 1.00 71.38 723 PRO A O 1
ATOM 5625 N N . LYS A 1 724 ? -21.961 -10.577 10.748 1.00 73.19 724 LYS A N 1
ATOM 5626 C CA . LYS A 1 724 ? -21.447 -9.784 11.861 1.00 73.19 724 LYS A CA 1
ATOM 5627 C C . LYS A 1 724 ? -21.540 -10.689 13.079 1.00 73.19 724 LYS A C 1
ATOM 5629 O O . LYS A 1 724 ? -22.643 -10.859 13.606 1.00 73.19 724 LYS A O 1
ATOM 5634 N N . LYS A 1 725 ? -20.412 -11.311 13.478 1.00 61.88 725 LYS A N 1
ATOM 5635 C CA . LYS A 1 725 ? -20.268 -12.009 14.762 1.00 61.88 725 LYS A CA 1
ATOM 5636 C C . LYS A 1 725 ? -20.933 -11.070 15.731 1.00 61.88 725 LYS A C 1
ATOM 5638 O O . LYS A 1 725 ? -20.495 -9.919 15.771 1.00 61.88 725 LYS A O 1
ATOM 5643 N N . LYS A 1 726 ? -22.064 -11.497 16.319 1.00 53.09 726 LYS A N 1
ATOM 5644 C CA . LYS A 1 726 ? -22.906 -10.659 17.177 1.00 53.09 726 LYS A CA 1
ATOM 5645 C C . LYS A 1 726 ? -21.932 -9.916 18.061 1.00 53.09 726 LYS A C 1
ATOM 5647 O O . LYS A 1 726 ? -21.320 -10.534 18.923 1.00 53.09 726 LYS A O 1
ATOM 5652 N N . ARG A 1 727 ? -21.681 -8.644 17.733 1.00 49.56 727 ARG A N 1
ATOM 5653 C CA . ARG A 1 727 ? -20.755 -7.823 18.498 1.00 49.56 727 ARG A CA 1
ATOM 5654 C C . ARG A 1 727 ? -21.338 -7.958 19.889 1.00 49.56 727 ARG A C 1
ATOM 5656 O O . ARG A 1 727 ? -22.556 -7.765 20.006 1.00 49.56 727 ARG A O 1
ATOM 5663 N N . ASP A 1 728 ? -20.538 -8.352 20.875 1.00 40.12 728 ASP A N 1
ATOM 5664 C CA . ASP A 1 728 ? -20.917 -8.356 22.290 1.00 40.12 728 ASP A CA 1
ATOM 5665 C C . ASP A 1 728 ? -21.119 -6.901 22.736 1.00 40.12 728 ASP A C 1
ATOM 5667 O O . ASP A 1 728 ? -20.495 -6.368 23.646 1.00 40.12 728 ASP A O 1
ATOM 5671 N N . SER A 1 729 ? -21.998 -6.207 22.018 1.00 41.59 729 SER A N 1
ATOM 5672 C CA . SER A 1 729 ? -22.730 -5.066 22.456 1.00 41.59 729 SER A CA 1
ATOM 5673 C C . SER A 1 729 ? -23.537 -5.601 23.616 1.00 41.59 729 SER A C 1
ATOM 5675 O O . SER A 1 729 ? -24.673 -6.047 23.492 1.00 41.59 729 SER A O 1
ATOM 5677 N N . SER A 1 730 ? -22.927 -5.464 24.776 1.00 39.41 730 SER A N 1
ATOM 5678 C CA . SER A 1 730 ? -23.546 -5.274 26.072 1.00 39.41 730 SER A CA 1
ATOM 5679 C C . SER A 1 730 ? -24.558 -4.110 26.097 1.00 39.41 730 SER A C 1
ATOM 5681 O O . SER A 1 730 ? -24.946 -3.656 27.164 1.00 39.41 730 SER A O 1
ATOM 5683 N N . ARG A 1 731 ? -25.152 -3.714 24.956 1.00 41.81 731 ARG A N 1
ATOM 5684 C CA . ARG A 1 731 ? -26.608 -3.538 24.900 1.00 41.81 731 ARG A CA 1
ATOM 5685 C C . ARG A 1 731 ? -27.272 -4.914 24.945 1.00 41.81 731 ARG A C 1
ATOM 5687 O O . ARG A 1 731 ? -28.039 -5.294 24.061 1.00 41.81 731 ARG A O 1
ATOM 5694 N N . SER A 1 732 ? -27.006 -5.638 26.034 1.00 35.34 732 SER A N 1
ATOM 5695 C CA . SER A 1 732 ? -27.969 -6.585 26.561 1.00 35.34 732 SER A CA 1
ATOM 5696 C C . SER A 1 732 ? -29.318 -5.885 26.535 1.00 35.34 732 SER A C 1
ATOM 5698 O O . SER A 1 732 ? -29.424 -4.725 26.941 1.00 35.34 732 SER A O 1
ATOM 5700 N N . LEU A 1 733 ? -30.319 -6.590 26.026 1.00 42.50 733 LEU A N 1
ATOM 5701 C CA . LEU A 1 733 ? -31.721 -6.323 26.273 1.00 42.50 733 LEU A CA 1
ATOM 5702 C C . LEU A 1 733 ? -31.906 -6.200 27.790 1.00 42.50 733 LEU A C 1
ATOM 5704 O O . LEU A 1 733 ? -32.263 -7.168 28.451 1.00 42.50 733 LEU A O 1
ATOM 5708 N N . SER A 1 734 ? -31.645 -5.032 28.373 1.00 35.06 734 SER A N 1
ATOM 5709 C CA . SER A 1 734 ? -32.135 -4.708 29.698 1.00 35.06 734 SER A CA 1
ATOM 5710 C C . SER A 1 734 ? -33.620 -4.428 29.522 1.00 35.06 734 SER A C 1
ATOM 5712 O O . SER A 1 734 ? -34.111 -3.305 29.577 1.00 35.06 734 SER A O 1
ATOM 5714 N N . VAL A 1 735 ? -34.368 -5.509 29.303 1.00 38.62 735 VAL A N 1
ATOM 5715 C CA . VAL A 1 735 ? -35.669 -5.612 29.934 1.00 38.62 735 VAL A CA 1
ATOM 5716 C C . VAL A 1 735 ? -35.341 -5.391 31.403 1.00 38.62 735 VAL A C 1
ATOM 5718 O O . VAL A 1 735 ? -34.622 -6.187 32.008 1.00 38.62 735 VAL A O 1
ATOM 5721 N N . SER A 1 736 ? -35.741 -4.241 31.949 1.00 36.72 736 SER A N 1
ATOM 5722 C CA . SER A 1 736 ? -35.735 -4.062 33.397 1.00 36.72 736 SER A CA 1
ATOM 5723 C C . SER A 1 736 ? -36.296 -5.352 34.011 1.00 36.72 736 SER A C 1
ATOM 5725 O O . SER A 1 736 ? -37.259 -5.884 33.453 1.00 36.72 736 SER A O 1
ATOM 5727 N N . PRO A 1 737 ? -35.780 -5.854 35.145 1.00 43.50 737 PRO A N 1
ATOM 5728 C CA . PRO A 1 737 ? -36.368 -7.004 35.841 1.00 43.50 737 PRO A CA 1
ATOM 5729 C C . PRO A 1 737 ? -37.887 -6.871 36.092 1.00 43.50 737 PRO A C 1
ATOM 5731 O O . PRO A 1 737 ? -38.553 -7.846 36.413 1.00 43.50 737 PRO A O 1
ATOM 5734 N N . SER A 1 738 ? -38.445 -5.666 35.913 1.00 50.47 738 SER A N 1
ATOM 5735 C CA . SER A 1 738 ? -39.873 -5.349 35.938 1.00 50.47 738 SER A CA 1
ATOM 5736 C C . SER A 1 738 ? -40.681 -5.660 34.662 1.00 50.47 738 SER A C 1
ATOM 5738 O O . SER A 1 738 ? -41.894 -5.464 34.679 1.00 50.47 738 SER A O 1
ATOM 5740 N N . GLY A 1 739 ? -40.070 -6.060 33.539 1.00 48.06 739 GLY A N 1
ATOM 5741 C CA . GLY A 1 739 ? -40.783 -6.297 32.271 1.00 48.06 739 GLY A CA 1
ATOM 5742 C C . GLY A 1 739 ? -41.353 -5.041 31.590 1.00 48.06 739 GLY A C 1
ATOM 5743 O O . GLY A 1 739 ? -41.981 -5.146 30.538 1.00 48.06 739 GLY A O 1
ATOM 5744 N N . LYS A 1 740 ? -41.145 -3.840 32.149 1.00 49.41 740 LYS A N 1
ATOM 5745 C CA . LYS A 1 740 ? -41.671 -2.588 31.587 1.00 49.41 740 LYS A CA 1
ATOM 5746 C C . LYS A 1 740 ? -40.729 -2.014 30.527 1.00 49.41 740 LYS A C 1
ATOM 5748 O O . LYS A 1 740 ? -39.624 -1.567 30.831 1.00 49.41 740 LYS A O 1
ATOM 5753 N N . LEU A 1 741 ? -41.193 -2.006 29.279 1.00 53.62 741 LEU A N 1
ATOM 5754 C CA . LEU A 1 741 ? -40.571 -1.298 28.157 1.00 53.62 741 LEU A CA 1
ATOM 5755 C C . LEU A 1 741 ? -40.673 0.218 28.387 1.00 53.62 741 LEU A C 1
ATOM 5757 O O . LEU A 1 741 ? -41.772 0.757 28.461 1.00 53.62 741 LEU A O 1
ATOM 5761 N N . GLN A 1 742 ? -39.537 0.916 28.485 1.00 53.88 742 GLN A N 1
ATOM 5762 C CA . GLN A 1 742 ? -39.505 2.365 28.749 1.00 53.88 742 GLN A CA 1
ATOM 5763 C C . GLN A 1 742 ? -40.001 3.233 27.577 1.00 53.88 742 GLN A C 1
ATOM 5765 O O . GLN A 1 742 ? -40.312 4.398 27.794 1.00 53.88 742 GLN A O 1
ATOM 5770 N N . ASN A 1 743 ? -40.094 2.700 26.351 1.00 65.38 743 ASN A N 1
ATOM 5771 C CA . ASN A 1 743 ? -40.676 3.426 25.218 1.00 65.38 743 ASN A CA 1
ATOM 5772 C C . ASN A 1 743 ? -41.270 2.464 24.165 1.00 65.38 743 ASN A C 1
ATOM 5774 O O . ASN A 1 743 ? -40.525 1.904 23.355 1.00 65.38 743 ASN A O 1
ATOM 5778 N N . PRO A 1 744 ? -42.604 2.278 24.128 1.00 66.38 744 PRO A N 1
ATOM 5779 C CA . PRO A 1 744 ? -43.287 1.461 23.115 1.00 66.38 744 PRO A CA 1
ATOM 5780 C C . PRO A 1 744 ? -43.015 1.926 21.673 1.00 66.38 744 PRO A C 1
ATOM 5782 O O . PRO A 1 744 ? -42.938 1.116 20.747 1.00 66.38 744 PRO A O 1
ATOM 5785 N N . SER A 1 745 ? -42.793 3.232 21.486 1.00 72.56 745 SER A N 1
ATOM 5786 C CA . SER A 1 745 ? -42.510 3.852 20.185 1.00 72.56 745 SER A CA 1
ATOM 5787 C C . SER A 1 745 ? -41.191 3.382 19.559 1.00 72.56 745 SER A C 1
ATOM 5789 O O . SER A 1 745 ? -41.076 3.299 18.335 1.00 72.56 745 SER A O 1
ATOM 5791 N N . ASP A 1 746 ? -40.209 3.020 20.385 1.00 72.00 746 ASP A N 1
ATOM 5792 C CA . ASP A 1 746 ? -38.881 2.605 19.938 1.00 72.00 746 ASP A CA 1
ATOM 5793 C C . ASP A 1 746 ? -38.877 1.150 19.447 1.00 72.00 746 ASP A C 1
ATOM 5795 O O . ASP A 1 746 ? -38.176 0.802 18.496 1.00 72.00 746 ASP A O 1
ATOM 5799 N N . VAL A 1 747 ? -39.724 0.306 20.045 1.00 76.88 747 VAL A N 1
ATOM 5800 C CA . VAL A 1 747 ? -39.941 -1.083 19.614 1.00 76.88 747 VAL A CA 1
ATOM 5801 C C . VAL A 1 747 ? -40.621 -1.114 18.247 1.00 76.88 747 VAL A C 1
ATOM 5803 O O . VAL A 1 747 ? -40.162 -1.822 17.352 1.00 76.88 747 VAL A O 1
ATOM 5806 N N . TYR A 1 748 ? -41.656 -0.290 18.056 1.00 83.12 748 TYR A N 1
ATOM 5807 C CA . TYR A 1 748 ? -42.365 -0.181 16.782 1.00 83.12 748 TYR A CA 1
ATOM 5808 C C . TYR A 1 748 ? -41.447 0.291 15.646 1.00 83.12 748 TYR A C 1
ATOM 5810 O O . TYR A 1 748 ? -41.389 -0.340 14.590 1.00 83.12 748 TYR A O 1
ATOM 5818 N N . LYS A 1 749 ? -40.653 1.349 15.876 1.00 77.19 749 LYS A N 1
ATOM 5819 C CA . LYS A 1 749 ? -39.688 1.855 14.885 1.00 77.19 749 LYS A CA 1
ATOM 5820 C C . LYS A 1 749 ? -38.649 0.801 14.498 1.00 77.19 749 LYS A C 1
ATOM 5822 O O . LYS A 1 749 ? -38.353 0.645 13.318 1.00 77.19 749 LYS A O 1
ATOM 5827 N N . ARG A 1 750 ? -38.111 0.050 15.464 1.00 74.00 750 ARG A N 1
ATOM 5828 C CA . ARG A 1 750 ? -37.113 -0.999 15.186 1.00 74.00 750 ARG A CA 1
ATOM 5829 C C . ARG A 1 750 ? -37.712 -2.198 14.451 1.00 74.00 750 ARG A C 1
ATOM 5831 O O . ARG A 1 750 ? -37.059 -2.744 13.567 1.00 74.00 750 ARG A O 1
ATOM 5838 N N . ALA A 1 751 ? -38.944 -2.586 14.775 1.00 87.62 751 ALA A N 1
ATOM 5839 C CA . ALA A 1 751 ? -39.635 -3.659 14.069 1.00 87.62 751 ALA A CA 1
ATOM 5840 C C . ALA A 1 751 ? -40.013 -3.268 12.628 1.00 87.62 751 ALA A C 1
ATOM 5842 O O . ALA A 1 751 ? -39.888 -4.100 11.733 1.00 87.62 751 ALA A O 1
ATOM 5843 N N . LEU A 1 752 ? -40.364 -2.000 12.375 1.00 88.38 752 LEU A N 1
ATOM 5844 C CA . LEU A 1 752 ? -40.534 -1.481 11.013 1.00 88.38 752 LEU A CA 1
ATOM 5845 C C . LEU A 1 752 ? -39.236 -1.546 10.202 1.00 88.38 752 LEU A C 1
ATOM 5847 O O . LEU A 1 752 ? -39.247 -2.069 9.094 1.00 88.38 752 LEU A O 1
ATOM 5851 N N . VAL A 1 753 ? -38.112 -1.102 10.775 1.00 81.50 753 VAL A N 1
ATOM 5852 C CA . VAL A 1 753 ? -36.802 -1.202 10.107 1.00 81.50 753 VAL A CA 1
ATOM 5853 C C . VAL A 1 753 ? -36.467 -2.660 9.787 1.00 81.50 753 VAL A C 1
ATOM 5855 O O . VAL A 1 753 ? -35.984 -2.955 8.697 1.00 81.50 753 VAL A O 1
ATOM 5858 N N . LYS A 1 754 ? -36.773 -3.597 10.696 1.00 88.56 754 LYS A N 1
ATOM 5859 C CA . LYS A 1 754 ? -36.517 -5.019 10.443 1.00 88.56 754 LYS A CA 1
ATOM 5860 C C . LYS A 1 754 ? -37.407 -5.601 9.343 1.00 88.56 754 LYS A C 1
ATOM 5862 O O . LYS A 1 754 ? -36.946 -6.447 8.581 1.00 88.56 754 LYS A O 1
ATOM 5867 N N . LEU A 1 755 ? -38.656 -5.146 9.250 1.00 92.75 755 LEU A N 1
ATOM 5868 C CA . LEU A 1 755 ? -39.565 -5.508 8.162 1.00 92.75 755 LEU A CA 1
ATOM 5869 C C . LEU A 1 755 ? -39.069 -4.994 6.809 1.00 92.75 755 LEU A C 1
ATOM 5871 O O . LEU A 1 755 ? -39.123 -5.737 5.831 1.00 92.75 755 LEU A O 1
ATOM 5875 N N . ASP A 1 756 ? -38.550 -3.766 6.761 1.00 85.25 756 ASP A N 1
ATOM 5876 C CA . ASP A 1 756 ? -37.960 -3.194 5.547 1.00 85.25 756 ASP A CA 1
ATOM 5877 C C . ASP A 1 756 ? -36.724 -3.993 5.101 1.00 85.25 756 ASP A C 1
ATOM 5879 O O . ASP A 1 756 ? -36.636 -4.371 3.935 1.00 85.25 756 ASP A O 1
ATOM 5883 N N . GLU A 1 757 ? -35.837 -4.370 6.032 1.00 81.25 757 GLU A N 1
ATOM 5884 C CA . GLU A 1 757 ? -34.692 -5.253 5.746 1.00 81.25 757 GLU A CA 1
ATOM 5885 C C . GLU A 1 757 ? -35.131 -6.629 5.204 1.00 81.25 757 GLU A C 1
ATOM 5887 O O . GLU A 1 757 ? -34.505 -7.188 4.299 1.00 81.25 757 GLU A O 1
ATOM 5892 N N . MET A 1 758 ? -36.204 -7.213 5.751 1.00 86.62 758 MET A N 1
ATOM 5893 C CA . MET A 1 758 ? -36.729 -8.508 5.291 1.00 86.62 758 MET A CA 1
ATOM 5894 C C . MET A 1 758 ? -37.355 -8.422 3.895 1.00 86.62 758 MET A C 1
ATOM 5896 O O . MET A 1 758 ? -37.218 -9.362 3.113 1.00 86.62 758 MET A O 1
ATOM 5900 N N . ARG A 1 759 ? -37.984 -7.293 3.556 1.00 95.19 759 ARG A N 1
ATOM 5901 C CA . ARG A 1 759 ? -38.483 -7.023 2.202 1.00 95.19 759 ARG A CA 1
ATOM 5902 C C . ARG A 1 759 ? -37.333 -6.833 1.212 1.00 95.19 759 ARG A C 1
ATOM 5904 O O . ARG A 1 759 ? -37.322 -7.470 0.167 1.00 95.19 759 ARG A O 1
ATOM 5911 N N . GLU A 1 760 ? -36.351 -5.997 1.549 1.00 83.69 760 GLU A N 1
ATOM 5912 C CA . GLU A 1 760 ? -35.196 -5.709 0.681 1.00 83.69 760 GLU A CA 1
ATOM 5913 C C . GLU A 1 760 ? -34.327 -6.949 0.425 1.00 83.69 760 GLU A C 1
ATOM 5915 O O . GLU A 1 760 ? -33.769 -7.101 -0.657 1.00 83.69 760 GLU A O 1
ATOM 5920 N N . SER A 1 761 ? -34.256 -7.874 1.386 1.00 81.62 761 SER A N 1
ATOM 5921 C CA . SER A 1 761 ? -33.558 -9.160 1.227 1.00 81.62 761 SER A CA 1
ATOM 5922 C C . SER A 1 761 ? -34.368 -10.236 0.492 1.00 81.62 761 SER A C 1
ATOM 5924 O O . SER A 1 761 ? -33.904 -11.371 0.390 1.00 81.62 761 SER A O 1
ATOM 5926 N N . GLY A 1 762 ? -35.578 -9.921 0.013 1.00 89.88 762 GLY A N 1
ATOM 5927 C CA . GLY A 1 762 ? -36.457 -10.868 -0.679 1.00 89.88 762 GLY A CA 1
ATOM 5928 C C . GLY A 1 762 ? -37.029 -11.971 0.218 1.00 89.88 762 GLY A C 1
ATOM 5929 O O . GLY A 1 762 ? -37.577 -12.947 -0.285 1.00 89.88 762 GLY A O 1
ATOM 5930 N N . ARG A 1 763 ? -36.906 -11.843 1.548 1.00 86.62 763 ARG A N 1
ATOM 5931 C CA . ARG A 1 763 ? -37.448 -12.816 2.513 1.00 86.62 763 ARG A CA 1
ATOM 5932 C C . ARG A 1 763 ? -38.949 -12.677 2.723 1.00 86.62 763 ARG A C 1
ATOM 5934 O O . ARG A 1 763 ? -39.555 -13.622 3.212 1.00 86.62 763 ARG A O 1
ATOM 5941 N N . PHE A 1 764 ? -39.517 -11.520 2.390 1.00 94.88 764 PHE A N 1
ATOM 5942 C CA . PHE A 1 764 ? -40.956 -11.294 2.339 1.00 94.88 764 PHE A CA 1
ATOM 5943 C C . PHE A 1 764 ? -41.378 -10.866 0.943 1.00 94.88 764 PHE A C 1
ATOM 5945 O O . PHE A 1 764 ? -40.795 -9.951 0.359 1.00 94.88 764 PHE A O 1
ATOM 5952 N N . SER A 1 765 ? -42.445 -11.494 0.457 1.00 95.25 765 SER A N 1
ATOM 5953 C CA . SER A 1 765 ? -43.234 -10.963 -0.651 1.00 95.25 765 SER A CA 1
ATOM 5954 C C . SER A 1 765 ? -43.859 -9.613 -0.270 1.00 95.25 765 SER A C 1
ATOM 5956 O O . SER A 1 765 ? -44.014 -9.291 0.915 1.00 95.25 765 SER A O 1
ATOM 5958 N N . GLU A 1 766 ? -44.252 -8.806 -1.261 1.00 94.50 766 GLU A N 1
ATOM 5959 C CA . GLU A 1 766 ? -44.938 -7.530 -0.999 1.00 94.50 766 GLU A CA 1
ATOM 5960 C C . GLU A 1 766 ? -46.185 -7.708 -0.122 1.00 94.50 766 GLU A C 1
ATOM 5962 O O . GLU A 1 766 ? -46.436 -6.905 0.781 1.00 94.50 766 GLU A O 1
ATOM 5967 N N . GLU A 1 767 ? -46.943 -8.784 -0.343 1.00 96.00 767 GLU A N 1
ATOM 5968 C CA . GLU A 1 767 ? -48.156 -9.081 0.415 1.00 96.00 767 GLU A CA 1
ATOM 5969 C C . GLU A 1 767 ? -47.856 -9.427 1.879 1.00 96.00 767 GLU A C 1
ATOM 5971 O O . GLU A 1 767 ? -48.560 -8.963 2.782 1.00 96.00 767 GLU A O 1
ATOM 5976 N N . GLU A 1 768 ? -46.801 -10.204 2.138 1.00 95.44 768 GLU A N 1
ATOM 5977 C CA . GLU A 1 768 ? -46.356 -10.545 3.493 1.00 95.44 768 GLU A CA 1
ATOM 5978 C C . GLU A 1 768 ? -45.823 -9.323 4.233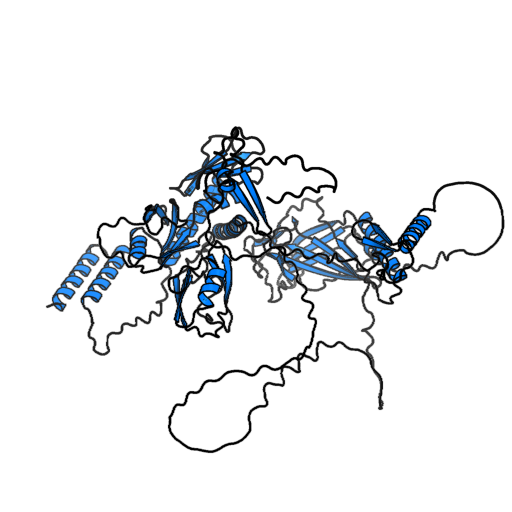 1.00 95.44 768 GLU A C 1
ATOM 5980 O O . GLU A 1 768 ? -46.181 -9.109 5.393 1.00 95.44 768 GLU A O 1
ATOM 5985 N N . TYR A 1 769 ? -45.041 -8.475 3.558 1.00 96.31 769 TYR A N 1
ATOM 5986 C CA . TYR A 1 769 ? -44.581 -7.210 4.122 1.00 96.31 769 TYR A CA 1
ATOM 5987 C C . TYR A 1 769 ? -45.765 -6.301 4.473 1.00 96.31 769 TYR A C 1
ATOM 5989 O O . TYR A 1 769 ? -45.840 -5.789 5.592 1.00 96.31 769 TYR A O 1
ATOM 5997 N N . ALA A 1 770 ? -46.731 -6.136 3.563 1.00 95.56 770 ALA A N 1
ATOM 5998 C CA . ALA A 1 770 ? -47.911 -5.312 3.803 1.00 95.56 770 ALA A CA 1
ATOM 5999 C C . ALA A 1 770 ? -48.761 -5.846 4.967 1.00 95.56 770 ALA A C 1
ATOM 6001 O O . ALA A 1 770 ? -49.251 -5.058 5.780 1.00 95.56 770 ALA A O 1
ATOM 6002 N N . ARG A 1 771 ? -48.913 -7.173 5.078 1.00 96.44 771 ARG A N 1
ATOM 6003 C CA . ARG A 1 771 ? -49.649 -7.835 6.166 1.00 96.44 771 ARG A CA 1
ATOM 6004 C C . ARG A 1 771 ? -48.928 -7.691 7.504 1.00 96.44 771 ARG A C 1
ATOM 6006 O O . ARG A 1 771 ? -49.558 -7.322 8.492 1.00 96.44 771 ARG A O 1
ATOM 6013 N N . ALA A 1 772 ? -47.618 -7.923 7.532 1.00 94.12 772 ALA A N 1
ATOM 6014 C CA . ALA A 1 772 ? -46.808 -7.800 8.737 1.00 94.12 772 ALA A CA 1
ATOM 6015 C C . ALA A 1 772 ? -46.726 -6.347 9.221 1.00 94.12 772 ALA A C 1
ATOM 6017 O O . ALA A 1 772 ? -46.847 -6.096 10.416 1.00 94.12 772 ALA A O 1
ATOM 6018 N N . LYS A 1 773 ? -46.623 -5.378 8.301 1.00 96.62 773 LYS A N 1
ATOM 6019 C CA . LYS A 1 773 ? -46.696 -3.947 8.616 1.00 96.62 773 LYS A CA 1
ATOM 6020 C C . LYS A 1 773 ? -48.052 -3.572 9.215 1.00 96.62 773 LYS A C 1
ATOM 6022 O O . LYS A 1 773 ? -48.075 -2.920 10.253 1.00 96.62 773 LYS A O 1
ATOM 6027 N N . ARG A 1 774 ? -49.164 -4.037 8.624 1.00 96.19 774 ARG A N 1
ATOM 6028 C CA . ARG A 1 774 ? -50.524 -3.831 9.164 1.00 96.19 774 ARG A CA 1
ATOM 6029 C C . ARG A 1 774 ? -50.675 -4.403 10.574 1.00 96.19 774 ARG A C 1
ATOM 6031 O O . ARG A 1 774 ? -51.106 -3.680 11.464 1.00 96.19 774 ARG A 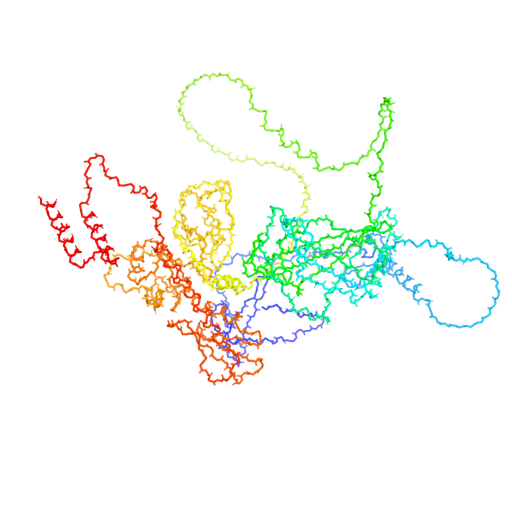O 1
ATOM 6038 N N . ALA A 1 775 ? -50.245 -5.646 10.789 1.00 94.88 775 ALA A N 1
ATOM 6039 C CA . ALA A 1 775 ? -50.286 -6.293 12.100 1.00 94.88 775 ALA A CA 1
ATOM 6040 C C . ALA A 1 775 ? -49.440 -5.542 13.143 1.00 94.88 775 ALA A C 1
ATOM 6042 O O . ALA A 1 775 ? -49.846 -5.398 14.295 1.00 94.88 775 ALA A O 1
ATOM 6043 N N . LEU A 1 776 ? -48.277 -5.017 12.738 1.00 94.31 776 LEU A N 1
ATOM 6044 C CA . LEU A 1 776 ? -47.429 -4.207 13.608 1.00 94.31 776 LEU A CA 1
ATOM 6045 C C . LEU A 1 776 ? -48.125 -2.897 14.008 1.00 94.31 776 LEU A C 1
ATOM 6047 O O . LEU A 1 776 ? -48.055 -2.493 15.168 1.00 94.31 776 LEU A O 1
ATOM 6051 N N . THR A 1 777 ? -48.789 -2.233 13.054 1.00 90.69 777 THR A N 1
ATOM 6052 C CA . THR A 1 777 ? -49.542 -0.992 13.286 1.00 90.69 777 THR A CA 1
ATOM 6053 C C . THR A 1 777 ? -50.755 -1.231 14.184 1.00 90.69 777 THR A C 1
ATOM 6055 O O . THR A 1 777 ? -50.950 -0.481 15.135 1.00 90.69 777 THR A O 1
ATOM 6058 N N . GLU A 1 778 ? -51.530 -2.291 13.945 1.00 92.31 778 GLU A N 1
ATOM 6059 C CA . GLU A 1 778 ? -52.663 -2.673 14.801 1.00 92.31 778 GLU A CA 1
ATOM 6060 C C . GLU A 1 778 ? -52.212 -2.970 16.232 1.00 92.31 778 GLU A C 1
ATOM 6062 O O . GLU A 1 778 ? -52.828 -2.498 17.184 1.00 92.31 778 GLU A O 1
ATOM 6067 N N . ASN A 1 779 ? -51.096 -3.682 16.403 1.00 88.44 779 ASN A N 1
ATOM 6068 C CA . ASN A 1 779 ? -50.554 -3.960 17.728 1.00 88.44 779 ASN A CA 1
ATOM 6069 C C . ASN A 1 779 ? -50.090 -2.672 18.432 1.00 88.44 779 ASN A C 1
ATOM 6071 O O . ASN A 1 779 ? -50.371 -2.474 19.611 1.00 88.44 779 ASN A O 1
ATOM 6075 N N . ALA A 1 780 ? -49.454 -1.747 17.706 1.00 84.69 780 ALA A N 1
ATOM 6076 C CA . ALA A 1 780 ? -49.067 -0.451 18.260 1.00 84.69 780 ALA A CA 1
ATOM 6077 C C . ALA A 1 780 ? -50.281 0.386 18.701 1.00 84.69 780 ALA A C 1
ATOM 6079 O O . ALA A 1 780 ? -50.229 1.002 19.763 1.00 84.69 780 ALA A O 1
ATOM 6080 N N . ILE A 1 781 ? -51.376 0.364 17.933 1.00 85.94 781 ILE A N 1
ATOM 6081 C CA . ILE A 1 781 ? -52.640 1.029 18.288 1.00 85.94 781 ILE A CA 1
ATOM 6082 C C . ILE A 1 781 ? -53.266 0.375 19.528 1.00 85.94 781 ILE A C 1
ATOM 6084 O O . ILE A 1 781 ? -53.622 1.073 20.471 1.00 85.94 781 ILE A O 1
ATOM 6088 N N . ASN A 1 782 ? -53.343 -0.957 19.563 1.00 85.50 782 ASN A N 1
ATOM 6089 C CA . ASN A 1 782 ? -53.915 -1.705 20.688 1.00 85.50 782 ASN A CA 1
ATOM 6090 C C . ASN A 1 782 ? -53.098 -1.581 21.978 1.00 85.50 782 ASN A C 1
ATOM 6092 O O . ASN A 1 782 ? -53.654 -1.755 23.051 1.00 85.50 782 ASN A O 1
ATOM 6096 N N . THR A 1 783 ? -51.793 -1.314 21.881 1.00 81.50 783 THR A N 1
ATOM 6097 C CA . THR A 1 783 ? -50.925 -1.101 23.053 1.00 81.50 783 THR A CA 1
ATOM 6098 C C . THR A 1 783 ? -50.953 0.356 23.537 1.00 81.50 783 THR A C 1
ATOM 6100 O O . THR A 1 783 ? -50.518 0.642 24.650 1.00 81.50 783 THR A O 1
ATOM 6103 N N . ALA A 1 784 ? -51.395 1.290 22.688 1.00 77.75 784 ALA A N 1
ATOM 6104 C CA . ALA A 1 784 ? -51.519 2.708 23.025 1.00 77.75 784 ALA A CA 1
ATOM 6105 C C . ALA A 1 784 ? -52.876 3.061 23.659 1.00 77.75 784 ALA A C 1
ATOM 6107 O O . ALA A 1 784 ? -52.949 4.045 24.397 1.00 77.75 784 ALA A O 1
ATOM 6108 N N . ASN A 1 785 ? -53.914 2.277 23.356 1.00 76.75 785 ASN A N 1
ATOM 6109 C CA . ASN A 1 785 ? -55.224 2.304 24.014 1.00 76.75 785 ASN A CA 1
ATOM 6110 C C . ASN A 1 785 ? -55.200 1.471 25.298 1.00 76.75 785 ASN A C 1
ATOM 6112 O O . ASN A 1 785 ? -55.921 1.856 26.245 1.00 76.75 785 ASN A O 1
#

InterPro domains:
  IPR001478 PDZ domain [PS50106] (472-548)
  IPR036034 PDZ superfamily [G3DSA:2.30.42.10] (467-546)
  IPR036034 PDZ superfamily [SSF50156] (465-544)

Radius of gyration: 39.47 Å; chains: 1; bounding box: 142×95×101 Å

=== Feature glossary ===
A reading guide for the features in this record.

Start from the sequence.

  · Sequence gives the chain of amino acids in standard one-letter code (A=alanine, C=cysteine, …, Y=tyrosine), read N→C. It is the only feature that is directly encoded by the gene; all structural features are derived from the folded form of this sequence.

Fold it, and you get atomic coordinates and the backbone conformation that goes with them.

  · Structure coordinates are given as an mmCIF _atom_site loop: one row per atom with element, residue name, chain id, sequence number, and x/y/z position in Å. Only the four main-chain atoms per residue are included here; side chains are omitted to keep the record compact.

  · Backbone dihedral angles. Every residue except chain termini has a φ (preceding-C → N → Cα → C) and a ψ (N → Cα → C → next-N). They are reported in degrees following the IUPAC sign convention. Secondary structure is essentially a statement about which (φ, ψ) basin each residue occupies.

  · Eight-state secondary structure (DSSP): H is the canonical α-helix, G the tighter 3₁₀-helix, I the wider π-helix; E/B are β-structure, T and S are turns and bends, and '-' is everything else. DSSP derives these from the pattern of main-chain N–H···O=C hydrogen bonds, not from the sequence.

  · SS3 is a coarse helix/strand/coil call (letters a/b/c) made by the P-SEA algorithm from inter-Cα distances and dihedrals. It is less detailed than DSSP but needs only Cα positions.

Summarize the fold with a handful of shape descriptors and a per-residue structural alphabet.

  · Radius of gyration (Rg) is the root-mean-square distance of Cα atoms from their centroid — a single number for overall size and compactness. A globular domain of N residues has Rg ≈ 2.2·N^0.38 Å; an extended or disordered chain has a much larger Rg. The Cα contact count is the number of residue pairs whose Cα atoms are within 8 Å and are more than four positions apart in sequence — a standard proxy for tertiary packing density. The bounding box is the smallest axis-aligned box enclosing all Cα atoms.

  · 3Di is Foldseek's structural alphabet. Each residue is assigned one of twenty discrete states based on how its Cα sits relative to its spatial (not sequential) neighbors. Aligning 3Di strings finds structural homologs roughly as well as full 3D superposition, but orders of magnitude faster.

  · Solvent-accessible surface area (SASA) is the area in Å² traced out by the centre of a 1.4 Å probe sphere (a water molecule) rolled over the protein's van der Waals surface (Shrake–Rupley / Lee–Richards construction). Buried residues have near-zero SASA; fully exposed residues can exceed 200 Å². The total SASA scales roughly with the number of surface residues.

Ask how reliable the model is.

  · For AlphaFold models, the B-factor field carries pLDDT — the model's own estimate of local accuracy on a 0–100 scale. Regions with pLDDT<50 should be treated as essentially unmodeled; they often correspond to intrinsically disordered segments.

  · For experimental (PDB) structures, the B-factor (temperature factor) quantifies the positional spread of each atom in the crystal — a combination of thermal vibration and static disorder — in units of Å². High B-factors mark flexible loops or poorly resolved regions; low B-factors mark the rigid, well-ordered core.

  · Predicted Aligned Error (PAE) is an AlphaFold confidence matrix: entry (i, j) is the expected error in the position of residue j, in ångströms, when the prediction is superimposed on the true structure at residue i. Low PAE within a block of residues means that block is internally rigid and well-predicted; high PAE between two blocks means their relative placement is uncertain even if each block individually is confident.

Place it in context: what it resembles, what it is annotated as, and how it looks.

  · Structural nearest neighbors (via Foldseek easy-search vs the PDB). Reported per hit: target PDB id, E-value, and alignment TM-score. A TM-score above ~0.5 is the conventional threshold for 'same fold'.

  · Functional annotations link the protein to curated databases. InterPro entries identify conserved domains and families by matching the sequence against member-database signatures (Pfam, PROSITE, CDD, …). Gene Ontology (GO) terms describe molecular function, biological process, and cellular component in a controlled vocabulary. CATH places the structure in a hierarchical fold classification (Class/Architecture/Topology/Homologous-superfamily). The organism is the source species.

  · The contact map is a binary N×N matrix image: pixel (i, j) is dark where Cα_i and Cα_j are within 8 Å and |i−j|>4. Because the |i−j|>4 filter removes local helical contacts, off-diagonal stripes parallel to the main diagonal indicate parallel β-sheets; stripes perpendicular to it indicate antiparallel β-sheets. The Ramachandran plot scatters every residue's (φ, ψ) pair against the sterically allowed regions. The PAE heatmap renders the predicted-aligned-error matrix.

  · Six rendered views show the 3D structure from the faces of a cube — i.e. along ±x, ±y, ±z. Rendering representation is drawn randomly per protein from cartoon (secondary-structure ribbons), sticks (backbone bonds), or molecular surface; coloring is either N→C rainbow (blue at the N-terminus through red at the C-terminus) or one color per chain.